Protein 4QHZ (pdb70)

Radius of gyration: 29.36 Å; Cα contacts (8 Å, |Δi|>4): 2460; chains: 4; bounding box: 60×89×80 Å

InterPro domains:
  IPR010496 3-keto-alpha-glucoside-1,2-lyase/3-keto-2-hydroxy-glucal hydratase domain [PF06439] (69-263)

Foldseek 3Di:
DADDPGHDPVVDDDDDDDDDKAWADQDLEGTFHIPQWDFCFQQANPQKQFVHGRDPFAGDPRWTWDDQAKMWGQAAWKKKKKKAQAPPWDDAACQTQWKFKQALPQTQTDGPPPVGDYPQCCDHRHSHNPGGWPDDDWHVRMKMKIKGKHGFDADPVQATPGFIWMWIAIPNRTGGDRDGDPAHRDPDDDHDTDDGGIIMMHNDNRPIGIMMMHRDIMHYD/DADDPRHDPVVDDDDDDDDDKAWADQDLEGTFHIPQWDFCFQQARPQKQFVHGRDPFAGDPRWTWDDQAKMWGQAAWKKKKKKAQAPPWDDAACQTQWKFKQALPQTQTDGPPPVGDYPQCCDHRHSHNPGGWPDDDWHVRMKMKIKGKHGFDADPVQATPGFIWMWIAIPNRTGGDRDGDPAHRDPDDDHDTDDGGIIMMHNDNRPIGIMMMHRDIMHYD/DVDADDPRHDPVVDDDPDDDDDKAWADQDLEGTFHIPQWDFCFQQARPQKQFVHGRDPFAGDPRWTWDDQAKMWGQAAWKKKKKKAQAPPWDDAACQTQWKFKQALPQTQTDGPPPVHDYPQCCDHRHSHNPGGWPDDDWHVRMKMKIKGKHGFDADPVQATPGFIWMWIAIPNRTGGDRDGDPAHRDPDDDHDGDDGGIIMMHNDNRPIGIMMMHRDIMHYD/DVDADDPGHDPVVDDDDDDDDDKAWADQDLEGTFHIPQWDFCFQQARPQKQFVHGRDPFAGDPRWTWDDQAKMWGQAAWKKKKKKAQAPPWDDAACQTQWKFKQALPQTQTDGPPPVHDYPQCCDHRHSHNPGGWPDDDWHVRMKMKIKGKHGFDADPVQATPGFIWMWIAIPNRTGGDRDGDPAHRDPDDDHDTDDGGIIMMHNDNRPIGIMMMHRDIMHYD

Nearest PDB structures (foldseek):
  4qhz-assembly1_B  TM=1.002E+00  e=1.278E-42  Parabacteroides distasonis ATCC 8503
  3ilr-assembly1_A  TM=4.744E-01  e=5.131E-02  Bacteroides thetaiotaomicron
  6r31-assembly1_A  TM=3.776E-01  e=1.886E+00  Acetivibrio thermocellus ATCC 27405
  4qhz-assembly1_B  TM=1.002E+00  e=5.001E-43  Parabacteroides distasonis ATCC 8503
  3ilr-assembly1_A  TM=4.741E-01  e=6.472E-02  Bacteroides thetaiotaomicron

B-factor: mean 27.04, std 7.97, range [11.39, 91.75]

Solvent-accessible surface area: 38361 Å² total

CATH classification: 2.60.120.560

Structure (mmCIF, N/CA/C/O backbone):
data_4QHZ
#
_entry.id   4QHZ
#
_cell.length_a   47.774
_cell.length_b   144.763
_cell.length_c   82.452
_cell.angle_alpha   90.000
_cell.angle_beta   101.270
_cell.angle_gamma   90.000
#
_symmetry.space_group_name_H-M   'P 1 21 1'
#
loop_
_entity.id
_entity.type
_entity.pdbx_description
1 polymer 'putative glycosyl hydrolase'
2 non-polymer 1,2-ETHANEDIOL
3 non-polymer 'MAGNESIUM ION'
4 water water
#
loop_
_atom_site.group_PDB
_atom_site.id
_atom_site.type_symbol
_atom_site.label_atom_id
_atom_site.label_alt_id
_atom_site.label_comp_id
_atom_site.label_asym_id
_atom_site.label_entity_id
_atom_site.label_seq_id
_atom_site.pdbx_PDB_ins_code
_atom_site.Cartn_x
_atom_site.Cartn_y
_atom_site.Cartn_z
_atom_site.occupancy
_atom_site.B_iso_or_equiv
_atom_site.auth_seq_id
_atom_site.auth_comp_id
_atom_site.auth_asym_id
_atom_site.auth_atom_id
_atom_site.pdbx_PDB_model_num
ATOM 9 N N . PRO A 1 12 ? 12.858 121.976 21.012 1.00 53.46 31 PRO A N 1
ATOM 10 C CA . PRO A 1 12 ? 13.393 121.151 19.918 1.00 53.18 31 PRO A CA 1
ATOM 11 C C . PRO A 1 12 ? 12.294 120.669 18.976 1.00 44.72 31 PRO A C 1
ATOM 12 O O . PRO A 1 12 ? 11.161 120.471 19.405 1.00 40.82 31 PRO A O 1
ATOM 16 N N . THR A 1 13 ? 12.638 120.508 17.702 1.00 40.55 32 THR A N 1
ATOM 17 C CA . THR A 1 13 ? 11.701 120.035 16.690 1.00 39.44 32 THR A CA 1
ATOM 18 C C . THR A 1 13 ? 12.340 118.927 15.856 1.00 37.02 32 THR A C 1
ATOM 19 O O . THR A 1 13 ? 13.561 118.782 15.825 1.00 38.41 32 THR A O 1
ATOM 23 N N . GLY A 1 14 ? 11.500 118.147 15.187 1.00 34.03 33 GLY A N 1
ATOM 24 C CA . GLY A 1 14 ? 11.953 116.987 14.421 1.00 32.39 33 GLY A CA 1
ATOM 25 C C . GLY A 1 14 ? 11.899 117.238 12.928 1.00 29.52 33 GLY A C 1
ATOM 26 O O . GLY A 1 14 ? 11.994 118.374 12.472 1.00 29.81 33 GLY A O 1
ATOM 27 N N . TYR A 1 15 ? 11.735 116.162 12.173 1.00 28.50 34 TYR A N 1
ATOM 28 C CA . TYR A 1 15 ? 11.719 116.221 10.716 1.00 28.95 34 TYR A CA 1
ATOM 29 C C . TYR A 1 15 ? 10.658 117.197 10.208 1.00 28.31 34 TYR A C 1
ATOM 30 O O . TYR A 1 15 ? 9.488 117.114 10.590 1.00 26.97 34 TYR A O 1
ATOM 39 N N . ALA A 1 16 ? 11.093 118.126 9.366 1.00 28.19 35 ALA A N 1
ATOM 40 C CA . ALA A 1 16 ? 10.239 119.170 8.789 1.00 28.62 35 ALA A CA 1
ATOM 41 C C . ALA A 1 16 ? 9.513 120.005 9.853 1.00 28.67 35 ALA A C 1
ATOM 42 O O . ALA A 1 16 ? 8.440 120.544 9.593 1.00 28.40 35 ALA A O 1
ATOM 44 N N . GLY A 1 17 ? 10.115 120.116 11.037 1.00 28.30 36 GLY A N 1
ATOM 45 C CA . GLY A 1 17 ? 9.624 121.009 12.085 1.00 28.76 36 GLY A CA 1
ATOM 46 C C . GLY A 1 17 ? 8.557 120.423 12.992 1.00 28.87 36 GLY A C 1
ATOM 47 O O . GLY A 1 17 ? 7.943 121.149 13.769 1.00 29.39 36 GLY A O 1
ATOM 48 N N . ILE A 1 18 ? 8.330 119.116 12.910 1.00 27.42 37 ILE A N 1
ATOM 49 C CA . ILE A 1 18 ? 7.301 118.485 13.737 1.00 26.80 37 ILE A CA 1
ATOM 50 C C . ILE A 1 18 ? 7.629 118.674 15.225 1.00 27.24 37 ILE A C 1
ATOM 51 O O . ILE A 1 18 ? 8.790 118.605 15.614 1.00 26.25 37 ILE A O 1
ATOM 56 N N . THR A 1 19 ? 6.598 118.959 16.021 1.00 26.35 38 THR A N 1
ATOM 57 C CA . THR A 1 19 ? 6.724 119.226 17.449 1.00 27.04 38 THR A CA 1
ATOM 58 C C . THR A 1 19 ? 6.156 118.054 18.242 1.00 26.02 38 THR A C 1
ATOM 59 O O . THR A 1 19 ? 5.337 117.289 17.722 1.00 25.83 38 THR A O 1
ATOM 63 N N . HIS A 1 20 ? 6.549 117.940 19.512 1.00 25.40 39 HIS A N 1
ATOM 64 C CA . HIS A 1 20 ? 6.106 116.809 20.331 1.00 26.24 39 HIS A CA 1
ATOM 65 C C . HIS A 1 20 ? 4.580 116.781 20.518 1.00 25.29 39 HIS A C 1
ATOM 66 O O . HIS A 1 20 ? 3.990 115.701 20.592 1.00 24.44 39 HIS A O 1
ATOM 73 N N . GLU A 1 21 ? 3.952 117.960 20.556 1.00 26.19 40 GLU A N 1
ATOM 74 C CA . GLU A 1 21 ? 2.493 118.066 20.711 1.00 26.15 40 GLU A CA 1
ATOM 75 C C . GLU A 1 21 ? 1.711 117.413 19.572 1.00 25.79 40 GLU A C 1
ATOM 76 O O . GLU A 1 21 ? 0.597 116.919 19.774 1.00 25.96 40 GLU A O 1
ATOM 90 N N . SER A 1 23 ? 2.120 114.671 18.158 1.00 21.94 42 SER A N 1
ATOM 91 C CA . SER A 1 23 ? 1.929 113.224 18.367 1.00 21.08 42 SER A CA 1
ATOM 92 C C . SER A 1 23 ? 1.379 112.913 19.759 1.00 20.00 42 SER A C 1
ATOM 93 O O . SER A 1 23 ? 1.629 111.844 20.304 1.00 18.85 42 SER A O 1
ATOM 96 N N . GLU A 1 24 ? 0.616 113.848 20.322 1.00 21.51 43 GLU A N 1
ATOM 97 C CA . GLU A 1 24 ? 0.002 113.673 21.640 1.00 22.13 43 GLU A CA 1
ATOM 98 C C . GLU A 1 24 ? -1.524 113.748 21.523 1.00 22.72 43 GLU A C 1
ATOM 99 O O . GLU A 1 24 ? -2.076 114.816 21.264 1.00 21.77 43 GLU A O 1
ATOM 105 N N . PHE A 1 25 ? -2.183 112.602 21.710 1.00 22.94 44 PHE A N 1
ATOM 106 C CA . PHE A 1 25 ? -3.637 112.469 21.523 1.00 25.05 44 PHE A CA 1
ATOM 107 C C . PHE A 1 25 ? -4.322 112.195 22.850 1.00 24.36 44 PHE A C 1
ATOM 108 O O . PHE A 1 25 ? -3.742 111.553 23.723 1.00 25.42 44 PHE A O 1
ATOM 116 N N . TYR A 1 26 ? -5.542 112.698 23.005 1.00 25.24 45 TYR A N 1
ATOM 117 C CA . TYR A 1 26 ? -6.247 112.641 24.293 1.00 27.52 45 TYR A CA 1
ATOM 118 C C . TYR A 1 26 ? -7.515 111.782 24.243 1.00 30.34 45 TYR A C 1
ATOM 119 O O . TYR A 1 26 ? -8.276 111.737 25.202 1.00 32.28 45 TYR A O 1
ATOM 128 N N . GLU A 1 27 ? -7.696 111.071 23.133 1.00 32.74 46 GLU A N 1
ATOM 129 C CA . GLU A 1 27 ? -8.772 110.102 22.959 1.00 37.13 46 GLU A CA 1
ATOM 130 C C . GLU A 1 27 ? -8.315 109.056 21.952 1.00 33.96 46 GLU A C 1
ATOM 131 O O . GLU A 1 27 ? -7.478 109.352 21.105 1.00 34.01 46 GLU A O 1
ATOM 137 N N . PRO A 1 28 ? -8.860 107.834 22.030 1.00 30.42 47 PRO A N 1
ATOM 138 C CA . PRO A 1 28 ? -9.834 107.354 23.010 1.00 32.73 47 PRO A CA 1
ATOM 139 C C . PRO A 1 28 ? -9.200 107.074 24.380 1.00 32.43 47 PRO A C 1
ATOM 140 O O . PRO A 1 28 ? -8.086 106.547 24.460 1.00 34.13 47 PRO A O 1
ATOM 144 N N . VAL A 1 29 ? -9.923 107.429 25.439 1.00 30.74 48 VAL A N 1
ATOM 145 C CA . VAL A 1 29 ? -9.457 107.261 26.807 1.00 28.36 48 VAL A CA 1
ATOM 146 C C . VAL A 1 29 ? -9.650 105.809 27.243 1.00 26.20 48 VAL A C 1
ATOM 147 O O . VAL A 1 29 ? -10.764 105.304 27.200 1.00 26.33 48 VAL A O 1
ATOM 151 N N . PRO A 1 30 ? -8.571 105.134 27.673 1.00 25.82 49 PRO A N 1
ATOM 152 C CA . PRO A 1 30 ? -8.741 103.767 28.164 1.00 25.25 49 PRO A CA 1
ATOM 153 C C . PRO A 1 30 ? -9.591 103.738 29.432 1.00 25.93 49 PRO A C 1
ATOM 154 O O . PRO A 1 30 ? -9.422 104.605 30.294 1.00 24.71 49 PRO A O 1
ATOM 158 N N . PRO A 1 31 ? -10.496 102.748 29.551 1.00 25.34 50 PRO A N 1
ATOM 159 C CA . PRO A 1 31 ? -11.341 102.678 30.743 1.00 24.74 50 PRO A CA 1
ATOM 160 C C . PRO A 1 31 ? -10.529 102.428 32.003 1.00 23.21 50 PRO A C 1
ATOM 161 O O . PRO A 1 31 ? -9.540 101.690 31.972 1.00 21.00 50 PRO A O 1
ATOM 165 N N . VAL A 1 32 ? -10.953 103.050 33.098 1.00 24.43 51 VAL A N 1
ATOM 166 C CA . VAL A 1 32 ? -10.345 102.835 34.401 1.00 25.51 51 VAL A CA 1
ATOM 167 C C . VAL A 1 32 ? -10.874 101.539 35.001 1.00 26.28 51 VAL A C 1
ATOM 168 O O . VAL A 1 32 ? -12.078 101.366 35.156 1.00 31.73 51 VAL A O 1
ATOM 172 N N . VAL A 1 33 ? -9.957 100.643 35.335 1.00 24.51 52 VAL A N 1
ATOM 173 C CA . VAL A 1 33 ? -10.265 99.379 35.964 1.00 25.47 52 VAL A CA 1
ATOM 174 C C . VAL A 1 33 ? -9.548 99.316 37.302 1.00 25.15 52 VAL A C 1
ATOM 175 O O . VAL A 1 33 ? -8.354 99.592 37.377 1.00 25.86 52 VAL A O 1
ATOM 179 N N . THR A 1 34 ? -10.268 98.948 38.356 1.00 24.16 53 THR A N 1
ATOM 180 C CA . THR A 1 34 ? -9.636 98.651 39.631 1.00 24.15 53 THR A CA 1
ATOM 181 C C . THR A 1 34 ? -9.205 97.183 39.606 1.00 22.65 53 THR A C 1
ATOM 182 O O . THR A 1 34 ? -10.059 96.293 39.579 1.00 23.70 53 THR A O 1
ATOM 186 N N . PRO A 1 35 ? -7.885 96.919 39.605 1.00 20.51 54 PRO A N 1
ATOM 187 C CA . PRO A 1 35 ? -7.437 95.530 39.541 1.00 18.82 54 PRO A CA 1
ATOM 188 C C . PRO A 1 35 ? -7.720 94.779 40.834 1.00 19.98 54 PRO A C 1
ATOM 189 O O . PRO A 1 35 ? -7.954 95.397 41.864 1.00 21.73 54 PRO A O 1
ATOM 193 N N . GLY A 1 36 ? -7.715 93.452 40.768 1.00 20.71 55 GLY A N 1
ATOM 194 C CA . GLY A 1 36 ? -7.876 92.624 41.961 1.00 22.38 55 GLY A CA 1
ATOM 195 C C . GLY A 1 36 ? -6.600 92.591 42.789 1.00 23.55 55 GLY A C 1
ATOM 196 O O . GLY A 1 36 ? -5.648 93.326 42.509 1.00 20.32 55 GLY A O 1
ATOM 197 N N . THR A 1 37 ? -6.589 91.724 43.798 1.00 23.06 56 THR A N 1
ATOM 198 C CA . THR A 1 37 ? -5.445 91.542 44.680 1.00 27.77 56 THR A CA 1
ATOM 199 C C . THR A 1 37 ? -4.820 90.160 44.444 1.00 28.90 56 THR A C 1
ATOM 200 O O . THR A 1 37 ? -5.324 89.379 43.643 1.00 28.66 56 THR A O 1
ATOM 204 N N . ASP A 1 38 ? -3.718 89.872 45.130 1.00 28.59 57 ASP A N 1
ATOM 205 C CA . ASP A 1 38 ? -3.051 88.579 45.010 1.00 27.72 57 ASP A CA 1
ATOM 206 C C . ASP A 1 38 ? -3.634 87.589 46.011 1.00 29.01 57 ASP A C 1
ATOM 207 O O . ASP A 1 38 ? -3.729 87.875 47.199 1.00 29.09 57 ASP A O 1
ATOM 212 N N . LEU A 1 39 ? -4.025 86.427 45.513 1.00 27.25 58 LEU A N 1
ATOM 213 C CA . LEU A 1 39 ? -4.541 85.354 46.335 1.00 25.29 58 LEU A CA 1
ATOM 214 C C . LEU A 1 39 ? -3.385 84.479 46.807 1.00 25.48 58 LEU A C 1
ATOM 215 O O . LEU A 1 39 ? -2.558 84.056 45.995 1.00 25.08 58 LEU A O 1
ATOM 231 N N . GLY A 1 41 ? -0.891 81.789 47.528 1.00 22.73 60 GLY A N 1
ATOM 232 C CA . GLY A 1 41 ? -0.661 80.543 46.790 1.00 22.45 60 GLY A CA 1
ATOM 233 C C . GLY A 1 41 ? -1.203 80.527 45.370 1.00 21.72 60 GLY A C 1
ATOM 234 O O . GLY A 1 41 ? -1.116 79.511 44.679 1.00 18.44 60 GLY A O 1
ATOM 235 N N . GLY A 1 42 ? -1.729 81.659 44.916 1.00 21.44 61 GLY A N 1
ATOM 236 C CA . GLY A 1 42 ? -2.344 81.747 43.599 1.00 20.93 61 GLY A CA 1
ATOM 237 C C . GLY A 1 42 ? -1.887 82.969 42.837 1.00 20.59 61 GLY A C 1
ATOM 238 O O . GLY A 1 42 ? -0.717 83.352 42.900 1.00 20.00 61 GLY A O 1
ATOM 239 N N . GLY A 1 43 ? -2.823 83.582 42.114 1.00 20.82 62 GLY A N 1
ATOM 240 C CA . GLY A 1 43 ? -2.547 84.777 41.321 1.00 18.84 62 GLY A CA 1
ATOM 241 C C . GLY A 1 43 ? -3.548 85.877 41.586 1.00 20.58 62 GLY A C 1
ATOM 242 O O . GLY A 1 43 ? -4.054 86.020 42.704 1.00 21.97 62 GLY A O 1
ATOM 243 N N . PHE A 1 44 ? -3.832 86.667 40.555 1.00 21.20 63 PHE A N 1
ATOM 244 C CA . PHE A 1 44 ? -4.692 87.832 40.705 1.00 21.13 63 PHE A CA 1
ATOM 245 C C . PHE A 1 44 ? -6.167 87.442 40.827 1.00 20.17 63 PHE A C 1
ATOM 246 O O . PHE A 1 44 ? -6.638 86.559 40.115 1.00 18.82 63 PHE A O 1
ATOM 254 N N . THR A 1 45 ? -6.877 88.100 41.739 1.00 19.66 64 THR A N 1
ATOM 255 C CA . THR A 1 45 ? -8.326 87.995 41.809 1.00 21.14 64 THR A CA 1
ATOM 256 C C . THR A 1 45 ? -8.930 88.912 40.736 1.00 21.71 64 THR A C 1
ATOM 257 O O . THR A 1 45 ? -8.204 89.612 40.024 1.00 18.80 64 THR A O 1
ATOM 261 N N . ALA A 1 46 ? -10.254 88.903 40.629 1.00 21.97 65 ALA A N 1
ATOM 262 C CA . ALA A 1 46 ? -10.936 89.567 39.525 1.00 19.80 65 ALA A CA 1
ATOM 263 C C . ALA A 1 46 ? -10.804 91.090 39.567 1.00 18.75 65 ALA A C 1
ATOM 264 O O . ALA A 1 46 ? -11.032 91.701 40.608 1.00 19.89 65 ALA A O 1
ATOM 266 N N . PRO A 1 47 ? -10.447 91.707 38.429 1.00 18.06 66 PRO A N 1
ATOM 267 C CA . PRO A 1 47 ? -10.527 93.164 38.326 1.00 19.08 66 PRO A CA 1
ATOM 268 C C . PRO A 1 47 ? -11.980 93.616 38.256 1.00 19.71 66 PRO A C 1
ATOM 269 O O . PRO A 1 47 ? -12.875 92.792 38.054 1.00 19.85 66 PRO A O 1
ATOM 273 N N . SER A 1 48 ? -12.204 94.912 38.444 1.00 20.52 67 SER A N 1
ATOM 274 C CA . SER A 1 48 ? -13.552 95.451 38.633 1.00 21.71 67 SER A CA 1
ATOM 275 C C . SER A 1 48 ? -14.492 95.238 37.430 1.00 24.93 67 SER A C 1
ATOM 276 O O . SER A 1 48 ? -15.705 95.163 37.604 1.00 27.50 67 SER A O 1
ATOM 279 N N . ASP A 1 49 ? -13.934 95.144 36.222 1.00 25.08 68 ASP A N 1
ATOM 280 C CA . ASP A 1 49 ? -14.740 94.950 35.011 1.00 25.37 68 ASP A CA 1
ATOM 281 C C . ASP A 1 49 ? -14.860 93.479 34.589 1.00 23.91 68 ASP A C 1
ATOM 282 O O . ASP A 1 49 ? -15.405 93.181 33.527 1.00 25.84 68 ASP A O 1
ATOM 287 N N . ALA A 1 50 ? -14.336 92.569 35.399 1.00 21.61 69 ALA A N 1
ATOM 288 C CA . ALA A 1 50 ? -14.357 91.159 35.056 1.00 21.85 69 ALA A CA 1
ATOM 289 C C . ALA A 1 50 ? -15.649 90.514 35.514 1.00 21.54 69 ALA A C 1
ATOM 290 O O . ALA A 1 50 ? -16.266 90.954 36.484 1.00 23.33 69 ALA A O 1
ATOM 292 N N . ILE A 1 51 ? -16.067 89.483 34.791 1.00 20.51 70 ILE A N 1
ATOM 293 C CA . ILE A 1 51 ? -17.170 88.643 35.220 1.00 20.85 70 ILE A CA 1
ATOM 294 C C . ILE A 1 51 ? -16.587 87.601 36.157 1.00 19.01 70 ILE A C 1
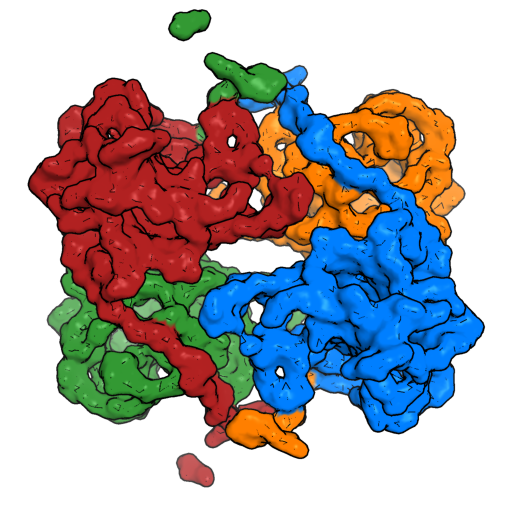ATOM 295 O O . ILE A 1 51 ? -15.675 86.873 35.775 1.00 19.80 70 ILE A O 1
ATOM 300 N N . VAL A 1 52 ? -17.085 87.548 37.385 1.00 19.37 71 VAL A N 1
ATOM 301 C CA . VAL A 1 52 ? -16.629 86.555 38.362 1.00 21.55 71 VAL A CA 1
ATOM 302 C C . VAL A 1 52 ? -17.362 85.238 38.138 1.00 22.09 71 VAL A C 1
ATOM 303 O O . VAL A 1 52 ? -18.553 85.137 38.417 1.00 23.61 71 VAL A O 1
ATOM 307 N N . LEU A 1 53 ? -16.660 84.239 37.609 1.00 22.57 72 LEU A N 1
ATOM 308 C CA . LEU A 1 53 ? -17.266 82.933 37.322 1.00 20.52 72 LEU A CA 1
ATOM 309 C C . LEU A 1 53 ? -17.256 82.032 38.553 1.00 20.82 72 LEU A C 1
ATOM 310 O O . LEU A 1 53 ? -18.133 81.175 38.715 1.00 23.58 72 LEU A O 1
ATOM 315 N N . PHE A 1 54 ? -16.264 82.220 39.420 1.00 20.57 73 PHE A N 1
ATOM 316 C CA . PHE A 1 54 ? -16.256 81.573 40.728 1.00 19.37 73 PHE A CA 1
ATOM 317 C C . PHE A 1 54 ? -15.310 82.291 41.676 1.00 19.55 73 PHE A C 1
ATOM 318 O O . PHE A 1 54 ? -14.153 82.538 41.326 1.00 19.35 73 PHE A O 1
ATOM 326 N N . ASP A 1 55 ? -15.798 82.631 42.867 1.00 19.79 74 ASP A N 1
ATOM 327 C CA . ASP A 1 55 ? -14.925 83.154 43.921 1.00 20.85 74 ASP A CA 1
ATOM 328 C C . ASP A 1 55 ? -15.249 82.550 45.284 1.00 22.48 74 ASP A C 1
ATOM 329 O O . ASP A 1 55 ? -14.999 83.168 46.314 1.00 24.24 74 ASP A O 1
ATOM 334 N N . GLY A 1 56 ? -15.811 81.339 45.286 1.00 23.83 75 GLY A N 1
ATOM 335 C CA . GLY A 1 56 ? -15.981 80.568 46.515 1.00 23.19 75 GLY A CA 1
ATOM 336 C C . GLY A 1 56 ? -17.405 80.276 46.951 1.00 25.26 75 GLY A C 1
ATOM 337 O O . GLY A 1 56 ? -17.607 79.442 47.826 1.00 28.73 75 GLY A O 1
ATOM 345 N N . ASP A 1 58 ? -20.668 79.841 44.921 1.00 25.24 77 ASP A N 1
ATOM 346 C CA . ASP A 1 58 ? -21.555 78.925 44.212 1.00 24.80 77 ASP A CA 1
ATOM 347 C C . ASP A 1 58 ? -21.209 78.838 42.736 1.00 23.28 77 ASP A C 1
ATOM 348 O O . ASP A 1 58 ? -20.301 79.527 42.267 1.00 22.68 77 ASP A O 1
ATOM 353 N N . LEU A 1 59 ? -21.939 77.987 42.013 1.00 22.15 78 LEU A N 1
ATOM 354 C CA . LEU A 1 59 ? -21.758 77.820 40.572 1.00 22.66 78 LEU A CA 1
ATOM 355 C C . LEU A 1 59 ? -22.937 78.404 39.775 1.00 23.28 78 LEU A C 1
ATOM 356 O O . LEU A 1 59 ? -23.306 77.886 38.710 1.00 21.70 78 LEU A O 1
ATOM 361 N N . SER A 1 60 ? -23.494 79.510 40.268 1.00 22.29 79 SER A N 1
ATOM 362 C CA . SER A 1 60 ? -24.653 80.144 39.617 1.00 23.97 79 SER A CA 1
ATOM 363 C C . SER A 1 60 ? -24.339 80.694 38.215 1.00 22.70 79 SER A C 1
ATOM 364 O O . SER A 1 60 ? -25.247 80.904 37.418 1.00 22.31 79 SER A O 1
ATOM 367 N N . ALA A 1 61 ? -23.063 80.916 37.918 1.00 20.44 80 ALA A N 1
ATOM 368 C CA . ALA A 1 61 ? -22.652 81.330 36.583 1.00 20.83 80 ALA A CA 1
ATOM 369 C C . ALA A 1 61 ? -22.503 80.149 35.614 1.00 20.41 80 ALA A C 1
ATOM 370 O O . ALA A 1 61 ? -22.197 80.352 34.439 1.00 20.87 80 ALA A O 1
ATOM 372 N N . TRP A 1 62 ? -22.722 78.931 36.101 1.00 21.21 81 TRP A N 1
ATOM 373 C CA . TRP A 1 62 ? -22.491 77.714 35.317 1.00 20.74 81 TRP A CA 1
ATOM 374 C C . TRP A 1 62 ? -23.749 76.882 35.169 1.00 21.14 81 TRP A C 1
ATOM 375 O O . TRP A 1 62 ? -24.734 77.075 35.886 1.00 22.15 81 TRP A O 1
ATOM 386 N N . GLU A 1 63 ? -23.698 75.953 34.226 1.00 21.31 82 GLU A N 1
ATOM 387 C CA . GLU A 1 63 ? -24.765 74.988 34.004 1.00 21.41 82 GLU A CA 1
ATOM 388 C C . GLU A 1 63 ? -24.145 73.670 33.568 1.00 20.82 82 GLU A C 1
ATOM 389 O O . GLU A 1 63 ? -23.031 73.651 33.055 1.00 18.88 82 GLU A O 1
ATOM 395 N N . SER A 1 64 ? -24.869 72.572 33.747 1.00 22.07 83 SER A N 1
ATOM 396 C CA 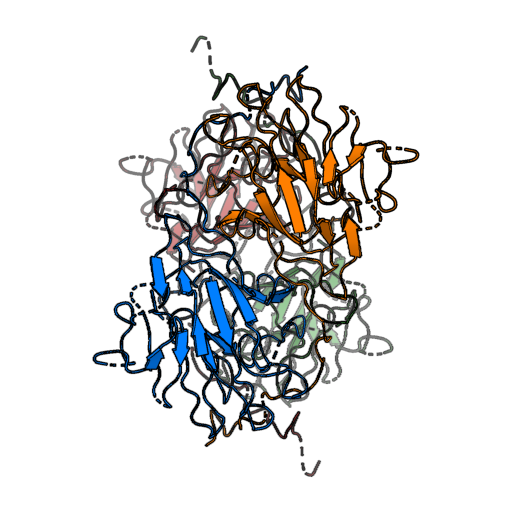. SER A 1 64 ? -24.467 71.302 33.152 1.00 22.35 83 SER A CA 1
ATOM 397 C C . SER A 1 64 ? -24.572 71.400 31.642 1.00 23.09 83 SER A C 1
ATOM 398 O O . SER A 1 64 ? -25.484 72.048 31.124 1.00 23.30 83 SER A O 1
ATOM 401 N N . VAL A 1 65 ? -23.659 70.752 30.932 1.00 22.60 84 VAL A N 1
ATOM 402 C CA . VAL A 1 65 ? -23.767 70.660 29.472 1.00 25.02 84 VAL A CA 1
ATOM 403 C C . VAL A 1 65 ? -25.014 69.870 29.065 1.00 26.98 84 VAL A C 1
ATOM 404 O O . VAL A 1 65 ? -25.510 70.028 27.956 1.00 27.98 84 VAL A O 1
ATOM 419 N N . GLY A 1 67 ? -27.823 70.377 30.379 1.00 32.75 86 GLY A N 1
ATOM 420 C CA . GLY A 1 67 ? -28.942 71.230 30.779 1.00 32.31 86 GLY A CA 1
ATOM 421 C C . GLY A 1 67 ? -29.157 71.169 32.283 1.00 30.52 86 GLY A C 1
ATOM 422 O O . GLY A 1 67 ? -28.912 70.142 32.911 1.00 30.44 86 GLY A O 1
ATOM 423 N N . GLY A 1 68 ? -29.594 72.285 32.863 1.00 30.70 87 GLY A N 1
ATOM 424 C CA . GLY A 1 68 ? -29.836 72.375 34.301 1.00 31.54 87 GLY A CA 1
ATOM 425 C C . GLY A 1 68 ? -28.615 72.833 35.079 1.00 30.95 87 GLY A C 1
ATOM 426 O O . GLY A 1 68 ? -27.591 73.181 34.498 1.00 31.54 87 GLY A O 1
ATOM 427 N N . ALA A 1 69 ? -28.729 72.806 36.405 1.00 29.76 88 ALA A N 1
ATOM 428 C CA . ALA A 1 69 ? -27.691 73.313 37.304 1.00 28.33 88 ALA A CA 1
ATOM 429 C C . ALA A 1 69 ? -26.357 72.585 37.153 1.00 26.77 88 ALA A C 1
ATOM 430 O O . ALA A 1 69 ? -26.312 71.402 36.821 1.00 27.45 88 ALA A O 1
ATOM 432 N N . ALA A 1 70 ? -25.271 73.306 37.392 1.00 26.01 89 ALA A N 1
ATOM 433 C CA . ALA A 1 70 ? -23.948 72.705 37.432 1.00 26.98 89 ALA A CA 1
ATOM 434 C C . ALA A 1 70 ? -23.795 72.027 38.777 1.00 28.41 89 ALA A C 1
ATOM 435 O O . ALA A 1 70 ? -23.823 72.696 39.807 1.00 31.92 89 ALA A O 1
ATOM 437 N N . GLU A 1 71 ? -23.671 70.703 38.773 1.00 26.74 90 GLU A N 1
ATOM 438 C CA . GLU A 1 71 ? -23.700 69.931 40.014 1.00 28.05 90 GLU A CA 1
ATOM 439 C C . GLU A 1 71 ? -22.324 69.386 40.374 1.00 28.18 90 GLU A C 1
ATOM 440 O O . GLU A 1 71 ? -22.185 68.227 40.755 1.00 28.63 90 GLU A O 1
ATOM 446 N N . TRP A 1 72 ? -21.309 70.237 40.259 1.00 27.03 91 TRP A N 1
ATOM 447 C CA . TRP A 1 72 ? -20.015 69.956 40.869 1.00 24.93 91 TRP A CA 1
ATOM 448 C C . TRP A 1 72 ? -20.064 70.484 42.297 1.00 25.36 91 TRP A C 1
ATOM 449 O O . TRP A 1 72 ? -20.929 71.280 42.639 1.00 28.29 91 TRP A O 1
ATOM 460 N N . ASP A 1 73 ? -19.157 70.016 43.141 1.00 26.10 92 ASP A N 1
ATOM 461 C CA . ASP A 1 73 ? -19.310 70.188 44.582 1.00 26.74 92 ASP A CA 1
ATOM 462 C C . ASP A 1 73 ? -18.545 71.404 45.095 1.00 24.44 92 ASP A C 1
ATOM 463 O O . ASP A 1 73 ? -17.325 71.447 45.017 1.00 22.42 92 ASP A O 1
ATOM 468 N N . VAL A 1 74 ? -19.289 72.362 45.647 1.00 24.60 93 VAL A N 1
ATOM 469 C CA . VAL A 1 74 ? -18.747 73.594 46.195 1.00 24.53 93 VAL A CA 1
ATOM 470 C C . VAL A 1 74 ? -18.526 73.434 47.692 1.00 24.36 93 VAL A C 1
ATOM 471 O O . VAL A 1 74 ? -19.453 73.086 48.419 1.00 25.29 93 VAL A O 1
ATOM 475 N N . HIS A 1 75 ? -17.305 73.707 48.147 1.00 22.09 94 HIS A N 1
ATOM 476 C CA . HIS A 1 75 ? -16.941 73.555 49.554 1.00 22.52 94 HIS A CA 1
ATOM 477 C C . HIS A 1 75 ? -15.632 74.269 49.820 1.00 22.24 94 HIS A C 1
ATOM 478 O O . HIS A 1 75 ? -14.768 74.319 48.946 1.00 23.26 94 HIS A O 1
ATOM 485 N N . ASP A 1 76 ? -15.487 74.828 51.019 1.00 23.10 95 ASP A N 1
ATOM 486 C CA . ASP A 1 76 ? -14.214 75.408 51.467 1.00 23.58 95 ASP A CA 1
ATOM 487 C C . ASP A 1 76 ? -13.617 76.419 50.486 1.00 23.18 95 ASP A C 1
ATOM 488 O O . ASP A 1 76 ? -12.399 76.509 50.351 1.00 23.32 95 ASP A O 1
ATOM 493 N N . GLY A 1 77 ? -14.473 77.165 49.792 1.00 21.53 96 GLY A N 1
ATOM 494 C CA . GLY A 1 77 ? -14.016 78.181 48.849 1.00 21.83 96 GLY A CA 1
ATOM 495 C C . GLY A 1 77 ? -13.492 77.647 47.522 1.00 20.72 96 GLY A C 1
ATOM 496 O O . GLY A 1 77 ? -12.943 78.403 46.730 1.00 21.43 96 GLY A O 1
ATOM 497 N N . VAL A 1 78 ? -13.673 76.354 47.270 1.00 20.15 97 VAL A N 1
ATOM 498 C CA . VAL A 1 78 ? -13.297 75.754 45.997 1.00 19.57 97 VAL A CA 1
ATOM 499 C C . VAL A 1 78 ? -14.486 74.973 45.452 1.00 20.53 97 VAL A C 1
ATOM 500 O O . VAL A 1 78 ? -15.488 74.796 46.149 1.00 21.36 97 VAL A O 1
ATOM 504 N N . PHE A 1 79 ? -14.391 74.513 44.209 1.00 20.01 98 PHE A N 1
ATOM 505 C CA . PHE A 1 79 ? -15.333 73.498 43.751 1.00 20.56 98 PHE A CA 1
ATOM 506 C C . PHE A 1 79 ? -14.582 72.324 43.131 1.00 20.55 98 PHE A C 1
ATOM 507 O O . PHE A 1 79 ? -13.509 72.487 42.551 1.00 20.72 98 PHE A O 1
ATOM 515 N N . THR A 1 80 ? -15.171 71.144 43.270 1.00 20.92 99 THR A N 1
ATOM 516 C CA . THR A 1 80 ? -14.508 69.904 42.936 1.00 21.57 99 THR A CA 1
ATOM 517 C C . THR A 1 80 ? -15.324 69.159 41.898 1.00 21.89 99 THR A C 1
ATOM 518 O O . THR A 1 80 ? -16.548 69.076 42.007 1.00 21.67 99 THR A O 1
ATOM 522 N N . VAL A 1 81 ? -14.634 68.625 40.894 1.00 21.11 100 VAL A N 1
ATOM 523 C CA . VAL A 1 81 ? -15.265 67.870 39.825 1.00 21.30 100 VAL A CA 1
ATOM 524 C C . VAL A 1 81 ? -16.024 66.673 40.392 1.00 21.07 100 VAL A C 1
ATOM 525 O O . VAL A 1 81 ? -15.514 65.960 41.246 1.00 22.91 100 VAL A O 1
ATOM 529 N N . ASN A 1 82 ? -17.253 66.476 39.929 1.00 22.41 101 ASN A N 1
ATOM 530 C CA . ASN A 1 82 ? -17.987 65.248 40.182 1.00 23.25 101 ASN A CA 1
ATOM 531 C C . ASN A 1 82 ? -18.127 64.531 38.852 1.00 24.62 101 ASN A C 1
ATOM 532 O O . ASN A 1 82 ? -18.946 64.913 38.007 1.00 26.06 101 ASN A O 1
ATOM 537 N N . LYS A 1 83 ? -17.326 63.488 38.661 1.00 25.74 102 LYS A N 1
ATOM 538 C CA . LYS A 1 83 ? -17.257 62.810 37.360 1.00 26.79 102 LYS A CA 1
ATOM 539 C C . LYS A 1 83 ? -18.568 62.119 36.969 1.00 26.21 102 LYS A C 1
ATOM 540 O O . LYS A 1 83 ? -18.808 61.885 35.790 1.00 27.43 102 LYS A O 1
ATOM 568 N N . GLY A 1 86 ? -20.659 64.883 34.828 1.00 25.12 105 GLY A N 1
ATOM 569 C CA . GLY A 1 86 ? -20.219 65.303 33.494 1.00 23.60 105 GLY A CA 1
ATOM 570 C C . GLY A 1 86 ? -19.740 66.744 33.447 1.00 22.74 105 GLY A C 1
ATOM 571 O O . GLY A 1 86 ? -19.598 67.391 34.484 1.00 21.48 105 GLY A O 1
ATOM 572 N N . ASP A 1 87 ? -19.501 67.244 32.234 1.00 22.57 106 ASP A N 1
ATOM 573 C CA . ASP A 1 87 ? -18.936 68.583 32.036 1.00 22.51 106 ASP A CA 1
ATOM 574 C C . ASP A 1 87 ? -19.892 69.678 32.493 1.00 22.81 106 ASP A C 1
ATOM 575 O O . ASP A 1 87 ? -21.110 69.532 32.395 1.00 23.55 106 ASP A O 1
ATOM 580 N N . ILE A 1 88 ? -19.331 70.791 32.950 1.00 22.57 107 ILE A N 1
ATOM 581 C CA . ILE A 1 88 ? -20.117 72.001 33.199 1.00 22.99 1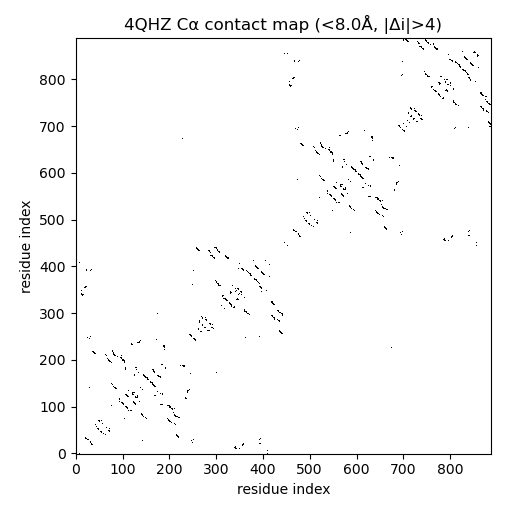07 ILE A CA 1
ATOM 582 C C . ILE A 1 88 ? -19.578 73.126 32.319 1.00 21.92 107 ILE A C 1
ATOM 583 O O . ILE A 1 88 ? -18.433 73.077 31.861 1.00 22.74 107 ILE A O 1
ATOM 588 N N . GLN A 1 89 ? -20.413 74.126 32.063 1.00 21.26 108 GLN A N 1
ATOM 589 C CA . GLN A 1 89 ? -20.027 75.238 31.205 1.00 18.53 108 GLN A CA 1
ATOM 590 C C . GLN A 1 89 ? -20.631 76.533 31.686 1.00 19.29 108 GLN A C 1
ATOM 591 O O . GLN A 1 89 ? -21.630 76.528 32.410 1.00 19.24 108 GLN A O 1
ATOM 597 N N . THR A 1 90 ? -20.026 77.649 31.277 1.00 19.84 109 THR A N 1
ATOM 598 C CA . THR A 1 90 ? -20.563 78.963 31.607 1.00 19.72 109 THR A CA 1
ATOM 599 C C . THR A 1 90 ? -21.905 79.167 30.915 1.00 20.98 109 THR A C 1
ATOM 600 O O . THR A 1 90 ? -22.084 78.762 29.766 1.00 20.89 109 THR A O 1
ATOM 615 N N . GLN A 1 92 ? -22.909 82.038 30.119 1.00 25.62 111 GLN A N 1
ATOM 616 C CA . GLN A 1 92 ? -22.598 83.089 29.169 1.00 27.33 111 GLN A CA 1
ATOM 617 C C . GLN A 1 92 ? -21.635 82.588 28.094 1.00 23.58 111 GLN A C 1
ATOM 618 O O . GLN A 1 92 ? -20.829 81.687 28.339 1.00 21.92 111 GLN A O 1
ATOM 635 N N . PHE A 1 94 ? -18.813 83.626 24.903 1.00 23.25 113 PHE A N 1
ATOM 636 C CA . PHE A 1 94 ? -17.720 84.591 24.756 1.00 23.15 113 PHE A CA 1
ATOM 637 C C . PHE A 1 94 ? -17.070 84.514 23.385 1.00 22.16 113 PHE A C 1
ATOM 638 O O . PHE A 1 94 ? -17.146 83.487 22.700 1.00 23.30 113 PHE A O 1
ATOM 646 N N . ASN A 1 95 ? -16.418 85.610 23.006 1.00 23.34 114 ASN A N 1
ATOM 647 C CA . ASN A 1 95 ? -15.600 85.665 21.793 1.00 23.38 114 ASN A CA 1
ATOM 648 C C . ASN A 1 95 ? -14.137 85.882 22.148 1.00 21.54 114 ASN A C 1
ATOM 649 O O . ASN A 1 95 ? -13.439 84.912 22.418 1.00 22.10 114 ASN A O 1
ATOM 654 N N . ASP A 1 96 ? -13.671 87.131 22.155 1.00 21.31 115 ASP A N 1
ATOM 655 C CA . ASP A 1 96 ? -12.316 87.445 22.603 1.00 21.36 115 ASP A CA 1
ATOM 656 C C . ASP A 1 96 ? -12.350 87.681 24.099 1.00 20.02 115 ASP A C 1
ATOM 657 O O . ASP A 1 96 ? -13.251 88.352 24.596 1.00 20.42 115 ASP A O 1
ATOM 662 N N . PHE A 1 97 ? -11.374 87.146 24.822 1.00 18.18 116 PHE A N 1
ATOM 663 C CA . PHE A 1 97 ? -11.359 87.324 26.267 1.00 17.93 116 PHE A CA 1
ATOM 664 C C . PHE A 1 97 ? -10.006 87.048 26.899 1.00 17.59 116 PHE A C 1
ATOM 665 O O . PHE A 1 97 ? -9.131 86.423 26.311 1.00 16.57 116 PHE A O 1
ATOM 673 N N . GLN A 1 98 ? -9.871 87.564 28.111 1.00 19.71 117 GLN A N 1
ATOM 674 C CA . GLN A 1 98 ? -8.805 87.223 29.020 1.00 21.56 117 GLN A CA 1
ATOM 675 C C . GLN A 1 98 ? -9.447 86.473 30.177 1.00 23.15 117 GLN A C 1
ATOM 676 O O . GLN A 1 98 ? -10.521 86.856 30.641 1.00 26.50 117 GLN A O 1
ATOM 690 N N . HIS A 1 100 ? -8.839 83.925 33.912 1.00 19.47 119 HIS A N 1
ATOM 691 C CA . HIS A 1 100 ? -8.013 83.440 35.018 1.00 19.22 119 HIS A CA 1
ATOM 692 C C . HIS A 1 100 ? -8.681 82.222 35.645 1.00 18.98 119 HIS A C 1
ATOM 693 O O . HIS A 1 100 ? -9.893 82.204 35.810 1.00 19.62 119 HIS A O 1
ATOM 700 N N . ILE A 1 101 ? -7.893 81.205 35.972 1.00 18.52 120 ILE A N 1
ATOM 701 C CA . ILE A 1 101 ? -8.419 79.981 36.584 1.00 17.34 120 ILE A CA 1
ATOM 702 C C . ILE A 1 101 ? -7.305 79.240 37.317 1.00 17.14 120 ILE A C 1
ATOM 703 O O . ILE A 1 101 ? -6.196 79.093 36.803 1.00 20.07 120 ILE A O 1
ATOM 708 N N . GLU A 1 102 ? -7.610 78.803 38.535 1.00 16.60 121 GLU A N 1
ATOM 709 C CA . GLU A 1 102 ? -6.658 78.105 39.368 1.00 17.70 121 GLU A CA 1
ATOM 710 C C . GLU A 1 102 ? -7.190 76.720 39.651 1.00 17.61 121 GLU A C 1
ATOM 711 O O . GLU A 1 102 ? -8.395 76.538 39.851 1.00 17.09 121 GLU A O 1
ATOM 717 N N . TRP A 1 103 ? -6.294 75.740 39.660 1.00 18.21 122 TRP A N 1
ATOM 718 C CA . TRP A 1 103 ? -6.688 74.349 39.869 1.00 18.90 122 TRP A CA 1
ATOM 719 C C . TRP A 1 103 ? -5.680 73.559 40.703 1.00 19.27 122 TRP A C 1
ATOM 720 O O . TRP A 1 103 ? -4.467 73.784 40.634 1.00 15.62 122 TRP A O 1
ATOM 731 N N . GLN A 1 104 ? -6.218 72.622 41.479 1.00 19.99 123 GLN A N 1
ATOM 732 C CA . GLN A 1 104 ? -5.454 71.869 42.447 1.00 20.48 123 GLN A CA 1
ATOM 733 C C . GLN A 1 104 ? -5.609 70.373 42.215 1.00 21.72 123 GLN A C 1
ATOM 734 O O . GLN A 1 104 ? -6.726 69.850 42.218 1.00 23.46 123 GLN A O 1
ATOM 740 N N . VAL A 1 105 ? -4.485 69.692 42.019 1.00 21.62 124 VAL A N 1
ATOM 741 C CA . VAL A 1 105 ? -4.470 68.235 42.025 1.00 21.25 124 VAL A CA 1
ATOM 742 C C . VAL A 1 105 ? -4.470 67.810 43.491 1.00 21.17 124 VAL A C 1
ATOM 743 O O . VAL A 1 105 ? -3.639 68.284 44.265 1.00 20.79 124 VAL A O 1
ATOM 747 N N . PRO A 1 106 ? -5.399 66.922 43.888 1.00 21.05 125 PRO A N 1
ATOM 748 C CA . PRO A 1 106 ? -5.455 66.547 45.303 1.00 21.54 125 PRO A CA 1
ATOM 749 C C . PRO A 1 106 ? -4.229 65.747 45.741 1.00 22.16 125 PRO A C 1
ATOM 750 O O . PRO A 1 106 ? -3.620 65.053 44.928 1.00 22.22 125 PRO A O 1
ATOM 754 N N . THR A 1 107 ? -3.870 65.853 47.018 1.00 23.66 126 THR A N 1
ATOM 755 C CA . THR A 1 107 ? -2.647 65.224 47.523 1.00 24.75 126 THR A CA 1
ATOM 756 C C . THR A 1 107 ? -2.694 63.699 47.436 1.00 25.01 126 THR A C 1
ATOM 757 O O . THR A 1 107 ? -1.648 63.061 47.378 1.00 26.05 126 THR A O 1
ATOM 761 N N . ASN A 1 108 ? -3.896 63.126 47.416 1.00 24.01 127 ASN A N 1
ATOM 762 C CA . ASN A 1 108 ? -4.068 61.671 47.293 1.00 24.20 127 ASN A CA 1
ATOM 763 C C . ASN A 1 108 ? -4.305 61.194 45.847 1.00 23.41 127 ASN A C 1
ATOM 764 O O . ASN A 1 108 ? -4.810 60.093 45.621 1.00 23.20 127 ASN A O 1
ATOM 769 N N . ILE A 1 109 ? -3.913 62.016 44.879 1.00 22.04 128 ILE A N 1
ATOM 770 C CA . ILE A 1 109 ? -4.031 61.674 43.458 1.00 21.73 128 ILE A CA 1
ATOM 771 C C . ILE A 1 109 ? -3.380 60.331 43.118 1.00 22.50 128 ILE A C 1
ATOM 772 O O . ILE A 1 109 ? -2.345 59.972 43.672 1.00 24.89 128 ILE A O 1
ATOM 777 N N . THR A 1 110 ? -4.013 59.593 42.217 1.00 21.96 129 THR A N 1
ATOM 778 C CA . THR A 1 110 ? -3.436 58.389 41.642 1.00 24.02 129 THR A CA 1
ATOM 779 C C . THR A 1 110 ? -3.637 58.416 40.142 1.00 22.60 129 THR A C 1
ATOM 780 O O . THR A 1 110 ? -4.386 59.248 39.621 1.00 21.00 129 THR A O 1
ATOM 784 N N . GLY A 1 111 ? -2.954 57.514 39.449 1.00 23.16 130 GLY A N 1
ATOM 785 C CA . GLY A 1 111 ? -3.089 57.384 37.999 1.00 22.20 130 GLY A CA 1
ATOM 786 C C . GLY A 1 111 ? -1.839 57.770 37.239 1.00 21.95 130 GLY A C 1
ATOM 787 O O . GLY A 1 111 ? -0.904 58.351 37.793 1.00 20.82 130 GLY A O 1
ATOM 788 N N . GLU A 1 112 ? -1.831 57.446 35.951 1.00 23.70 131 GLU A N 1
ATOM 789 C CA . GLU A 1 112 ? -0.682 57.703 35.089 1.00 25.32 131 GLU A CA 1
ATOM 790 C C . GLU A 1 112 ? -1.102 58.338 33.781 1.00 24.17 131 GLU A C 1
ATOM 791 O O . GLU A 1 112 ? -2.247 58.179 33.342 1.00 23.02 131 GLU A O 1
ATOM 797 N N . SER A 1 113 ? -0.148 59.023 33.153 1.00 21.15 132 SER A N 1
ATOM 798 C CA . SER A 1 113 ? -0.335 59.619 31.838 1.00 22.22 132 SER A CA 1
ATOM 799 C C . SER A 1 113 ? -1.616 60.464 31.797 1.00 22.20 132 SER A C 1
ATOM 800 O O . SER A 1 113 ? -1.820 61.304 32.676 1.00 24.00 132 SER A O 1
ATOM 803 N N . GLN A 1 114 ? -2.487 60.221 30.820 1.00 21.91 133 GLN A N 1
ATOM 804 C CA . GLN A 1 114 ? -3.724 60.998 30.668 1.00 21.70 133 GLN A CA 1
ATOM 805 C C . GLN A 1 114 ? -4.789 60.702 31.720 1.00 22.00 133 GLN A C 1
ATOM 806 O O . GLN A 1 114 ? -5.813 61.391 31.759 1.00 21.96 133 GLN A O 1
ATOM 812 N N . SER A 1 115 ? -4.568 59.695 32.563 1.00 21.91 134 SER A N 1
ATOM 813 C CA . SER A 1 115 ? -5.558 59.303 33.561 1.00 22.75 134 SER A CA 1
ATOM 814 C C . SER A 1 115 ? -5.188 59.761 34.972 1.00 23.13 134 SER A C 1
ATOM 815 O O . SER A 1 115 ? -5.490 59.080 35.946 1.00 22.97 134 SER A O 1
ATOM 818 N N . ARG A 1 116 ? -4.543 60.921 35.079 1.00 21.78 135 ARG A N 1
ATOM 819 C CA . ARG A 1 116 ? -4.086 61.438 36.371 1.00 21.37 135 ARG A CA 1
ATOM 820 C C . ARG A 1 116 ? -4.388 62.929 36.501 1.00 20.08 135 ARG A C 1
ATOM 821 O O . ARG A 1 116 ? -3.587 63.771 36.097 1.00 19.24 135 ARG A O 1
ATOM 829 N N . GLY A 1 117 ? -5.555 63.246 37.055 1.00 20.36 136 GLY A N 1
ATOM 830 C CA . GLY A 1 117 ? -5.969 64.633 37.224 1.00 20.62 136 GLY A CA 1
ATOM 831 C C . GLY A 1 117 ? -6.282 65.336 35.915 1.00 21.23 136 GLY A C 1
ATOM 832 O O . GLY A 1 117 ? -5.984 66.528 35.759 1.00 23.13 136 GLY A O 1
ATOM 833 N N . ASN A 1 118 ? -6.892 64.607 34.981 1.00 19.71 137 ASN A N 1
ATOM 834 C CA . ASN A 1 118 ? -7.251 65.151 33.677 1.00 20.31 137 ASN A CA 1
ATOM 835 C C . ASN A 1 118 ? -8.535 65.966 33.744 1.00 21.79 137 ASN A C 1
ATOM 836 O O . ASN A 1 118 ? -9.585 65.465 34.146 1.00 23.18 137 ASN A O 1
ATOM 841 N N . SER A 1 119 ? -8.425 67.240 33.387 1.00 22.33 138 SER A N 1
ATOM 842 C CA . SER A 1 119 ? -9.578 68.075 33.095 1.00 21.69 138 SER A CA 1
ATOM 843 C C . SER A 1 119 ? -9.191 68.917 31.892 1.00 19.85 138 SER A C 1
ATOM 844 O O . SER A 1 119 ? -8.357 68.498 31.092 1.00 20.70 138 SER A O 1
ATOM 847 N N . GLY A 1 120 ? -9.780 70.092 31.757 1.00 18.85 139 GLY A N 1
ATOM 848 C CA . GLY A 1 120 ? -9.442 70.962 30.649 1.00 21.55 139 GLY A CA 1
ATOM 849 C C . GLY A 1 120 ? -10.381 72.134 30.532 1.00 21.12 139 GLY A C 1
ATOM 850 O O . GLY A 1 120 ? -11.504 72.096 31.035 1.00 22.38 139 GLY A O 1
ATOM 851 N N . ILE A 1 121 ? -9.903 73.175 29.867 1.00 20.84 140 ILE A N 1
ATOM 852 C CA . ILE A 1 121 ? -10.682 74.369 29.606 1.00 20.76 140 ILE A CA 1
ATOM 853 C C . ILE A 1 121 ? -10.929 74.459 28.103 1.00 19.74 140 ILE A C 1
ATOM 854 O O . ILE A 1 121 ? -9.997 74.695 27.328 1.00 17.02 140 ILE A O 1
ATOM 859 N N . PHE A 1 122 ? -12.172 74.215 27.692 1.00 20.62 141 PHE A N 1
ATOM 860 C CA . PHE A 1 122 ? -12.537 74.297 26.280 1.00 21.28 141 PHE A CA 1
ATOM 861 C C . PHE A 1 122 ? -12.938 75.727 25.941 1.00 22.14 141 PHE A C 1
ATOM 862 O O . PHE A 1 122 ? -14.008 76.199 26.342 1.00 21.79 141 PHE A O 1
ATOM 870 N N . LEU A 1 123 ? -12.076 76.395 25.186 1.00 20.08 142 LEU A N 1
ATOM 871 C CA . LEU A 1 123 ? -12.274 77.786 24.811 1.00 21.09 142 LEU A CA 1
ATOM 872 C C . LEU A 1 123 ? -13.357 77.874 23.745 1.00 21.37 142 LEU A C 1
ATOM 873 O O . LEU A 1 123 ? -13.262 77.209 22.712 1.00 22.92 142 LEU A O 1
ATOM 878 N N . GLN A 1 124 ? -14.384 78.682 24.017 1.00 19.98 143 GLN A N 1
ATOM 879 C CA . GLN A 1 124 ? -15.622 78.714 23.223 1.00 20.34 143 GLN A CA 1
ATOM 880 C C . GLN A 1 124 ? -16.237 77.325 23.026 1.00 21.65 143 GLN A C 1
ATOM 881 O O . GLN A 1 124 ? -16.992 77.103 22.080 1.00 22.86 143 GLN A O 1
ATOM 887 N N . GLY A 1 125 ? -15.931 76.402 23.937 1.00 23.14 144 GLY A N 1
ATOM 888 C CA . GLY A 1 125 ? -16.450 75.042 23.869 1.00 23.63 144 GLY A CA 1
ATOM 889 C C . GLY A 1 125 ? -15.806 74.151 22.822 1.00 23.60 144 GLY A C 1
ATOM 890 O O . GLY A 1 125 ? -16.235 73.024 22.650 1.00 24.22 144 GLY A O 1
ATOM 899 N N . TYR A 1 127 ? -11.973 74.298 21.905 1.00 19.82 146 TYR A N 1
ATOM 900 C CA . TYR A 1 127 ? -10.515 74.187 21.878 1.00 18.71 146 TYR A CA 1
ATOM 901 C C . TYR A 1 127 ? -9.933 73.978 23.271 1.00 18.87 146 TYR A C 1
ATOM 902 O O . TYR A 1 127 ? -9.884 74.908 24.072 1.00 18.01 146 TYR A O 1
ATOM 911 N N . GLU A 1 128 ? -9.495 72.755 23.557 1.00 20.45 147 GLU A N 1
ATOM 912 C CA . GLU A 1 128 ? -9.083 72.407 24.915 1.00 21.31 147 GLU A CA 1
ATOM 913 C C . GLU A 1 128 ? -7.680 72.879 25.251 1.00 20.89 147 GLU A C 1
ATOM 914 O O . GLU A 1 128 ? -6.722 72.528 24.569 1.00 21.86 147 GLU A O 1
ATOM 920 N N . VAL A 1 129 ? -7.584 73.666 26.320 1.00 20.97 148 VAL A N 1
ATOM 921 C CA . VAL A 1 129 ? -6.331 73.872 27.027 1.00 19.66 148 VAL A CA 1
ATOM 922 C C . VAL A 1 129 ? -6.261 72.783 28.083 1.00 19.80 148 VAL A C 1
ATOM 923 O O . VAL A 1 129 ? -7.073 72.762 29.014 1.00 21.34 148 VAL A O 1
ATOM 927 N N . GLN A 1 130 ? -5.317 71.864 27.921 1.00 19.15 149 GLN A N 1
ATOM 928 C CA . GLN A 1 130 ? -5.253 70.675 28.755 1.00 19.37 149 GLN A CA 1
ATOM 929 C C . GLN A 1 130 ? -4.951 71.014 30.210 1.00 20.33 149 GLN A C 1
ATOM 930 O O . GLN A 1 130 ? -4.121 71.874 30.505 1.00 19.64 149 GLN A O 1
ATOM 936 N N . VAL A 1 131 ? -5.656 70.327 31.104 1.00 20.70 150 VAL A N 1
ATOM 937 C CA . VAL A 1 131 ? -5.345 70.306 32.518 1.00 19.21 150 VAL A CA 1
ATOM 938 C C . VAL A 1 131 ? -5.015 68.859 32.875 1.00 19.97 150 VAL A C 1
ATOM 939 O O . VAL A 1 131 ? -5.765 67.941 32.544 1.00 21.62 150 VAL A O 1
ATOM 943 N N . LEU A 1 132 ? -3.891 68.664 33.555 1.00 20.02 151 LEU A N 1
ATOM 944 C CA . LEU A 1 132 ? -3.412 67.336 33.896 1.00 18.83 151 LEU A CA 1
ATOM 945 C C . LEU A 1 132 ? -2.341 67.436 34.975 1.00 18.86 151 LEU A C 1
ATOM 946 O O . LEU A 1 132 ? -1.611 68.438 35.040 1.00 19.58 151 LEU A O 1
ATOM 951 N N . ASP A 1 133 ? -2.236 66.417 35.819 1.00 16.89 152 ASP A N 1
ATOM 952 C CA . ASP A 1 133 ? -1.128 66.366 36.761 1.00 19.19 152 ASP A CA 1
ATOM 953 C C . ASP A 1 133 ? 0.116 65.835 36.072 1.00 19.01 152 ASP A C 1
ATOM 954 O O . ASP A 1 133 ? 0.283 64.625 35.926 1.00 19.28 152 ASP A O 1
ATOM 959 N N . CYS A 1 134 ? 0.992 66.742 35.662 1.00 20.03 153 CYS A N 1
ATOM 960 C CA . CYS A 1 134 ? 2.252 66.351 35.030 1.00 20.52 153 CYS A CA 1
ATOM 961 C C . CYS A 1 134 ? 3.440 66.583 35.964 1.00 22.02 153 CYS A C 1
ATOM 962 O O . CYS A 1 134 ? 4.593 66.730 35.512 1.00 20.51 153 CYS A O 1
ATOM 965 N N . TYR A 1 135 ? 3.158 66.618 37.271 1.00 20.82 154 TYR A N 1
ATOM 966 C CA . TYR A 1 135 ? 4.225 66.636 38.269 1.00 21.96 154 TYR A CA 1
ATOM 967 C C . TYR A 1 135 ? 4.721 65.203 38.446 1.00 22.01 154 TYR A C 1
ATOM 968 O O . TYR A 1 135 ? 4.036 64.372 39.050 1.00 22.09 154 TYR A O 1
ATOM 977 N N . ASN A 1 136 ? 5.904 64.917 37.905 1.00 24.07 155 ASN A N 1
ATOM 978 C CA . ASN A 1 136 ? 6.465 63.558 37.889 1.00 25.68 155 ASN A CA 1
ATOM 979 C C . ASN A 1 136 ? 5.489 62.533 37.297 1.00 26.11 155 ASN A C 1
ATOM 980 O O . ASN A 1 136 ? 5.285 61.455 37.849 1.00 25.44 155 ASN A O 1
ATOM 985 N N . ASN A 1 137 ? 4.876 62.897 36.173 1.00 24.59 156 ASN A N 1
ATOM 986 C CA . ASN A 1 137 ? 3.983 62.003 35.456 1.00 25.20 156 ASN A CA 1
ATOM 987 C C . ASN A 1 137 ? 4.148 62.224 33.957 1.00 25.83 156 ASN A C 1
ATOM 988 O O . ASN A 1 137 ? 3.545 63.137 33.393 1.00 25.64 156 ASN A O 1
ATOM 993 N N . PRO A 1 138 ? 4.980 61.398 33.307 1.00 26.93 157 PRO A N 1
ATOM 994 C CA . PRO A 1 138 ? 5.151 61.574 31.862 1.00 27.38 157 PRO A CA 1
ATOM 995 C C . PRO A 1 138 ? 3.893 61.188 31.077 1.00 24.81 157 PRO A C 1
ATOM 996 O O . PRO A 1 138 ? 3.102 60.356 31.530 1.00 21.91 157 PRO A O 1
ATOM 1000 N N . THR A 1 139 ? 3.720 61.815 29.921 1.00 23.03 158 THR A N 1
ATOM 1001 C CA . THR A 1 139 ? 2.644 61.484 29.003 1.00 24.47 158 THR A CA 1
ATOM 1002 C C . THR A 1 139 ? 3.070 61.945 27.614 1.00 23.92 158 THR A C 1
ATOM 1003 O O . THR A 1 139 ? 4.193 62.429 27.436 1.00 24.48 158 THR A O 1
ATOM 1007 N N . TYR A 1 140 ? 2.192 61.809 26.626 1.00 22.82 159 TYR A N 1
ATOM 1008 C CA . TYR A 1 140 ? 2.527 62.328 25.296 1.00 22.23 159 TYR A CA 1
ATOM 1009 C C . TYR A 1 140 ? 2.552 63.853 25.359 1.00 21.79 159 TYR A C 1
ATOM 1010 O O . TYR A 1 140 ? 1.643 64.485 25.918 1.00 22.43 159 TYR A O 1
ATOM 1019 N N . VAL A 1 141 ? 3.612 64.431 24.803 1.00 21.37 160 VAL A N 1
ATOM 1020 C CA . VAL A 1 141 ? 3.944 65.835 25.065 1.00 21.95 160 VAL A CA 1
ATOM 1021 C C . VAL A 1 141 ? 2.962 66.809 24.418 1.00 21.49 160 VAL A C 1
ATOM 1022 O O . VAL A 1 141 ? 2.725 67.889 24.953 1.00 21.72 160 VAL A O 1
ATOM 1026 N N . ASN A 1 142 ? 2.387 66.425 23.283 1.00 22.30 161 ASN A N 1
ATOM 1027 C CA . ASN A 1 142 ? 1.372 67.255 22.629 1.00 21.57 161 ASN A CA 1
ATOM 1028 C C . ASN A 1 142 ? 0.010 67.183 23.324 1.00 21.39 161 ASN A C 1
ATOM 1029 O O . ASN A 1 142 ? -0.918 67.869 22.925 1.00 20.15 161 ASN A O 1
ATOM 1034 N N . GLY A 1 143 ? -0.100 66.374 24.376 1.00 22.23 162 GLY A N 1
ATOM 1035 C CA . GLY A 1 143 ? -1.312 66.328 25.195 1.00 21.31 162 GLY A CA 1
ATOM 1036 C C . GLY A 1 143 ? -1.074 66.527 26.686 1.00 20.58 162 GLY A C 1
ATOM 1037 O O . GLY A 1 143 ? -1.936 66.199 27.499 1.00 19.36 162 GLY A O 1
ATOM 1038 N N . GLN A 1 144 ? 0.090 67.056 27.058 1.00 18.91 163 GLN A N 1
ATOM 1039 C CA . GLN A 1 144 ? 0.386 67.270 28.470 1.00 19.49 163 GLN A CA 1
ATOM 1040 C C . GLN A 1 144 ? -0.174 68.623 28.929 1.00 18.58 163 GLN A C 1
ATOM 1041 O O . GLN A 1 144 ? -0.799 69.352 28.147 1.00 19.73 163 GLN A O 1
ATOM 1047 N N . THR A 1 145 ? 0.040 68.943 30.196 1.00 17.93 164 THR A N 1
ATOM 1048 C CA . THR A 1 145 ? -0.517 70.148 30.810 1.00 20.58 164 THR A CA 1
ATOM 1049 C C . THR A 1 145 ? -0.193 71.416 30.025 1.00 19.80 164 THR A C 1
ATOM 1050 O O . THR A 1 145 ? 0.952 71.656 29.670 1.00 21.24 164 THR A O 1
ATOM 1054 N N . GLY A 1 146 ? -1.212 72.223 29.755 1.00 21.01 165 GLY A N 1
ATOM 1055 C CA . GLY A 1 146 ? -1.030 73.485 29.038 1.00 19.72 165 GLY A CA 1
ATOM 1056 C C . GLY A 1 146 ? -0.902 73.364 27.529 1.00 18.61 165 GLY A C 1
ATOM 1057 O O . GLY A 1 146 ? -0.736 74.369 26.840 1.00 17.57 165 GLY A O 1
ATOM 1058 N N . SER A 1 147 ? -0.973 72.141 27.006 1.00 17.93 166 SER A N 1
ATOM 1059 C CA . SER A 1 147 ? -1.023 71.944 25.574 1.00 17.56 166 SER A CA 1
ATOM 1060 C C . SER A 1 147 ? -2.346 72.472 25.053 1.00 19.41 166 SER A C 1
ATOM 1061 O O . SER A 1 147 ? -3.329 72.544 25.800 1.00 18.75 166 SER A O 1
ATOM 1064 N N . ILE A 1 148 ? -2.360 72.897 23.795 1.00 20.28 167 ILE A N 1
ATOM 1065 C CA . ILE A 1 148 ? -3.605 72.955 23.041 1.00 19.65 167 ILE A CA 1
ATOM 1066 C C . ILE A 1 148 ? -3.748 71.529 22.550 1.00 19.83 167 ILE A C 1
ATOM 1067 O O . ILE A 1 148 ? -2.984 71.076 21.693 1.00 20.44 167 ILE A O 1
ATOM 1072 N N . TYR A 1 149 ? -4.697 70.812 23.137 1.00 20.05 168 TYR A N 1
ATOM 1073 C CA . TYR A 1 149 ? -4.666 69.347 23.171 1.00 20.83 168 TYR A CA 1
ATOM 1074 C C . TYR A 1 149 ? -4.411 68.693 21.802 1.00 22.45 168 TYR A C 1
ATOM 1075 O O . TYR A 1 149 ? -5.210 68.832 20.877 1.00 22.65 168 TYR A O 1
ATOM 1084 N N . LYS A 1 150 ? -3.276 68.000 21.717 1.00 22.74 169 LYS A N 1
ATOM 1085 C CA . LYS A 1 150 ? -2.814 67.248 20.531 1.00 24.94 169 LYS A CA 1
ATOM 1086 C C . LYS A 1 150 ? -2.514 68.115 19.301 1.00 25.64 169 LYS A C 1
ATOM 1087 O O . LYS A 1 150 ? -2.455 67.607 18.187 1.00 28.77 169 LYS A O 1
ATOM 1093 N N . GLN A 1 151 ? -2.313 69.411 19.507 1.00 25.31 170 GLN A N 1
ATOM 1094 C CA . GLN A 1 151 ? -1.936 70.315 18.426 1.00 25.38 170 GLN A CA 1
ATOM 1095 C C . GLN A 1 151 ? -0.610 71.001 18.697 1.00 25.52 170 GLN A C 1
ATOM 1096 O O . GLN A 1 151 ? 0.277 70.970 17.854 1.00 26.31 170 GLN A O 1
ATOM 1102 N N . SER A 1 152 ? -0.501 71.623 19.872 1.00 23.77 171 SER A N 1
ATOM 1103 C CA A SER A 1 152 ? 0.629 72.470 20.214 0.60 23.04 171 SER A CA 1
ATOM 1104 C CA B SER A 1 152 ? 0.643 72.465 20.209 0.40 23.65 171 SER A CA 1
ATOM 1105 C C . SER A 1 152 ? 1.233 72.079 21.556 1.00 22.78 171 SER A C 1
ATOM 1106 O O . SER A 1 152 ? 0.577 72.191 22.595 1.00 21.11 171 SER A O 1
ATOM 1111 N N . ILE A 1 153 ? 2.487 71.637 21.516 1.00 22.17 172 ILE A N 1
ATOM 1112 C CA . ILE A 1 153 ? 3.237 71.247 22.693 1.00 20.22 172 ILE A CA 1
ATOM 1113 C C . ILE A 1 153 ? 3.544 72.490 23.519 1.00 19.07 172 ILE A C 1
ATOM 1114 O O . ILE A 1 153 ? 3.956 73.518 22.971 1.00 18.65 172 ILE A O 1
ATOM 1119 N N . PRO A 1 154 ? 3.339 72.418 24.843 1.00 19.52 173 PRO A N 1
ATOM 1120 C CA . PRO A 1 154 ? 3.625 73.597 25.670 1.00 19.69 173 PRO A CA 1
ATOM 1121 C C . PRO A 1 154 ? 5.125 73.871 25.761 1.00 22.07 173 PRO A C 1
ATOM 1122 O O . PRO A 1 154 ? 5.937 72.943 25.651 1.00 18.59 173 PRO A O 1
ATOM 1126 N N . LEU A 1 155 ? 5.478 75.137 25.969 1.00 22.40 174 LEU A N 1
ATOM 1127 C CA . LEU A 1 155 ? 6.880 75.559 26.001 1.00 23.21 174 LEU A CA 1
ATOM 1128 C C . LEU A 1 155 ? 7.626 75.072 27.242 1.00 23.78 174 LEU A C 1
ATOM 1129 O O . LEU A 1 155 ? 8.853 75.042 27.257 1.00 25.18 174 LEU A O 1
ATOM 1134 N N . ALA A 1 156 ? 6.895 74.671 28.277 1.00 22.02 175 ALA A N 1
ATOM 1135 C CA . ALA A 1 156 ? 7.527 74.153 29.479 1.00 22.11 175 ALA A CA 1
ATOM 1136 C C . ALA A 1 156 ? 6.572 73.286 30.277 1.00 21.70 175 ALA A C 1
ATOM 1137 O O . ALA A 1 156 ? 5.372 73.250 30.005 1.00 25.06 175 ALA A O 1
ATOM 1139 N N . ASN A 1 157 ? 7.130 72.580 31.248 1.00 20.69 176 ASN A N 1
ATOM 1140 C CA . ASN A 1 157 ? 6.372 71.950 32.305 1.00 20.02 176 ASN A CA 1
ATOM 1141 C C . ASN A 1 157 ? 6.583 72.797 33.557 1.00 19.80 176 ASN A C 1
ATOM 1142 O O . ASN A 1 157 ? 7.654 72.763 34.156 1.00 18.59 176 ASN A O 1
ATOM 1147 N N . ALA A 1 158 ? 5.560 73.553 33.943 1.00 19.66 177 ALA A N 1
ATOM 1148 C CA . ALA A 1 158 ? 5.659 74.477 35.068 1.00 19.25 177 ALA A CA 1
ATOM 1149 C C . ALA A 1 158 ? 4.753 74.060 36.222 1.00 18.88 177 ALA A C 1
ATOM 1150 O O . ALA A 1 158 ? 4.189 74.909 36.928 1.00 17.04 177 ALA A O 1
ATOM 1160 N N . ARG A 1 160 ? 3.156 72.827 39.679 1.00 19.03 179 ARG A N 1
ATOM 1161 C CA . ARG A 1 160 ? 3.312 72.748 41.124 1.00 20.53 179 ARG A CA 1
ATOM 1162 C C . ARG A 1 160 ? 2.778 71.385 41.587 1.00 20.89 179 ARG A C 1
ATOM 1163 O O . ARG A 1 160 ? 1.919 70.790 40.931 1.00 18.90 179 ARG A O 1
ATOM 1182 N N . PRO A 1 162 ? 0.992 68.227 43.842 1.00 22.20 181 PRO A N 1
ATOM 1183 C CA . PRO A 1 162 ? -0.365 68.057 44.366 1.00 23.04 181 PRO A CA 1
ATOM 1184 C C . PRO A 1 162 ? -0.577 68.724 45.730 1.00 21.10 181 PRO A C 1
ATOM 1185 O O . PRO A 1 162 ? 0.300 68.675 46.593 1.00 20.82 181 PRO A O 1
ATOM 1189 N N . GLY A 1 163 ? -1.729 69.355 45.899 1.00 19.12 182 GLY A N 1
ATOM 1190 C CA . GLY A 1 163 ? -2.014 70.128 47.098 1.00 20.14 182 GLY A CA 1
ATOM 1191 C C . GLY A 1 163 ? -1.851 71.615 46.855 1.00 20.08 182 GLY A C 1
ATOM 1192 O O . GLY A 1 163 ? -2.543 72.411 47.470 1.00 22.05 182 GLY A O 1
ATOM 1193 N N . GLU A 1 164 ? -0.933 71.988 45.961 1.00 21.01 183 GLU A N 1
ATOM 1194 C CA . GLU A 1 164 ? -0.684 73.393 45.630 1.00 20.59 183 GLU A CA 1
ATOM 1195 C C . GLU A 1 164 ? -1.537 73.801 44.439 1.00 20.70 183 GLU A C 1
ATOM 1196 O O . GLU A 1 164 ? -2.107 72.951 43.763 1.00 20.60 183 GLU A O 1
ATOM 1202 N N . TRP A 1 165 ? -1.637 75.105 44.205 1.00 19.96 184 TRP A N 1
ATOM 1203 C CA . TRP A 1 165 ? -2.545 75.638 43.195 1.00 20.61 184 TRP A CA 1
ATOM 1204 C C . TRP A 1 165 ? -1.789 76.036 41.946 1.00 21.86 184 TRP A C 1
ATOM 1205 O O . TRP A 1 165 ? -0.844 76.831 42.007 1.00 21.68 184 TRP A O 1
ATOM 1216 N N . ASN A 1 166 ? -2.209 75.472 40.816 1.00 19.79 185 ASN A N 1
ATOM 1217 C CA . ASN A 1 166 ? -1.660 75.836 39.515 1.00 18.75 185 ASN A CA 1
ATOM 1218 C C . ASN A 1 166 ? -2.484 76.948 38.901 1.00 17.80 185 ASN A C 1
ATOM 1219 O O . ASN A 1 166 ? -3.694 76.814 38.747 1.00 17.95 185 ASN A O 1
ATOM 1224 N N . VAL A 1 167 ? -1.818 78.044 38.559 1.00 17.03 186 VAL A N 1
ATOM 1225 C CA . VAL A 1 167 ? -2.476 79.258 38.122 1.00 16.88 186 VAL A CA 1
ATOM 1226 C C . VAL A 1 167 ? -2.405 79.406 36.605 1.00 17.08 186 VAL A C 1
ATOM 1227 O O . VAL A 1 167 ? -1.316 79.440 36.039 1.00 17.69 186 VAL A O 1
ATOM 1231 N N . TYR A 1 168 ? -3.566 79.479 35.951 1.00 17.32 187 TYR A N 1
ATOM 1232 C CA . TYR A 1 168 ? -3.629 79.782 34.522 1.00 18.54 187 TYR A CA 1
ATOM 1233 C C . TYR A 1 168 ? -4.082 81.217 34.301 1.00 19.58 187 TYR A C 1
ATOM 1234 O O . TYR A 1 168 ? -5.063 81.670 34.898 1.00 20.55 187 TYR A O 1
ATOM 1243 N N . ASP A 1 169 ? -3.358 81.923 33.436 1.00 20.91 188 ASP A N 1
ATOM 1244 C CA . ASP A 1 169 ? -3.831 83.163 32.828 1.00 19.72 188 ASP A CA 1
ATOM 1245 C C . ASP A 1 169 ? -3.844 82.957 31.319 1.00 19.87 188 ASP A C 1
ATOM 1246 O O . ASP A 1 169 ? -2.858 82.503 30.730 1.00 17.50 188 ASP A O 1
ATOM 1251 N N . ILE A 1 170 ? -4.989 83.235 30.707 1.00 18.90 189 ILE A N 1
ATOM 1252 C CA . ILE A 1 170 ? -5.247 82.866 29.319 1.00 19.80 189 ILE A CA 1
ATOM 1253 C C . ILE A 1 170 ? -5.742 84.084 28.552 1.00 20.26 189 ILE A C 1
ATOM 1254 O O . ILE A 1 170 ? -6.659 84.759 29.004 1.00 20.13 189 ILE A O 1
ATOM 1259 N N . ILE A 1 171 ? -5.127 84.359 27.406 1.00 19.02 190 ILE A N 1
ATOM 1260 C CA . ILE A 1 171 ? -5.571 85.427 26.527 1.00 21.01 190 ILE A CA 1
ATOM 1261 C C . ILE A 1 171 ? -5.957 84.805 25.197 1.00 20.15 190 ILE A C 1
ATOM 1262 O O . ILE A 1 171 ? -5.142 84.123 24.574 1.00 22.01 190 ILE A O 1
ATOM 1267 N N . TYR A 1 172 ? -7.196 85.040 24.769 1.00 19.44 191 TYR A N 1
ATOM 1268 C CA . TYR A 1 172 ? -7.778 84.335 23.631 1.00 20.31 191 TYR A CA 1
ATOM 1269 C C . TYR A 1 172 ? -8.387 85.289 22.612 1.00 21.03 191 TYR A C 1
ATOM 1270 O O . TYR A 1 172 ? -9.134 86.207 22.970 1.00 18.12 191 TYR A O 1
ATOM 1279 N N . THR A 1 173 ? -8.063 85.045 21.346 1.00 22.36 192 THR A N 1
ATOM 1280 C CA . THR A 1 173 ? -8.665 85.732 20.222 1.00 23.00 192 THR A CA 1
ATOM 1281 C C . THR A 1 173 ? -9.476 84.707 19.441 1.00 23.01 192 THR A C 1
ATOM 1282 O O . THR A 1 173 ? -8.945 83.691 18.993 1.00 25.61 192 THR A O 1
ATOM 1286 N N . ALA A 1 174 ? -10.764 84.982 19.275 1.00 22.80 193 ALA A N 1
ATOM 1287 C CA . ALA A 1 174 ? -11.670 84.080 18.577 1.00 22.57 193 ALA A CA 1
ATOM 1288 C C . ALA A 1 174 ? -11.402 84.080 17.077 1.00 22.79 193 ALA A C 1
ATOM 1289 O O . ALA A 1 174 ? -10.900 85.063 16.534 1.00 20.46 193 ALA A O 1
ATOM 1291 N N . PRO A 1 175 ? -11.763 82.978 16.397 1.00 23.41 194 PRO A N 1
ATOM 1292 C CA . PRO A 1 175 ? -11.635 82.943 14.949 1.00 23.30 194 PRO A CA 1
ATOM 1293 C C . PRO A 1 175 ? -12.765 83.690 14.263 1.00 22.80 194 PRO A C 1
ATOM 1294 O O . PRO A 1 175 ? -13.762 84.010 14.898 1.00 24.01 194 PRO A O 1
ATOM 1298 N N . THR A 1 176 ? -12.588 83.976 12.978 1.00 22.59 195 THR A N 1
ATOM 1299 C CA . THR A 1 176 ? -13.692 84.349 12.105 1.00 24.49 195 THR A CA 1
ATOM 1300 C C . THR A 1 176 ? -13.829 83.280 11.035 1.00 25.58 195 THR A C 1
ATOM 1301 O O . THR A 1 176 ? -12.849 82.611 10.687 1.00 23.86 195 THR A O 1
ATOM 1305 N N . PHE A 1 177 ? -15.045 83.103 10.526 1.00 24.94 196 PHE A N 1
ATOM 1306 C CA . PHE A 1 177 ? -15.322 82.061 9.545 1.00 26.83 196 PHE A CA 1
ATOM 1307 C C . PHE A 1 177 ? -15.831 82.652 8.239 1.00 27.80 196 PHE A C 1
ATOM 1308 O O . PHE A 1 177 ? -16.538 83.658 8.238 1.00 25.51 196 PHE A O 1
ATOM 1316 N N . LYS A 1 178 ? -15.462 82.022 7.129 1.00 27.67 197 LYS A N 1
ATOM 1317 C CA . LYS A 1 178 ? -15.993 82.403 5.825 1.00 28.89 197 LYS A CA 1
ATOM 1318 C C . LYS A 1 178 ? -17.390 81.830 5.661 1.00 31.29 197 LYS A C 1
ATOM 1319 O O . LYS A 1 178 ? -17.800 80.937 6.413 1.00 29.66 197 LYS A O 1
ATOM 1325 N N . GLU A 1 179 ? -18.108 82.338 4.662 1.00 34.58 198 GLU A N 1
ATOM 1326 C CA A GLU A 1 179 ? -19.473 81.900 4.392 0.50 35.96 198 GLU A CA 1
ATOM 1327 C CA B GLU A 1 179 ? -19.475 81.901 4.385 0.50 35.14 198 GLU A CA 1
ATOM 1328 C C . GLU A 1 179 ? -19.542 80.399 4.145 1.00 35.23 198 GLU A C 1
ATOM 1329 O O . GLU A 1 179 ? -20.498 79.763 4.530 1.00 34.70 198 GLU A O 1
ATOM 1340 N N . ASP A 1 180 ? -18.520 79.838 3.502 1.00 33.89 199 ASP A N 1
ATOM 1341 C CA . ASP A 1 180 ? -18.512 78.396 3.221 1.00 32.49 199 ASP A CA 1
ATOM 1342 C C . ASP A 1 180 ? -18.136 77.542 4.438 1.00 28.86 199 ASP A C 1
ATOM 1343 O O . ASP A 1 180 ? -18.003 76.337 4.312 1.00 28.32 199 ASP A O 1
ATOM 1348 N N . GLY A 1 181 ? -17.939 78.160 5.599 1.00 28.16 200 GLY A N 1
ATOM 1349 C CA . GLY A 1 181 ? -17.668 77.418 6.830 1.00 27.24 200 GLY A CA 1
ATOM 1350 C C . GLY A 1 181 ? -16.202 77.195 7.182 1.00 26.70 200 GLY A C 1
ATOM 1351 O O . GLY A 1 181 ? -15.894 76.721 8.279 1.00 26.87 200 GLY A O 1
ATOM 1352 N N . SER A 1 182 ? -15.291 77.519 6.266 1.00 24.89 201 SER A N 1
ATOM 1353 C CA . SER A 1 182 ? -13.856 77.412 6.546 1.00 23.77 201 SER A CA 1
ATOM 1354 C C . SER A 1 182 ? -13.378 78.586 7.393 1.00 23.49 201 SER A C 1
ATOM 1355 O O . SER A 1 182 ? -14.067 79.611 7.492 1.00 23.93 201 SER A O 1
ATOM 1358 N N . TYR A 1 183 ? -12.191 78.447 7.989 1.00 22.42 202 TYR A N 1
ATOM 1359 C CA . TYR A 1 183 ? -11.599 79.530 8.767 1.00 21.81 202 TYR A CA 1
ATOM 1360 C C . TYR A 1 183 ? -11.226 80.703 7.870 1.00 22.12 202 TYR A C 1
ATOM 1361 O O . TYR A 1 183 ? -10.595 80.521 6.838 1.00 21.41 202 TYR A O 1
ATOM 1370 N N . ARG A 1 184 ? -11.624 81.900 8.281 1.00 22.60 203 ARG A N 1
ATOM 1371 C CA . ARG A 1 184 ? -11.120 83.129 7.694 1.00 23.91 203 ARG A CA 1
ATOM 1372 C C . ARG A 1 184 ? -9.876 83.557 8.469 1.00 23.58 203 ARG A C 1
ATOM 1373 O O . ARG A 1 184 ? -8.841 83.858 7.885 1.00 24.43 203 ARG A O 1
ATOM 1381 N N . THR A 1 185 ? -10.004 83.615 9.792 1.00 23.41 204 THR A N 1
ATOM 1382 C CA . THR A 1 185 ? -8.860 83.778 10.687 1.00 22.48 204 THR A CA 1
ATOM 1383 C C . THR A 1 185 ? -8.944 82.705 11.761 1.00 22.54 204 THR A C 1
ATOM 1384 O O . THR A 1 185 ? -10.026 82.409 12.257 1.00 22.15 204 THR A O 1
ATOM 1388 N N . HIS A 1 186 ? -7.809 82.107 12.095 1.00 23.08 205 HIS A N 1
ATOM 1389 C CA . HIS A 1 186 ? -7.760 81.070 13.110 1.00 23.68 205 HIS A CA 1
ATOM 1390 C C . HIS A 1 186 ? -7.772 81.696 14.489 1.00 22.69 205 HIS A C 1
ATOM 1391 O O . HIS A 1 186 ? -7.427 82.865 14.639 1.00 20.91 205 HIS A O 1
ATOM 1398 N N . PRO A 1 187 ? -8.170 80.919 15.507 1.00 21.98 206 PRO A N 1
ATOM 1399 C CA . PRO A 1 187 ? -8.084 81.448 16.853 1.00 20.64 206 PRO A CA 1
ATOM 1400 C C . PRO A 1 187 ? -6.633 81.477 17.294 1.00 20.28 206 PRO A C 1
ATOM 1401 O O . PRO A 1 187 ? -5.830 80.686 16.796 1.00 20.20 206 PRO A O 1
ATOM 1405 N N . THR A 1 188 ? -6.300 82.394 18.189 1.00 19.66 207 THR A N 1
ATOM 1406 C CA . THR A 1 188 ? -4.979 82.417 18.797 1.00 20.05 207 THR A CA 1
ATOM 1407 C C . THR A 1 188 ? -5.121 82.465 20.315 1.00 19.45 207 THR A C 1
ATOM 1408 O O . THR A 1 188 ? -6.123 82.950 20.843 1.00 21.00 207 THR A O 1
ATOM 1412 N N . VAL A 1 189 ? -4.124 81.934 21.012 1.00 19.16 208 VAL A N 1
ATOM 1413 C CA . VAL A 1 189 ? -4.182 81.840 22.468 1.00 17.52 208 VAL A CA 1
ATOM 1414 C C . VAL A 1 189 ? -2.794 81.946 23.094 1.00 16.87 208 VAL A C 1
ATOM 1415 O O . VAL A 1 189 ? -1.817 81.393 22.580 1.00 17.72 208 VAL A O 1
ATOM 1419 N N . THR A 1 190 ? -2.719 82.696 24.185 1.00 17.72 209 THR A N 1
ATOM 1420 C CA . THR A 1 190 ? -1.543 82.721 25.039 1.00 17.66 209 THR A CA 1
ATOM 1421 C C . THR A 1 190 ? -1.945 82.100 26.366 1.00 17.84 209 THR A C 1
ATOM 1422 O O . THR A 1 190 ? -2.999 82.413 26.902 1.00 18.46 209 THR A O 1
ATOM 1426 N N . VAL A 1 191 ? -1.106 81.203 26.878 1.00 19.17 210 VAL A N 1
ATOM 1427 C CA . VAL A 1 191 ? -1.358 80.512 28.138 1.00 17.50 210 VAL A CA 1
ATOM 1428 C C . VAL A 1 191 ? -0.144 80.669 29.046 1.00 17.98 210 VAL A C 1
ATOM 1429 O O . VAL A 1 191 ? 0.980 80.371 28.639 1.00 16.69 210 VAL A O 1
ATOM 1433 N N . ILE A 1 192 ? -0.386 81.128 30.272 1.00 17.14 211 ILE A N 1
ATOM 1434 C CA . ILE A 1 192 ? 0.658 81.318 31.257 1.00 18.64 211 ILE A CA 1
ATOM 1435 C C . ILE A 1 192 ? 0.305 80.475 32.473 1.00 19.96 211 ILE A C 1
ATOM 1436 O O . ILE A 1 192 ? -0.780 80.629 33.026 1.00 22.71 211 ILE A O 1
ATOM 1441 N N . GLN A 1 193 ? 1.212 79.589 32.889 1.00 20.64 212 GLN A N 1
ATOM 1442 C CA . GLN A 1 193 ? 0.993 78.745 34.062 1.00 20.30 212 GLN A CA 1
ATOM 1443 C C . GLN A 1 193 ? 1.992 79.054 35.166 1.00 19.89 212 GLN A C 1
ATOM 1444 O O . GLN A 1 193 ? 3.211 78.940 34.967 1.00 19.90 212 GLN A O 1
ATOM 1450 N N . ASN A 1 194 ? 1.471 79.434 36.333 1.00 18.97 213 ASN A N 1
ATOM 1451 C CA . ASN A 1 194 ? 2.312 79.820 37.467 1.00 18.69 213 ASN A CA 1
ATOM 1452 C C . ASN A 1 194 ? 3.376 80.828 37.041 1.00 17.81 213 ASN A C 1
ATOM 1453 O O . ASN A 1 194 ? 4.545 80.731 37.433 1.00 16.46 213 ASN A O 1
ATOM 1458 N N . GLY A 1 195 ? 2.948 81.800 36.234 1.00 16.86 214 GLY A N 1
ATOM 1459 C CA . GLY A 1 195 ? 3.828 82.865 35.751 1.00 18.44 214 GLY A CA 1
ATOM 1460 C C . GLY A 1 195 ? 4.719 82.506 34.568 1.00 19.77 214 GLY A C 1
ATOM 1461 O O . GLY A 1 195 ? 5.418 83.377 34.046 1.00 19.65 214 GLY A O 1
ATOM 1462 N N . VAL A 1 196 ? 4.698 81.243 34.139 1.00 18.94 215 VAL A N 1
ATOM 1463 C CA . VAL A 1 196 ? 5.530 80.773 33.033 1.00 18.63 215 VAL A CA 1
ATOM 1464 C C . VAL A 1 196 ? 4.708 80.644 31.745 1.00 18.95 215 VAL A C 1
ATOM 1465 O O . VAL A 1 196 ? 3.673 79.981 31.736 1.00 19.07 215 VAL A O 1
ATOM 1469 N N . VAL A 1 197 ? 5.185 81.255 30.657 1.00 18.26 216 VAL A N 1
ATOM 1470 C CA . VAL A 1 197 ? 4.490 81.180 29.362 1.00 17.91 216 VAL A CA 1
ATOM 1471 C C . VAL A 1 197 ? 4.602 79.778 28.775 1.00 18.73 216 VAL A C 1
ATOM 1472 O O . VAL A 1 197 ? 5.707 79.275 28.565 1.00 15.00 216 VAL A O 1
ATOM 1476 N N . LEU A 1 198 ? 3.446 79.162 28.518 1.00 17.76 217 LEU A N 1
ATOM 1477 C CA . LEU A 1 198 ? 3.373 77.803 27.972 1.00 19.83 217 LEU A CA 1
ATOM 1478 C C . LEU A 1 198 ? 2.921 77.802 26.508 1.00 19.29 217 LEU A C 1
ATOM 1479 O O . LEU A 1 198 ? 3.333 76.947 25.733 1.00 22.87 217 LEU A O 1
ATOM 1484 N N . GLN A 1 199 ? 2.051 78.742 26.154 1.00 18.44 218 GLN A N 1
ATOM 1485 C CA . GLN A 1 199 ? 1.655 78.973 24.778 1.00 17.47 218 GLN A CA 1
ATOM 1486 C C . GLN A 1 199 ? 1.846 80.453 24.497 1.00 18.46 218 GLN A C 1
ATOM 1487 O O . GLN A 1 199 ? 1.242 81.298 25.159 1.00 16.95 218 GLN A O 1
ATOM 1493 N N . ASN A 1 200 ? 2.709 80.759 23.534 1.00 18.95 219 ASN A N 1
ATOM 1494 C CA . ASN A 1 200 ? 3.013 82.127 23.177 1.00 20.73 219 ASN A CA 1
ATOM 1495 C C . ASN A 1 200 ? 2.335 82.527 21.861 1.00 22.55 219 ASN A C 1
ATOM 1496 O O . ASN A 1 200 ? 2.897 82.343 20.786 1.00 21.93 219 ASN A O 1
ATOM 1501 N N . HIS A 1 201 ? 1.135 83.093 21.964 1.00 21.05 220 HIS A N 1
ATOM 1502 C CA . HIS A 1 201 ? 0.342 83.478 20.795 1.00 21.90 220 HIS A CA 1
ATOM 1503 C C . HIS A 1 201 ? 0.259 82.334 19.786 1.00 22.09 220 HIS A C 1
ATOM 1504 O O . HIS A 1 201 ? 0.623 82.476 18.618 1.00 21.43 220 HIS A O 1
ATOM 1511 N N . THR A 1 202 ? -0.207 81.194 20.273 1.00 20.62 221 THR A N 1
ATOM 1512 C CA . THR A 1 202 ? -0.280 79.971 19.489 1.00 21.15 221 THR A CA 1
ATOM 1513 C C . THR A 1 202 ? -1.522 79.963 18.613 1.00 20.25 221 THR A C 1
ATOM 1514 O O . THR A 1 202 ? -2.611 80.295 19.068 1.00 18.35 221 THR A O 1
ATOM 1518 N N . THR A 1 203 ? -1.352 79.596 17.348 1.00 20.56 222 THR A N 1
ATOM 1519 C CA . THR A 1 203 ? -2.481 79.470 16.433 1.00 20.17 222 THR A CA 1
ATOM 1520 C C . THR A 1 203 ? -3.165 78.129 16.656 1.00 20.56 222 THR A C 1
ATOM 1521 O O . THR A 1 203 ? -2.512 77.088 16.685 1.00 19.06 222 THR A O 1
ATOM 1525 N N . ILE A 1 204 ? -4.484 78.171 16.805 1.00 20.08 223 ILE A N 1
ATOM 1526 C CA . ILE A 1 204 ? -5.285 76.971 16.956 1.00 20.26 223 ILE A CA 1
ATOM 1527 C C . ILE A 1 204 ? -5.739 76.512 15.568 1.00 20.45 223 ILE A C 1
ATOM 1528 O O . ILE A 1 204 ? -6.230 77.312 14.776 1.00 20.96 223 ILE A O 1
ATOM 1533 N N . LEU A 1 205 ? -5.544 75.227 15.276 1.00 21.18 224 LEU A N 1
ATOM 1534 C CA . LEU A 1 205 ? -5.739 74.693 13.929 1.00 22.92 224 LEU A CA 1
ATOM 1535 C C . LEU A 1 205 ? -7.178 74.254 13.662 1.00 22.24 224 LEU A C 1
ATOM 1536 O O . LEU A 1 205 ? -7.575 74.101 12.512 1.00 20.44 224 LEU A O 1
ATOM 1541 N N . GLY A 1 206 ? -7.944 74.053 14.729 1.00 19.79 225 GLY A N 1
ATOM 1542 C CA . GLY A 1 206 ? -9.301 73.533 14.628 1.00 20.06 225 GLY A CA 1
ATOM 1543 C C . GLY A 1 206 ? -9.661 72.899 15.954 1.00 20.49 225 GLY A C 1
ATOM 1544 O O . GLY A 1 206 ? -8.934 73.073 16.933 1.00 18.12 225 GLY A O 1
ATOM 1545 N N . THR A 1 207 ? -10.776 72.174 15.999 1.00 20.48 226 THR A N 1
ATOM 1546 C CA . THR A 1 207 ? -11.187 71.499 17.226 1.00 21.35 226 THR A CA 1
ATOM 1547 C C . THR A 1 207 ? -10.065 70.606 17.756 1.00 22.28 226 THR A C 1
ATOM 1548 O O . THR A 1 207 ? -9.321 70.002 16.979 1.00 22.93 226 THR A O 1
ATOM 1552 N N . THR A 1 208 ? -9.935 70.534 19.076 1.00 20.43 227 THR A N 1
ATOM 1553 C CA . THR A 1 208 ? -9.011 69.598 19.678 1.00 21.84 227 THR A CA 1
ATOM 1554 C C . THR A 1 208 ? -9.658 68.211 19.690 1.00 24.58 227 THR A C 1
ATOM 1555 O O . THR A 1 208 ? -10.805 68.064 20.105 1.00 24.30 227 THR A O 1
ATOM 1559 N N . GLU A 1 209 ? -8.923 67.208 19.212 1.00 24.05 228 GLU A N 1
ATOM 1560 C CA . GLU A 1 209 ? -9.478 65.873 18.979 1.00 24.24 228 GLU A CA 1
ATOM 1561 C C . GLU A 1 209 ? -8.566 64.784 19.527 1.00 24.39 228 GLU A C 1
ATOM 1562 O O . GLU A 1 209 ? -7.354 64.816 19.309 1.00 22.00 228 GLU A O 1
ATOM 1568 N N . TRP A 1 210 ? -9.162 63.824 20.229 1.00 25.35 229 TRP A N 1
ATOM 1569 C CA . TRP A 1 210 ? -8.453 62.641 20.704 1.00 24.16 229 TRP A CA 1
ATOM 1570 C C . TRP A 1 210 ? -8.079 61.746 19.535 1.00 24.85 229 TRP A C 1
ATOM 1571 O O . TRP A 1 210 ? -7.017 61.121 19.540 1.00 25.52 229 TRP A O 1
ATOM 1582 N N . ILE A 1 211 ? -8.954 61.688 18.532 1.00 25.28 230 ILE A N 1
ATOM 1583 C CA . ILE A 1 211 ? -8.742 60.854 17.354 1.00 25.95 230 ILE A CA 1
ATOM 1584 C C . ILE A 1 211 ? -8.806 61.696 16.091 1.00 23.72 230 ILE A C 1
ATOM 1585 O O . ILE A 1 211 ? -9.769 62.432 15.878 1.00 25.44 230 ILE A O 1
ATOM 1590 N N . GLY A 1 212 ? -7.769 61.601 15.270 1.00 22.29 231 GLY A N 1
ATOM 1591 C CA . GLY A 1 212 ? -7.745 62.250 13.972 1.00 22.45 231 GLY A CA 1
ATOM 1592 C C . GLY A 1 212 ? -7.239 63.686 13.976 1.00 23.69 231 GLY A C 1
ATOM 1593 O O . GLY A 1 212 ? -6.787 64.214 14.997 1.00 25.69 231 GLY A O 1
ATOM 1594 N N . PHE A 1 213 ? -7.325 64.317 12.812 1.00 23.88 232 PHE A N 1
ATOM 1595 C CA . PHE A 1 213 ? -6.872 65.683 12.627 1.00 23.95 232 PHE A CA 1
ATOM 1596 C C . PHE A 1 213 ? -7.865 66.675 13.227 1.00 23.81 232 PHE A C 1
ATOM 1597 O O . PHE A 1 213 ? -9.059 66.379 13.327 1.00 22.66 232 PHE A O 1
ATOM 1605 N N . PRO A 1 214 ? -7.384 67.873 13.608 1.00 23.62 233 PRO A N 1
ATOM 1606 C CA . PRO A 1 214 ? -8.306 68.907 14.065 1.00 23.06 233 PRO A CA 1
ATOM 1607 C C . PRO A 1 214 ? -9.405 69.159 13.038 1.00 22.15 233 PRO A C 1
ATOM 1608 O O . PRO A 1 214 ? -9.145 69.105 11.838 1.00 22.41 233 PRO A O 1
ATOM 1612 N N . GLN A 1 215 ? -10.621 69.417 13.502 1.00 22.86 234 GLN A N 1
ATOM 1613 C CA . GLN A 1 215 ? -11.746 69.640 12.592 1.00 25.39 234 GLN A CA 1
ATOM 1614 C C . GLN A 1 215 ? -12.109 71.121 12.496 1.00 24.28 234 GLN A C 1
ATOM 1615 O O . GLN A 1 215 ? -12.000 71.867 13.470 1.00 21.03 234 GLN A O 1
ATOM 1621 N N . VAL A 1 216 ? -12.532 71.521 11.298 1.00 24.68 235 VAL A N 1
ATOM 1622 C CA . VAL A 1 216 ? -12.982 72.876 11.014 1.00 25.18 235 VAL A CA 1
ATOM 1623 C C . VAL A 1 216 ? -14.501 72.906 11.084 1.00 27.07 235 VAL A C 1
ATOM 1624 O O . VAL A 1 216 ? -15.175 72.400 10.190 1.00 25.03 235 VAL A O 1
ATOM 1650 N N . HIS A 1 219 ? -18.523 78.147 14.131 1.00 27.09 238 HIS A N 1
ATOM 1651 C CA . HIS A 1 219 ? -19.213 78.471 15.367 1.00 25.16 238 HIS A CA 1
ATOM 1652 C C . HIS A 1 219 ? -19.116 79.966 15.609 1.00 22.67 238 HIS A C 1
ATOM 1653 O O . HIS A 1 219 ? -18.265 80.641 15.037 1.00 22.93 238 HIS A O 1
ATOM 1660 N N . GLY A 1 220 ? -20.001 80.474 16.454 1.00 23.50 239 GLY A N 1
ATOM 1661 C CA . GLY A 1 220 ? -19.933 81.850 16.910 1.00 22.24 239 GLY A CA 1
ATOM 1662 C C . GLY A 1 220 ? -19.394 81.860 18.324 1.00 22.27 239 GLY A C 1
ATOM 1663 O O . GLY A 1 220 ? -18.499 81.081 18.666 1.00 20.88 239 GLY A O 1
ATOM 1664 N N . ALA A 1 221 ? -19.946 82.742 19.146 1.00 21.98 240 ALA A N 1
ATOM 1665 C CA . ALA A 1 221 ? -19.597 82.807 20.555 1.00 22.44 240 ALA A CA 1
ATOM 1666 C C . ALA A 1 221 ? -19.868 81.468 21.233 1.00 23.43 240 ALA A C 1
ATOM 1667 O O . ALA A 1 221 ? -20.838 80.790 20.910 1.00 26.09 240 ALA A O 1
ATOM 1669 N N . GLY A 1 222 ? -19.020 81.106 22.187 1.00 23.10 241 GLY A N 1
ATOM 1670 C CA . GLY A 1 222 ? -19.182 79.854 22.908 1.00 24.02 241 GLY A CA 1
ATOM 1671 C C . GLY A 1 222 ? -18.830 79.971 24.380 1.00 24.25 241 GLY A C 1
ATOM 1672 O O . GLY A 1 222 ? -18.113 80.888 24.788 1.00 24.78 241 GLY A O 1
ATOM 1673 N N . PRO A 1 223 ? -19.349 79.047 25.193 1.00 22.67 242 PRO A N 1
ATOM 1674 C CA . PRO A 1 223 ? -19.080 79.088 26.613 1.00 21.29 242 PRO A CA 1
ATOM 1675 C C . PRO A 1 223 ? -17.688 78.570 26.917 1.00 21.09 242 PRO A C 1
ATOM 1676 O O . PRO A 1 223 ? -17.002 78.063 26.030 1.00 22.08 242 PRO A O 1
ATOM 1680 N N . ILE A 1 224 ? -17.274 78.717 28.165 1.00 20.25 243 ILE A N 1
ATOM 1681 C CA . ILE A 1 224 ? -16.113 78.013 28.669 1.00 20.85 243 ILE A CA 1
ATOM 1682 C C . ILE A 1 224 ? -16.627 76.701 29.228 1.00 19.80 243 ILE A C 1
ATOM 1683 O O . ILE A 1 224 ? -17.525 76.699 30.069 1.00 19.65 243 ILE A O 1
ATOM 1688 N N . ILE A 1 225 ? -16.097 75.587 28.740 1.00 20.63 244 ILE A N 1
ATOM 1689 C CA . ILE A 1 225 ? -16.472 74.271 29.250 1.00 20.86 244 ILE A CA 1
ATOM 1690 C C . ILE A 1 225 ? -15.321 73.699 30.060 1.00 21.48 244 ILE A C 1
ATOM 1691 O O . ILE A 1 225 ? -14.181 73.674 29.589 1.00 19.77 244 ILE A O 1
ATOM 1696 N N . LEU A 1 226 ? -15.630 73.241 31.275 1.00 20.56 245 LEU A N 1
ATOM 1697 C CA . LEU A 1 226 ? -14.669 72.524 32.106 1.00 20.84 245 LEU A CA 1
ATOM 1698 C C . LEU A 1 226 ? -14.926 71.023 31.995 1.00 20.11 245 LEU A C 1
ATOM 1699 O O . LEU A 1 226 ? -16.055 70.556 32.157 1.00 20.58 245 LEU A O 1
ATOM 1704 N N . GLN A 1 227 ? -13.862 70.279 31.737 1.00 19.79 246 GLN A N 1
ATOM 1705 C CA . GLN A 1 227 ? -13.961 68.869 31.380 1.00 21.97 246 GLN A CA 1
ATOM 1706 C C . GLN A 1 227 ? -14.030 67.947 32.588 1.00 21.47 246 GLN A C 1
ATOM 1707 O O . GLN A 1 227 ? -13.229 68.057 33.515 1.00 22.49 246 GLN A O 1
ATOM 1713 N N . SER A 1 228 ? -15.007 67.045 32.555 1.00 22.47 247 SER A N 1
ATOM 1714 C CA . SER A 1 228 ? -15.062 65.904 33.440 1.00 22.96 247 SER A CA 1
ATOM 1715 C C . SER A 1 228 ? -14.526 64.703 32.668 1.00 22.69 247 SER A C 1
ATOM 1716 O O . SER A 1 228 ? -15.244 64.099 31.886 1.00 23.01 247 SER A O 1
ATOM 1719 N N . HIS A 1 229 ? -13.257 64.376 32.877 1.00 21.65 248 HIS A N 1
ATOM 1720 C CA . HIS A 1 229 ? -12.610 63.278 32.159 1.00 25.62 248 HIS A CA 1
ATOM 1721 C C . HIS A 1 229 ? -12.835 61.979 32.928 1.00 28.65 248 HIS A C 1
ATOM 1722 O O . HIS A 1 229 ? -12.386 61.843 34.066 1.00 29.07 248 HIS A O 1
ATOM 1729 N N . GLY A 1 230 ? -13.532 61.030 32.314 1.00 34.98 249 GLY A N 1
ATOM 1730 C CA . GLY A 1 230 ? -14.104 59.895 33.050 1.00 43.70 249 GLY A CA 1
ATOM 1731 C C . GLY A 1 230 ? -13.170 58.775 33.495 1.00 47.40 249 GLY A C 1
ATOM 1732 O O . GLY A 1 230 ? -13.640 57.679 33.800 1.00 62.27 249 GLY A O 1
ATOM 1733 N N . ASP A 1 231 ? -11.868 59.042 33.576 1.00 35.87 250 ASP A N 1
ATOM 1734 C CA . ASP A 1 231 ? -10.930 58.102 34.181 1.00 32.27 250 ASP A CA 1
ATOM 1735 C C . ASP A 1 231 ? -11.149 58.049 35.700 1.00 30.57 250 ASP A C 1
ATOM 1736 O O . ASP A 1 231 ? -11.796 58.927 36.270 1.00 29.65 250 ASP A O 1
ATOM 1741 N N . PRO A 1 232 ? -10.619 57.013 36.368 1.00 29.64 251 PRO A N 1
ATOM 1742 C CA . PRO A 1 232 ? -10.928 56.860 37.803 1.00 30.09 251 PRO A CA 1
ATOM 1743 C C . PRO A 1 232 ? -10.132 57.752 38.778 1.00 28.64 251 PRO A C 1
ATOM 1744 O O . PRO A 1 232 ? -10.365 57.671 39.986 1.00 26.30 251 PRO A O 1
ATOM 1748 N N . SER A 1 233 ? -9.224 58.595 38.285 1.00 25.22 252 SER A N 1
ATOM 1749 C CA . SER A 1 233 ? -8.394 59.397 39.186 1.00 25.11 252 SER A CA 1
ATOM 1750 C C . SER A 1 233 ? -9.235 60.361 40.038 1.00 24.43 252 SER A C 1
ATOM 1751 O O . SER A 1 233 ? -10.296 60.830 39.621 1.00 23.46 252 SER A O 1
ATOM 1754 N N . GLU A 1 234 ? -8.744 60.614 41.245 1.00 23.83 253 GLU A N 1
ATOM 1755 C CA . GLU A 1 234 ? -9.388 61.500 42.205 1.00 24.43 253 GLU A CA 1
ATOM 1756 C C . GLU A 1 234 ? -9.603 62.882 41.583 1.00 24.13 253 GLU A C 1
ATOM 1757 O O . GLU A 1 234 ? -8.735 63.366 40.866 1.00 20.88 253 GLU A O 1
ATOM 1763 N N . PRO A 1 235 ? -10.766 63.507 41.836 1.00 24.13 254 PRO A N 1
ATOM 1764 C CA . PRO A 1 235 ? -11.136 64.695 41.067 1.00 23.85 254 PRO A CA 1
ATOM 1765 C C . PRO A 1 235 ? -10.321 65.919 41.441 1.00 23.27 254 PRO A C 1
ATOM 1766 O O . PRO A 1 235 ? -9.951 66.074 42.596 1.00 24.92 254 PRO A O 1
ATOM 1770 N N . ILE A 1 236 ? -10.050 66.787 40.471 1.00 23.60 255 ILE A N 1
ATOM 1771 C CA . ILE A 1 236 ? -9.333 68.020 40.775 1.00 25.97 255 ILE A CA 1
ATOM 1772 C C . ILE A 1 236 ? -10.304 69.097 41.268 1.00 24.57 255 ILE A C 1
ATOM 1773 O O . ILE A 1 236 ? -11.521 68.987 41.096 1.00 23.47 255 ILE A O 1
ATOM 1778 N N . SER A 1 237 ? -9.757 70.125 41.904 1.00 23.19 256 SER A N 1
ATOM 1779 C CA . SER A 1 237 ? -10.563 71.230 42.410 1.00 22.37 256 SER A CA 1
ATOM 1780 C C . SER A 1 237 ? -10.177 72.540 41.737 1.00 21.04 256 SER A C 1
ATOM 1781 O O . SER A 1 237 ? -9.046 72.706 41.284 1.00 20.71 256 SER A O 1
ATOM 1784 N N . PHE A 1 238 ? -11.124 73.472 41.702 1.00 20.41 257 PHE A N 1
ATOM 1785 C CA . PHE A 1 238 ? -10.944 74.765 41.062 1.00 19.55 257 PHE A CA 1
ATOM 1786 C C . PHE A 1 238 ? -11.242 75.910 42.023 1.00 20.70 257 PHE A C 1
ATOM 1787 O O . PHE A 1 238 ? -12.030 75.753 42.952 1.00 19.42 257 PHE A O 1
ATOM 1795 N N . ARG A 1 239 ? -10.624 77.066 41.781 1.00 20.82 258 ARG A N 1
ATOM 1796 C CA . ARG A 1 239 ? -10.961 78.294 42.493 1.00 19.07 258 ARG A CA 1
ATOM 1797 C C . ARG A 1 239 ? -10.585 79.512 41.662 1.00 17.95 258 ARG A C 1
ATOM 1798 O O . ARG A 1 239 ? -9.884 79.399 40.664 1.00 19.23 258 ARG A O 1
ATOM 1806 N N . ASN A 1 240 ? -11.054 80.672 42.101 1.00 20.27 259 ASN A N 1
ATOM 1807 C CA . ASN A 1 240 ? -10.687 81.970 41.523 1.00 19.92 259 ASN A CA 1
ATOM 1808 C C . ASN A 1 240 ? -10.751 81.985 40.008 1.00 18.50 259 ASN A C 1
ATOM 1809 O O . ASN A 1 240 ? -9.732 82.100 39.321 1.00 17.37 259 ASN A O 1
ATOM 1814 N N . ILE A 1 241 ? -11.965 81.871 39.490 1.00 20.19 260 ILE A N 1
ATOM 1815 C CA . ILE A 1 241 ? -12.185 81.911 38.061 1.00 20.47 260 ILE A CA 1
ATOM 1816 C C . ILE A 1 241 ? -12.844 83.231 37.696 1.00 20.24 260 ILE A C 1
ATOM 1817 O O . ILE A 1 241 ? -13.925 83.545 38.187 1.00 21.20 260 ILE A O 1
ATOM 1822 N N . TRP A 1 242 ? -12.194 83.995 36.825 1.00 19.26 261 TRP A N 1
ATOM 1823 C CA . TRP A 1 242 ? -12.811 85.191 36.265 1.00 19.81 261 TRP A CA 1
ATOM 1824 C C . TRP A 1 242 ? -12.455 85.364 34.793 1.00 19.18 261 TRP A C 1
ATOM 1825 O O . TRP A 1 242 ? -11.503 84.775 34.290 1.00 16.68 261 TRP A O 1
ATOM 1836 N N . ILE A 1 243 ? -13.268 86.154 34.109 1.00 18.62 262 ILE A N 1
ATOM 1837 C CA . ILE A 1 243 ? -13.145 86.347 32.680 1.00 18.56 262 ILE A CA 1
ATOM 1838 C C . ILE A 1 243 ? -13.516 87.784 32.364 1.00 20.56 262 ILE A C 1
ATOM 1839 O O . ILE A 1 243 ? -14.440 88.341 32.962 1.00 20.45 262 ILE A O 1
ATOM 1844 N N . ARG A 1 244 ? -12.760 88.409 31.475 1.00 22.14 263 ARG A N 1
ATOM 1845 C CA . ARG A 1 244 ? -13.133 89.729 31.010 1.00 24.52 263 ARG A CA 1
ATOM 1846 C C . ARG A 1 244 ? -13.042 89.758 29.502 1.00 26.19 263 ARG A C 1
ATOM 1847 O O . ARG A 1 244 ? -12.099 89.231 28.902 1.00 24.97 263 ARG A O 1
ATOM 1855 N N . GLU A 1 245 ? -14.052 90.364 28.896 1.00 25.48 264 GLU A N 1
ATOM 1856 C CA . GLU A 1 245 ? -14.173 90.367 27.456 1.00 27.67 264 GLU A CA 1
ATOM 1857 C C . GLU A 1 245 ? -13.205 91.386 26.891 1.00 29.34 264 GLU A C 1
ATOM 1858 O O . GLU A 1 245 ? -12.990 92.438 27.480 1.00 28.07 264 GLU A O 1
ATOM 1864 N N . LEU A 1 246 ? -12.617 91.052 25.750 1.00 29.66 265 LEU A N 1
ATOM 1865 C CA . LEU A 1 246 ? -11.712 91.949 25.056 1.00 31.39 265 LEU A CA 1
ATOM 1866 C C . LEU A 1 246 ? -12.336 92.335 23.722 1.00 30.84 265 LEU A C 1
ATOM 1867 O O . LEU A 1 246 ? -13.350 91.755 23.315 1.00 29.70 265 LEU A O 1
ATOM 1878 N N . PRO B 1 12 ? -12.334 52.668 19.490 1.00 51.82 31 PRO B N 1
ATOM 1879 C CA . PRO B 1 12 ? -12.910 53.442 18.390 1.00 50.03 31 PRO B CA 1
ATOM 1880 C C . PRO B 1 12 ? -11.827 53.975 17.444 1.00 46.01 31 PRO B C 1
ATOM 1881 O O . PRO B 1 12 ? -10.697 54.216 17.862 1.00 38.80 31 PRO B O 1
ATOM 1885 N N . THR B 1 13 ? -12.180 54.135 16.174 1.00 46.87 32 THR B N 1
ATOM 1886 C CA . THR B 1 13 ? -11.260 54.674 15.172 1.00 41.48 32 THR B CA 1
ATOM 1887 C C . THR B 1 13 ? -11.938 55.797 14.408 1.00 39.04 32 THR B C 1
ATOM 1888 O O . THR B 1 13 ? -13.165 55.908 14.400 1.00 38.70 32 THR B O 1
ATOM 1892 N N . GLY B 1 14 ? -11.128 56.639 13.780 1.00 36.26 33 GLY B N 1
ATOM 1893 C CA . GLY B 1 14 ? -11.622 57.826 13.095 1.00 31.90 33 GLY B CA 1
ATOM 1894 C C . GLY B 1 14 ? -11.585 57.667 11.595 1.00 29.21 33 GLY B C 1
ATOM 1895 O O . GLY B 1 14 ? -11.657 56.553 11.070 1.00 28.10 33 GLY B O 1
ATOM 1896 N N . TYR B 1 15 ? -11.461 58.795 10.904 1.00 29.23 34 TYR B N 1
ATOM 1897 C CA . TYR B 1 15 ? -11.475 58.817 9.444 1.00 28.20 34 TYR B CA 1
ATOM 1898 C C . TYR B 1 15 ? -10.401 57.894 8.859 1.00 27.59 34 TYR B C 1
ATOM 1899 O O . TYR B 1 15 ? -9.226 57.978 9.225 1.00 25.97 34 TYR B O 1
ATOM 1908 N N . ALA B 1 16 ? -10.832 57.004 7.971 1.00 29.41 35 ALA B N 1
ATOM 1909 C CA . ALA B 1 16 ? -9.964 56.011 7.320 1.00 30.90 35 ALA B CA 1
ATOM 1910 C C . ALA B 1 16 ? -9.195 55.134 8.321 1.00 30.42 35 ALA B C 1
ATOM 1911 O O . ALA B 1 16 ? -8.113 54.639 8.012 1.00 31.33 35 ALA B O 1
ATOM 1913 N N . GLY B 1 17 ? -9.771 54.936 9.505 1.00 29.42 36 GLY B N 1
ATOM 1914 C CA . GLY B 1 17 ? -9.237 54.005 10.495 1.00 30.40 36 GLY B CA 1
ATOM 1915 C C . GLY B 1 17 ? -8.170 54.568 11.419 1.00 31.62 36 GLY B C 1
ATOM 1916 O O . GLY B 1 17 ? -7.526 53.810 12.143 1.00 33.39 36 GLY B O 1
ATOM 1917 N N . ILE B 1 18 ? -7.971 55.884 11.403 1.00 29.82 37 ILE B N 1
ATOM 1918 C CA . ILE B 1 18 ? -6.939 56.493 12.238 1.00 29.79 37 ILE B CA 1
ATOM 1919 C C . ILE B 1 18 ? -7.237 56.214 13.712 1.00 30.36 37 ILE B C 1
ATOM 1920 O O . ILE B 1 18 ? -8.395 56.226 14.128 1.00 31.56 37 ILE B O 1
ATOM 1925 N N . THR B 1 19 ? -6.185 55.921 14.473 1.00 29.80 38 THR B N 1
ATOM 1926 C CA . THR B 1 19 ? -6.285 55.576 15.889 1.00 28.94 38 THR B CA 1
ATOM 1927 C C . THR B 1 19 ? -5.733 56.719 16.739 1.00 27.23 38 THR B C 1
ATOM 1928 O O . THR B 1 19 ? -4.925 57.517 16.261 1.00 25.22 38 THR B O 1
ATOM 1932 N N . HIS B 1 20 ? -6.120 56.757 18.014 1.00 26.15 39 HIS B N 1
ATOM 1933 C CA . HIS B 1 20 ? -5.685 57.836 18.902 1.00 25.38 39 HIS B CA 1
ATOM 1934 C C . HIS B 1 20 ? -4.154 57.858 19.088 1.00 24.80 39 HIS B C 1
ATOM 1935 O O . HIS B 1 20 ? -3.573 58.932 19.223 1.00 23.39 39 HIS B O 1
ATOM 1942 N N . GLU B 1 21 ? -3.517 56.682 19.054 1.00 25.75 40 GLU B N 1
ATOM 1943 C CA . GLU B 1 21 ? -2.057 56.568 19.190 1.00 26.75 40 GLU B CA 1
ATOM 1944 C C . GLU B 1 21 ? -1.285 57.294 18.084 1.00 26.21 40 GLU B C 1
ATOM 1945 O O . GLU B 1 21 ? -0.177 57.775 18.312 1.00 24.90 40 GLU B O 1
ATOM 1959 N N . SER B 1 23 ? -1.712 60.106 16.852 1.00 23.58 42 SER B N 1
ATOM 1960 C CA . SER B 1 23 ? -1.515 61.529 17.145 1.00 23.50 42 SER B CA 1
ATOM 1961 C C . SER B 1 23 ? -0.945 61.758 18.551 1.00 23.81 42 SER B C 1
ATOM 1962 O O . SER B 1 23 ? -1.198 62.792 19.162 1.00 23.03 42 SER B O 1
ATOM 1965 N N . GLU B 1 24 ? -0.183 60.790 19.055 1.00 24.17 43 GLU B N 1
ATOM 1966 C CA . GLU B 1 24 ? 0.425 60.877 20.381 1.00 24.28 43 GLU B CA 1
ATOM 1967 C C . GLU B 1 24 ? 1.943 60.791 20.263 1.00 23.89 43 GLU B C 1
ATOM 1968 O O . GLU B 1 24 ? 2.490 59.733 19.969 1.00 25.76 43 GLU B O 1
ATOM 1974 N N . PHE B 1 25 ? 2.609 61.919 20.495 1.00 24.35 44 PHE B N 1
ATOM 1975 C CA . PHE B 1 25 ? 4.055 62.043 20.324 1.00 27.08 44 PHE B CA 1
ATOM 1976 C C . PHE B 1 25 ? 4.742 62.252 21.670 1.00 26.86 44 PHE B C 1
ATOM 1977 O O . PHE B 1 25 ? 4.167 62.845 22.576 1.00 24.95 44 PHE B O 1
ATOM 1985 N N . TYR B 1 26 ? 5.960 61.731 21.803 1.00 29.43 45 TYR B N 1
ATOM 1986 C CA . TYR B 1 26 ? 6.672 61.731 23.090 1.00 29.95 45 TYR B CA 1
ATOM 1987 C C . TYR B 1 26 ? 7.945 62.588 23.069 1.00 30.98 45 TYR B C 1
ATOM 1988 O O . TYR B 1 26 ? 8.709 62.592 24.025 1.00 35.60 45 TYR B O 1
ATOM 1997 N N . GLU B 1 27 ? 8.126 63.343 21.989 1.00 33.63 46 GLU B N 1
ATOM 1998 C CA . GLU B 1 27 ? 9.212 64.304 21.848 1.00 37.07 46 GLU B CA 1
ATOM 1999 C C . GLU B 1 27 ? 8.766 65.385 20.882 1.00 32.76 46 GLU B C 1
ATOM 2000 O O . GLU B 1 27 ? 7.913 65.136 20.042 1.00 34.11 46 GLU B O 1
ATOM 2006 N N . PRO B 1 28 ? 9.333 66.592 20.991 1.00 30.57 47 PRO B N 1
ATOM 2007 C CA . PRO B 1 28 ? 10.298 67.036 21.998 1.00 32.14 47 PRO B CA 1
ATOM 2008 C C . PRO B 1 28 ? 9.664 67.256 23.379 1.00 30.39 47 PRO B C 1
ATOM 2009 O O . PRO B 1 28 ? 8.554 67.792 23.480 1.00 30.29 47 PRO B O 1
ATOM 2013 N N . VAL B 1 29 ? 10.386 66.857 24.422 1.00 28.26 48 VAL B N 1
ATOM 2014 C CA . VAL B 1 29 ? 9.922 66.981 25.797 1.00 26.91 48 VAL B CA 1
ATOM 2015 C C . VAL B 1 29 ? 10.111 68.421 26.286 1.00 25.57 48 VAL B C 1
ATOM 2016 O O . VAL B 1 29 ? 11.223 68.924 26.274 1.00 24.46 48 VAL B O 1
ATOM 2020 N N . PRO B 1 30 ? 9.027 69.086 26.724 1.00 25.08 49 PRO B N 1
ATOM 2021 C CA . PRO B 1 30 ? 9.189 70.425 27.288 1.00 25.96 49 PRO B CA 1
ATOM 2022 C C . PRO B 1 30 ? 10.023 70.404 28.565 1.00 25.32 49 PRO B C 1
ATOM 2023 O O . PRO B 1 30 ? 9.852 69.495 29.380 1.00 24.54 49 PRO B O 1
ATOM 2027 N N . PRO B 1 31 ? 10.921 71.394 28.739 1.00 24.17 50 PRO B N 1
ATOM 2028 C CA . PRO B 1 31 ? 11.764 71.403 29.936 1.00 23.40 50 PRO B CA 1
ATOM 2029 C C . PRO B 1 31 ? 10.948 71.596 31.205 1.00 23.40 50 PRO B C 1
ATOM 2030 O O . PRO B 1 31 ? 9.954 72.325 31.202 1.00 22.31 50 PRO B O 1
ATOM 2034 N N . VAL B 1 32 ? 11.364 70.919 32.269 1.00 24.57 51 VAL B N 1
ATOM 2035 C CA . VAL B 1 32 ? 10.748 71.060 33.578 1.00 26.24 51 VAL B CA 1
ATOM 2036 C C . VAL B 1 32 ? 11.276 72.322 34.250 1.00 25.43 51 VAL B C 1
ATOM 2037 O O . VAL B 1 32 ? 12.476 72.486 34.409 1.00 24.20 51 VAL B O 1
ATOM 2041 N N . VAL B 1 33 ? 10.358 73.204 34.625 1.00 25.81 52 VAL B N 1
ATOM 2042 C CA . VAL B 1 33 ? 10.673 74.439 35.312 1.00 24.97 52 VAL B CA 1
ATOM 2043 C C . VAL B 1 33 ? 9.968 74.431 36.657 1.00 25.28 52 VAL B C 1
ATOM 2044 O O . VAL B 1 33 ? 8.773 74.146 36.728 1.00 23.55 52 VAL B O 1
ATOM 2048 N N . THR B 1 34 ? 10.697 74.745 37.722 1.00 25.02 53 THR B N 1
ATOM 2049 C CA . THR B 1 34 ? 10.080 74.982 39.018 1.00 22.95 53 THR B CA 1
ATOM 2050 C C . THR B 1 34 ? 9.645 76.453 39.069 1.00 23.63 53 THR B C 1
ATOM 2051 O O . THR B 1 34 ? 10.492 77.345 39.066 1.00 24.74 53 THR B O 1
ATOM 2055 N N . PRO B 1 35 ? 8.323 76.713 39.088 1.00 21.33 54 PRO B N 1
ATOM 2056 C CA . PRO B 1 35 ? 7.872 78.103 39.089 1.00 20.67 54 PRO B CA 1
ATOM 2057 C C . PRO B 1 35 ? 8.166 78.796 40.407 1.00 19.73 54 PRO B C 1
ATOM 2058 O O . PRO B 1 35 ? 8.399 78.130 41.410 1.00 20.78 54 PRO B O 1
ATOM 2062 N N . GLY B 1 36 ? 8.153 80.124 40.400 1.00 19.79 55 GLY B N 1
ATOM 2063 C CA . GLY B 1 36 ? 8.290 80.897 41.629 1.00 22.40 55 GLY B CA 1
ATOM 2064 C C . GLY B 1 36 ? 7.012 80.885 42.454 1.00 21.63 55 GLY B C 1
ATOM 2065 O O . GLY B 1 36 ? 6.071 80.161 42.133 1.00 21.38 55 GLY B O 1
ATOM 2066 N N . THR B 1 37 ? 6.983 81.701 43.507 1.00 23.77 56 THR B N 1
ATOM 2067 C CA . THR B 1 37 ? 5.819 81.835 44.388 1.00 24.08 56 THR B CA 1
ATOM 2068 C C . THR B 1 37 ? 5.204 83.212 44.211 1.00 24.26 56 THR B C 1
ATOM 2069 O O . THR B 1 37 ? 5.720 84.042 43.461 1.00 22.06 56 THR B O 1
ATOM 2073 N N . ASP B 1 38 ? 4.102 83.453 44.908 1.00 26.02 57 ASP B N 1
ATOM 2074 C CA . ASP B 1 38 ? 3.425 84.745 44.858 1.00 26.78 57 ASP B CA 1
ATOM 2075 C C . ASP B 1 38 ? 3.993 85.680 45.909 1.00 26.72 57 ASP B C 1
ATOM 2076 O O . ASP B 1 38 ? 4.084 85.329 47.082 1.00 29.39 57 ASP B O 1
ATOM 2081 N N . LEU B 1 39 ? 4.389 86.867 45.465 1.00 25.45 58 LEU B N 1
ATOM 2082 C CA . LEU B 1 39 ? 4.905 87.902 46.335 1.00 26.08 58 LEU B CA 1
ATOM 2083 C C . LEU B 1 39 ? 3.738 88.740 46.833 1.00 26.91 58 LEU B C 1
ATOM 2084 O O . LEU B 1 39 ? 2.923 89.211 46.039 1.00 24.54 58 LEU B O 1
ATOM 2100 N N . GLY B 1 41 ? 1.226 91.392 47.676 1.00 27.25 60 GLY B N 1
ATOM 2101 C CA . GLY B 1 41 ? 1.007 92.681 47.021 1.00 27.59 60 GLY B CA 1
ATOM 2102 C C . GLY B 1 41 ? 1.559 92.779 45.605 1.00 24.52 60 GLY B C 1
ATOM 2103 O O . GLY B 1 41 ? 1.503 93.843 44.986 1.00 22.55 60 GLY B O 1
ATOM 2104 N N . GLY B 1 42 ? 2.091 91.674 45.091 1.00 23.56 61 GLY B N 1
ATOM 2105 C CA . GLY B 1 42 ? 2.734 91.663 43.777 1.00 21.02 61 GLY B CA 1
ATOM 2106 C C . GLY B 1 42 ? 2.273 90.488 42.945 1.00 20.27 61 GLY B C 1
ATOM 2107 O O . GLY B 1 42 ? 1.097 90.102 42.992 1.00 19.52 61 GLY B O 1
ATOM 2108 N N . GLY B 1 43 ? 3.210 89.917 42.188 1.00 19.09 62 GLY B N 1
ATOM 2109 C CA . GLY B 1 43 ? 2.944 88.757 41.353 1.00 17.93 62 GLY B CA 1
ATOM 2110 C C . GLY B 1 43 ? 3.940 87.637 41.571 1.00 17.73 62 GLY B C 1
ATOM 2111 O O . GLY B 1 43 ? 4.441 87.436 42.675 1.00 19.58 62 GLY B O 1
ATOM 2112 N N . PHE B 1 44 ? 4.236 86.904 40.505 1.00 18.52 63 PHE B N 1
ATOM 2113 C CA . PHE B 1 44 ? 5.105 85.732 40.600 1.00 18.22 63 PHE B CA 1
ATOM 2114 C C . PHE B 1 44 ? 6.567 86.127 40.750 1.00 18.43 63 PHE B C 1
ATOM 2115 O O . PHE B 1 44 ? 7.040 87.033 40.073 1.00 18.23 63 PHE B O 1
ATOM 2123 N N . THR B 1 45 ? 7.280 85.431 41.632 1.00 19.39 64 THR B N 1
ATOM 2124 C CA . THR B 1 45 ? 8.728 85.529 41.708 1.00 19.54 64 THR B CA 1
ATOM 2125 C C . THR B 1 45 ? 9.336 84.665 40.595 1.00 21.09 64 THR B C 1
ATOM 2126 O O . THR B 1 45 ? 8.614 83.998 39.846 1.00 24.68 64 THR B O 1
ATOM 2130 N N . ALA B 1 46 ? 10.660 84.685 40.484 1.00 20.93 65 ALA B N 1
ATOM 2131 C CA . ALA B 1 46 ? 11.346 84.078 39.342 1.00 22.46 65 ALA B CA 1
ATOM 2132 C C . ALA B 1 46 ? 11.210 82.557 39.313 1.00 22.03 65 ALA B C 1
ATOM 2133 O O . ALA B 1 46 ? 11.445 81.890 40.324 1.00 20.26 65 ALA B O 1
ATOM 2135 N N . PRO B 1 47 ? 10.846 82.001 38.149 1.00 22.37 66 PRO B N 1
ATOM 2136 C CA . PRO B 1 47 ? 10.939 80.544 37.977 1.00 22.90 66 PRO B CA 1
ATOM 2137 C C . PRO B 1 47 ? 12.393 80.093 37.886 1.00 22.58 66 PRO B C 1
ATOM 2138 O O . PRO B 1 47 ? 13.284 80.925 37.700 1.00 21.59 66 PRO B O 1
ATOM 2142 N N . SER B 1 48 ? 12.621 78.787 37.998 1.00 21.39 67 SER B N 1
ATOM 2143 C CA . SER B 1 48 ? 13.973 78.247 38.138 1.00 22.11 67 SER B CA 1
ATOM 2144 C C . SER B 1 48 ? 14.899 78.531 36.940 1.00 22.56 67 SER B C 1
ATOM 2145 O O . SER B 1 48 ? 16.117 78.588 37.106 1.00 22.52 67 SER B O 1
ATOM 2148 N N . ASP B 1 49 ? 14.331 78.677 35.746 1.00 23.14 68 ASP B N 1
ATOM 2149 C CA . ASP B 1 49 ? 15.127 78.920 34.531 1.00 24.79 68 ASP B CA 1
ATOM 2150 C C . ASP B 1 49 ? 15.233 80.405 34.172 1.00 24.99 68 ASP B C 1
ATOM 2151 O O . ASP B 1 49 ? 15.775 80.751 33.127 1.00 25.84 68 ASP B O 1
ATOM 2156 N N . ALA B 1 50 ? 14.719 81.274 35.035 1.00 22.82 69 ALA B N 1
ATOM 2157 C CA . ALA B 1 50 ? 14.750 82.693 34.769 1.00 23.80 69 ALA B CA 1
ATOM 2158 C C . ALA B 1 50 ? 16.061 83.299 35.247 1.00 24.80 69 ALA B C 1
ATOM 2159 O O . ALA B 1 50 ? 16.672 82.815 36.193 1.00 25.42 69 ALA B O 1
ATOM 2161 N N . ILE B 1 51 ? 16.489 84.355 34.566 1.00 23.46 70 ILE B N 1
ATOM 2162 C CA . ILE B 1 51 ? 17.582 85.178 35.042 1.00 24.91 70 ILE B CA 1
ATOM 2163 C C . ILE B 1 51 ? 17.001 86.177 36.037 1.00 23.83 70 ILE B C 1
ATOM 2164 O O . ILE B 1 51 ? 16.081 86.927 35.696 1.00 23.70 70 ILE B O 1
ATOM 2169 N N . VAL B 1 52 ? 17.510 86.166 37.268 1.00 21.36 71 VAL B N 1
ATOM 2170 C CA . VAL B 1 52 ? 17.048 87.105 38.28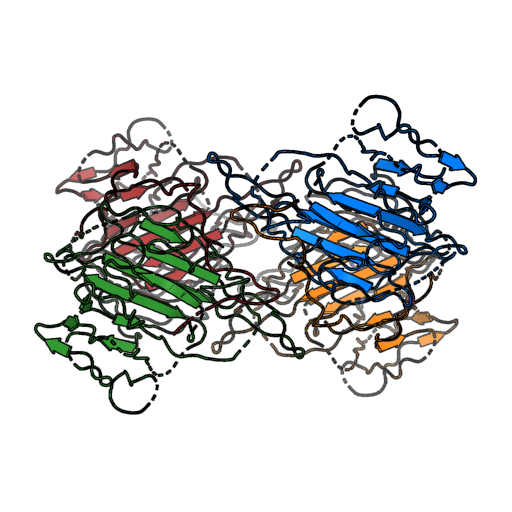8 1.00 22.93 71 VAL B CA 1
ATOM 2171 C C . VAL B 1 52 ? 17.771 88.433 38.113 1.00 22.40 71 VAL B C 1
ATOM 2172 O O . VAL B 1 52 ? 18.960 88.524 38.411 1.00 21.93 71 VAL B O 1
ATOM 2176 N N . LEU B 1 53 ? 17.055 89.458 37.646 1.00 20.71 72 LEU B N 1
ATOM 2177 C CA . LEU B 1 53 ? 17.655 90.782 37.432 1.00 21.40 72 LEU B CA 1
ATOM 2178 C C . LEU B 1 53 ? 17.648 91.620 38.719 1.00 24.39 72 LEU B C 1
ATOM 2179 O O . LEU B 1 53 ? 18.528 92.464 38.924 1.00 23.52 72 LEU B O 1
ATOM 2184 N N . PHE B 1 54 ? 16.661 91.382 39.577 1.00 23.11 73 PHE B N 1
ATOM 2185 C CA . PHE B 1 54 ? 16.654 91.964 40.914 1.00 21.32 73 PHE B CA 1
ATOM 2186 C C . PHE B 1 54 ? 15.715 91.192 41.821 1.00 21.72 73 PHE B C 1
ATOM 2187 O O . PHE B 1 54 ? 14.553 90.968 41.460 1.00 20.60 73 PHE B O 1
ATOM 2195 N N . ASP B 1 55 ? 16.211 90.794 42.991 1.00 21.76 74 ASP B N 1
ATOM 2196 C CA . ASP B 1 55 ? 15.344 90.219 44.020 1.00 23.35 74 ASP B CA 1
ATOM 2197 C C . ASP B 1 55 ? 15.669 90.749 45.421 1.00 23.09 74 ASP B C 1
ATOM 2198 O O . ASP B 1 55 ? 15.421 90.077 46.416 1.00 21.19 74 ASP B O 1
ATOM 2203 N N . GLY B 1 56 ? 16.208 91.964 45.486 1.00 26.03 75 GLY B N 1
ATOM 2204 C CA . GLY B 1 56 ? 16.369 92.673 46.754 1.00 26.91 75 GLY B CA 1
ATOM 2205 C C . GLY B 1 56 ? 17.787 92.943 47.206 1.00 27.23 75 GLY B C 1
ATOM 2206 O O . GLY B 1 56 ? 17.999 93.746 48.109 1.00 27.79 75 GLY B O 1
ATOM 2218 N N . ASP B 1 58 ? 21.044 93.499 45.192 1.00 27.88 77 ASP B N 1
ATOM 2219 C CA . ASP B 1 58 ? 21.948 94.440 44.524 1.00 26.47 77 ASP B CA 1
ATOM 2220 C C . ASP B 1 58 ? 21.597 94.601 43.051 1.00 24.76 77 ASP B C 1
ATOM 2221 O O . ASP B 1 58 ? 20.693 93.930 42.550 1.00 22.91 77 ASP B O 1
ATOM 2226 N N . LEU B 1 59 ? 22.329 95.481 42.370 1.00 24.02 78 LEU B N 1
ATOM 2227 C CA . LEU B 1 59 ? 22.154 95.715 40.941 1.00 25.16 78 LEU B CA 1
ATOM 2228 C C . LEU B 1 59 ? 23.329 95.165 40.111 1.00 24.63 78 LEU B C 1
ATOM 2229 O O . LEU B 1 59 ? 23.696 95.736 39.074 1.00 24.71 78 LEU B O 1
ATOM 2234 N N . SER B 1 60 ? 23.883 94.036 40.546 1.00 23.95 79 SER B N 1
ATOM 2235 C CA . SER B 1 60 ? 25.040 93.439 39.868 1.00 25.08 79 SER B CA 1
ATOM 2236 C C . SER B 1 60 ? 24.723 92.957 38.440 1.00 24.61 79 SER B C 1
ATOM 2237 O O . SER B 1 60 ? 25.627 92.781 37.631 1.00 26.42 79 SER B O 1
ATOM 2240 N N . ALA B 1 61 ? 23.445 92.757 38.132 1.00 22.75 80 ALA B N 1
ATOM 2241 C CA . ALA B 1 61 ? 23.029 92.408 36.772 1.00 22.23 80 ALA B CA 1
ATOM 2242 C C . ALA B 1 61 ? 22.870 93.633 35.866 1.00 21.06 80 ALA B C 1
ATOM 2243 O O . ALA B 1 61 ? 22.581 93.491 34.681 1.00 19.45 80 ALA B O 1
ATOM 2245 N N . TRP B 1 62 ? 23.088 94.824 36.418 1.00 23.23 81 TRP B N 1
ATOM 2246 C CA . TRP B 1 62 ? 22.867 96.074 35.696 1.00 23.09 81 TRP B CA 1
ATOM 2247 C C . TRP B 1 62 ? 24.130 96.908 35.582 1.00 23.09 81 TRP B C 1
ATOM 2248 O O . TRP B 1 62 ? 25.120 96.678 36.282 1.00 24.97 81 TRP B O 1
ATOM 2259 N N . GLU B 1 63 ? 24.077 97.888 34.689 1.00 23.90 82 GLU B N 1
ATOM 2260 C CA . GLU B 1 63 ? 25.151 98.854 34.508 1.00 24.53 82 GLU B CA 1
ATOM 2261 C C . GLU B 1 63 ? 24.544 100.190 34.128 1.00 23.12 82 GLU B C 1
ATOM 2262 O O . GLU B 1 63 ? 23.421 100.241 33.626 1.00 23.26 82 GLU B O 1
ATOM 2268 N N . SER B 1 64 ? 25.272 101.273 34.366 1.00 23.36 83 SER B N 1
ATOM 2269 C CA . SER B 1 64 ? 24.870 102.571 33.839 1.00 24.18 83 SER B CA 1
ATOM 2270 C C . SER B 1 64 ? 24.963 102.540 32.324 1.00 25.14 83 SER B C 1
ATOM 2271 O O . SER B 1 64 ? 25.873 101.922 31.773 1.00 25.82 83 SER B O 1
ATOM 2274 N N . VAL B 1 65 ? 24.043 103.220 31.650 1.00 25.78 84 VAL B N 1
ATOM 2275 C CA . VAL B 1 65 ? 24.152 103.394 30.196 1.00 28.74 84 VAL B CA 1
ATOM 2276 C C . VAL B 1 65 ? 25.402 104.197 29.828 1.00 29.88 84 VAL B C 1
ATOM 2277 O O . VAL B 1 65 ? 25.895 104.094 28.711 1.00 33.12 84 VAL B O 1
ATOM 2292 N N . GLY B 1 67 ? 28.219 103.618 31.120 1.00 36.85 86 GLY B N 1
ATOM 2293 C CA . GLY B 1 67 ? 29.334 102.743 31.472 1.00 35.63 86 GLY B CA 1
ATOM 2294 C C . GLY B 1 67 ? 29.561 102.731 32.974 1.00 35.76 86 GLY B C 1
ATOM 2295 O O . GLY B 1 67 ? 29.318 103.730 33.654 1.00 39.01 86 GLY B O 1
ATOM 2296 N N . GLY B 1 68 ? 30.012 101.594 33.497 1.00 31.98 87 GLY B N 1
ATOM 2297 C CA . GLY B 1 68 ? 30.247 101.435 34.932 1.00 30.75 87 GLY B CA 1
ATOM 2298 C C . GLY B 1 68 ? 29.022 100.942 35.686 1.00 29.01 87 GLY B C 1
ATOM 2299 O O . GLY B 1 68 ? 27.991 100.625 35.091 1.00 27.44 87 GLY B O 1
ATOM 2300 N N . ALA B 1 69 ? 29.138 100.900 37.008 1.00 28.14 88 ALA B N 1
ATOM 2301 C CA . ALA B 1 69 ? 28.095 100.356 37.878 1.00 27.88 88 ALA B CA 1
ATOM 2302 C C . ALA B 1 69 ? 26.765 101.095 37.756 1.00 26.51 88 ALA B C 1
ATOM 2303 O O . ALA B 1 69 ? 26.724 102.295 37.486 1.00 26.20 88 ALA B O 1
ATOM 2305 N N . ALA B 1 70 ? 25.676 100.367 37.968 1.00 25.49 89 ALA B N 1
ATOM 2306 C CA . ALA B 1 70 ? 24.360 100.969 38.041 1.00 25.56 89 ALA B CA 1
ATOM 2307 C C . ALA B 1 70 ? 24.213 101.585 39.420 1.00 26.59 89 ALA B C 1
ATOM 2308 O O . ALA B 1 70 ? 24.227 100.870 40.415 1.00 28.21 89 ALA B O 1
ATOM 2310 N N . GLU B 1 71 ? 24.089 102.910 39.481 1.00 28.84 90 GLU B N 1
ATOM 2311 C CA . GLU B 1 71 ? 24.121 103.624 40.759 1.00 29.10 90 GLU B CA 1
ATOM 2312 C C . GLU B 1 71 ? 22.743 104.146 41.153 1.00 29.85 90 GLU B C 1
ATOM 2313 O O . GLU B 1 71 ? 22.606 105.289 41.587 1.00 30.13 90 GLU B O 1
ATOM 2319 N N . TRP B 1 72 ? 21.725 103.301 41.002 1.00 25.55 91 TRP B N 1
ATOM 2320 C CA . TRP B 1 72 ? 20.441 103.561 41.626 1.00 25.69 91 TRP B CA 1
ATOM 2321 C C . TRP B 1 72 ? 20.496 102.968 43.031 1.00 25.62 91 TRP B C 1
ATOM 2322 O O . TRP B 1 72 ? 21.350 102.149 43.326 1.00 25.99 91 TRP B O 1
ATOM 2333 N N . ASP B 1 73 ? 19.591 103.395 43.899 1.00 26.11 92 ASP B N 1
ATOM 2334 C CA . ASP B 1 73 ? 19.736 103.151 45.334 1.00 26.80 92 ASP B CA 1
ATOM 2335 C C . ASP B 1 73 ? 18.966 101.920 45.801 1.00 25.32 92 ASP B C 1
ATOM 2336 O O . ASP B 1 73 ? 17.742 101.875 45.704 1.00 22.13 92 ASP B O 1
ATOM 2341 N N . VAL B 1 74 ? 19.709 100.933 46.302 1.00 24.63 93 VAL B N 1
ATOM 2342 C CA . VAL B 1 74 ? 19.156 99.674 46.781 1.00 25.14 93 VAL B CA 1
ATOM 2343 C C . VAL B 1 74 ? 18.935 99.772 48.281 1.00 25.52 93 VAL B C 1
ATOM 2344 O O . VAL B 1 74 ? 19.858 100.073 49.022 1.00 25.18 93 VAL B O 1
ATOM 2348 N N . HIS B 1 75 ? 17.712 99.490 48.720 1.00 27.91 94 HIS B N 1
ATOM 2349 C CA . HIS B 1 75 ? 17.347 99.568 50.132 1.00 30.27 94 HIS B CA 1
ATOM 2350 C C . HIS B 1 75 ? 16.040 98.826 50.360 1.00 29.81 94 HIS B C 1
ATOM 2351 O O . HIS B 1 75 ? 15.178 98.819 49.490 1.00 28.81 94 HIS B O 1
ATOM 2358 N N . ASP B 1 76 ? 15.892 98.213 51.530 1.00 33.14 95 ASP B N 1
ATOM 2359 C CA . ASP B 1 76 ? 14.618 97.611 51.947 1.00 34.07 95 ASP B CA 1
ATOM 2360 C C . ASP B 1 76 ? 14.028 96.635 50.929 1.00 30.46 95 ASP B C 1
ATOM 2361 O O . ASP B 1 76 ? 12.810 96.554 50.787 1.00 32.62 95 ASP B O 1
ATOM 2366 N N . GLY B 1 77 ? 14.887 95.919 50.205 1.00 27.76 96 GLY B N 1
ATOM 2367 C CA . GLY B 1 77 ? 14.434 94.957 49.200 1.00 26.60 96 GLY B CA 1
ATOM 2368 C C . GLY B 1 77 ? 13.915 95.552 47.896 1.00 23.84 96 GLY B C 1
ATOM 2369 O O . GLY B 1 77 ? 13.353 94.842 47.079 1.00 21.13 96 GLY B O 1
ATOM 2370 N N . VAL B 1 78 ? 14.097 96.856 47.706 1.00 23.34 97 VAL B N 1
ATOM 2371 C CA . VAL B 1 78 ? 13.717 97.520 46.469 1.00 23.06 97 VAL B CA 1
ATOM 2372 C C . VAL B 1 78 ? 14.895 98.328 45.964 1.00 23.59 97 VAL B C 1
ATOM 2373 O O . VAL B 1 78 ? 15.900 98.468 46.670 1.00 26.90 97 VAL B O 1
ATOM 2377 N N . PHE B 1 79 ? 14.801 98.850 44.746 1.00 21.80 98 PHE B N 1
ATOM 2378 C CA . PHE B 1 79 ? 15.752 99.884 44.327 1.00 22.22 98 PHE B CA 1
ATOM 2379 C C . PHE B 1 79 ? 15.011 101.083 43.751 1.00 21.57 98 PHE B C 1
ATOM 2380 O O . PHE B 1 79 ? 13.924 100.953 43.191 1.00 24.34 98 PHE B O 1
ATOM 2388 N N . THR B 1 80 ? 15.592 102.255 43.954 1.00 22.01 99 THR B N 1
ATOM 2389 C CA . THR B 1 80 ? 14.924 103.509 43.689 1.00 21.01 99 THR B CA 1
ATOM 2390 C C . THR B 1 80 ? 15.743 104.300 42.689 1.00 22.21 99 THR B C 1
ATOM 2391 O O . THR B 1 80 ? 16.966 104.388 42.807 1.00 22.53 99 THR B O 1
ATOM 2395 N N . VAL B 1 81 ? 15.054 104.887 41.715 1.00 22.37 100 VAL B N 1
ATOM 2396 C CA . VAL B 1 81 ? 15.683 105.696 40.683 1.00 23.49 100 VAL B CA 1
ATOM 2397 C C . VAL B 1 81 ? 16.443 106.870 41.304 1.00 23.48 100 VAL B C 1
ATOM 2398 O O . VAL B 1 81 ? 15.936 107.538 42.197 1.00 20.67 100 VAL B O 1
ATOM 2402 N N . ASN B 1 82 ? 17.674 107.084 40.851 1.00 25.76 101 ASN B N 1
ATOM 2403 C CA . ASN B 1 82 ? 18.412 108.294 41.161 1.00 26.72 101 ASN B CA 1
ATOM 2404 C C . ASN B 1 82 ? 18.554 109.080 39.866 1.00 26.62 101 ASN B C 1
ATOM 2405 O O . ASN B 1 82 ? 19.364 108.734 39.004 1.00 24.69 101 ASN B O 1
ATOM 2410 N N . LYS B 1 83 ? 17.752 110.130 39.726 1.00 27.05 102 LYS B N 1
ATOM 2411 C CA . LYS B 1 83 ? 17.676 110.873 38.459 1.00 29.39 102 LYS B CA 1
ATOM 2412 C C . LYS B 1 83 ? 18.985 111.582 38.103 1.00 29.66 102 LYS B C 1
ATOM 2413 O O . LYS B 1 83 ? 19.226 111.872 36.941 1.00 31.81 102 LYS B O 1
ATOM 2449 N N . GLY B 1 86 ? 21.075 108.940 35.831 1.00 27.66 105 GLY B N 1
ATOM 2450 C CA . GLY B 1 86 ? 20.631 108.575 34.476 1.00 25.63 105 GLY B CA 1
ATOM 2451 C C . GLY B 1 86 ? 20.152 107.136 34.356 1.00 24.68 105 GLY B C 1
ATOM 2452 O O . GLY B 1 86 ? 20.006 106.438 35.364 1.00 22.01 105 GLY B O 1
ATOM 2453 N N . ASP B 1 87 ? 19.906 106.697 33.118 1.00 23.55 106 ASP B N 1
ATOM 2454 C CA . ASP B 1 87 ? 19.343 105.370 32.855 1.00 24.89 106 ASP B CA 1
ATOM 2455 C C . ASP B 1 87 ? 20.296 104.246 33.247 1.00 23.66 106 ASP B C 1
ATOM 2456 O O . ASP B 1 87 ? 21.509 104.395 33.171 1.00 22.99 106 ASP B O 1
ATOM 2461 N N . ILE B 1 88 ? 19.730 103.112 33.652 1.00 24.20 107 ILE B N 1
ATOM 2462 C CA . ILE B 1 88 ? 20.510 101.893 33.848 1.00 23.00 107 ILE B CA 1
ATOM 2463 C C . ILE B 1 88 ? 19.971 100.819 32.912 1.00 22.34 107 ILE B C 1
ATOM 2464 O O . ILE B 1 88 ? 18.824 100.886 32.466 1.00 18.92 107 ILE B O 1
ATOM 2469 N N . GLN B 1 89 ? 20.806 99.831 32.610 1.00 23.29 108 GLN B N 1
ATOM 2470 C CA . GLN B 1 89 ? 20.416 98.760 31.701 1.00 22.38 108 GLN B CA 1
ATOM 2471 C C . GLN B 1 89 ? 21.015 97.435 32.126 1.00 20.81 108 GLN B C 1
ATOM 2472 O O . GLN B 1 89 ? 22.017 97.404 32.844 1.00 18.90 108 GLN B O 1
ATOM 2478 N N . THR B 1 90 ? 20.407 96.347 31.668 1.00 18.93 109 THR B N 1
ATOM 2479 C CA . THR B 1 90 ? 20.946 95.021 31.923 1.00 19.83 109 THR B CA 1
ATOM 2480 C C . THR B 1 90 ? 22.288 94.850 31.219 1.00 20.91 109 THR B C 1
ATOM 2481 O O . THR B 1 90 ? 22.463 95.307 30.091 1.00 21.14 109 THR B O 1
ATOM 2496 N N . GLN B 1 92 ? 23.285 92.013 30.280 1.00 23.16 111 GLN B N 1
ATOM 2497 C CA . GLN B 1 92 ? 22.977 91.020 29.269 1.00 24.15 111 GLN B CA 1
ATOM 2498 C C . GLN B 1 92 ? 22.007 91.578 28.217 1.00 23.33 111 GLN B C 1
ATOM 2499 O O . GLN B 1 92 ? 21.202 92.460 28.511 1.00 20.56 111 GLN B O 1
ATOM 2516 N N . PHE B 1 94 ? 19.161 90.699 24.986 1.00 23.88 113 PHE B N 1
ATOM 2517 C CA . PHE B 1 94 ? 18.074 89.748 24.786 1.00 23.47 113 PHE B CA 1
ATOM 2518 C C . PHE B 1 94 ? 17.415 89.897 23.421 1.00 24.26 113 PHE B C 1
ATOM 2519 O O . PHE B 1 94 ? 17.490 90.956 22.785 1.00 22.12 113 PHE B O 1
ATOM 2527 N N . ASN B 1 95 ? 16.765 88.819 22.987 1.00 25.17 114 ASN B N 1
ATOM 2528 C CA . ASN B 1 95 ? 15.945 88.824 21.780 1.00 23.93 114 ASN B CA 1
ATOM 2529 C C . ASN B 1 95 ? 14.481 88.588 22.129 1.00 21.83 114 ASN B C 1
ATOM 2530 O O . ASN B 1 95 ? 13.781 89.545 22.446 1.00 20.54 114 ASN B O 1
ATOM 2535 N N . ASP B 1 96 ? 14.015 87.337 22.071 1.00 21.71 115 ASP B N 1
ATOM 2536 C CA . ASP B 1 96 ? 12.658 87.009 22.510 1.00 21.10 115 ASP B CA 1
ATOM 2537 C C . ASP B 1 96 ? 12.701 86.701 23.988 1.00 19.86 115 ASP B C 1
ATOM 2538 O O . ASP B 1 96 ? 13.607 86.007 24.455 1.00 20.58 115 ASP B O 1
ATOM 2543 N N . PHE B 1 97 ? 11.729 87.199 24.739 1.00 19.94 116 PHE B N 1
ATOM 2544 C CA . PHE B 1 97 ? 11.722 86.954 26.183 1.00 20.71 116 PHE B CA 1
ATOM 2545 C C . PHE B 1 97 ? 10.374 87.203 26.843 1.00 19.24 116 PHE B C 1
ATOM 2546 O O . PHE B 1 97 ? 9.493 87.860 26.291 1.00 19.51 116 PHE B O 1
ATOM 2554 N N . GLN B 1 98 ? 10.249 86.633 28.036 1.00 19.32 117 GLN B N 1
ATOM 2555 C CA . GLN B 1 98 ? 9.184 86.929 28.961 1.00 19.93 117 GLN B CA 1
ATOM 2556 C C . GLN B 1 98 ? 9.830 87.620 30.142 1.00 19.88 117 GLN B C 1
ATOM 2557 O O . GLN B 1 98 ? 10.900 87.209 30.586 1.00 20.92 117 GLN B O 1
ATOM 2571 N N . HIS B 1 100 ? 9.220 89.973 33.999 1.00 19.24 119 HIS B N 1
ATOM 2572 C CA . HIS B 1 100 ? 8.399 90.402 35.134 1.00 19.87 119 HIS B CA 1
ATOM 2573 C C . HIS B 1 100 ? 9.069 91.587 35.816 1.00 20.92 119 HIS B C 1
ATOM 2574 O O . HIS B 1 100 ? 10.287 91.591 35.987 1.00 20.18 119 HIS B O 1
ATOM 2581 N N . ILE B 1 101 ? 8.282 92.592 36.189 1.00 20.13 120 ILE B N 1
ATOM 2582 C CA . ILE B 1 101 ? 8.815 93.778 36.867 1.00 19.23 120 ILE B CA 1
ATOM 2583 C C . ILE B 1 101 ? 7.701 94.478 37.647 1.00 18.88 120 ILE B C 1
ATOM 2584 O O . ILE B 1 101 ? 6.592 94.660 37.142 1.00 18.15 120 ILE B O 1
ATOM 2589 N N . GLU B 1 102 ? 8.012 94.846 38.886 1.00 18.37 121 GLU B N 1
ATOM 2590 C CA . GLU B 1 102 ? 7.060 95.507 39.759 1.00 18.46 121 GLU B CA 1
ATOM 2591 C C . GLU B 1 102 ? 7.589 96.882 40.115 1.00 18.47 121 GLU B C 1
ATOM 2592 O O . GLU B 1 102 ? 8.796 97.051 40.314 1.00 19.36 121 GLU B O 1
ATOM 2598 N N . TRP B 1 103 ? 6.692 97.864 40.176 1.00 18.44 122 TRP B N 1
ATOM 2599 C CA . TRP B 1 103 ? 7.094 99.242 40.439 1.00 19.55 122 TRP B CA 1
ATOM 2600 C C . TRP B 1 103 ? 6.094 99.992 41.310 1.00 20.20 122 TRP B C 1
ATOM 2601 O O . TRP B 1 103 ? 4.881 99.775 41.236 1.00 21.46 122 TRP B O 1
ATOM 2612 N N . GLN B 1 104 ? 6.634 100.882 42.133 1.00 20.13 123 GLN B N 1
ATOM 2613 C CA . GLN B 1 104 ? 5.871 101.597 43.141 1.00 21.20 123 GLN B CA 1
ATOM 2614 C C . GLN B 1 104 ? 6.032 103.101 42.983 1.00 20.00 123 GLN B C 1
ATOM 2615 O O . GLN B 1 104 ? 7.149 103.618 43.010 1.00 21.03 123 GLN B O 1
ATOM 2621 N N . VAL B 1 105 ? 4.917 103.798 42.819 1.00 19.80 124 VAL B N 1
ATOM 2622 C CA . VAL B 1 105 ? 4.901 105.250 42.897 1.00 20.75 124 VAL B CA 1
ATOM 2623 C C . VAL B 1 105 ? 4.898 105.599 44.382 1.00 21.58 124 VAL B C 1
ATOM 2624 O O . VAL B 1 105 ? 4.062 105.087 45.134 1.00 20.60 124 VAL B O 1
ATOM 2628 N N . PRO B 1 106 ? 5.824 106.465 44.823 1.00 22.33 125 PRO B N 1
ATOM 2629 C CA . PRO B 1 106 ? 5.882 106.764 46.256 1.00 24.58 125 PRO B CA 1
ATOM 2630 C C . PRO B 1 106 ? 4.653 107.544 46.734 1.00 25.95 125 PRO B C 1
ATOM 2631 O O . PRO B 1 106 ? 4.051 108.287 45.957 1.00 25.69 125 PRO B O 1
ATOM 2635 N N . THR B 1 107 ? 4.292 107.380 48.003 1.00 26.90 126 THR B N 1
ATOM 2636 C CA . THR B 1 107 ? 3.075 107.997 48.539 1.00 28.22 126 THR B CA 1
ATOM 2637 C C . THR B 1 107 ? 3.125 109.526 48.526 1.00 27.58 126 THR B C 1
ATOM 2638 O O . THR B 1 107 ? 2.082 110.168 48.497 1.00 27.16 126 THR B O 1
ATOM 2642 N N . ASN B 1 108 ? 4.328 110.098 48.541 1.00 27.04 127 ASN B N 1
ATOM 2643 C CA . ASN B 1 108 ? 4.503 111.554 48.485 1.00 27.55 127 ASN B CA 1
ATOM 2644 C C . ASN B 1 108 ? 4.738 112.099 47.062 1.00 27.19 127 ASN B C 1
ATOM 2645 O O . ASN B 1 108 ? 5.248 113.206 46.886 1.00 27.62 127 ASN B O 1
ATOM 2650 N N . ILE B 1 109 ? 4.355 111.317 46.055 1.00 27.21 128 ILE B N 1
ATOM 2651 C CA . ILE B 1 109 ? 4.472 111.726 44.651 1.00 26.46 128 ILE B CA 1
ATOM 2652 C C . ILE B 1 109 ? 3.821 113.087 44.382 1.00 26.64 128 ILE B C 1
ATOM 2653 O O . ILE B 1 109 ? 2.783 113.419 44.954 1.00 27.02 128 ILE B O 1
ATOM 2658 N N . THR B 1 110 ? 4.458 113.870 43.516 1.00 26.48 129 THR B N 1
ATOM 2659 C CA . THR B 1 110 ? 3.879 115.106 43.002 1.00 26.99 129 THR B CA 1
ATOM 2660 C C . THR B 1 110 ? 4.079 115.155 41.498 1.00 27.24 129 THR B C 1
ATOM 2661 O O . THR B 1 110 ? 4.823 114.344 40.936 1.00 25.41 129 THR B O 1
ATOM 2665 N N . GLY B 1 111 ? 3.389 116.087 40.850 1.00 26.49 130 GLY B N 1
ATOM 2666 C CA . GLY B 1 111 ? 3.516 116.287 39.416 1.00 26.54 130 GLY B CA 1
ATOM 2667 C C . GLY B 1 111 ? 2.257 115.951 38.644 1.00 27.15 130 GLY B C 1
ATOM 2668 O O . GLY B 1 111 ? 1.331 115.334 39.168 1.00 27.14 130 GLY B O 1
ATOM 2669 N N . GLU B 1 112 ? 2.247 116.341 37.377 1.00 29.19 131 GLU B N 1
ATOM 2670 C CA . GLU B 1 112 ? 1.100 116.128 36.507 1.00 31.26 131 GLU B CA 1
ATOM 2671 C C . GLU B 1 112 ? 1.517 115.564 35.165 1.00 27.48 131 GLU B C 1
ATOM 2672 O O . GLU B 1 112 ? 2.661 115.733 34.735 1.00 25.34 131 GLU B O 1
ATOM 2678 N N . SER B 1 113 ? 0.563 114.905 34.510 1.00 24.74 132 SER B N 1
ATOM 2679 C CA . SER B 1 113 ? 0.747 114.373 33.167 1.00 23.68 132 SER B CA 1
ATOM 2680 C C . SER B 1 113 ? 2.032 113.534 33.088 1.00 23.17 132 SER B C 1
ATOM 2681 O O . SER B 1 113 ? 2.228 112.640 33.914 1.00 20.60 132 SER B O 1
ATOM 2684 N N . GLN B 1 114 ? 2.902 113.824 32.121 1.00 23.27 133 GLN B N 1
ATOM 2685 C CA . GLN B 1 114 ? 4.130 113.044 31.918 1.00 23.58 133 GLN B CA 1
ATOM 2686 C C . GLN B 1 114 ? 5.197 113.276 32.976 1.00 23.53 133 GLN B C 1
ATOM 2687 O O . GLN B 1 114 ? 6.222 112.588 32.973 1.00 23.42 133 GLN B O 1
ATOM 2693 N N . SER B 1 115 ? 4.977 114.236 33.871 1.00 23.77 134 SER B N 1
ATOM 2694 C CA . SER B 1 115 ? 5.977 114.579 34.885 1.00 24.03 134 SER B CA 1
ATOM 2695 C C . SER B 1 115 ? 5.603 114.058 36.274 1.00 23.84 134 SER B C 1
ATOM 2696 O O . SER B 1 115 ? 5.907 114.690 37.276 1.00 25.69 134 SER B O 1
ATOM 2699 N N . ARG B 1 116 ? 4.950 112.904 36.325 1.00 24.10 135 ARG B N 1
ATOM 2700 C CA . ARG B 1 116 ? 4.502 112.324 37.584 1.00 22.20 135 ARG B CA 1
ATOM 2701 C C . ARG B 1 116 ? 4.813 110.829 37.625 1.00 21.64 135 ARG B C 1
ATOM 2702 O O . ARG B 1 116 ? 4.005 110.005 37.197 1.00 19.57 135 ARG B O 1
ATOM 2710 N N . GLY B 1 117 ? 5.984 110.485 38.162 1.00 22.40 136 GLY B N 1
ATOM 2711 C CA . GLY B 1 117 ? 6.390 109.083 38.271 1.00 22.05 136 GLY B CA 1
ATOM 2712 C C . GLY B 1 117 ? 6.692 108.444 36.929 1.00 21.41 136 GLY B C 1
ATOM 2713 O O . GLY B 1 117 ? 6.396 107.263 36.719 1.00 20.25 136 GLY B O 1
ATOM 2714 N N . ASN B 1 118 ? 7.303 109.216 36.035 1.00 21.64 137 ASN B N 1
ATOM 2715 C CA . ASN B 1 118 ? 7.661 108.737 34.705 1.00 22.35 137 ASN B CA 1
ATOM 2716 C C . ASN B 1 118 ? 8.944 107.909 34.737 1.00 22.41 137 ASN B C 1
ATOM 2717 O O . ASN B 1 118 ? 9.996 108.390 35.143 1.00 23.16 137 ASN B O 1
ATOM 2722 N N . SER B 1 119 ? 8.827 106.653 34.325 1.00 23.74 138 SER B N 1
ATOM 2723 C CA . SER B 1 119 ? 9.973 105.832 33.979 1.00 22.53 138 SER B CA 1
ATOM 2724 C C . SER B 1 119 ? 9.582 105.055 32.736 1.00 21.88 138 SER B C 1
ATOM 2725 O O . SER B 1 119 ? 8.752 105.519 31.954 1.00 20.83 138 SER B O 1
ATOM 2728 N N . GLY B 1 120 ? 10.175 103.885 32.533 1.00 21.90 139 GLY B N 1
ATOM 2729 C CA . GLY B 1 120 ? 9.829 103.076 31.390 1.00 21.07 139 GLY B CA 1
ATOM 2730 C C . GLY B 1 120 ? 10.763 101.904 31.211 1.00 21.61 139 GLY B C 1
ATOM 2731 O O . GLY B 1 120 ? 11.893 101.914 31.705 1.00 20.48 139 GLY B O 1
ATOM 2732 N N . ILE B 1 121 ? 10.278 100.901 30.485 1.00 21.11 140 ILE B N 1
ATOM 2733 C CA . ILE B 1 121 ? 11.063 99.725 30.164 1.00 20.09 140 ILE B CA 1
ATOM 2734 C C . ILE B 1 121 ? 11.308 99.726 28.656 1.00 20.19 140 ILE B C 1
ATOM 2735 O O . ILE B 1 121 ? 10.375 99.518 27.877 1.00 18.28 140 ILE B O 1
ATOM 2740 N N . PHE B 1 122 ? 12.551 99.978 28.251 1.00 18.87 141 PHE B N 1
ATOM 2741 C CA . PHE B 1 122 ? 12.914 99.953 26.838 1.00 20.19 141 PHE B CA 1
ATOM 2742 C C . PHE B 1 122 ? 13.310 98.541 26.430 1.00 20.78 141 PHE B C 1
ATOM 2743 O O . PHE B 1 122 ? 14.379 98.049 26.799 1.00 20.39 141 PHE B O 1
ATOM 2751 N N . LEU B 1 123 ? 12.444 97.915 25.644 1.00 21.56 142 LEU B N 1
ATOM 2752 C CA . LEU B 1 123 ? 12.637 96.541 25.195 1.00 21.98 142 LEU B CA 1
ATOM 2753 C C . LEU B 1 123 ? 13.712 96.511 24.124 1.00 20.47 142 LEU B C 1
ATOM 2754 O O . LEU B 1 123 ? 13.617 97.224 23.126 1.00 19.65 142 LEU B O 1
ATOM 2759 N N . GLN B 1 124 ? 14.743 95.699 24.357 1.00 20.92 143 GLN B N 1
ATOM 2760 C CA . GLN B 1 124 ? 15.978 95.690 23.553 1.00 20.52 143 GLN B CA 1
ATOM 2761 C C . GLN B 1 124 ? 16.604 97.080 23.424 1.00 21.54 143 GLN B C 1
ATOM 2762 O O . GLN B 1 124 ? 17.347 97.347 22.483 1.00 19.75 143 GLN B O 1
ATOM 2768 N N . GLY B 1 125 ? 16.304 97.956 24.378 1.00 23.55 144 GLY B N 1
ATOM 2769 C CA . GLY B 1 125 ? 16.826 99.318 24.369 1.00 23.72 144 GLY B CA 1
ATOM 2770 C C . GLY B 1 125 ? 16.179 100.258 23.364 1.00 24.22 144 GLY B C 1
ATOM 2771 O O . GLY B 1 125 ? 16.608 101.394 23.245 1.00 25.02 144 GLY B O 1
ATOM 2780 N N . TYR B 1 127 ? 12.335 100.156 22.452 1.00 19.61 146 TYR B N 1
ATOM 2781 C CA . TYR B 1 127 ? 10.879 100.279 22.440 1.00 19.27 146 TYR B CA 1
ATOM 2782 C C . TYR B 1 127 ? 10.319 100.430 23.852 1.00 19.65 146 TYR B C 1
ATOM 2783 O O . TYR B 1 127 ? 10.257 99.461 24.608 1.00 19.32 146 TYR B O 1
ATOM 2792 N N . GLU B 1 128 ? 9.886 101.641 24.203 1.00 19.22 147 GLU B N 1
ATOM 2793 C CA . GLU B 1 128 ? 9.463 101.920 25.585 1.00 18.93 147 GLU B CA 1
ATOM 2794 C C . GLU B 1 128 ? 8.056 101.434 25.903 1.00 17.48 147 GLU B C 1
ATOM 2795 O O . GLU B 1 128 ? 7.095 101.815 25.236 1.00 16.70 147 GLU B O 1
ATOM 2801 N N . VAL B 1 129 ? 7.960 100.590 26.928 1.00 16.87 148 VAL B N 1
ATOM 2802 C CA . VAL B 1 129 ? 6.708 100.356 27.629 1.00 17.75 148 VAL B CA 1
ATOM 2803 C C . VAL B 1 129 ? 6.646 101.396 28.740 1.00 17.42 148 VAL B C 1
ATOM 2804 O O . VAL B 1 129 ? 7.455 101.369 29.665 1.00 16.30 148 VAL B O 1
ATOM 2808 N N . GLN B 1 130 ? 5.701 102.325 28.627 1.00 18.38 149 GLN B N 1
ATOM 2809 C CA . GLN B 1 130 ? 5.641 103.476 29.517 1.00 17.29 149 GLN B CA 1
ATOM 2810 C C . GLN B 1 130 ? 5.342 103.066 30.946 1.00 17.76 149 GLN B C 1
ATOM 2811 O O . GLN B 1 130 ? 4.509 102.189 31.203 1.00 18.54 149 GLN B O 1
ATOM 2817 N N . VAL B 1 131 ? 6.047 103.707 31.871 1.00 17.27 150 VAL B N 1
ATOM 2818 C CA . VAL B 1 131 ? 5.743 103.649 33.291 1.00 16.91 150 VAL B CA 1
ATOM 2819 C C . VAL B 1 131 ? 5.418 105.075 33.732 1.00 18.76 150 VAL B C 1
ATOM 2820 O O . VAL B 1 131 ? 6.168 106.009 33.443 1.00 20.08 150 VAL B O 1
ATOM 2824 N N . LEU B 1 132 ? 4.295 105.235 34.424 1.00 19.12 151 LEU B N 1
ATOM 2825 C CA . LEU B 1 132 ? 3.819 106.554 34.828 1.00 20.72 151 LEU B CA 1
ATOM 2826 C C . LEU B 1 132 ? 2.753 106.400 35.898 1.00 21.74 151 LEU B C 1
ATOM 2827 O O . LEU B 1 132 ? 2.023 105.398 35.917 1.00 21.16 151 LEU B O 1
ATOM 2832 N N . ASP B 1 133 ? 2.659 107.373 36.798 1.00 21.19 152 ASP B N 1
ATOM 2833 C CA . ASP B 1 133 ? 1.550 107.376 37.744 1.00 22.07 152 ASP B CA 1
ATOM 2834 C C . ASP B 1 133 ? 0.302 107.942 37.076 1.00 22.32 152 ASP B C 1
ATOM 2835 O O . ASP B 1 133 ? 0.132 109.162 36.999 1.00 24.81 152 ASP B O 1
ATOM 2840 N N . CYS B 1 134 ? -0.577 107.056 36.614 1.00 21.74 153 CYS B N 1
ATOM 2841 C CA . CYS B 1 134 ? -1.838 107.474 36.018 1.00 20.01 153 CYS B CA 1
ATOM 2842 C C . CYS B 1 134 ? -3.025 107.186 36.949 1.00 21.03 153 CYS B C 1
ATOM 2843 O O . CYS B 1 134 ? -4.180 107.074 36.501 1.00 20.24 153 CYS B O 1
ATOM 2846 N N . TYR B 1 135 ? -2.745 107.096 38.249 1.00 21.82 154 TYR B N 1
ATOM 2847 C CA . TYR B 1 135 ? -3.804 107.039 39.251 1.00 23.31 154 TYR B CA 1
ATOM 2848 C C . TYR B 1 135 ? -4.304 108.460 39.505 1.00 24.25 154 TYR B C 1
ATOM 2849 O O . TYR B 1 135 ? -3.619 109.265 40.145 1.00 23.53 154 TYR B O 1
ATOM 2858 N N . ASN B 1 136 ? -5.490 108.768 38.983 1.00 25.54 155 ASN B N 1
ATOM 2859 C CA . ASN B 1 136 ? -6.049 110.128 39.020 1.00 27.40 155 ASN B CA 1
ATOM 2860 C C . ASN B 1 136 ? -5.083 111.184 38.471 1.00 26.33 155 ASN B C 1
ATOM 2861 O O . ASN B 1 136 ? -4.876 112.233 39.076 1.00 25.72 155 ASN B O 1
ATOM 2866 N N . ASN B 1 137 ? -4.474 110.875 37.331 1.00 27.59 156 ASN B N 1
ATOM 2867 C CA . ASN B 1 137 ? -3.574 111.802 36.652 1.00 26.28 156 ASN B CA 1
ATOM 2868 C C . ASN B 1 137 ? -3.737 111.650 35.149 1.00 27.94 156 ASN B C 1
ATOM 2869 O O . ASN B 1 137 ? -3.130 110.768 34.544 1.00 30.48 156 ASN B O 1
ATOM 2874 N N . PRO B 1 138 ? -4.581 112.491 34.537 1.00 28.44 157 PRO B N 1
ATOM 2875 C CA . PRO B 1 138 ? -4.741 112.395 33.089 1.00 27.45 157 PRO B CA 1
ATOM 2876 C C . PRO B 1 138 ? -3.482 112.829 32.327 1.00 27.47 157 PRO B C 1
ATOM 2877 O O . PRO B 1 138 ? -2.695 113.642 32.819 1.00 28.44 157 PRO B O 1
ATOM 2881 N N . THR B 1 139 ? -3.308 112.269 31.138 1.00 25.10 158 THR B N 1
ATOM 2882 C CA . THR B 1 139 ? -2.229 112.645 30.239 1.00 23.47 158 THR B CA 1
ATOM 2883 C C . THR B 1 139 ? -2.654 112.239 28.836 1.00 24.06 158 THR B C 1
ATOM 2884 O O . THR B 1 139 ? -3.788 111.785 28.635 1.00 24.25 158 THR B O 1
ATOM 2888 N N . TYR B 1 140 ? -1.777 112.421 27.857 1.00 23.53 159 TYR B N 1
ATOM 2889 C CA . TYR B 1 140 ? -2.123 111.994 26.502 1.00 22.85 159 TYR B CA 1
ATOM 2890 C C . TYR B 1 140 ? -2.150 110.476 26.481 1.00 21.65 159 TYR B C 1
ATOM 2891 O O . TYR B 1 140 ? -1.244 109.812 27.005 1.00 20.37 159 TYR B O 1
ATOM 2900 N N . VAL B 1 141 ? -3.214 109.929 25.893 1.00 21.60 160 VAL B N 1
ATOM 2901 C CA . VAL B 1 141 ? -3.554 108.511 26.092 1.00 20.59 160 VAL B CA 1
ATOM 2902 C C . VAL B 1 141 ? -2.578 107.570 25.400 1.00 22.09 160 VAL B C 1
ATOM 2903 O O . VAL B 1 141 ? -2.347 106.458 25.877 1.00 24.71 160 VAL B O 1
ATOM 2907 N N . ASN B 1 142 ? -2.001 108.010 24.286 1.00 22.55 161 ASN B N 1
ATOM 2908 C CA . ASN B 1 142 ? -0.996 107.207 23.590 1.00 21.57 161 ASN B CA 1
ATOM 2909 C C . ASN B 1 142 ? 0.363 107.237 24.289 1.00 20.24 161 ASN B C 1
ATOM 2910 O O . ASN B 1 142 ? 1.297 106.575 23.841 1.00 19.38 161 ASN B O 1
ATOM 2915 N N . GLY B 1 143 ? 0.473 107.993 25.380 1.00 20.74 162 GLY B N 1
ATOM 2916 C CA . GLY B 1 143 ? 1.689 108.001 26.191 1.00 20.55 162 GLY B CA 1
ATOM 2917 C C . GLY B 1 143 ? 1.460 107.730 27.666 1.00 20.61 162 GLY B C 1
ATOM 2918 O O . GLY B 1 143 ? 2.332 108.013 28.489 1.00 20.46 162 GLY B O 1
ATOM 2919 N N . GLN B 1 144 ? 0.298 107.184 28.017 1.00 20.97 163 GLN B N 1
ATOM 2920 C CA . GLN B 1 144 ? 0.016 106.893 29.418 1.00 21.20 163 GLN B CA 1
ATOM 2921 C C . GLN B 1 144 ? 0.568 105.518 29.802 1.00 20.24 163 GLN B C 1
ATOM 2922 O O . GLN B 1 144 ? 1.190 104.831 28.986 1.00 20.36 163 GLN B O 1
ATOM 2928 N N . THR B 1 145 ? 0.349 105.128 31.053 1.00 19.90 164 THR B N 1
ATOM 2929 C CA . THR B 1 145 ? 0.912 103.900 31.608 1.00 18.84 164 THR B CA 1
ATOM 2930 C C . THR B 1 145 ? 0.588 102.675 30.760 1.00 18.52 164 THR B C 1
ATOM 2931 O O . THR B 1 145 ? -0.562 102.454 30.392 1.00 18.80 164 THR B O 1
ATOM 2935 N N . GLY B 1 146 ? 1.605 101.884 30.443 1.00 18.41 165 GLY B N 1
ATOM 2936 C CA . GLY B 1 146 ? 1.418 100.661 29.673 1.00 18.81 165 GLY B CA 1
ATOM 2937 C C . GLY B 1 146 ? 1.291 100.857 28.172 1.00 20.21 165 GLY B C 1
ATOM 2938 O O . GLY B 1 146 ? 1.115 99.884 27.432 1.00 18.79 165 GLY B O 1
ATOM 2939 N N . SER B 1 147 ? 1.368 102.102 27.713 1.00 20.11 166 SER B N 1
ATOM 2940 C CA . SER B 1 147 ? 1.407 102.366 26.287 1.00 20.15 166 SER B CA 1
ATOM 2941 C C . SER B 1 147 ? 2.724 101.862 25.738 1.00 19.90 166 SER B C 1
ATOM 2942 O O . SER B 1 147 ? 3.704 101.757 26.478 1.00 19.64 166 SER B O 1
ATOM 2945 N N . ILE B 1 148 ? 2.733 101.499 24.456 1.00 19.33 167 ILE B N 1
ATOM 2946 C CA . ILE B 1 148 ? 3.962 101.474 23.696 1.00 18.07 167 ILE B CA 1
ATOM 2947 C C . ILE B 1 148 ? 4.104 102.924 23.278 1.00 19.35 167 ILE B C 1
ATOM 2948 O O . ILE B 1 148 ? 3.344 103.421 22.446 1.00 19.01 167 ILE B O 1
ATOM 2953 N N . TYR B 1 149 ? 5.065 103.606 23.891 1.00 19.91 168 TYR B N 1
ATOM 2954 C CA . TYR B 1 149 ? 5.035 105.068 23.998 1.00 20.81 168 TYR B CA 1
ATOM 2955 C C . TYR B 1 149 ? 4.776 105.784 22.665 1.00 21.59 168 TYR B C 1
ATOM 2956 O O . TYR B 1 149 ? 5.571 105.688 21.731 1.00 22.10 168 TYR B O 1
ATOM 2965 N N . LYS B 1 150 ? 3.647 106.489 22.620 1.00 21.58 169 LYS B N 1
ATOM 2966 C CA . LYS B 1 150 ? 3.189 107.301 21.478 1.00 23.51 169 LYS B CA 1
ATOM 2967 C C . LYS B 1 150 ? 2.889 106.497 20.205 1.00 24.70 169 LYS B C 1
ATOM 2968 O O . LYS B 1 150 ? 2.821 107.066 19.114 1.00 26.14 169 LYS B O 1
ATOM 2974 N N . GLN B 1 151 ? 2.684 105.189 20.349 1.00 24.25 170 GLN B N 1
ATOM 2975 C CA . GLN B 1 151 ? 2.298 104.347 19.225 1.00 24.75 170 GLN B CA 1
ATOM 2976 C C . GLN B 1 151 ? 0.965 103.658 19.471 1.00 24.31 170 GLN B C 1
ATOM 2977 O O . GLN B 1 151 ? 0.068 103.734 18.631 1.00 26.60 170 GLN B O 1
ATOM 2983 N N . SER B 1 152 ? 0.856 102.979 20.611 1.00 22.97 171 SER B N 1
ATOM 2984 C CA . SER B 1 152 ? -0.277 102.111 20.913 1.00 22.35 171 SER B CA 1
ATOM 2985 C C . SER B 1 152 ? -0.867 102.437 22.271 1.00 21.06 171 SER B C 1
ATOM 2986 O O . SER B 1 152 ? -0.212 102.274 23.302 1.00 19.52 171 SER B O 1
ATOM 2989 N N . ILE B 1 153 ? -2.123 102.876 22.256 1.00 21.54 172 ILE B N 1
ATOM 2990 C CA . ILE B 1 153 ? -2.867 103.213 23.450 1.00 20.66 172 ILE B CA 1
ATOM 2991 C C . ILE B 1 153 ? -3.174 101.921 24.220 1.00 19.98 172 ILE B C 1
ATOM 2992 O O . ILE B 1 153 ? -3.594 100.936 23.625 1.00 20.10 172 ILE B O 1
ATOM 2997 N N . PRO B 1 154 ? -2.948 101.918 25.547 1.00 20.20 173 PRO B N 1
ATOM 2998 C CA . PRO B 1 154 ? -3.250 100.715 26.312 1.00 20.48 173 PRO B CA 1
ATOM 2999 C C . PRO B 1 154 ? -4.750 100.443 26.377 1.00 21.20 173 PRO B C 1
ATOM 3000 O O . PRO B 1 154 ? -5.559 101.375 26.322 1.00 20.24 173 PRO B O 1
ATOM 3004 N N . LEU B 1 155 ? -5.103 99.175 26.536 1.00 21.24 174 LEU B N 1
ATOM 3005 C CA . LEU B 1 155 ? -6.507 98.758 26.555 1.00 21.49 174 LEU B CA 1
ATOM 3006 C C . LEU B 1 155 ? -7.257 99.195 27.824 1.00 21.71 174 LEU B C 1
ATOM 3007 O O . LEU B 1 155 ? -8.476 99.221 27.842 1.00 20.64 174 LEU B O 1
ATOM 3012 N N . ALA B 1 156 ? -6.527 99.527 28.880 1.00 21.19 175 ALA B N 1
ATOM 3013 C CA . ALA B 1 156 ? -7.147 99.975 30.110 1.00 20.67 175 ALA B CA 1
ATOM 3014 C C . ALA B 1 156 ? -6.184 100.797 30.949 1.00 20.35 175 ALA B C 1
ATOM 3015 O O . ALA B 1 156 ? -4.985 100.852 30.667 1.00 21.27 175 ALA B O 1
ATOM 3017 N N . ASN B 1 157 ? -6.741 101.469 31.953 1.00 19.24 176 ASN B N 1
ATOM 3018 C CA . ASN B 1 157 ? -5.979 102.044 33.035 1.00 22.66 176 ASN B CA 1
ATOM 3019 C C . ASN B 1 157 ? -6.175 101.136 34.249 1.00 21.65 176 ASN B C 1
ATOM 3020 O O . ASN B 1 157 ? -7.250 101.131 34.847 1.00 21.27 176 ASN B O 1
ATOM 3025 N N . ALA B 1 158 ? -5.143 100.373 34.600 1.00 21.51 177 ALA B N 1
ATOM 3026 C CA . ALA B 1 158 ? -5.241 99.383 35.673 1.00 22.51 177 ALA B CA 1
ATOM 3027 C C . ALA B 1 158 ? -4.323 99.736 36.837 1.00 23.79 177 ALA B C 1
ATOM 3028 O O . ALA B 1 158 ? -3.779 98.852 37.503 1.00 25.01 177 ALA B O 1
ATOM 3038 N N . ARG B 1 160 ? -2.725 100.794 40.356 1.00 21.94 179 ARG B N 1
ATOM 3039 C CA . ARG B 1 160 ? -2.887 100.799 41.803 1.00 22.32 179 ARG B CA 1
ATOM 3040 C C . ARG B 1 160 ? -2.362 102.137 42.326 1.00 24.27 179 ARG B C 1
ATOM 3041 O O . ARG B 1 160 ? -1.503 102.761 41.699 1.00 27.83 179 ARG B O 1
ATOM 3060 N N . PRO B 1 162 ? -0.568 105.180 44.740 1.00 23.84 181 PRO B N 1
ATOM 3061 C CA . PRO B 1 162 ? 0.792 105.321 45.268 1.00 23.39 181 PRO B CA 1
ATOM 3062 C C . PRO B 1 162 ? 1.006 104.591 46.598 1.00 22.78 181 PRO B C 1
ATOM 3063 O O . PRO B 1 162 ? 0.133 104.592 47.460 1.00 24.13 181 PRO B O 1
ATOM 3067 N N . GLY B 1 163 ? 2.157 103.953 46.738 1.00 21.64 182 GLY B N 1
ATOM 3068 C CA . GLY B 1 163 ? 2.441 103.119 47.895 1.00 23.32 182 GLY B CA 1
ATOM 3069 C C . GLY B 1 163 ? 2.280 101.642 47.575 1.00 22.92 182 GLY B C 1
ATOM 3070 O O . GLY B 1 163 ? 2.976 100.815 48.150 1.00 23.17 182 GLY B O 1
ATOM 3071 N N . GLU B 1 164 ? 1.366 101.312 46.663 1.00 21.91 183 GLU B N 1
ATOM 3072 C CA . GLU B 1 164 ? 1.115 99.924 46.269 1.00 22.96 183 GLU B CA 1
ATOM 3073 C C . GLU B 1 164 ? 1.965 99.568 45.063 1.00 24.08 183 GLU B C 1
ATOM 3074 O O . GLU B 1 164 ? 2.527 100.449 44.416 1.00 25.34 183 GLU B O 1
ATOM 3080 N N . TRP B 1 165 ? 2.052 98.275 44.760 1.00 24.25 184 TRP B N 1
ATOM 3081 C CA . TRP B 1 165 ? 2.951 97.793 43.715 1.00 23.35 184 TRP B CA 1
ATOM 3082 C C . TRP B 1 165 ? 2.197 97.461 42.443 1.00 23.61 184 TRP B C 1
ATOM 3083 O O . TRP B 1 165 ? 1.258 96.662 42.458 1.00 23.45 184 TRP B O 1
ATOM 3094 N N . ASN B 1 166 ? 2.622 98.081 41.343 1.00 23.21 185 ASN B N 1
ATOM 3095 C CA . ASN B 1 166 ? 2.076 97.786 40.027 1.00 21.06 185 ASN B CA 1
ATOM 3096 C C . ASN B 1 166 ? 2.895 96.707 39.358 1.00 20.68 185 ASN B C 1
ATOM 3097 O O . ASN B 1 166 ? 4.107 96.843 39.217 1.00 19.40 185 ASN B O 1
ATOM 3102 N N . VAL B 1 167 ? 2.222 95.633 38.947 1.00 18.92 186 VAL B N 1
ATOM 3103 C CA . VAL B 1 167 ? 2.883 94.446 38.453 1.00 17.89 186 VAL B CA 1
ATOM 3104 C C . VAL B 1 167 ? 2.805 94.381 36.933 1.00 19.22 186 VAL B C 1
ATOM 3105 O O . VAL B 1 167 ? 1.716 94.368 36.374 1.00 22.04 186 VAL B O 1
ATOM 3109 N N . TYR B 1 168 ? 3.961 94.330 36.271 1.00 16.91 187 TYR B N 1
ATOM 3110 C CA . TYR B 1 168 ? 4.021 94.091 34.834 1.00 17.50 187 TYR B CA 1
ATOM 3111 C C . TYR B 1 168 ? 4.479 92.658 34.537 1.00 17.70 187 TYR B C 1
ATOM 3112 O O . TYR B 1 168 ? 5.460 92.179 35.105 1.00 17.91 187 TYR B O 1
ATOM 3121 N N . ASP B 1 169 ? 3.752 91.995 33.653 1.00 18.54 188 ASP B N 1
ATOM 3122 C CA . ASP B 1 169 ? 4.216 90.798 32.973 1.00 19.21 188 ASP B CA 1
ATOM 3123 C C . ASP B 1 169 ? 4.229 91.104 31.473 1.00 18.52 188 ASP B C 1
ATOM 3124 O O . ASP B 1 169 ? 3.237 91.576 30.914 1.00 18.19 188 ASP B O 1
ATOM 3129 N N . ILE B 1 170 ? 5.372 90.858 30.842 1.00 18.12 189 ILE B N 1
ATOM 3130 C CA . ILE B 1 170 ? 5.623 91.279 29.473 1.00 18.22 189 ILE B CA 1
ATOM 3131 C C . ILE B 1 170 ? 6.119 90.099 28.654 1.00 19.24 189 ILE B C 1
ATOM 3132 O O . ILE B 1 170 ? 7.030 89.394 29.076 1.00 21.12 189 ILE B O 1
ATOM 3137 N N . ILE B 1 171 ? 5.501 89.876 27.495 1.00 20.13 190 ILE B N 1
ATOM 3138 C CA . ILE B 1 171 ? 5.940 88.844 26.566 1.00 20.02 190 ILE B CA 1
ATOM 3139 C C . ILE B 1 171 ? 6.321 89.536 25.267 1.00 20.45 190 ILE B C 1
ATOM 3140 O O . ILE B 1 171 ? 5.497 90.241 24.673 1.00 19.68 190 ILE B O 1
ATOM 3145 N N . TYR B 1 172 ? 7.562 89.327 24.829 1.00 20.74 191 TYR B N 1
ATOM 3146 C CA . TYR B 1 172 ? 8.138 90.082 23.713 1.00 20.06 191 TYR B CA 1
ATOM 3147 C C . TYR B 1 172 ? 8.735 89.175 22.650 1.00 20.27 191 TYR B C 1
ATOM 3148 O O . TYR B 1 172 ? 9.475 88.239 22.963 1.00 19.69 191 TYR B O 1
ATOM 3157 N N . THR B 1 173 ? 8.401 89.474 21.395 1.00 20.88 192 THR B N 1
ATOM 3158 C CA . THR B 1 173 ? 8.990 88.833 20.229 1.00 21.53 192 THR B CA 1
ATOM 3159 C C . THR B 1 173 ? 9.800 89.884 19.475 1.00 20.43 192 THR B C 1
ATOM 3160 O O . THR B 1 173 ? 9.269 90.933 19.095 1.00 20.62 192 THR B O 1
ATOM 3164 N N . ALA B 1 174 ? 11.084 89.608 19.283 1.00 19.15 193 ALA B N 1
ATOM 3165 C CA . ALA B 1 174 ? 11.997 90.556 18.643 1.00 22.35 193 ALA B CA 1
ATOM 3166 C C . ALA B 1 174 ? 11.738 90.627 17.149 1.00 21.00 193 ALA B C 1
ATOM 3167 O O . ALA B 1 174 ? 11.209 89.678 16.573 1.00 22.12 193 ALA B O 1
ATOM 3169 N N . PRO B 1 175 ? 12.093 91.759 16.517 1.00 20.30 194 PRO B N 1
ATOM 3170 C CA . PRO B 1 175 ? 11.930 91.871 15.070 1.00 20.58 194 PRO B CA 1
ATOM 3171 C C . PRO B 1 175 ? 13.043 91.152 14.339 1.00 22.66 194 PRO B C 1
ATOM 3172 O O . PRO B 1 175 ? 14.045 90.805 14.953 1.00 21.81 194 PRO B O 1
ATOM 3176 N N . THR B 1 176 ? 12.854 90.931 13.041 1.00 23.50 195 THR B N 1
ATOM 3177 C CA . THR B 1 176 ? 13.947 90.613 12.136 1.00 24.16 195 THR B CA 1
ATOM 3178 C C . THR B 1 176 ? 14.079 91.744 11.122 1.00 25.68 195 THR B C 1
ATOM 3179 O O . THR B 1 176 ? 13.097 92.425 10.809 1.00 26.31 195 THR B O 1
ATOM 3183 N N . PHE B 1 177 ? 15.287 91.946 10.609 1.00 23.31 196 PHE B N 1
ATOM 3184 C CA . PHE B 1 177 ? 15.555 93.033 9.672 1.00 24.44 196 PHE B CA 1
ATOM 3185 C C . PHE B 1 177 ? 16.040 92.501 8.333 1.00 25.11 196 PHE B C 1
ATOM 3186 O O . PHE B 1 177 ? 16.748 91.501 8.276 1.00 25.85 196 PHE B O 1
ATOM 3194 N N . LYS B 1 178 ? 15.662 93.184 7.259 1.00 27.38 197 LYS B N 1
ATOM 3195 C CA . LYS B 1 178 ? 16.186 92.878 5.933 1.00 28.86 197 LYS B CA 1
ATOM 3196 C C . LYS B 1 178 ? 17.584 93.456 5.782 1.00 30.13 197 LYS B C 1
ATOM 3197 O O . LYS B 1 178 ? 18.004 94.307 6.576 1.00 30.62 197 LYS B O 1
ATOM 3203 N N . GLU B 1 179 ? 18.290 93.003 4.744 1.00 30.59 198 GLU B N 1
ATOM 3204 C CA A GLU B 1 179 ? 19.658 93.452 4.479 0.50 32.56 198 GLU B CA 1
ATOM 3205 C CA B GLU B 1 179 ? 19.655 93.451 4.490 0.50 32.33 198 GLU B CA 1
ATOM 3206 C C . GLU B 1 179 ? 19.727 94.964 4.319 1.00 31.75 198 GLU B C 1
ATOM 3207 O O . GLU B 1 179 ? 20.686 95.578 4.729 1.00 29.74 198 GLU B O 1
ATOM 3218 N N . ASP B 1 180 ? 18.699 95.557 3.722 1.00 31.70 199 ASP B N 1
ATOM 3219 C CA . ASP B 1 180 ? 18.689 97.006 3.513 1.00 32.23 199 ASP B CA 1
ATOM 3220 C C . ASP B 1 180 ? 18.319 97.797 4.780 1.00 30.83 199 ASP B C 1
ATOM 3221 O O . ASP B 1 180 ? 18.214 99.010 4.723 1.00 31.27 199 ASP B O 1
ATOM 3226 N N . GLY B 1 181 ? 18.122 97.118 5.910 1.00 29.67 200 GLY B N 1
ATOM 3227 C CA . GLY B 1 181 ? 17.883 97.799 7.182 1.00 28.67 200 GLY B CA 1
ATOM 3228 C C . GLY B 1 181 ? 16.428 98.025 7.554 1.00 26.07 200 GLY B C 1
ATOM 3229 O O . GLY B 1 181 ? 16.139 98.430 8.679 1.00 27.35 200 GLY B O 1
ATOM 3230 N N . SER B 1 182 ? 15.510 97.757 6.631 1.00 25.45 201 SER B N 1
ATOM 3231 C CA . SER B 1 182 ? 14.075 97.838 6.926 1.00 24.67 201 SER B CA 1
ATOM 3232 C C . SER B 1 182 ? 13.604 96.617 7.718 1.00 26.39 201 SER B C 1
ATOM 3233 O O . SER B 1 182 ? 14.290 95.586 7.758 1.00 25.62 201 SER B O 1
ATOM 3236 N N . TYR B 1 183 ? 12.427 96.727 8.335 1.00 24.72 202 TYR B N 1
ATOM 3237 C CA . TYR B 1 183 ? 11.841 95.605 9.062 1.00 25.34 202 TYR B CA 1
ATOM 3238 C C . TYR B 1 183 ? 11.447 94.478 8.114 1.00 26.81 202 TYR B C 1
ATOM 3239 O O . TYR B 1 18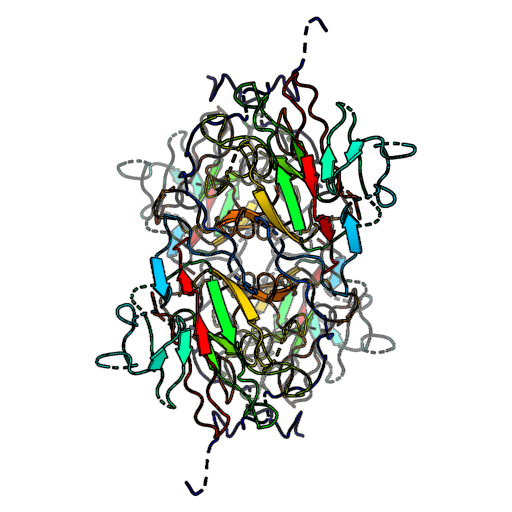3 ? 10.809 94.717 7.094 1.00 25.91 202 TYR B O 1
ATOM 3248 N N . ARG B 1 184 ? 11.852 93.258 8.454 1.00 26.57 203 ARG B N 1
ATOM 3249 C CA . ARG B 1 184 ? 11.345 92.063 7.803 1.00 26.67 203 ARG B CA 1
ATOM 3250 C C . ARG B 1 184 ? 10.110 91.589 8.564 1.00 27.04 203 ARG B C 1
ATOM 3251 O O . ARG B 1 184 ? 9.065 91.324 7.971 1.00 28.62 203 ARG B O 1
ATOM 3259 N N . THR B 1 185 ? 10.249 91.473 9.882 1.00 25.36 204 THR B N 1
ATOM 3260 C CA . THR B 1 185 ? 9.116 91.272 10.776 1.00 25.84 204 THR B CA 1
ATOM 3261 C C . THR B 1 185 ? 9.216 92.296 11.898 1.00 23.00 204 THR B C 1
ATOM 3262 O O . THR B 1 185 ? 10.298 92.551 12.416 1.00 22.39 204 THR B O 1
ATOM 3266 N N . HIS B 1 186 ? 8.085 92.873 12.270 1.00 22.89 205 HIS B N 1
ATOM 3267 C CA . HIS B 1 186 ? 8.047 93.847 13.348 1.00 23.26 205 HIS B CA 1
ATOM 3268 C C . HIS B 1 186 ? 8.075 93.150 14.696 1.00 22.00 205 HIS B C 1
ATOM 3269 O O . HIS B 1 186 ? 7.718 91.977 14.794 1.00 20.63 205 HIS B O 1
ATOM 3276 N N . PRO B 1 187 ? 8.486 93.871 15.750 1.00 22.08 206 PRO B N 1
ATOM 3277 C CA . PRO B 1 187 ? 8.397 93.279 17.070 1.00 20.86 206 PRO B CA 1
ATOM 3278 C C . PRO B 1 187 ? 6.946 93.229 17.514 1.00 22.16 206 PRO B C 1
ATOM 3279 O O . PRO B 1 187 ? 6.141 94.048 17.066 1.00 18.52 206 PRO B O 1
ATOM 3283 N N . THR B 1 188 ? 6.616 92.268 18.372 1.00 22.63 207 THR B N 1
ATOM 3284 C CA . THR B 1 188 ? 5.298 92.225 18.988 1.00 24.91 207 THR B CA 1
ATOM 3285 C C . THR B 1 188 ? 5.451 92.110 20.499 1.00 24.18 207 THR B C 1
ATOM 3286 O O . THR B 1 188 ? 6.460 91.599 20.998 1.00 23.56 207 THR B O 1
ATOM 3290 N N . VAL B 1 189 ? 4.458 92.603 21.224 1.00 22.34 208 VAL B N 1
ATOM 3291 C CA . VAL B 1 189 ? 4.526 92.625 22.677 1.00 21.99 208 VAL B CA 1
ATOM 3292 C C . VAL B 1 189 ? 3.134 92.487 23.300 1.00 21.33 208 VAL B C 1
ATOM 3293 O O . VAL B 1 189 ? 2.159 93.069 22.821 1.00 22.43 208 VAL B O 1
ATOM 3297 N N . THR B 1 190 ? 3.059 91.684 24.355 1.00 20.32 209 THR B N 1
ATOM 3298 C CA . THR B 1 190 ? 1.892 91.620 25.214 1.00 20.38 209 THR B CA 1
ATOM 3299 C C . THR B 1 190 ? 2.297 92.177 26.579 1.00 20.33 209 THR B C 1
ATOM 3300 O O . THR B 1 190 ? 3.362 91.838 27.094 1.00 19.94 209 THR B O 1
ATOM 3304 N N . VAL B 1 191 ? 1.460 93.051 27.135 1.00 20.73 210 VAL B N 1
ATOM 3305 C CA . VAL B 1 191 ? 1.723 93.685 28.427 1.00 21.60 210 VAL B CA 1
ATOM 3306 C C . VAL B 1 191 ? 0.513 93.483 29.328 1.00 22.50 210 VAL B C 1
ATOM 3307 O O . VAL B 1 191 ? -0.613 93.804 28.941 1.00 20.37 210 VAL B O 1
ATOM 3311 N N . ILE B 1 192 ? 0.759 92.956 30.525 1.00 19.27 211 ILE B N 1
ATOM 3312 C CA . ILE B 1 192 ? -0.283 92.722 31.509 1.00 17.76 211 ILE B CA 1
ATOM 3313 C C . ILE B 1 192 ? 0.079 93.506 32.768 1.00 17.85 211 ILE B C 1
ATOM 3314 O O . ILE B 1 192 ? 1.171 93.326 33.308 1.00 19.90 211 ILE B O 1
ATOM 3319 N N . GLN B 1 193 ? -0.828 94.365 33.234 1.00 17.08 212 GLN B N 1
ATOM 3320 C CA . GLN B 1 193 ? -0.603 95.150 34.438 1.00 16.87 212 GLN B CA 1
ATOM 3321 C C . GLN B 1 193 ? -1.603 94.783 35.523 1.00 17.90 212 GLN B C 1
ATOM 3322 O O . GLN B 1 193 ? -2.820 94.923 35.339 1.00 18.62 212 GLN B O 1
ATOM 3328 N N . ASN B 1 194 ? -1.084 94.346 36.664 1.00 17.67 213 ASN B N 1
ATOM 3329 C CA . ASN B 1 194 ? -1.922 93.910 37.785 1.00 19.12 213 ASN B CA 1
ATOM 3330 C C . ASN B 1 194 ? -2.989 92.925 37.323 1.00 20.22 213 ASN B C 1
ATOM 3331 O O . ASN B 1 194 ? -4.154 93.012 37.721 1.00 19.17 213 ASN B O 1
ATOM 3336 N N . GLY B 1 195 ? -2.570 92.003 36.457 1.00 19.82 214 GLY B N 1
ATOM 3337 C CA . GLY B 1 195 ? -3.444 90.969 35.920 1.00 19.80 214 GLY B CA 1
ATOM 3338 C C . GLY B 1 195 ? -4.335 91.387 34.755 1.00 19.87 214 GLY B C 1
ATOM 3339 O O . GLY B 1 195 ? -5.040 90.551 34.202 1.00 18.09 214 GLY B O 1
ATOM 3340 N N . VAL B 1 196 ? -4.312 92.670 34.393 1.00 20.00 215 VAL B N 1
ATOM 3341 C CA . VAL B 1 196 ? -5.153 93.198 33.324 1.00 18.92 215 VAL B CA 1
ATOM 3342 C C . VAL B 1 196 ? -4.336 93.388 32.047 1.00 18.66 215 VAL B C 1
ATOM 3343 O O . VAL B 1 196 ? -3.296 94.045 32.064 1.00 16.71 215 VAL B O 1
ATOM 3347 N N . VAL B 1 197 ? -4.817 92.833 30.936 1.00 19.98 216 VAL B N 1
ATOM 3348 C CA . VAL B 1 197 ? -4.129 92.974 29.646 1.00 19.71 216 VAL B CA 1
ATOM 3349 C C . VAL B 1 197 ? -4.239 94.402 29.136 1.00 19.45 216 VAL B C 1
ATOM 3350 O O . VAL B 1 197 ? -5.344 94.912 28.939 1.00 21.28 216 VAL B O 1
ATOM 3354 N N . LEU B 1 198 ? -3.088 95.024 28.903 1.00 18.21 217 LEU B N 1
ATOM 3355 C CA . LEU B 1 198 ? -3.011 96.402 28.418 1.00 18.82 217 LEU B CA 1
ATOM 3356 C C . LEU B 1 198 ? -2.564 96.470 26.949 1.00 18.44 217 LEU B C 1
ATOM 3357 O O . LEU B 1 198 ? -2.974 97.367 26.211 1.00 18.65 217 LEU B O 1
ATOM 3362 N N . GLN B 1 199 ? -1.691 95.544 26.549 1.00 17.71 218 GLN B N 1
ATOM 3363 C CA . GLN B 1 199 ? -1.298 95.379 25.160 1.00 16.99 218 GLN B CA 1
ATOM 3364 C C . GLN B 1 199 ? -1.486 93.924 24.800 1.00 15.91 218 GLN B C 1
ATOM 3365 O O . GLN B 1 199 ? -0.885 93.044 25.415 1.00 17.17 218 GLN B O 1
ATOM 3371 N N . ASN B 1 200 ? -2.359 93.670 23.833 1.00 18.10 219 ASN B N 1
ATOM 3372 C CA . ASN B 1 200 ? -2.676 92.311 23.406 1.00 19.50 219 ASN B CA 1
ATOM 3373 C C . ASN B 1 200 ? -2.009 91.974 22.070 1.00 19.62 219 ASN B C 1
ATOM 3374 O O . ASN B 1 200 ? -2.571 92.217 21.008 1.00 22.23 219 ASN B O 1
ATOM 3379 N N . HIS B 1 201 ? -0.814 91.402 22.138 1.00 20.96 220 HIS B N 1
ATOM 3380 C CA . HIS B 1 201 ? -0.025 91.078 20.941 1.00 21.50 220 HIS B CA 1
ATOM 3381 C C . HIS B 1 201 ? 0.047 92.272 20.000 1.00 21.74 220 HIS B C 1
ATOM 3382 O O . HIS B 1 201 ? -0.317 92.191 18.828 1.00 24.70 220 HIS B O 1
ATOM 3389 N N . THR B 1 202 ? 0.533 93.382 20.538 1.00 22.87 221 THR B N 1
ATOM 3390 C CA . THR B 1 202 ? 0.609 94.640 19.814 1.00 21.64 221 THR B CA 1
ATOM 3391 C C . THR B 1 202 ? 1.842 94.672 18.927 1.00 22.02 221 THR B C 1
ATOM 3392 O O . THR B 1 202 ? 2.937 94.337 19.371 1.00 23.06 221 THR B O 1
ATOM 3396 N N . THR B 1 203 ? 1.668 95.104 17.683 1.00 21.22 222 THR B N 1
ATOM 3397 C CA . THR B 1 203 ? 2.789 95.287 16.773 1.00 20.00 222 THR B CA 1
ATOM 3398 C C . THR B 1 203 ? 3.476 96.614 17.059 1.00 20.27 222 THR B C 1
ATOM 3399 O O . THR B 1 203 ? 2.829 97.658 17.148 1.00 21.48 222 THR B O 1
ATOM 3403 N N . ILE B 1 204 ? 4.795 96.562 17.204 1.00 20.27 223 ILE B N 1
ATOM 3404 C CA . ILE B 1 204 ? 5.598 97.758 17.411 1.00 19.75 223 ILE B CA 1
ATOM 3405 C C . ILE B 1 204 ? 6.031 98.278 16.045 1.00 19.71 223 ILE B C 1
ATOM 3406 O O . ILE B 1 204 ? 6.528 97.517 15.216 1.00 17.17 223 ILE B O 1
ATOM 3411 N N . LEU B 1 205 ? 5.852 99.581 15.824 1.00 22.20 224 LEU B N 1
ATOM 3412 C CA . LEU B 1 205 ? 6.052 100.191 14.499 1.00 23.14 224 LEU B CA 1
ATOM 3413 C C . LEU B 1 205 ? 7.475 100.645 14.244 1.00 21.69 224 LEU B C 1
ATOM 3414 O O . LEU B 1 205 ? 7.871 100.839 13.104 1.00 21.00 224 LEU B O 1
ATOM 3419 N N . GLY B 1 206 ? 8.249 100.793 15.313 1.00 22.88 225 GLY B N 1
ATOM 3420 C CA . GLY B 1 206 ? 9.611 101.304 15.233 1.00 22.07 225 GLY B CA 1
ATOM 3421 C C . GLY B 1 206 ? 9.986 101.860 16.588 1.00 21.93 225 GLY B C 1
ATOM 3422 O O . GLY B 1 206 ? 9.263 101.636 17.564 1.00 22.96 225 GLY B O 1
ATOM 3423 N N . THR B 1 207 ? 11.105 102.573 16.663 1.00 19.86 226 THR B N 1
ATOM 3424 C CA . THR B 1 207 ? 11.522 103.184 17.919 1.00 20.97 226 THR B CA 1
ATOM 3425 C C . THR B 1 207 ? 10.407 104.058 18.501 1.00 22.20 226 THR B C 1
ATOM 3426 O O . THR B 1 207 ? 9.660 104.697 17.762 1.00 21.81 226 THR B O 1
ATOM 3430 N N . THR B 1 208 ? 10.286 104.074 19.822 1.00 22.21 227 THR B N 1
ATOM 3431 C CA . THR B 1 208 ? 9.357 104.983 20.481 1.00 21.52 227 THR B CA 1
ATOM 3432 C C . THR B 1 208 ? 10.000 106.360 20.567 1.00 22.70 227 THR B C 1
ATOM 3433 O O . THR B 1 208 ? 11.155 106.482 20.972 1.00 22.08 227 THR B O 1
ATOM 3437 N N . GLU B 1 209 ? 9.269 107.384 20.140 1.00 22.96 228 GLU B N 1
ATOM 3438 C CA . GLU B 1 209 ? 9.836 108.720 19.975 1.00 23.27 228 GLU B CA 1
ATOM 3439 C C . GLU B 1 209 ? 8.941 109.780 20.584 1.00 23.86 228 GLU B C 1
ATOM 3440 O O . GLU B 1 209 ? 7.729 109.775 20.363 1.00 22.95 228 GLU B O 1
ATOM 3446 N N . TRP B 1 210 ? 9.547 110.698 21.333 1.00 24.11 229 TRP B N 1
ATOM 3447 C CA . TRP B 1 210 ? 8.849 111.865 21.873 1.00 24.89 229 TRP B CA 1
ATOM 3448 C C . TRP B 1 210 ? 8.474 112.828 20.757 1.00 24.86 229 TRP B C 1
ATOM 3449 O O . TRP B 1 210 ? 7.424 113.458 20.806 1.00 24.51 229 TRP B O 1
ATOM 3460 N N . ILE B 1 211 ? 9.344 112.933 19.758 1.00 25.54 230 ILE B N 1
ATOM 3461 C CA . ILE B 1 211 ? 9.124 113.820 18.628 1.00 25.04 230 ILE B CA 1
ATOM 3462 C C . ILE B 1 211 ? 9.162 113.029 17.326 1.00 24.61 230 ILE B C 1
ATOM 3463 O O . ILE B 1 211 ? 10.119 112.312 17.061 1.00 23.77 230 ILE B O 1
ATOM 3468 N N . GLY B 1 212 ? 8.108 113.169 16.522 1.00 24.92 231 GLY B N 1
ATOM 3469 C CA . GLY B 1 212 ? 8.077 112.597 15.189 1.00 25.59 231 GLY B CA 1
ATOM 3470 C C . GLY B 1 212 ? 7.582 111.162 15.117 1.00 26.10 231 GLY B C 1
ATOM 3471 O O . GLY B 1 212 ? 7.137 110.585 16.103 1.00 25.55 231 GLY B O 1
ATOM 3472 N N . PHE B 1 213 ? 7.668 110.595 13.922 1.00 28.18 232 PHE B N 1
ATOM 3473 C CA . PHE B 1 213 ? 7.207 109.239 13.663 1.00 27.83 232 PHE B CA 1
ATOM 3474 C C . PHE B 1 213 ? 8.209 108.223 14.193 1.00 26.28 232 PHE B C 1
ATOM 3475 O O . PHE B 1 213 ? 9.398 108.516 14.294 1.00 26.24 232 PHE B O 1
ATOM 3483 N N . PRO B 1 214 ? 7.732 107.011 14.533 1.00 25.80 233 PRO B N 1
ATOM 3484 C CA . PRO B 1 214 ? 8.652 105.948 14.912 1.00 23.53 233 PRO B CA 1
ATOM 3485 C C . PRO B 1 214 ? 9.738 105.755 13.862 1.00 23.92 233 PRO B C 1
ATOM 3486 O O . PRO B 1 214 ? 9.464 105.870 12.669 1.00 21.95 233 PRO B O 1
ATOM 3490 N N . GLN B 1 215 ? 10.961 105.470 14.305 1.00 26.06 234 GLN B N 1
ATOM 3491 C CA . GLN B 1 215 ? 12.074 105.285 13.380 1.00 26.96 234 GLN B CA 1
ATOM 3492 C C . GLN B 1 215 ? 12.427 103.807 13.204 1.00 26.92 234 GLN B C 1
ATOM 3493 O O . GLN B 1 215 ? 12.324 103.004 14.141 1.00 25.26 234 GLN B O 1
ATOM 3499 N N . VAL B 1 216 ? 12.833 103.469 11.985 1.00 28.20 235 VAL B N 1
ATOM 3500 C CA . VAL B 1 216 ? 13.275 102.130 11.634 1.00 28.21 235 VAL B CA 1
ATOM 3501 C C . VAL B 1 216 ? 14.798 102.097 11.695 1.00 30.31 235 VAL B C 1
ATOM 3502 O O . VAL B 1 216 ? 15.467 102.637 10.820 1.00 30.70 235 VAL B O 1
ATOM 3528 N N . HIS B 1 219 ? 18.824 96.675 14.432 1.00 25.45 238 HIS B N 1
ATOM 3529 C CA . HIS B 1 219 ? 19.518 96.290 15.647 1.00 24.16 238 HIS B CA 1
ATOM 3530 C C . HIS B 1 219 ? 19.420 94.787 15.824 1.00 24.01 238 HIS B C 1
ATOM 3531 O O . HIS B 1 219 ? 18.556 94.141 15.231 1.00 25.14 238 HIS B O 1
ATOM 3538 N N . GLY B 1 220 ? 20.312 94.241 16.639 1.00 23.51 239 GLY B N 1
ATOM 3539 C CA . GLY B 1 220 ? 20.233 92.854 17.053 1.00 23.32 239 GLY B CA 1
ATOM 3540 C C . GLY B 1 220 ? 19.715 92.783 18.474 1.00 21.45 239 GLY B C 1
ATOM 3541 O O . GLY B 1 220 ? 18.825 93.545 18.858 1.00 21.35 239 GLY B O 1
ATOM 3542 N N . ALA B 1 221 ? 20.278 91.871 19.255 1.00 21.54 240 ALA B N 1
ATOM 3543 C CA . ALA B 1 221 ? 19.936 91.739 20.668 1.00 21.25 240 ALA B CA 1
ATOM 3544 C C . ALA B 1 221 ? 20.215 93.039 21.411 1.00 20.87 240 ALA B C 1
ATOM 3545 O O . ALA B 1 221 ? 21.181 93.733 21.117 1.00 22.03 240 ALA B O 1
ATOM 3547 N N . GLY B 1 222 ? 19.375 93.354 22.386 1.00 20.75 241 GLY B N 1
ATOM 3548 C CA . GLY B 1 222 ? 19.545 94.565 23.168 1.00 20.29 241 GLY B CA 1
ATOM 3549 C C . GLY B 1 222 ? 19.209 94.365 24.636 1.00 19.88 241 GLY B C 1
ATOM 3550 O O . GLY B 1 222 ? 18.481 93.438 24.997 1.00 18.71 241 GLY B O 1
ATOM 3551 N N . PRO B 1 223 ? 19.745 95.240 25.497 1.00 20.13 242 PRO B N 1
ATOM 3552 C CA . PRO B 1 223 ? 19.458 95.142 26.919 1.00 20.27 242 PRO B CA 1
ATOM 3553 C C . PRO B 1 223 ? 18.062 95.646 27.247 1.00 19.79 242 PRO B C 1
ATOM 3554 O O . PRO B 1 223 ? 17.375 96.195 26.388 1.00 19.31 242 PRO B O 1
ATOM 3558 N N . ILE B 1 224 ? 17.649 95.441 28.489 1.00 21.28 243 ILE B N 1
ATOM 3559 C CA . ILE B 1 224 ? 16.492 96.120 29.030 1.00 23.27 243 ILE B CA 1
ATOM 3560 C C . ILE B 1 224 ? 17.014 97.404 29.652 1.00 22.50 243 ILE B C 1
ATOM 3561 O O . ILE B 1 224 ? 17.912 97.360 30.493 1.00 20.51 243 ILE B O 1
ATOM 3566 N N . ILE B 1 225 ? 16.478 98.540 29.222 1.00 20.10 244 ILE B N 1
ATOM 3567 C CA . ILE B 1 225 ? 16.854 99.825 29.795 1.00 21.24 244 ILE B CA 1
ATOM 3568 C C . ILE B 1 225 ? 15.706 100.362 30.639 1.00 21.61 244 ILE B C 1
ATOM 3569 O O . ILE B 1 225 ? 14.566 100.412 30.172 1.00 20.08 244 ILE B O 1
ATOM 3574 N N . LEU B 1 226 ? 16.016 100.753 31.877 1.00 20.81 245 LEU B N 1
ATOM 3575 C CA . LEU B 1 226 ? 15.061 101.427 32.745 1.00 20.31 245 LEU B CA 1
ATOM 3576 C C . LEU B 1 226 ? 15.323 102.935 32.718 1.00 21.15 245 LEU B C 1
ATOM 3577 O O . LEU B 1 226 ? 16.456 103.393 32.893 1.00 19.59 245 LEU B O 1
ATOM 3582 N N . GLN B 1 227 ? 14.259 103.696 32.495 1.00 20.53 246 GLN B N 1
ATOM 3583 C CA . GLN B 1 227 ? 14.360 105.116 32.206 1.00 21.47 246 GLN B CA 1
ATOM 3584 C C . GLN B 1 227 ? 14.430 105.979 33.464 1.00 23.09 246 GLN B C 1
ATOM 3585 O O . GLN B 1 227 ? 13.629 105.829 34.381 1.00 22.68 246 GLN B O 1
ATOM 3591 N N . SER B 1 228 ? 15.409 106.879 33.474 1.00 23.40 247 SER B N 1
ATOM 3592 C CA . SER B 1 228 ? 15.465 107.982 34.400 1.00 24.87 247 SER B CA 1
ATOM 3593 C C . SER B 1 228 ? 14.930 109.217 33.692 1.00 23.26 247 SER B C 1
ATOM 3594 O O . SER B 1 228 ? 15.647 109.854 32.936 1.00 23.26 247 SER B O 1
ATOM 3597 N N . HIS B 1 229 ? 13.661 109.538 33.920 1.00 25.32 248 HIS B N 1
ATOM 3598 C CA . HIS B 1 229 ? 13.017 110.669 33.260 1.00 28.27 248 HIS B CA 1
ATOM 3599 C C . HIS B 1 229 ? 13.255 111.919 34.102 1.00 30.45 248 HIS B C 1
ATOM 3600 O O . HIS B 1 229 ? 12.801 112.001 35.239 1.00 32.20 248 HIS B O 1
ATOM 3607 N N A GLY B 1 230 ? 13.953 112.897 33.536 0.50 34.68 249 GLY B N 1
ATOM 3608 N N B GLY B 1 230 ? 13.954 112.897 33.537 0.50 34.68 249 GLY B N 1
ATOM 3609 C CA A GLY B 1 230 ? 14.521 113.996 34.327 0.50 37.83 249 GLY B CA 1
ATOM 3610 C CA B GLY B 1 230 ? 14.522 113.995 34.329 0.50 37.83 249 GLY B CA 1
ATOM 3611 C C A GLY B 1 230 ? 13.589 115.092 34.830 0.50 38.76 249 GLY B C 1
ATOM 3612 C C B GLY B 1 230 ? 13.589 115.092 34.831 0.50 38.76 249 GLY B C 1
ATOM 3613 O O A GLY B 1 230 ? 14.054 116.179 35.175 0.50 42.15 249 GLY B O 1
ATOM 3614 O O B GLY B 1 230 ? 14.053 116.180 35.175 0.50 42.13 249 GLY B O 1
ATOM 3615 N N . ASP B 1 231 ? 12.288 114.820 34.902 1.00 36.27 250 ASP B N 1
ATOM 3616 C CA . ASP B 1 231 ? 11.347 115.741 35.542 1.00 32.64 250 ASP B CA 1
ATOM 3617 C C . ASP B 1 231 ? 11.580 115.728 37.063 1.00 33.22 250 ASP B C 1
ATOM 3618 O O . ASP B 1 231 ? 12.220 114.813 37.585 1.00 32.4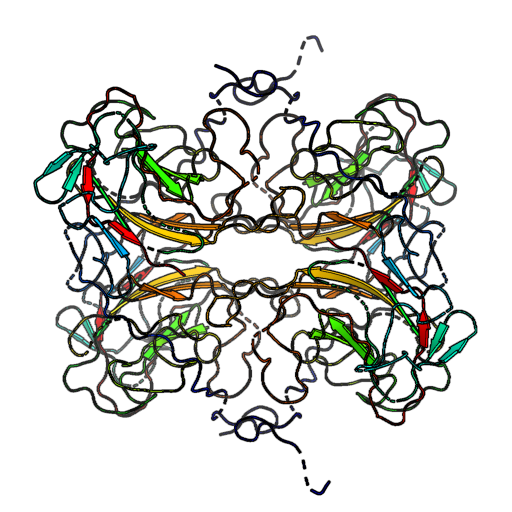9 250 ASP B O 1
ATOM 3623 N N . PRO B 1 232 ? 11.070 116.742 37.784 1.00 31.23 251 PRO B N 1
ATOM 3624 C CA . PRO B 1 232 ? 11.373 116.820 39.223 1.00 31.10 251 PRO B CA 1
ATOM 3625 C C . PRO B 1 232 ? 10.566 115.886 40.148 1.00 33.27 251 PRO B C 1
ATOM 3626 O O . PRO B 1 232 ? 10.799 115.897 41.359 1.00 35.17 251 PRO B O 1
ATOM 3630 N N . SER B 1 233 ? 9.656 115.074 39.615 1.00 29.16 252 SER B N 1
ATOM 3631 C CA . SER B 1 233 ? 8.832 114.224 40.485 1.00 30.16 252 SER B CA 1
ATOM 3632 C C . SER B 1 233 ? 9.676 113.221 41.293 1.00 29.24 252 SER B C 1
ATOM 3633 O O . SER B 1 233 ? 10.733 112.760 40.845 1.00 29.00 252 SER B O 1
ATOM 3636 N N . GLU B 1 234 ? 9.177 112.896 42.480 1.00 27.30 253 GLU B N 1
ATOM 3637 C CA . GLU B 1 234 ? 9.824 111.961 43.391 1.00 27.13 253 GLU B CA 1
ATOM 3638 C C . GLU B 1 234 ? 10.041 110.615 42.700 1.00 25.27 253 GLU B C 1
ATOM 3639 O O . GLU B 1 234 ? 9.165 110.160 41.967 1.00 25.39 253 GLU B O 1
ATOM 3645 N N . PRO B 1 235 ? 11.206 109.977 42.919 1.00 23.33 254 PRO B N 1
ATOM 3646 C CA . PRO B 1 235 ? 11.570 108.821 42.092 1.00 24.80 254 PRO B CA 1
ATOM 3647 C C . PRO B 1 235 ? 10.761 107.569 42.414 1.00 24.75 254 PRO B C 1
ATOM 3648 O O . PRO B 1 235 ? 10.383 107.363 43.562 1.00 25.77 254 PRO B O 1
ATOM 3652 N N . ILE B 1 236 ? 10.480 106.749 41.406 1.00 26.07 255 ILE B N 1
ATOM 3653 C CA . ILE B 1 236 ? 9.757 105.503 41.654 1.00 25.67 255 ILE B CA 1
ATOM 3654 C C . ILE B 1 236 ? 10.730 104.403 42.092 1.00 22.59 255 ILE B C 1
ATOM 3655 O O . ILE B 1 236 ? 11.938 104.521 41.911 1.00 21.51 255 ILE B O 1
ATOM 3660 N N . SER B 1 237 ? 10.186 103.348 42.685 1.00 22.70 256 SER B N 1
ATOM 3661 C CA . SER B 1 237 ? 10.983 102.215 43.133 1.00 22.37 256 SER B CA 1
ATOM 3662 C C . SER B 1 237 ? 10.585 100.936 42.398 1.00 21.57 256 SER B C 1
ATOM 3663 O O . SER B 1 237 ? 9.456 100.802 41.933 1.00 19.54 256 SER B O 1
ATOM 3666 N N . PHE B 1 238 ? 11.534 100.007 42.304 1.00 20.90 257 PHE B N 1
ATOM 3667 C CA . PHE B 1 238 ? 11.355 98.757 41.600 1.00 19.92 257 PHE B CA 1
ATOM 3668 C C . PHE B 1 238 ? 11.653 97.565 42.498 1.00 20.06 257 PHE B C 1
ATOM 3669 O O . PHE B 1 238 ? 12.439 97.671 43.437 1.00 20.42 257 PHE B O 1
ATOM 3677 N N . ARG B 1 239 ? 11.029 96.427 42.201 1.00 19.79 258 ARG B N 1
ATOM 3678 C CA . ARG B 1 239 ? 11.364 95.161 42.857 1.00 19.10 258 ARG B CA 1
ATOM 3679 C C . ARG B 1 239 ? 10.990 93.985 41.972 1.00 18.10 258 ARG B C 1
ATOM 3680 O O . ARG B 1 239 ? 10.283 94.149 40.975 1.00 17.02 258 ARG B O 1
ATOM 3688 N N . ASN B 1 240 ? 11.461 92.799 42.360 1.00 19.09 259 ASN B N 1
ATOM 3689 C CA . ASN B 1 240 ? 11.089 91.531 41.721 1.00 18.85 259 ASN B CA 1
ATOM 3690 C C . ASN B 1 240 ? 11.152 91.576 40.191 1.00 19.73 259 ASN B C 1
ATOM 3691 O O . ASN B 1 240 ? 10.126 91.518 39.505 1.00 18.72 259 ASN B O 1
ATOM 3696 N N . ILE B 1 241 ? 12.365 91.720 39.669 1.00 20.11 260 ILE B N 1
ATOM 3697 C CA . ILE B 1 241 ? 12.576 91.769 38.240 1.00 18.96 260 ILE B CA 1
ATOM 3698 C C . ILE B 1 241 ? 13.240 90.478 37.796 1.00 18.84 260 ILE B C 1
ATOM 3699 O O . ILE B 1 241 ? 14.324 90.134 38.273 1.00 20.07 260 ILE B O 1
ATOM 3704 N N . TRP B 1 242 ? 12.591 89.765 36.883 1.00 18.06 261 TRP B N 1
ATOM 3705 C CA . TRP B 1 242 ? 13.213 88.594 36.271 1.00 18.91 261 TRP B CA 1
ATOM 3706 C C . TRP B 1 242 ? 12.858 88.492 34.801 1.00 19.09 261 TRP B C 1
ATOM 3707 O O . TRP B 1 242 ? 11.900 89.101 34.332 1.00 19.95 261 TRP B O 1
ATOM 3718 N N . ILE B 1 243 ? 13.662 87.722 34.083 1.00 19.53 262 ILE B N 1
ATOM 3719 C CA . ILE B 1 243 ? 13.535 87.603 32.643 1.00 20.22 262 ILE B CA 1
ATOM 3720 C C . ILE B 1 243 ? 13.905 86.192 32.255 1.00 21.83 262 ILE B C 1
ATOM 3721 O O . ILE B 1 243 ? 14.829 85.605 32.823 1.00 20.16 262 ILE B O 1
ATOM 3726 N N . ARG B 1 244 ? 13.140 85.611 31.339 1.00 23.42 263 ARG B N 1
ATOM 3727 C CA . ARG B 1 244 ? 13.506 84.305 30.807 1.00 24.54 263 ARG B CA 1
ATOM 3728 C C . ARG B 1 244 ? 13.407 84.348 29.294 1.00 23.85 263 ARG B C 1
ATOM 3729 O O . ARG B 1 244 ? 12.469 84.913 28.727 1.00 20.32 263 ARG B O 1
ATOM 3737 N N . GLU B 1 245 ? 14.410 83.767 28.653 1.00 26.04 264 GLU B N 1
ATOM 3738 C CA . GLU B 1 245 ? 14.539 83.840 27.212 1.00 29.56 264 GLU B CA 1
ATOM 3739 C C . GLU B 1 245 ? 13.595 82.847 26.588 1.00 26.57 264 GLU B C 1
ATOM 3740 O O . GLU B 1 245 ? 13.352 81.780 27.148 1.00 28.20 264 GLU B O 1
ATOM 3746 N N . LEU B 1 246 ? 13.014 83.234 25.459 1.00 26.92 265 LEU B N 1
ATOM 3747 C CA . LEU B 1 246 ? 12.079 82.385 24.729 1.00 28.79 265 LEU B CA 1
ATOM 3748 C C . LEU B 1 246 ? 12.676 82.085 23.363 1.00 31.32 265 LEU B C 1
ATOM 3749 O O . LEU B 1 246 ? 13.694 82.683 22.996 1.00 28.85 265 LEU B O 1
ATOM 3760 N N . GLU C 1 8 ? -9.091 130.196 -1.481 1.00 38.96 27 GLU C N 1
ATOM 3761 C CA . GLU C 1 8 ? -8.145 129.761 -0.456 1.00 38.65 27 GLU C CA 1
ATOM 3762 C C . GLU C 1 8 ? -7.190 130.895 -0.111 1.00 35.75 27 GLU C C 1
ATOM 3763 O O . GLU C 1 8 ? -6.872 131.720 -0.968 1.00 35.83 27 GLU C O 1
ATOM 3769 N N . PHE C 1 9 ? -6.739 130.945 1.139 1.00 33.82 28 PHE C N 1
ATOM 3770 C CA . PHE C 1 9 ? -5.764 131.969 1.556 1.00 33.53 28 PHE C CA 1
ATOM 3771 C C . PHE C 1 9 ? -4.638 131.458 2.474 1.00 31.84 28 PHE C C 1
ATOM 3772 O O . PHE C 1 9 ? -3.775 132.235 2.874 1.00 30.12 28 PHE C O 1
ATOM 3799 N N . PRO C 1 12 ? -3.726 124.363 4.586 1.00 32.70 31 PRO C N 1
ATOM 3800 C CA . PRO C 1 12 ? -4.393 123.705 5.715 1.00 32.79 31 PRO C CA 1
ATOM 3801 C C . PRO C 1 12 ? -3.423 122.964 6.635 1.00 29.60 31 PRO C C 1
ATOM 3802 O O . PRO C 1 12 ? -2.363 122.506 6.195 1.00 30.49 31 PRO C O 1
ATOM 3806 N N . THR C 1 13 ? -3.783 122.885 7.909 1.00 27.16 32 THR C N 1
ATOM 3807 C CA . THR C 1 13 ? -3.016 122.117 8.888 1.00 28.38 32 THR C CA 1
ATOM 3808 C C . THR C 1 13 ? -3.961 121.195 9.651 1.00 27.17 32 THR C C 1
ATOM 3809 O O . THR C 1 13 ? -5.175 121.416 9.677 1.00 27.07 32 THR C O 1
ATOM 3813 N N . GLY C 1 14 ? -3.397 120.163 10.259 1.00 27.17 33 GLY C N 1
ATOM 3814 C CA . GLY C 1 14 ? -4.183 119.140 10.944 1.00 27.54 33 GLY C CA 1
ATOM 3815 C C . GLY C 1 14 ? -4.097 119.273 12.450 1.00 27.02 33 GLY C C 1
ATOM 3816 O O . GLY C 1 14 ? -3.867 120.364 12.978 1.00 25.46 33 GLY C O 1
ATOM 3817 N N . TYR C 1 15 ? -4.276 118.148 13.137 1.00 26.34 34 TYR C N 1
ATOM 3818 C CA . TYR C 1 15 ? -4.281 118.117 14.593 1.00 26.73 34 TYR C CA 1
ATOM 3819 C C . TYR C 1 15 ? -3.000 118.721 15.172 1.00 25.64 34 TYR C C 1
ATOM 3820 O O . TYR C 1 15 ? -1.887 118.334 14.793 1.00 24.77 34 TYR C O 1
ATOM 3829 N N . ALA C 1 16 ? -3.179 119.693 16.064 1.00 25.11 35 ALA C N 1
ATOM 3830 C CA . ALA C 1 16 ? -2.080 120.419 16.708 1.00 25.59 35 ALA C CA 1
ATOM 3831 C C . ALA C 1 16 ? -1.114 121.063 15.708 1.00 25.38 35 ALA C C 1
ATOM 3832 O O . ALA C 1 16 ? 0.059 121.271 16.015 1.00 23.60 35 ALA C O 1
ATOM 3834 N N . GLY C 1 17 ? -1.621 121.396 14.522 1.00 25.22 36 GLY C N 1
ATOM 3835 C CA . GLY C 1 17 ? -0.860 122.164 13.537 1.00 25.13 36 GLY C CA 1
ATOM 3836 C C . GLY C 1 17 ? 0.030 121.351 12.618 1.00 24.25 36 GLY C C 1
ATOM 3837 O O . GLY C 1 17 ? 0.838 121.913 11.891 1.00 23.38 36 GLY C O 1
ATOM 3838 N N . ILE C 1 18 ? -0.123 120.034 12.625 1.00 25.33 37 ILE C N 1
ATOM 3839 C CA . ILE C 1 18 ? 0.697 119.181 11.771 1.00 26.24 37 ILE C CA 1
ATOM 3840 C C . ILE C 1 18 ? 0.475 119.551 10.300 1.00 26.16 37 ILE C C 1
ATOM 3841 O O . ILE C 1 18 ? -0.654 119.840 9.891 1.00 27.86 37 ILE C O 1
ATOM 3846 N N . THR C 1 19 ? 1.565 119.562 9.532 1.00 25.07 38 THR C N 1
ATOM 3847 C CA . THR C 1 19 ? 1.550 119.943 8.121 1.00 26.10 38 THR C CA 1
ATOM 3848 C C . THR C 1 19 ? 1.783 118.716 7.248 1.00 25.51 38 THR C C 1
ATOM 3849 O O . THR C 1 19 ? 2.351 117.716 7.707 1.00 23.83 38 THR C O 1
ATOM 3853 N N . HIS C 1 20 ? 1.376 118.794 5.984 1.00 25.61 39 HIS C N 1
ATOM 3854 C CA . HIS C 1 20 ? 1.504 117.648 5.083 1.00 24.33 39 HIS C CA 1
ATOM 3855 C C . HIS C 1 20 ? 2.973 117.229 4.879 1.00 23.96 39 HIS C C 1
ATOM 3856 O O . HIS C 1 20 ? 3.255 116.043 4.711 1.00 24.84 39 HIS C O 1
ATOM 3863 N N . GLU C 1 21 ? 3.894 118.194 4.926 1.00 23.56 40 GLU C N 1
ATOM 3864 C CA . GLU C 1 21 ? 5.323 117.926 4.750 1.00 23.93 40 GLU C CA 1
ATOM 3865 C C . GLU C 1 21 ? 5.892 117.000 5.823 1.00 23.75 40 GLU C C 1
ATOM 3866 O O . GLU C 1 21 ? 6.849 116.272 5.568 1.00 21.69 40 GLU C O 1
ATOM 3880 N N . SER C 1 23 ? 4.811 114.382 7.020 1.00 23.14 42 SER C N 1
ATOM 3881 C CA . SER C 1 23 ? 4.621 112.966 6.715 1.00 22.72 42 SER C CA 1
ATOM 3882 C C . SER C 1 23 ? 5.081 112.631 5.293 1.00 22.21 42 SER C C 1
ATOM 3883 O O . SER C 1 23 ? 4.565 111.708 4.678 1.00 22.25 42 SER C O 1
ATOM 3886 N N . GLU C 1 24 ? 6.060 113.381 4.787 1.00 23.10 43 GLU C N 1
ATOM 3887 C CA . GLU C 1 24 ? 6.613 113.164 3.446 1.00 22.91 43 GLU C CA 1
ATOM 3888 C C . GLU C 1 24 ? 8.111 112.865 3.537 1.00 22.54 43 GLU C C 1
ATOM 3889 O O . GLU C 1 24 ? 8.906 113.740 3.853 1.00 23.40 43 GLU C O 1
ATOM 3895 N N . PHE C 1 25 ? 8.475 111.612 3.274 1.00 23.44 44 PHE C N 1
ATOM 3896 C CA . PHE C 1 25 ? 9.844 111.125 3.443 1.00 24.11 44 PHE C CA 1
ATOM 3897 C C . PHE C 1 25 ? 10.465 110.777 2.100 1.00 24.97 44 PHE C C 1
ATOM 3898 O O . PHE C 1 25 ? 9.767 110.358 1.181 1.00 24.25 44 PHE C O 1
ATOM 3906 N N . TYR C 1 26 ? 11.777 110.973 1.986 1.00 28.05 45 TYR C N 1
ATOM 3907 C CA . TYR C 1 26 ? 12.481 110.822 0.703 1.00 27.94 45 TYR C CA 1
ATOM 3908 C C . TYR C 1 26 ? 13.508 109.684 0.714 1.00 29.93 45 TYR C C 1
ATOM 3909 O O . TYR C 1 26 ? 14.264 109.518 -0.237 1.00 32.02 45 TYR C O 1
ATOM 3918 N N . GLU C 1 27 ? 13.492 108.896 1.785 1.00 32.05 46 GLU C N 1
ATOM 3919 C CA . GLU C 1 27 ? 14.311 107.707 1.933 1.00 35.05 46 GLU C CA 1
ATOM 3920 C C . GLU C 1 27 ? 13.584 106.734 2.855 1.00 29.04 46 GLU C C 1
ATOM 3921 O O . GLU C 1 27 ? 12.791 107.157 3.672 1.00 27.58 46 GLU C O 1
ATOM 3927 N N . PRO C 1 28 ? 13.845 105.425 2.734 1.00 28.79 47 PRO C N 1
ATOM 3928 C CA . PRO C 1 28 ? 14.697 104.779 1.740 1.00 29.19 47 PRO C CA 1
ATOM 3929 C C . PRO C 1 28 ? 14.036 104.757 0.360 1.00 30.79 47 PRO C C 1
ATOM 3930 O O . PRO C 1 28 ? 12.825 104.549 0.255 1.00 26.55 47 PRO C O 1
ATOM 3934 N N . VAL C 1 29 ? 14.842 104.969 -0.679 1.00 31.99 48 VAL C N 1
ATOM 3935 C CA . VAL C 1 29 ? 14.361 105.000 -2.053 1.00 31.46 48 VAL C CA 1
ATOM 3936 C C . VAL C 1 29 ? 14.175 103.581 -2.569 1.00 28.47 48 VAL C C 1
ATOM 3937 O O . VAL C 1 29 ? 15.121 102.805 -2.565 1.00 28.54 48 VAL C O 1
ATOM 3941 N N . PRO C 1 30 ? 12.955 103.228 -3.014 1.00 28.87 49 PRO C N 1
ATOM 3942 C CA . PRO C 1 30 ? 12.770 101.892 -3.587 1.00 27.71 49 PRO C CA 1
ATOM 3943 C C . PRO C 1 30 ? 13.580 101.705 -4.871 1.00 27.00 49 PRO C C 1
ATOM 3944 O O . PRO C 1 30 ? 13.649 102.632 -5.682 1.00 25.48 49 PRO C O 1
ATOM 3948 N N . PRO C 1 31 ? 14.190 100.518 -5.056 1.00 26.25 50 PRO C N 1
ATOM 3949 C CA . PRO C 1 31 ? 14.990 100.294 -6.263 1.00 26.24 50 PRO C CA 1
ATOM 3950 C C . PRO C 1 31 ? 14.136 100.308 -7.524 1.00 25.62 50 PRO C C 1
ATOM 3951 O O . PRO C 1 31 ? 12.996 99.840 -7.503 1.00 26.37 50 PRO C O 1
ATOM 3955 N N . VAL C 1 32 ? 14.691 100.858 -8.597 1.00 25.39 51 VAL C N 1
ATOM 3956 C CA . VAL C 1 32 ? 14.043 100.864 -9.897 1.00 25.61 51 VAL C CA 1
ATOM 3957 C C . VAL C 1 32 ? 14.241 99.509 -10.563 1.00 26.37 51 VAL C C 1
ATOM 3958 O O . VAL C 1 32 ? 15.370 99.056 -10.740 1.00 26.67 51 VAL C O 1
ATOM 3962 N N . VAL C 1 33 ? 13.131 98.877 -10.926 1.00 26.82 52 VAL C N 1
ATOM 3963 C CA . VAL C 1 33 ? 13.126 97.594 -11.612 1.00 27.63 52 VAL C CA 1
ATOM 3964 C C . VAL C 1 33 ? 12.399 97.747 -12.927 1.00 27.25 52 VAL C C 1
ATOM 3965 O O . VAL C 1 33 ? 11.314 98.328 -12.971 1.00 28.42 52 VAL C O 1
ATOM 3969 N N . THR C 1 34 ? 13.011 97.280 -14.008 1.00 27.29 53 THR C N 1
ATOM 3970 C CA . THR C 1 34 ? 12.336 97.235 -15.294 1.00 26.76 53 THR C CA 1
ATOM 3971 C C . THR C 1 34 ? 11.580 95.919 -15.349 1.00 25.74 53 THR C C 1
ATOM 3972 O O . THR C 1 34 ? 12.201 94.854 -15.372 1.00 26.61 53 THR C O 1
ATOM 3976 N N . PRO C 1 35 ? 10.237 95.977 -15.345 1.00 24.81 54 PRO C N 1
ATOM 3977 C CA . PRO C 1 35 ? 9.473 94.734 -15.340 1.00 24.77 54 PRO C CA 1
ATOM 3978 C C . PRO C 1 35 ? 9.562 94.005 -16.674 1.00 24.34 54 PRO C C 1
ATOM 3979 O O . PRO C 1 35 ? 9.933 94.603 -17.675 1.00 25.76 54 PRO C O 1
ATOM 3983 N N . GLY C 1 36 ? 9.233 92.717 -16.676 1.00 24.88 55 GLY C N 1
ATOM 3984 C CA . GLY C 1 36 ? 9.181 91.936 -17.909 1.00 26.40 55 GLY C CA 1
ATOM 3985 C C . GLY C 1 36 ? 7.930 92.252 -18.717 1.00 28.16 55 GLY C C 1
ATOM 3986 O O . GLY C 1 36 ? 7.186 93.179 -18.379 1.00 24.80 55 GLY C O 1
ATOM 3987 N N . THR C 1 37 ? 7.704 91.465 -19.772 1.00 30.03 56 THR C N 1
ATOM 3988 C CA . THR C 1 37 ? 6.542 91.609 -20.642 1.00 32.86 56 THR C CA 1
ATOM 3989 C C . THR C 1 37 ? 5.614 90.414 -20.462 1.00 31.85 56 THR C C 1
ATOM 3990 O O . THR C 1 37 ? 5.906 89.500 -19.701 1.00 34.91 56 THR C O 1
ATOM 3994 N N . ASP C 1 38 ? 4.484 90.437 -21.158 1.00 36.46 57 ASP C N 1
ATOM 3995 C CA . ASP C 1 38 ? 3.513 89.347 -21.091 1.00 36.09 57 ASP C CA 1
ATOM 3996 C C . ASP C 1 38 ? 3.848 88.298 -22.136 1.00 37.94 57 ASP C C 1
ATOM 3997 O O . ASP C 1 38 ? 4.037 88.611 -23.310 1.00 43.72 57 ASP C O 1
ATOM 4002 N N . LEU C 1 39 ? 3.910 87.050 -21.694 1.00 34.99 58 LEU C N 1
ATOM 4003 C CA . LEU C 1 39 ? 4.131 85.921 -22.568 1.00 31.68 58 LEU C CA 1
ATOM 4004 C C . LEU C 1 39 ? 2.788 85.372 -23.057 1.00 30.77 58 LEU C C 1
ATOM 4005 O O . LEU C 1 39 ? 1.889 85.137 -22.253 1.00 28.29 58 LEU C O 1
ATOM 4021 N N . GLY C 1 41 ? -0.299 83.423 -23.875 1.00 25.99 60 GLY C N 1
ATOM 4022 C CA . GLY C 1 41 ? -0.831 82.242 -23.191 1.00 24.68 60 GLY C CA 1
ATOM 4023 C C . GLY C 1 41 ? -0.307 82.031 -21.777 1.00 25.05 60 GLY C C 1
ATOM 4024 O O . GLY C 1 41 ? -0.625 81.029 -21.137 1.00 23.02 60 GLY C O 1
ATOM 4025 N N . GLY C 1 42 ? 0.489 82.975 -21.277 1.00 25.84 61 GLY C N 1
ATOM 4026 C CA . GLY C 1 42 ? 1.123 82.842 -19.963 1.00 24.82 61 GLY C CA 1
ATOM 4027 C C . GLY C 1 42 ? 0.986 84.101 -19.137 1.00 24.81 61 GLY C C 1
ATOM 4028 O O . GLY C 1 42 ? -0.054 84.758 -19.161 1.00 26.34 61 GLY C O 1
ATOM 4029 N N . GLY C 1 43 ? 2.047 84.426 -18.401 1.00 24.91 62 GLY C N 1
ATOM 4030 C CA . GLY C 1 43 ? 2.087 85.601 -17.552 1.00 23.07 62 GLY C CA 1
ATOM 4031 C C . GLY C 1 43 ? 3.329 86.434 -17.785 1.00 23.37 62 GLY C C 1
ATOM 4032 O O . GLY C 1 43 ? 3.846 86.511 -18.904 1.00 25.22 62 GLY C O 1
ATOM 4033 N N . PHE C 1 44 ? 3.801 87.080 -16.727 1.00 23.38 63 PHE C N 1
ATOM 4034 C CA . PHE C 1 44 ? 4.926 88.001 -16.838 1.00 22.71 63 PHE C CA 1
ATOM 4035 C C . PHE C 1 44 ? 6.247 87.269 -17.000 1.00 22.35 63 PHE C C 1
ATOM 4036 O O . PHE C 1 44 ? 6.496 86.271 -16.332 1.00 22.12 63 PHE C O 1
ATOM 4044 N N . THR C 1 45 ? 7.094 87.775 -17.893 1.00 23.83 64 THR C N 1
ATOM 4045 C CA . THR C 1 45 ? 8.482 87.328 -17.987 1.00 23.29 64 THR C CA 1
ATOM 4046 C C . THR C 1 45 ? 9.304 88.025 -16.895 1.00 24.24 64 THR C C 1
ATOM 4047 O O . THR C 1 45 ? 8.773 88.837 -16.129 1.00 21.84 64 THR C O 1
ATOM 4051 N N . ALA C 1 46 ? 10.590 87.692 -16.811 1.00 24.88 65 ALA C N 1
ATOM 4052 C CA . ALA C 1 46 ? 11.423 88.103 -15.678 1.00 27.14 65 ALA C CA 1
ATOM 4053 C C . ALA C 1 46 ? 11.675 89.614 -15.641 1.00 28.17 65 ALA C C 1
ATOM 4054 O O . ALA C 1 46 ? 12.029 90.201 -16.654 1.00 29.57 65 ALA C O 1
ATOM 4056 N N . PRO C 1 47 ? 11.482 90.244 -14.469 1.00 28.03 66 PRO C N 1
ATOM 4057 C CA . PRO C 1 47 ? 11.911 91.633 -14.298 1.00 28.05 66 PRO C CA 1
ATOM 4058 C C . PRO C 1 47 ? 13.428 91.720 -14.216 1.00 28.25 66 PRO C C 1
ATOM 4059 O O . PRO C 1 47 ? 14.093 90.692 -14.067 1.00 29.72 66 PRO C O 1
ATOM 4063 N N . SER C 1 48 ? 13.960 92.938 -14.321 1.00 27.31 67 SER C N 1
ATOM 4064 C CA . SER C 1 48 ? 15.398 93.158 -14.503 1.00 27.20 67 SER C CA 1
ATOM 4065 C C . SER C 1 48 ? 16.259 92.681 -13.327 1.00 28.90 67 SER C C 1
ATOM 4066 O O . SER C 1 48 ? 17.412 92.323 -13.525 1.00 30.55 67 SER C O 1
ATOM 4069 N N . ASP C 1 49 ? 15.693 92.649 -12.122 1.00 29.46 68 ASP C N 1
ATOM 4070 C CA . ASP C 1 49 ? 16.425 92.194 -10.937 1.00 28.65 68 ASP C CA 1
ATOM 4071 C C . ASP C 1 49 ? 16.175 90.718 -10.592 1.00 30.41 68 ASP C C 1
ATOM 4072 O O . ASP C 1 49 ? 16.640 90.232 -9.564 1.00 30.17 68 ASP C O 1
ATOM 4077 N N . ALA C 1 50 ? 15.442 90.003 -11.438 1.00 30.47 69 ALA C N 1
ATOM 4078 C CA . ALA C 1 50 ? 15.134 88.598 -11.168 1.00 26.16 69 ALA C CA 1
ATOM 4079 C C . ALA C 1 50 ? 16.249 87.689 -11.661 1.00 25.04 69 ALA C C 1
ATOM 4080 O O . ALA C 1 50 ? 16.939 88.003 -12.630 1.00 24.67 69 ALA C O 1
ATOM 4082 N N . ILE C 1 51 ? 16.401 86.549 -10.998 1.00 25.93 70 ILE C N 1
ATOM 4083 C CA . ILE C 1 51 ? 17.240 85.473 -11.498 1.00 26.14 70 ILE C CA 1
ATOM 4084 C C . ILE C 1 51 ? 16.414 84.643 -12.479 1.00 25.36 70 ILE C C 1
ATOM 4085 O O . ILE C 1 51 ? 15.354 84.146 -12.125 1.00 25.29 70 ILE C O 1
ATOM 4090 N N . VAL C 1 52 ? 16.889 84.521 -13.717 1.00 27.11 71 VAL C N 1
ATOM 4091 C CA . VAL C 1 52 ? 16.202 83.724 -14.726 1.00 27.00 71 VAL C CA 1
ATOM 4092 C C . VAL C 1 52 ? 16.587 82.260 -14.563 1.00 28.34 71 VAL C C 1
ATOM 4093 O O . VAL C 1 52 ? 17.710 81.878 -14.883 1.00 31.88 71 VAL C O 1
ATOM 4097 N N . LEU C 1 53 ? 15.659 81.443 -14.074 1.00 25.47 72 LEU C N 1
ATOM 4098 C CA . LEU C 1 53 ? 15.923 80.017 -13.875 1.00 26.31 72 LEU C CA 1
ATOM 4099 C C . LEU C 1 53 ? 15.688 79.204 -15.157 1.00 25.49 72 LEU C C 1
ATOM 4100 O O . LEU C 1 53 ? 16.320 78.163 -15.367 1.00 22.89 72 LEU C O 1
ATOM 4105 N N . PHE C 1 54 ? 14.767 79.672 -15.997 1.00 24.51 73 PHE C N 1
ATOM 4106 C CA . PHE C 1 54 ? 14.592 79.105 -17.328 1.00 24.56 73 PHE C CA 1
ATOM 4107 C C . PHE C 1 54 ? 13.847 80.073 -18.226 1.00 26.34 73 PHE C C 1
ATOM 4108 O O . PHE C 1 54 ? 12.790 80.586 -17.845 1.00 24.98 73 PHE C O 1
ATOM 4116 N N . ASP C 1 55 ? 14.403 80.339 -19.406 1.00 26.25 74 ASP C N 1
ATOM 4117 C CA . ASP C 1 55 ? 13.688 81.118 -20.415 1.00 26.64 74 ASP C CA 1
ATOM 4118 C C . ASP C 1 55 ? 13.851 80.523 -21.819 1.00 26.53 74 ASP C C 1
ATOM 4119 O O . ASP C 1 55 ? 13.745 81.240 -22.808 1.00 26.97 74 ASP C O 1
ATOM 4124 N N . GLY C 1 56 ? 14.100 79.216 -21.890 1.00 25.79 75 GLY C N 1
ATOM 4125 C CA . GLY C 1 56 ? 14.057 78.494 -23.151 1.00 25.53 75 GLY C CA 1
ATOM 4126 C C . GLY C 1 56 ? 15.360 77.889 -23.630 1.00 26.60 75 GLY C C 1
ATOM 4127 O O . GLY C 1 56 ? 15.348 77.074 -24.543 1.00 26.96 75 GLY C O 1
ATOM 4139 N N . ASP C 1 58 ? 18.425 76.538 -21.674 1.00 27.73 77 ASP C N 1
ATOM 4140 C CA . ASP C 1 58 ? 19.053 75.384 -21.032 1.00 27.08 77 ASP C CA 1
ATOM 4141 C C . ASP C 1 58 ? 18.692 75.315 -19.552 1.00 25.50 77 ASP C C 1
ATOM 4142 O O . ASP C 1 58 ? 17.997 76.193 -19.037 1.00 25.06 77 ASP C O 1
ATOM 4147 N N . LEU C 1 59 ? 19.184 74.275 -18.881 1.00 24.86 78 LEU C N 1
ATOM 4148 C CA . LEU C 1 59 ? 18.985 74.094 -17.446 1.00 25.25 78 LEU C CA 1
ATOM 4149 C C . LEU C 1 59 ? 20.280 74.318 -16.640 1.00 25.89 78 LEU C C 1
ATOM 4150 O O . LEU C 1 59 ? 20.509 73.684 -15.607 1.00 27.18 78 LEU C O 1
ATOM 4155 N N . SER C 1 60 ? 21.098 75.266 -17.086 1.00 24.35 79 SER C N 1
ATOM 4156 C CA . SER C 1 60 ? 22.377 75.546 -16.432 1.00 24.73 79 SER C CA 1
ATOM 4157 C C . SER C 1 60 ? 22.216 76.107 -15.010 1.00 25.23 79 SER C C 1
ATOM 4158 O O . SER C 1 60 ? 23.154 76.062 -14.221 1.00 27.38 79 SER C O 1
ATOM 4161 N N . ALA C 1 61 ? 21.037 76.637 -14.682 1.00 24.10 80 ALA C N 1
ATOM 4162 C CA . ALA C 1 61 ? 20.746 77.083 -13.319 1.00 24.29 80 ALA C CA 1
ATOM 4163 C C . ALA C 1 61 ? 20.315 75.935 -12.398 1.00 24.43 80 ALA C C 1
ATOM 4164 O O . ALA C 1 61 ? 20.072 76.155 -11.207 1.00 24.91 80 ALA C O 1
ATOM 4166 N N . TRP C 1 62 ? 20.227 74.721 -12.943 1.00 23.62 81 TRP C N 1
ATOM 4167 C CA . TRP C 1 62 ? 19.707 73.575 -12.211 1.00 22.51 81 TRP C CA 1
ATOM 4168 C C . TRP C 1 62 ? 20.724 72.453 -12.118 1.00 24.37 81 TRP C C 1
ATOM 4169 O O . TRP C 1 62 ? 21.714 72.428 -12.842 1.00 26.64 81 TRP C O 1
ATOM 4180 N N . GLU C 1 63 ? 20.448 71.513 -11.224 1.00 24.81 82 GLU C N 1
ATOM 4181 C CA . GLU C 1 63 ? 21.247 70.309 -11.066 1.00 26.02 82 GLU C CA 1
ATOM 4182 C C . GLU C 1 63 ? 20.332 69.168 -10.671 1.00 26.84 82 GLU C C 1
ATOM 4183 O O . GLU C 1 63 ? 19.245 69.398 -10.144 1.00 26.02 82 GLU C O 1
ATOM 4189 N N . SER C 1 64 ? 20.765 67.937 -10.920 1.00 27.99 83 SER C N 1
ATOM 4190 C CA . SER C 1 64 ? 20.067 66.776 -10.385 1.00 28.67 83 SER C CA 1
ATOM 4191 C C . SER C 1 64 ? 20.198 66.770 -8.869 1.00 28.00 83 SER C C 1
ATOM 4192 O O . SER C 1 64 ? 21.241 67.146 -8.341 1.00 26.91 83 SER C O 1
ATOM 4195 N N . VAL C 1 65 ? 19.152 66.338 -8.172 1.00 26.54 84 VAL C N 1
ATOM 4196 C CA . VAL C 1 65 ? 19.243 66.143 -6.725 1.00 30.18 84 VAL C CA 1
ATOM 4197 C C . VAL C 1 65 ? 20.256 65.043 -6.383 1.00 31.63 84 VAL C C 1
ATOM 4198 O O . VAL C 1 65 ? 20.789 65.019 -5.281 1.00 34.17 84 VAL C O 1
ATOM 4213 N N . GLY C 1 67 ? 23.096 64.903 -7.759 1.00 35.51 86 GLY C N 1
ATOM 4214 C CA . GLY C 1 67 ? 24.386 65.477 -8.131 1.00 34.52 86 GLY C CA 1
ATOM 4215 C C . GLY C 1 67 ? 24.569 65.447 -9.639 1.00 33.69 86 GLY C C 1
ATOM 4216 O O . GLY C 1 67 ? 24.081 64.540 -10.310 1.00 32.41 86 GLY C O 1
ATOM 4217 N N . GLY C 1 68 ? 25.275 66.442 -10.166 1.00 32.70 87 GLY C N 1
ATOM 4218 C CA . GLY C 1 68 ? 25.521 66.547 -11.598 1.00 32.79 87 GLY C CA 1
ATOM 4219 C C . GLY C 1 68 ? 24.445 67.330 -12.326 1.00 31.61 87 GLY C C 1
ATOM 4220 O O . GLY C 1 68 ? 23.541 67.891 -11.706 1.00 31.11 87 GLY C O 1
ATOM 4221 N N . ALA C 1 69 ? 24.544 67.347 -13.653 1.00 32.32 88 ALA C N 1
ATOM 4222 C CA . ALA C 1 69 ? 23.658 68.140 -14.504 1.00 31.83 88 ALA C CA 1
ATOM 4223 C C . ALA C 1 69 ? 22.186 67.751 -14.357 1.00 32.00 88 ALA C C 1
ATOM 4224 O O . ALA C 1 69 ? 21.855 66.599 -14.075 1.00 31.97 88 ALA C O 1
ATOM 4226 N N . ALA C 1 70 ? 21.305 68.729 -14.536 1.00 31.10 89 ALA C N 1
ATOM 4227 C CA . ALA C 1 70 ? 19.877 68.469 -14.580 1.00 32.26 89 ALA C CA 1
ATOM 4228 C C . ALA C 1 70 ? 19.563 67.914 -15.958 1.00 32.51 89 ALA C C 1
ATOM 4229 O O . ALA C 1 70 ? 19.735 68.607 -16.952 1.00 35.21 89 ALA C O 1
ATOM 4231 N N . GLU C 1 71 ? 19.119 66.663 -16.015 1.00 32.49 90 GLU C N 1
ATOM 4232 C CA . GLU C 1 71 ? 18.946 65.968 -17.290 1.00 33.77 90 GLU C CA 1
ATOM 4233 C C . GLU C 1 71 ? 17.477 65.803 -17.654 1.00 31.90 90 GLU C C 1
ATOM 4234 O O . GLU C 1 71 ? 17.056 64.728 -18.084 1.00 33.29 90 GLU C O 1
ATOM 4240 N N . TRP C 1 72 ? 16.700 66.870 -17.485 1.00 28.84 91 TRP C N 1
ATOM 4241 C CA . TRP C 1 72 ? 15.373 66.942 -18.087 1.00 26.78 91 TRP C CA 1
ATOM 4242 C C . TRP C 1 72 ? 15.540 67.503 -19.495 1.00 26.03 91 TRP C C 1
ATOM 4243 O O . TRP C 1 72 ? 16.569 68.084 -19.809 1.00 27.20 91 TRP C O 1
ATOM 4254 N N . ASP C 1 73 ? 14.541 67.311 -20.343 1.00 27.60 92 ASP C N 1
ATOM 4255 C CA . ASP C 1 73 ? 14.715 67.516 -21.786 1.00 29.34 92 ASP C CA 1
ATOM 4256 C C . ASP C 1 73 ? 14.271 68.901 -22.238 1.00 25.93 92 ASP C C 1
ATOM 4257 O O . ASP C 1 73 ? 13.099 69.251 -22.122 1.00 24.24 92 ASP C O 1
ATOM 4262 N N . VAL C 1 74 ? 15.228 69.671 -22.760 1.00 24.31 93 VAL C N 1
ATOM 4263 C CA . VAL C 1 74 ? 14.997 71.038 -23.227 1.00 24.37 93 VAL C CA 1
ATOM 4264 C C . VAL C 1 74 ? 14.736 71.030 -24.721 1.00 23.82 93 VAL C C 1
ATOM 4265 O O . VAL C 1 74 ? 15.535 70.493 -25.481 1.00 23.14 93 VAL C O 1
ATOM 4269 N N . HIS C 1 75 ? 13.621 71.626 -25.137 1.00 23.77 94 HIS C N 1
ATOM 4270 C CA . HIS C 1 75 ? 13.215 71.644 -26.551 1.00 25.43 94 HIS C CA 1
ATOM 4271 C C . HIS C 1 75 ? 12.120 72.670 -26.755 1.00 25.19 94 HIS C C 1
ATOM 4272 O O . HIS C 1 75 ? 11.310 72.885 -25.862 1.00 26.44 94 HIS C O 1
ATOM 4279 N N . ASP C 1 76 ? 12.110 73.314 -27.915 1.00 25.18 95 ASP C N 1
ATOM 4280 C CA . ASP C 1 76 ? 11.022 74.210 -28.303 1.00 25.66 95 ASP C CA 1
ATOM 4281 C C . ASP C 1 76 ? 10.711 75.282 -27.261 1.00 25.56 95 ASP C C 1
ATOM 4282 O O . ASP C 1 76 ? 9.556 75.674 -27.107 1.00 23.71 95 ASP C O 1
ATOM 4287 N N . GLY C 1 77 ? 11.733 75.751 -26.551 1.00 25.04 96 GLY C N 1
ATOM 4288 C CA . GLY C 1 77 ? 11.555 76.799 -25.550 1.00 23.53 96 GLY C CA 1
ATOM 4289 C C . GLY C 1 77 ? 10.940 76.343 -24.240 1.00 22.12 96 GLY C C 1
ATOM 4290 O O . GLY C 1 77 ? 10.574 77.169 -23.415 1.00 22.20 96 GLY C O 1
ATOM 4291 N N . VAL C 1 78 ? 10.796 75.034 -24.054 1.00 21.96 97 VAL C N 1
ATOM 4292 C CA . VAL C 1 78 ? 10.273 74.475 -22.809 1.00 21.53 97 VAL C CA 1
ATOM 4293 C C . VAL C 1 78 ? 11.230 73.398 -22.327 1.00 22.00 97 VAL C C 1
ATOM 4294 O O . VAL C 1 78 ? 12.143 73.012 -23.051 1.00 23.75 97 VAL C O 1
ATOM 4298 N N . PHE C 1 79 ? 11.033 72.914 -21.108 1.00 22.03 98 PHE C N 1
ATOM 4299 C CA . PHE C 1 79 ? 11.691 71.671 -20.714 1.00 24.11 98 PHE C CA 1
ATOM 4300 C C . PHE C 1 79 ? 10.676 70.691 -20.137 1.00 25.36 98 PHE C C 1
ATOM 4301 O O . PHE C 1 79 ? 9.675 71.082 -19.540 1.00 23.16 98 PHE C O 1
ATOM 4309 N N . THR C 1 80 ? 10.949 69.411 -20.355 1.00 26.65 99 THR C N 1
ATOM 4310 C CA . THR C 1 80 ? 10.007 68.357 -20.071 1.00 26.76 99 THR C CA 1
ATOM 4311 C C . THR C 1 80 ? 10.627 67.383 -19.079 1.00 26.94 99 THR C C 1
ATOM 4312 O O . THR C 1 80 ? 11.785 67.000 -19.213 1.00 25.55 99 THR C O 1
ATOM 4316 N N . VAL C 1 81 ? 9.833 66.987 -18.088 1.00 26.29 100 VAL C N 1
ATOM 4317 C CA . VAL C 1 81 ? 10.264 66.048 -17.070 1.00 25.93 100 VAL C CA 1
ATOM 4318 C C . VAL C 1 81 ? 10.698 64.726 -17.704 1.00 25.71 100 VAL C C 1
ATOM 4319 O O . VAL C 1 81 ? 10.017 64.203 -18.584 1.00 25.87 100 VAL C O 1
ATOM 4323 N N . ASN C 1 82 ? 11.842 64.209 -17.265 1.00 25.42 101 ASN C N 1
ATOM 4324 C CA . ASN C 1 82 ? 12.254 62.858 -17.588 1.00 26.36 101 ASN C CA 1
ATOM 4325 C C . ASN C 1 82 ? 12.222 62.057 -16.297 1.00 26.27 101 ASN C C 1
ATOM 4326 O O . ASN C 1 82 ? 13.108 62.187 -15.451 1.00 24.71 101 ASN C O 1
ATOM 4331 N N . LYS C 1 83 ? 11.187 61.236 -16.147 1.00 25.84 102 LYS C N 1
ATOM 4332 C CA . LYS C 1 83 ? 10.948 60.536 -14.889 1.00 25.95 102 LYS C CA 1
ATOM 4333 C C . LYS C 1 83 ? 12.030 59.508 -14.556 1.00 27.95 102 LYS C C 1
ATOM 4334 O O . LYS C 1 83 ? 12.221 59.178 -13.387 1.00 28.08 102 LYS C O 1
ATOM 4362 N N . GLY C 1 86 ? 14.769 61.567 -12.291 1.00 27.54 105 GLY C N 1
ATOM 4363 C CA . GLY C 1 86 ? 14.458 62.024 -10.934 1.00 28.28 105 GLY C CA 1
ATOM 4364 C C . GLY C 1 86 ? 14.364 63.543 -10.805 1.00 28.84 105 GLY C C 1
ATOM 4365 O O . GLY C 1 86 ? 14.372 64.254 -11.812 1.00 30.33 105 GLY C O 1
ATOM 4366 N N . ASP C 1 87 ? 14.271 64.031 -9.564 1.00 26.93 106 ASP C N 1
ATOM 4367 C CA . ASP C 1 87 ? 14.044 65.458 -9.289 1.00 27.87 106 ASP C CA 1
ATOM 4368 C C . ASP C 1 87 ? 15.233 66.312 -9.698 1.00 27.14 106 ASP C C 1
ATOM 4369 O O . ASP C 1 87 ? 16.378 65.860 -9.645 1.00 25.92 106 ASP C O 1
ATOM 4374 N N . ILE C 1 88 ? 14.959 67.550 -10.090 1.00 24.06 107 ILE C N 1
ATOM 4375 C CA . ILE C 1 88 ? 16.014 68.537 -10.309 1.00 24.29 107 ILE C CA 1
ATOM 4376 C C . ILE C 1 88 ? 15.775 69.713 -9.368 1.00 22.96 107 ILE C C 1
ATOM 4377 O O . ILE C 1 88 ? 14.657 69.917 -8.888 1.00 23.25 107 ILE C O 1
ATOM 4382 N N . GLN C 1 89 ? 16.833 70.460 -9.080 1.00 21.58 108 GLN C N 1
ATOM 4383 C CA . GLN C 1 89 ? 16.740 71.583 -8.165 1.00 24.08 108 GLN C CA 1
ATOM 4384 C C . GLN C 1 89 ? 17.647 72.719 -8.597 1.00 23.41 108 GLN C C 1
ATOM 4385 O O . GLN C 1 89 ? 18.606 72.501 -9.341 1.00 23.64 108 GLN C O 1
ATOM 4391 N N . THR C 1 90 ? 17.338 73.920 -8.126 1.00 21.78 109 THR C N 1
ATOM 4392 C CA . THR C 1 90 ? 18.179 75.079 -8.403 1.00 23.14 109 THR C CA 1
ATOM 4393 C C . THR C 1 90 ? 19.534 74.923 -7.726 1.00 25.09 109 THR C C 1
ATOM 4394 O O . THR C 1 90 ? 19.611 74.425 -6.601 1.00 23.92 109 THR C O 1
ATOM 4409 N N . GLN C 1 92 ? 21.218 77.420 -6.835 1.00 28.26 111 GLN C N 1
ATOM 4410 C CA . GLN C 1 92 ? 21.172 78.461 -5.825 1.00 27.71 111 GLN C CA 1
ATOM 4411 C C . GLN C 1 92 ? 20.119 78.158 -4.749 1.00 27.57 111 GLN C C 1
ATOM 4412 O O . GLN C 1 92 ? 19.112 77.502 -5.022 1.00 24.53 111 GLN C O 1
ATOM 4429 N N . PHE C 1 94 ? 17.632 79.725 -1.481 1.00 23.18 113 PHE C N 1
ATOM 4430 C CA . PHE C 1 94 ? 16.818 80.914 -1.264 1.00 24.04 113 PHE C CA 1
ATOM 4431 C C . PHE C 1 94 ? 16.175 80.950 0.115 1.00 23.96 113 PHE C C 1
ATOM 4432 O O . PHE C 1 94 ? 15.993 79.907 0.759 1.00 24.44 113 PHE C O 1
ATOM 4440 N N . ASN C 1 95 ? 15.816 82.159 0.547 1.00 23.24 114 ASN C N 1
ATOM 4441 C CA . ASN C 1 95 ? 15.035 82.364 1.766 1.00 23.40 114 ASN C CA 1
ATOM 4442 C C . ASN C 1 95 ? 13.664 82.951 1.444 1.00 22.50 114 ASN C C 1
ATOM 4443 O O . ASN C 1 95 ? 12.747 82.187 1.155 1.00 21.93 114 ASN C O 1
ATOM 4448 N N . ASP C 1 96 ? 13.518 84.279 1.504 1.00 21.30 115 ASP C N 1
ATOM 4449 C CA . ASP C 1 96 ? 12.279 84.923 1.098 1.00 22.99 115 ASP C CA 1
ATOM 4450 C C . ASP C 1 96 ? 12.370 85.207 -0.382 1.00 24.10 115 ASP C C 1
ATOM 4451 O O . ASP C 1 96 ? 13.411 85.652 -0.866 1.00 22.30 115 ASP C O 1
ATOM 4456 N N . PHE C 1 97 ? 11.289 84.960 -1.110 1.00 22.42 116 PHE C N 1
ATOM 4457 C CA . PHE C 1 97 ? 11.315 85.200 -2.545 1.00 22.38 116 PHE C CA 1
ATOM 4458 C C . PHE C 1 97 ? 9.932 85.312 -3.164 1.00 20.82 116 PHE C C 1
ATOM 4459 O O . PHE C 1 97 ? 8.931 84.872 -2.601 1.00 22.08 116 PHE C O 1
ATOM 4467 N N . GLN C 1 98 ? 9.929 85.885 -4.355 1.00 21.17 117 GLN C N 1
ATOM 4468 C CA . GLN C 1 98 ? 8.808 85.842 -5.265 1.00 22.22 117 GLN C CA 1
ATOM 4469 C C . GLN C 1 98 ? 9.247 85.013 -6.460 1.00 21.59 117 GLN C C 1
ATOM 4470 O O . GLN C 1 98 ? 10.373 85.146 -6.919 1.00 21.93 117 GLN C O 1
ATOM 4484 N N . HIS C 1 100 ? 7.999 82.876 -10.302 1.00 20.55 119 HIS C N 1
ATOM 4485 C CA . HIS C 1 100 ? 7.078 82.668 -11.408 1.00 20.48 119 HIS C CA 1
ATOM 4486 C C . HIS C 1 100 ? 7.426 81.356 -12.097 1.00 21.54 119 HIS C C 1
ATOM 4487 O O . HIS C 1 100 ? 8.596 81.047 -12.290 1.00 19.39 119 HIS C O 1
ATOM 4494 N N . ILE C 1 101 ? 6.409 80.578 -12.458 1.00 22.42 120 ILE C N 1
ATOM 4495 C CA . ILE C 1 101 ? 6.622 79.300 -13.139 1.00 21.59 120 ILE C CA 1
ATOM 4496 C C . ILE C 1 101 ? 5.354 78.902 -13.893 1.00 21.80 120 ILE C C 1
ATOM 4497 O O . ILE C 1 101 ? 4.245 78.993 -13.367 1.00 20.34 120 ILE C O 1
ATOM 4502 N N . GLU C 1 102 ? 5.536 78.456 -15.130 1.00 22.65 121 GLU C N 1
ATOM 4503 C CA . GLU C 1 102 ? 4.434 78.046 -15.985 1.00 21.73 121 GLU C CA 1
ATOM 4504 C C . GLU C 1 102 ? 4.609 76.590 -16.353 1.00 20.93 121 GLU C C 1
ATOM 4505 O O . GLU C 1 102 ? 5.734 76.127 -16.565 1.00 20.90 121 GLU C O 1
ATOM 4511 N N . TRP C 1 103 ? 3.500 75.860 -16.401 1.00 20.84 122 TRP C N 1
ATOM 4512 C CA . TRP C 1 103 ? 3.548 74.423 -16.663 1.00 21.43 122 TRP C CA 1
ATOM 4513 C C . TRP C 1 103 ? 2.374 73.944 -17.512 1.00 21.71 122 TRP C C 1
ATOM 4514 O O . TRP C 1 103 ? 1.255 74.458 -17.413 1.00 22.07 122 TRP C O 1
ATOM 4525 N N . GLN C 1 104 ? 2.659 72.947 -18.341 1.00 20.73 123 GLN C N 1
ATOM 4526 C CA . GLN C 1 104 ? 1.721 72.453 -19.334 1.00 21.88 123 GLN C CA 1
ATOM 4527 C C . GLN C 1 104 ? 1.502 70.965 -19.178 1.00 21.94 123 GLN C C 1
ATOM 4528 O O . GLN C 1 104 ? 2.454 70.184 -19.224 1.00 24.37 123 GLN C O 1
ATOM 4534 N N . VAL C 1 105 ? 0.245 70.574 -19.008 1.00 23.20 124 VAL C N 1
ATOM 4535 C CA . VAL C 1 105 ? -0.133 69.172 -19.082 1.00 23.81 124 VAL C CA 1
ATOM 4536 C C . VAL C 1 105 ? -0.260 68.830 -20.563 1.00 24.07 124 VAL C C 1
ATOM 4537 O O . VAL C 1 105 ? -0.944 69.538 -21.298 1.00 23.46 124 VAL C O 1
ATOM 4541 N N . PRO C 1 106 ? 0.411 67.758 -21.021 1.00 25.55 125 PRO C N 1
ATOM 4542 C CA . PRO C 1 106 ? 0.379 67.465 -22.459 1.00 25.64 125 PRO C CA 1
ATOM 4543 C C . PRO C 1 106 ? -1.015 67.021 -22.912 1.00 25.99 125 PRO C C 1
ATOM 4544 O O . PRO C 1 106 ? -1.766 66.453 -22.120 1.00 23.82 125 PRO C O 1
ATOM 4548 N N . THR C 1 107 ? -1.348 67.280 -24.173 1.00 26.10 126 THR C N 1
ATOM 4549 C CA . THR C 1 107 ? -2.692 66.995 -24.686 1.00 24.68 126 THR C CA 1
ATOM 4550 C C . THR C 1 107 ? -3.016 65.501 -24.667 1.00 24.49 126 THR C C 1
ATOM 4551 O O . THR C 1 107 ? -4.186 65.132 -24.627 1.00 24.41 126 THR C O 1
ATOM 4555 N N . ASN C 1 108 ? -1.988 64.651 -24.700 1.00 23.21 127 ASN C N 1
ATOM 4556 C CA . ASN C 1 108 ? -2.176 63.200 -24.662 1.00 24.20 127 ASN C CA 1
ATOM 4557 C C . ASN C 1 108 ? -2.065 62.598 -23.246 1.00 25.63 127 ASN C C 1
ATOM 4558 O O . ASN C 1 108 ? -1.849 61.395 -23.089 1.00 27.75 127 ASN C O 1
ATOM 4563 N N . ILE C 1 109 ? -2.225 63.439 -22.225 1.00 25.39 128 ILE C N 1
ATOM 4564 C CA . ILE C 1 109 ? -2.185 63.007 -20.828 1.00 24.87 128 ILE C CA 1
ATOM 4565 C C . ILE C 1 109 ? -3.151 61.856 -20.542 1.00 26.09 128 ILE C C 1
ATOM 4566 O O . ILE C 1 109 ? -4.249 61.791 -21.096 1.00 26.02 128 ILE C O 1
ATOM 4571 N N . THR C 1 110 ? -2.719 60.944 -19.683 1.00 25.63 129 THR C N 1
ATOM 4572 C CA . THR C 1 110 ? -3.576 59.889 -19.162 1.00 26.11 129 THR C CA 1
ATOM 4573 C C . THR C 1 110 ? -3.371 59.795 -17.658 1.00 26.66 129 THR C C 1
ATOM 4574 O O . THR C 1 110 ? -2.422 60.370 -17.118 1.00 25.54 129 THR C O 1
ATOM 4578 N N . GLY C 1 111 ? -4.251 59.049 -16.995 1.00 26.48 130 GLY C N 1
ATOM 4579 C CA . GLY C 1 111 ? -4.129 58.804 -15.561 1.00 27.85 130 GLY C CA 1
ATOM 4580 C C . GLY C 1 111 ? -5.237 59.440 -14.750 1.00 28.45 130 GLY C C 1
ATOM 4581 O O . GLY C 1 111 ? -6.004 60.261 -15.256 1.00 26.59 130 GLY C O 1
ATOM 4582 N N . GLU C 1 112 ? -5.304 59.062 -13.478 1.00 29.56 131 GLU C N 1
ATOM 4583 C CA . GLU C 1 112 ? -6.341 59.542 -12.580 1.00 29.96 131 GLU C CA 1
ATOM 4584 C C . GLU C 1 112 ? -5.761 59.981 -11.252 1.00 27.43 131 GLU C C 1
ATOM 4585 O O . GLU C 1 112 ? -4.694 59.530 -10.848 1.00 23.87 131 GLU C O 1
ATOM 4591 N N . SER C 1 113 ? -6.505 60.852 -10.575 1.00 27.20 132 SER C N 1
ATOM 4592 C CA . SER C 1 113 ? -6.172 61.318 -9.239 1.00 25.04 132 SER C CA 1
ATOM 4593 C C . SER C 1 113 ? -4.726 61.813 -9.187 1.00 23.67 132 SER C C 1
ATOM 4594 O O . SER C 1 113 ? -4.332 62.628 -10.023 1.00 26.07 132 SER C O 1
ATOM 4597 N N . GLN C 1 114 ? -3.937 61.321 -8.235 1.00 23.19 133 GLN C N 1
ATOM 4598 C CA . GLN C 1 114 ? -2.551 61.765 -8.065 1.00 23.04 133 GLN C CA 1
ATOM 4599 C C . GLN C 1 114 ? -1.594 61.259 -9.149 1.00 24.36 133 GLN C C 1
ATOM 4600 O O . GLN C 1 114 ? -0.436 61.684 -9.178 1.00 24.11 133 GLN C O 1
ATOM 4606 N N . SER C 1 115 ? -2.064 60.386 -10.042 1.00 22.37 134 SER C N 1
ATOM 4607 C CA . SER C 1 115 ? -1.207 59.822 -11.086 1.00 23.99 134 SER C CA 1
ATOM 4608 C C . SER C 1 115 ? -1.475 60.430 -12.465 1.00 23.72 134 SER C C 1
ATOM 4609 O O . SER C 1 115 ? -1.362 59.746 -13.476 1.00 25.69 134 SER C O 1
ATOM 4612 N N . ARG C 1 116 ? -1.814 61.716 -12.501 1.00 22.69 135 ARG C N 1
ATOM 4613 C CA . ARG C 1 116 ? -2.134 62.393 -13.746 1.00 22.58 135 ARG C CA 1
ATOM 4614 C C . ARG C 1 116 ? -1.471 63.768 -13.800 1.00 22.00 135 ARG C C 1
ATOM 4615 O O . ARG C 1 116 ? -2.042 64.760 -13.351 1.00 21.18 135 ARG C O 1
ATOM 4623 N N . GLY C 1 117 ? -0.267 63.818 -14.362 1.00 20.85 136 GLY C N 1
ATOM 4624 C CA . GLY C 1 117 ? 0.464 65.070 -14.477 1.00 21.08 136 GLY C CA 1
ATOM 4625 C C . GLY C 1 117 ? 0.960 65.606 -13.144 1.00 20.52 136 GLY C C 1
ATOM 4626 O O . GLY C 1 117 ? 0.966 66.818 -12.920 1.00 19.33 136 GLY C O 1
ATOM 4627 N N . ASN C 1 118 ? 1.387 64.702 -12.264 1.00 20.74 137 ASN C N 1
ATOM 4628 C CA . ASN C 1 118 ? 1.873 65.076 -10.936 1.00 20.31 137 ASN C CA 1
ATOM 4629 C C . ASN C 1 118 ? 3.314 65.558 -10.986 1.00 22.00 137 ASN C C 1
ATOM 4630 O O . ASN C 1 118 ? 4.206 64.832 -11.428 1.00 21.39 137 ASN C O 1
ATOM 4635 N N . SER C 1 119 ? 3.524 66.799 -10.554 1.00 22.49 138 SER C N 1
ATOM 4636 C CA . SER C 1 119 ? 4.848 67.306 -10.237 1.00 21.19 138 SER C CA 1
ATOM 4637 C C . SER C 1 119 ? 4.694 68.145 -8.980 1.00 22.02 138 SER C C 1
ATOM 4638 O O . SER C 1 119 ? 3.781 67.909 -8.190 1.00 22.87 138 SER C O 1
ATOM 4641 N N . GLY C 1 120 ? 5.560 69.128 -8.786 1.00 23.28 139 GLY C N 1
ATOM 4642 C CA . GLY C 1 120 ? 5.439 70.006 -7.634 1.00 23.28 139 GLY C CA 1
ATOM 4643 C C . GLY C 1 120 ? 6.632 70.902 -7.462 1.00 24.12 139 GLY C C 1
ATOM 4644 O O . GLY C 1 120 ? 7.710 70.626 -7.993 1.00 25.56 139 GLY C O 1
ATOM 4645 N N . ILE C 1 121 ? 6.421 71.996 -6.741 1.00 24.09 140 ILE C N 1
ATOM 4646 C CA . ILE C 1 121 ? 7.469 72.957 -6.447 1.00 23.91 140 ILE C CA 1
ATOM 4647 C C . ILE C 1 121 ? 7.735 72.906 -4.948 1.00 22.10 140 ILE C C 1
ATOM 4648 O O . ILE C 1 121 ? 6.897 73.343 -4.155 1.00 21.65 140 ILE C O 1
ATOM 4653 N N . PHE C 1 122 ? 8.885 72.362 -4.563 1.00 21.90 141 PHE C N 1
ATOM 4654 C CA . PHE C 1 122 ? 9.273 72.298 -3.155 1.00 23.08 141 PHE C CA 1
ATOM 4655 C C . PHE C 1 122 ? 10.013 73.563 -2.760 1.00 23.67 141 PHE C C 1
ATOM 4656 O O . PHE C 1 122 ? 11.164 73.773 -3.155 1.00 22.59 141 PHE C O 1
ATOM 4664 N N . LEU C 1 123 ? 9.340 74.392 -1.967 1.00 23.48 142 LEU C N 1
ATOM 4665 C CA . LEU C 1 123 ? 9.871 75.681 -1.531 1.00 22.83 142 LEU C CA 1
ATOM 4666 C C . LEU C 1 123 ? 10.942 75.456 -0.473 1.00 22.45 142 LEU C C 1
ATOM 4667 O O . LEU C 1 123 ? 10.691 74.786 0.528 1.00 22.76 142 LEU C O 1
ATOM 4672 N N . GLN C 1 124 ? 12.138 75.994 -0.723 1.00 20.99 143 GLN C N 1
ATOM 4673 C CA . GLN C 1 124 ? 13.349 75.693 0.058 1.00 21.45 143 GLN C CA 1
ATOM 4674 C C . GLN C 1 124 ? 13.613 74.186 0.182 1.00 21.24 143 GLN C C 1
ATOM 4675 O O . GLN C 1 124 ? 14.284 73.749 1.104 1.00 21.81 143 GLN C O 1
ATOM 4681 N N . GLY C 1 125 ? 13.096 73.406 -0.762 1.00 21.33 144 GLY C N 1
ATOM 4682 C CA . GLY C 1 125 ? 13.262 71.955 -0.759 1.00 24.01 144 GLY C CA 1
ATOM 4683 C C . GLY C 1 125 ? 12.424 71.212 0.266 1.00 26.06 144 GLY C C 1
ATOM 4684 O O . GLY C 1 125 ? 12.564 70.004 0.390 1.00 27.95 144 GLY C O 1
ATOM 4693 N N . TYR C 1 127 ? 8.744 72.267 1.248 1.00 22.69 146 TYR C N 1
ATOM 4694 C CA . TYR C 1 127 ? 7.302 72.505 1.280 1.00 22.29 146 TYR C CA 1
ATOM 4695 C C . TYR C 1 127 ? 6.697 72.486 -0.125 1.00 21.40 146 TYR C C 1
ATOM 4696 O O . TYR C 1 127 ? 6.860 73.441 -0.889 1.00 22.63 146 TYR C O 1
ATOM 4705 N N . GLU C 1 128 ? 5.980 71.416 -0.462 1.00 20.46 147 GLU C N 1
ATOM 4706 C CA . GLU C 1 128 ? 5.479 71.239 -1.830 1.00 21.90 147 GLU C CA 1
ATOM 4707 C C . GLU C 1 128 ? 4.227 72.061 -2.130 1.00 20.67 147 GLU C C 1
ATOM 4708 O O . GLU C 1 128 ? 3.211 71.932 -1.450 1.00 20.51 147 GLU C O 1
ATOM 4714 N N . VAL C 1 129 ? 4.319 72.889 -3.166 1.00 19.41 148 VAL C N 1
ATOM 4715 C CA . VAL C 1 129 ? 3.151 73.424 -3.839 1.00 19.63 148 VAL C CA 1
ATOM 4716 C C . VAL C 1 129 ? 2.815 72.433 -4.942 1.00 19.79 148 VAL C C 1
ATOM 4717 O O . VAL C 1 129 ? 3.585 72.265 -5.888 1.00 19.96 148 VAL C O 1
ATOM 4721 N N . GLN C 1 130 ? 1.673 71.765 -4.810 1.00 20.70 149 GLN C N 1
ATOM 4722 C CA . GLN C 1 130 ? 1.313 70.668 -5.701 1.00 21.48 149 GLN C CA 1
ATOM 4723 C C . GLN C 1 130 ? 1.093 71.139 -7.136 1.00 20.79 149 GLN C C 1
ATOM 4724 O O . GLN C 1 130 ? 0.499 72.189 -7.377 1.00 21.25 149 GLN C O 1
ATOM 4730 N N . VAL C 1 131 ? 1.610 70.348 -8.070 1.00 20.65 150 VAL C N 1
ATOM 4731 C CA . VAL C 1 131 ? 1.300 70.476 -9.478 1.00 21.89 150 VAL C CA 1
ATOM 4732 C C . VAL C 1 131 ? 0.634 69.176 -9.923 1.00 22.64 150 VAL C C 1
ATOM 4733 O O . VAL C 1 131 ? 1.127 68.085 -9.635 1.00 23.00 150 VAL C O 1
ATOM 4737 N N . LEU C 1 132 ? -0.505 69.299 -10.600 1.00 24.38 151 LEU C N 1
ATOM 4738 C CA . LEU C 1 132 ? -1.312 68.144 -10.984 1.00 24.57 151 LEU C CA 1
ATOM 4739 C C . LEU C 1 132 ? -2.330 68.558 -12.033 1.00 25.90 151 LEU C C 1
ATOM 4740 O O . LEU C 1 132 ? -2.790 69.706 -12.038 1.00 26.24 151 LEU C O 1
ATOM 4745 N N . ASP C 1 133 ? -2.683 67.639 -12.930 1.00 23.88 152 ASP C N 1
ATOM 4746 C CA . ASP C 1 133 ? -3.776 67.906 -13.851 1.00 24.36 152 ASP C CA 1
ATOM 4747 C C . ASP C 1 133 ? -5.108 67.663 -13.156 1.00 23.79 152 ASP C C 1
ATOM 4748 O O . ASP C 1 133 ? -5.572 66.526 -13.072 1.00 23.67 152 ASP C O 1
ATOM 4753 N N . CYS C 1 134 ? -5.731 68.739 -12.686 1.00 23.37 153 CYS C N 1
ATOM 4754 C CA . CYS C 1 134 ? -7.045 68.640 -12.063 1.00 25.55 153 CYS C CA 1
ATOM 4755 C C . CYS C 1 134 ? -8.153 69.204 -12.969 1.00 26.55 153 CYS C C 1
ATOM 4756 O O . CYS C 1 134 ? -9.227 69.595 -12.492 1.00 26.88 153 CYS C O 1
ATOM 4759 N N . TYR C 1 135 ? -7.888 69.227 -14.277 1.00 25.44 154 TYR C N 1
ATOM 4760 C CA . TYR C 1 135 ? -8.915 69.553 -15.250 1.00 26.51 154 TYR C CA 1
ATOM 4761 C C . TYR C 1 135 ? -9.754 68.303 -15.490 1.00 26.55 154 TYR C C 1
ATOM 4762 O O . TYR C 1 135 ? -9.304 67.359 -16.146 1.00 25.39 154 TYR C O 1
ATOM 4771 N N . ASN C 1 136 ? -10.968 68.295 -14.938 1.00 26.79 155 ASN C N 1
ATOM 4772 C CA . ASN C 1 136 ? -11.845 67.119 -14.968 1.00 27.99 155 ASN C CA 1
ATOM 4773 C C . ASN C 1 136 ? -11.146 65.858 -14.442 1.00 27.12 155 ASN C C 1
ATOM 4774 O O . ASN C 1 136 ? -11.222 64.790 -15.045 1.00 24.46 155 ASN C O 1
ATOM 4779 N N . ASN C 1 137 ? -10.458 66.002 -13.314 1.00 27.18 156 ASN C N 1
ATOM 4780 C CA . ASN C 1 137 ? -9.810 64.877 -12.652 1.00 26.43 156 ASN C CA 1
ATOM 4781 C C . ASN C 1 137 ? -9.905 65.055 -11.143 1.00 26.84 156 ASN C C 1
ATOM 4782 O O . ASN C 1 137 ? -9.086 65.762 -10.546 1.00 27.99 156 ASN C O 1
ATOM 4787 N N . PRO C 1 138 ? -10.916 64.439 -10.519 1.00 26.89 157 PRO C N 1
ATOM 4788 C CA . PRO C 1 138 ? -11.021 64.567 -9.064 1.00 26.98 157 PRO C CA 1
ATOM 4789 C C . PRO C 1 138 ? -9.895 63.832 -8.319 1.00 24.34 157 PRO C C 1
ATOM 4790 O O . PRO C 1 138 ? -9.331 62.863 -8.827 1.00 21.37 157 PRO C O 1
ATOM 4794 N N . THR C 1 139 ? -9.564 64.335 -7.136 1.00 22.94 158 THR C N 1
ATOM 4795 C CA . THR C 1 139 ? -8.589 63.707 -6.258 1.00 22.00 158 THR C CA 1
ATOM 4796 C C . THR C 1 139 ? -8.868 64.196 -4.839 1.00 21.92 158 THR C C 1
ATOM 4797 O O . THR C 1 139 ? -9.842 64.922 -4.615 1.00 24.68 158 THR C O 1
ATOM 4801 N N . TYR C 1 140 ? -8.041 63.806 -3.876 1.00 22.01 159 TYR C N 1
ATOM 4802 C CA . TYR C 1 140 ? -8.235 64.319 -2.512 1.00 22.37 159 TYR C CA 1
ATOM 4803 C C . TYR C 1 140 ? -7.892 65.807 -2.503 1.00 21.82 159 TYR C C 1
ATOM 4804 O O . TYR C 1 140 ? -6.859 66.223 -3.047 1.00 21.54 159 TYR C O 1
ATOM 4813 N N . VAL C 1 141 ? -8.780 66.597 -1.904 1.00 20.15 160 VAL C N 1
ATOM 4814 C CA . VAL C 1 141 ? -8.769 68.050 -2.100 1.00 20.45 160 VAL C CA 1
ATOM 4815 C C . VAL C 1 141 ? -7.579 68.723 -1.429 1.00 20.06 160 VAL C C 1
ATOM 4816 O O . VAL C 1 141 ? -7.090 69.739 -1.916 1.00 20.25 160 VAL C O 1
ATOM 4820 N N . ASN C 1 142 ? -7.107 68.154 -0.321 1.00 21.12 161 ASN C N 1
ATOM 4821 C CA . ASN C 1 142 ? -5.924 68.691 0.356 1.00 20.60 161 ASN C CA 1
ATOM 4822 C C . ASN C 1 142 ? -4.624 68.336 -0.368 1.00 20.85 161 ASN C C 1
ATOM 4823 O O . ASN C 1 142 ? -3.553 68.749 0.057 1.00 22.28 161 ASN C O 1
ATOM 4828 N N . GLY C 1 143 ? -4.716 67.572 -1.459 1.00 22.44 162 GLY C N 1
ATOM 4829 C CA . GLY C 1 143 ? -3.555 67.267 -2.294 1.00 21.03 162 GLY C CA 1
ATOM 4830 C C . GLY C 1 143 ? -3.745 67.576 -3.770 1.00 21.45 162 GLY C C 1
ATOM 4831 O O . GLY C 1 143 ? -2.986 67.081 -4.608 1.00 21.59 162 GLY C O 1
ATOM 4832 N N . GLN C 1 144 ? -4.742 68.393 -4.104 1.00 20.79 163 GLN C N 1
ATOM 4833 C CA . GLN C 1 144 ? -4.975 68.746 -5.495 1.00 21.47 163 GLN C CA 1
ATOM 4834 C C . GLN C 1 144 ? -4.113 69.952 -5.892 1.00 20.54 163 GLN C C 1
ATOM 4835 O O . GLN C 1 144 ? -3.325 70.453 -5.094 1.00 21.71 163 GLN C O 1
ATOM 4841 N N . THR C 1 145 ? -4.255 70.386 -7.139 1.00 19.96 164 THR C N 1
ATOM 4842 C CA . THR C 1 145 ? -3.414 71.425 -7.707 1.00 20.69 164 THR C CA 1
ATOM 4843 C C . THR C 1 145 ? -3.411 72.689 -6.858 1.00 21.65 164 THR C C 1
ATOM 4844 O O . THR C 1 145 ? -4.467 73.188 -6.479 1.00 22.81 164 THR C O 1
ATOM 4848 N N . GLY C 1 146 ? -2.223 73.206 -6.563 1.00 20.38 165 GLY C N 1
ATOM 4849 C CA . GLY C 1 146 ? -2.094 74.443 -5.795 1.00 19.28 165 GLY C CA 1
ATOM 4850 C C . GLY C 1 146 ? -2.255 74.290 -4.293 1.00 18.13 165 GLY C C 1
ATOM 4851 O O . GLY C 1 146 ? -2.164 75.267 -3.559 1.00 18.16 165 GLY C O 1
ATOM 4852 N N . SER C 1 147 ? -2.473 73.064 -3.830 1.00 18.35 166 SER C N 1
ATOM 4853 C CA . SER C 1 147 ? -2.467 72.789 -2.408 1.00 19.03 166 SER C CA 1
ATOM 4854 C C . SER C 1 147 ? -1.055 72.961 -1.885 1.00 19.26 166 SER C C 1
ATOM 4855 O O . SER C 1 147 ? -0.089 72.820 -2.643 1.00 19.08 166 SER C O 1
ATOM 4858 N N . ILE C 1 148 ? -0.938 73.316 -0.610 1.00 19.00 167 ILE C N 1
ATOM 4859 C CA . ILE C 1 148 ? 0.282 73.043 0.134 1.00 20.24 167 ILE C CA 1
ATOM 4860 C C . ILE C 1 148 ? 0.078 71.596 0.563 1.00 20.82 167 ILE C C 1
ATOM 4861 O O . ILE C 1 148 ? -0.768 71.303 1.409 1.00 18.28 167 ILE C O 1
ATOM 4866 N N . TYR C 1 149 ? 0.833 70.698 -0.065 1.00 21.52 168 TYR C N 1
ATOM 4867 C CA . TYR C 1 149 ? 0.449 69.290 -0.171 1.00 21.55 168 TYR C CA 1
ATOM 4868 C C . TYR C 1 149 ? 0.045 68.665 1.171 1.00 23.13 168 TYR C C 1
ATOM 4869 O O . TYR C 1 149 ? 0.851 68.568 2.102 1.00 21.87 168 TYR C O 1
ATOM 4878 N N . LYS C 1 150 ? -1.229 68.264 1.234 1.00 22.69 169 LYS C N 1
ATOM 4879 C CA . LYS C 1 150 ? -1.854 67.591 2.393 1.00 22.22 169 LYS C CA 1
ATOM 4880 C C . LYS C 1 150 ? -1.940 68.440 3.668 1.00 22.74 169 LYS C C 1
ATOM 4881 O O . LYS C 1 150 ? -2.121 67.909 4.763 1.00 27.15 169 LYS C O 1
ATOM 4887 N N . GLN C 1 151 ? -1.821 69.757 3.523 1.00 20.64 170 GLN C N 1
ATOM 4888 C CA . GLN C 1 151 ? -1.964 70.669 4.653 1.00 22.74 170 GLN C CA 1
ATOM 4889 C C . GLN C 1 151 ? -3.091 71.657 4.424 1.00 23.25 170 GLN C C 1
ATOM 4890 O O . GLN C 1 151 ? -3.958 71.805 5.275 1.00 23.15 170 GLN C O 1
ATOM 4896 N N . SER C 1 152 ? -3.047 72.343 3.280 1.00 24.76 171 SER C N 1
ATOM 4897 C CA . SER C 1 152 ? -3.936 73.458 2.989 1.00 23.82 171 SER C CA 1
ATOM 4898 C C . SER C 1 152 ? -4.614 73.286 1.641 1.00 24.19 171 SER C C 1
ATOM 4899 O O . SER C 1 152 ? -3.956 73.281 0.601 1.00 22.07 171 SER C O 1
ATOM 4902 N N . ILE C 1 153 ? -5.940 73.161 1.683 1.00 24.23 172 ILE C N 1
ATOM 4903 C CA . ILE C 1 153 ? -6.770 73.017 0.497 1.00 22.60 172 ILE C CA 1
ATOM 4904 C C . ILE C 1 153 ? -6.764 74.337 -0.271 1.00 21.92 172 ILE C C 1
ATOM 4905 O O . ILE C 1 153 ? -6.910 75.404 0.331 1.00 21.07 172 ILE C O 1
ATOM 4910 N N . PRO C 1 154 ? -6.568 74.281 -1.598 1.00 18.95 173 PRO C N 1
ATOM 4911 C CA . PRO C 1 154 ? -6.573 75.523 -2.360 1.00 18.91 173 PRO C CA 1
ATOM 4912 C C . PRO C 1 154 ? -7.961 76.152 -2.406 1.00 20.15 173 PRO C C 1
ATOM 4913 O O . PRO C 1 154 ? -8.970 75.450 -2.324 1.00 21.64 173 PRO C O 1
ATOM 4917 N N . LEU C 1 155 ? -8.001 77.471 -2.555 1.00 21.08 174 LEU C N 1
ATOM 4918 C CA . LEU C 1 155 ? -9.259 78.214 -2.536 1.00 22.85 174 LEU C CA 1
ATOM 4919 C C . LEU C 1 155 ? -10.112 77.972 -3.781 1.00 22.74 174 LEU C C 1
ATOM 4920 O O . LEU C 1 155 ? -11.304 78.254 -3.781 1.00 27.56 174 LEU C O 1
ATOM 4925 N N . ALA C 1 156 ? -9.506 77.461 -4.845 1.00 21.94 175 ALA C N 1
ATOM 4926 C CA . ALA C 1 156 ? -10.245 77.179 -6.060 1.00 22.20 175 ALA C CA 1
ATOM 4927 C C . ALA C 1 156 ? -9.531 76.145 -6.915 1.00 22.83 175 ALA C C 1
ATOM 4928 O O . ALA C 1 156 ? -8.371 75.814 -6.673 1.00 19.58 175 ALA C O 1
ATOM 4930 N N . ASN C 1 157 ? -10.254 75.644 -7.912 1.00 23.34 176 ASN C N 1
ATOM 4931 C CA . ASN C 1 157 ? -9.676 74.897 -9.018 1.00 22.28 176 ASN C CA 1
ATOM 4932 C C . ASN C 1 157 ? -9.671 75.810 -10.227 1.00 21.67 176 ASN C C 1
ATOM 4933 O O . ASN C 1 157 ? -10.723 76.083 -10.801 1.00 23.94 176 ASN C O 1
ATOM 4938 N N . ALA C 1 158 ? -8.495 76.322 -10.585 1.00 21.52 177 ALA C N 1
ATOM 4939 C CA . ALA C 1 158 ? -8.367 77.307 -11.666 1.00 21.49 177 ALA C CA 1
ATOM 4940 C C . ALA C 1 158 ? -7.591 76.748 -12.855 1.00 20.78 177 ALA C C 1
ATOM 4941 O O . ALA C 1 158 ? -6.849 77.471 -13.527 1.00 20.57 177 ALA C O 1
ATOM 4951 N N . ARG C 1 160 ? -6.357 75.324 -16.395 1.00 20.69 179 ARG C N 1
ATOM 4952 C CA . ARG C 1 160 ? -6.541 75.372 -17.838 1.00 21.07 179 ARG C CA 1
ATOM 4953 C C . ARG C 1 160 ? -6.366 73.965 -18.378 1.00 22.81 179 ARG C C 1
ATOM 4954 O O . ARG C 1 160 ? -5.682 73.139 -17.762 1.00 22.72 179 ARG C O 1
ATOM 4973 N N . PRO C 1 162 ? -5.459 70.593 -20.832 1.00 25.02 181 PRO C N 1
ATOM 4974 C CA . PRO C 1 162 ? -4.179 70.125 -21.367 1.00 26.70 181 PRO C CA 1
ATOM 4975 C C . PRO C 1 162 ? -3.817 70.806 -22.688 1.00 25.18 181 PRO C C 1
ATOM 4976 O O . PRO C 1 162 ? -4.675 71.002 -23.544 1.00 27.70 181 PRO C O 1
ATOM 4980 N N . GLY C 1 163 ? -2.545 71.146 -22.846 1.00 24.21 182 GLY C N 1
ATOM 4981 C CA . GLY C 1 163 ? -2.081 71.869 -24.019 1.00 23.03 182 GLY C CA 1
ATOM 4982 C C . GLY C 1 163 ? -1.863 73.330 -23.698 1.00 23.76 182 GLY C C 1
ATOM 4983 O O . GLY C 1 163 ? -0.984 73.960 -24.277 1.00 24.32 182 GLY C O 1
ATOM 4984 N N . GLU C 1 164 ? -2.661 73.870 -22.776 1.00 23.11 183 GLU C N 1
ATOM 4985 C CA . GLU C 1 164 ? -2.545 75.267 -22.373 1.00 24.41 183 GLU C CA 1
ATOM 4986 C C . GLU C 1 164 ? -1.617 75.392 -21.172 1.00 22.99 183 GLU C C 1
ATOM 4987 O O . GLU C 1 164 ? -1.266 74.396 -20.545 1.00 23.84 183 GLU C O 1
ATOM 4993 N N . TRP C 1 165 ? -1.195 76.614 -20.877 1.00 22.03 184 TRP C N 1
ATOM 4994 C CA . TRP C 1 165 ? -0.175 76.850 -19.863 1.00 23.47 184 TRP C CA 1
ATOM 4995 C C . TRP C 1 165 ? -0.795 77.365 -18.573 1.00 24.93 184 TRP C C 1
ATOM 4996 O O . TRP C 1 165 ? -1.518 78.364 -18.583 1.00 24.54 184 TRP C O 1
ATOM 5007 N N . ASN C 1 166 ? -0.510 76.663 -17.476 1.00 22.93 185 ASN C N 1
ATOM 5008 C CA . ASN C 1 166 ? -0.958 77.075 -16.149 1.00 23.34 185 ASN C CA 1
ATOM 5009 C C . ASN C 1 166 ? 0.112 77.918 -15.487 1.00 22.49 185 ASN C C 1
ATOM 5010 O O . ASN C 1 166 ? 1.258 77.489 -15.375 1.00 24.59 185 ASN C O 1
ATOM 5015 N N . VAL C 1 167 ? -0.266 79.119 -15.078 1.00 22.54 186 VAL C N 1
ATOM 5016 C CA . VAL C 1 167 ? 0.682 80.120 -14.613 1.00 21.91 186 VAL C CA 1
ATOM 5017 C C . VAL C 1 167 ? 0.649 80.207 -13.099 1.00 20.50 186 VAL C C 1
ATOM 5018 O O . VAL C 1 167 ? -0.400 80.472 -12.522 1.00 18.88 186 VAL C O 1
ATOM 5022 N N . TYR C 1 168 ? 1.794 79.973 -12.461 1.00 21.15 187 TYR C N 1
ATOM 5023 C CA . TYR C 1 168 ? 1.927 80.169 -11.023 1.00 21.58 187 TYR C CA 1
ATOM 5024 C C . TYR C 1 168 ? 2.719 81.437 -10.731 1.00 22.60 187 TYR C C 1
ATOM 5025 O O . TYR C 1 168 ? 3.782 81.667 -11.319 1.00 23.98 187 TYR C O 1
ATOM 5034 N N . ASP C 1 169 ? 2.190 82.251 -9.822 1.00 22.94 188 ASP C N 1
ATOM 5035 C CA . ASP C 1 169 ? 2.958 83.307 -9.167 1.00 22.95 188 ASP C CA 1
ATOM 5036 C C . ASP C 1 169 ? 2.925 83.016 -7.676 1.00 23.84 188 ASP C C 1
ATOM 5037 O O . ASP C 1 169 ? 1.857 82.798 -7.104 1.00 23.83 188 ASP C O 1
ATOM 5042 N N . ILE C 1 170 ? 4.106 82.984 -7.063 1.00 21.96 189 ILE C N 1
ATOM 5043 C CA . ILE C 1 170 ? 4.276 82.498 -5.699 1.00 21.13 189 ILE C CA 1
ATOM 5044 C C . ILE C 1 170 ? 5.070 83.517 -4.886 1.00 21.54 189 ILE C C 1
ATOM 5045 O O . ILE C 1 170 ? 6.119 83.975 -5.331 1.00 21.32 189 ILE C O 1
ATOM 5050 N N . ILE C 1 171 ? 4.546 83.884 -3.721 1.00 20.56 190 ILE C N 1
ATOM 5051 C CA . ILE C 1 171 ? 5.234 84.783 -2.808 1.00 20.99 190 ILE C CA 1
ATOM 5052 C C . ILE C 1 171 ? 5.455 84.020 -1.515 1.00 20.94 190 ILE C C 1
ATOM 5053 O O . ILE C 1 171 ? 4.494 83.538 -0.916 1.00 26.17 190 ILE C O 1
ATOM 5058 N N . TYR C 1 172 ? 6.715 83.920 -1.095 1.00 19.17 191 TYR C N 1
ATOM 5059 C CA . TYR C 1 172 ? 7.112 83.047 -0.002 1.00 19.71 191 TYR C CA 1
ATOM 5060 C C . TYR C 1 172 ? 7.944 83.780 1.043 1.00 20.65 191 TYR C C 1
ATOM 5061 O O . TYR C 1 172 ? 8.893 84.498 0.712 1.00 19.67 191 TYR C O 1
ATOM 5070 N N . THR C 1 173 ? 7.572 83.578 2.302 1.00 21.01 192 THR C N 1
ATOM 5071 C CA . THR C 1 173 ? 8.319 84.057 3.443 1.00 21.90 192 THR C CA 1
ATOM 5072 C C . THR C 1 173 ? 8.856 82.840 4.184 1.00 22.01 192 THR C C 1
ATOM 5073 O O . THR C 1 173 ? 8.092 81.963 4.582 1.00 22.49 192 THR C O 1
ATOM 5077 N N . ALA C 1 174 ? 10.176 82.791 4.353 1.00 22.48 193 ALA C N 1
ATOM 5078 C CA . ALA C 1 174 ? 10.842 81.661 4.993 1.00 21.95 193 ALA C CA 1
ATOM 5079 C C . ALA C 1 174 ? 10.600 81.670 6.497 1.00 21.81 193 ALA C C 1
ATOM 5080 O O . ALA C 1 174 ? 10.330 82.722 7.072 1.00 21.23 193 ALA C O 1
ATOM 5082 N N . PRO C 1 175 ? 10.679 80.491 7.136 1.00 20.65 194 PRO C N 1
ATOM 5083 C CA . PRO C 1 175 ? 10.502 80.423 8.572 1.00 20.98 194 PRO C CA 1
ATOM 5084 C C . PRO C 1 175 ? 11.772 80.842 9.290 1.00 20.79 194 PRO C C 1
ATOM 5085 O O . PRO C 1 175 ? 12.819 80.945 8.659 1.00 19.18 194 PRO C O 1
ATOM 5089 N N . THR C 1 176 ? 11.655 81.111 10.589 1.00 21.48 195 THR C N 1
ATOM 5090 C CA . THR C 1 176 ? 12.801 81.173 11.482 1.00 21.04 195 THR C CA 1
ATOM 5091 C C . THR C 1 176 ? 12.663 80.053 12.507 1.00 21.94 195 THR C C 1
ATOM 5092 O O . THR C 1 176 ? 11.555 79.632 12.824 1.00 23.63 195 THR C O 1
ATOM 5096 N N . PHE C 1 177 ? 13.789 79.569 13.017 1.00 24.20 196 PHE C N 1
ATOM 5097 C CA . PHE C 1 177 ? 13.794 78.447 13.950 1.00 24.80 196 PHE C CA 1
ATOM 5098 C C . PHE C 1 177 ? 14.411 78.841 15.279 1.00 25.67 196 PHE C C 1
ATOM 5099 O O . PHE C 1 177 ? 15.337 79.646 15.330 1.00 25.90 196 PHE C O 1
ATOM 5107 N N . LYS C 1 178 ? 13.886 78.271 16.356 1.00 27.35 197 LYS C N 1
ATOM 5108 C CA . LYS C 1 178 ? 14.473 78.447 17.677 1.00 28.25 197 LYS C CA 1
ATOM 5109 C C . LYS C 1 178 ? 15.687 77.537 17.820 1.00 30.61 197 LYS C C 1
ATOM 5110 O O . LYS C 1 178 ? 15.875 76.612 17.031 1.00 28.61 197 LYS C O 1
ATOM 5116 N N . GLU C 1 179 ? 16.490 77.810 18.844 1.00 32.69 198 GLU C N 1
ATOM 5117 C CA . GLU C 1 179 ? 17.683 77.033 19.168 1.00 39.27 198 GLU C CA 1
ATOM 5118 C C . GLU C 1 179 ? 17.387 75.532 19.277 1.00 34.09 198 GLU C C 1
ATOM 5119 O O . GLU C 1 179 ? 18.150 74.670 18.789 1.00 35.91 198 GLU C O 1
ATOM 5125 N N . ASP C 1 180 ? 16.254 75.220 19.890 1.00 30.64 199 ASP C N 1
ATOM 5126 C CA . ASP C 1 180 ? 15.888 73.829 20.104 1.00 31.34 199 ASP C CA 1
ATOM 5127 C C . ASP C 1 180 ? 15.323 73.157 18.841 1.00 29.40 199 ASP C C 1
ATOM 5128 O O . ASP C 1 180 ? 14.911 72.012 18.903 1.00 30.81 199 ASP C O 1
ATOM 5133 N N . GLY C 1 181 ? 15.300 73.859 17.711 1.00 27.81 200 GLY C N 1
ATOM 5134 C CA . GLY C 1 181 ? 14.899 73.258 16.441 1.00 27.13 200 GLY C CA 1
ATOM 5135 C C . GLY C 1 181 ? 13.430 73.415 16.083 1.00 27.08 200 GLY C C 1
ATOM 5136 O O . GLY C 1 181 ? 13.041 73.088 14.961 1.00 29.06 200 GLY C O 1
ATOM 5137 N N . SER C 1 182 ? 12.615 73.908 17.014 1.00 25.26 201 SER C N 1
ATOM 5138 C CA . SER C 1 182 ? 11.205 74.171 16.737 1.00 26.34 201 SER C CA 1
ATOM 5139 C C . SER C 1 182 ? 11.037 75.470 15.956 1.00 25.64 201 SER C C 1
ATOM 5140 O O . SER C 1 182 ? 11.958 76.291 15.888 1.00 25.74 201 SER C O 1
ATOM 5143 N N . TYR C 1 183 ? 9.867 75.649 15.355 1.00 24.32 202 TYR C N 1
ATOM 5144 C CA . TYR C 1 183 ? 9.577 76.867 14.614 1.00 25.06 202 TYR C CA 1
ATOM 5145 C C . TYR C 1 183 ? 9.491 78.048 15.553 1.00 24.97 202 TYR C C 1
ATOM 5146 O O . TYR C 1 183 ? 8.811 77.984 16.572 1.00 24.11 202 TYR C O 1
ATOM 5155 N N . ARG C 1 184 ? 10.174 79.130 15.195 1.00 24.71 203 ARG C N 1
ATOM 5156 C CA . ARG C 1 184 ? 9.969 80.424 15.836 1.00 23.50 203 ARG C CA 1
ATOM 5157 C C . ARG C 1 184 ? 8.872 81.174 15.083 1.00 24.25 203 ARG C C 1
ATOM 5158 O O . ARG C 1 184 ? 7.929 81.689 15.682 1.00 23.69 203 ARG C O 1
ATOM 5166 N N . THR C 1 185 ? 9.026 81.255 13.765 1.00 22.36 204 THR C N 1
ATOM 5167 C CA . THR C 1 185 ? 7.970 81.725 12.885 1.00 23.38 204 THR C CA 1
ATOM 5168 C C . THR C 1 185 ? 7.803 80.711 11.771 1.00 23.62 204 THR C C 1
ATOM 5169 O O . THR C 1 185 ? 8.787 80.188 11.247 1.00 25.27 204 THR C O 1
ATOM 5173 N N . HIS C 1 186 ? 6.557 80.415 11.428 1.00 24.26 205 HIS C N 1
ATOM 5174 C CA . HIS C 1 186 ? 6.269 79.465 10.366 1.00 25.56 205 HIS C CA 1
ATOM 5175 C C . HIS C 1 186 ? 6.449 80.127 9.015 1.00 24.06 205 HIS C C 1
ATOM 5176 O O . HIS C 1 186 ? 6.391 81.351 8.913 1.00 23.16 205 HIS C O 1
ATOM 5183 N N . PRO C 1 187 ? 6.674 79.322 7.968 1.00 21.76 206 PRO C N 1
ATOM 5184 C CA . PRO C 1 187 ? 6.708 79.914 6.643 1.00 20.93 206 PRO C CA 1
ATOM 5185 C C . PRO C 1 187 ? 5.310 80.312 6.220 1.00 20.28 206 PRO C C 1
ATOM 5186 O O . PRO C 1 187 ? 4.332 79.716 6.679 1.00 20.85 206 PRO C O 1
ATOM 5190 N N . THR C 1 188 ? 5.211 81.321 5.366 1.00 20.02 207 THR C N 1
ATOM 5191 C CA . THR C 1 188 ? 3.931 81.684 4.771 1.00 20.59 207 THR C CA 1
ATOM 5192 C C . THR C 1 188 ? 4.079 81.735 3.257 1.00 20.02 207 THR C C 1
ATOM 5193 O O . THR C 1 188 ? 5.173 81.989 2.741 1.00 18.44 207 THR C O 1
ATOM 5197 N N . VAL C 1 189 ? 2.976 81.497 2.552 1.00 19.13 208 VAL C N 1
ATOM 5198 C CA . VAL C 1 189 ? 3.003 81.464 1.098 1.00 18.84 208 VAL C CA 1
ATOM 5199 C C . VAL C 1 189 ? 1.678 81.943 0.497 1.00 19.25 208 VAL C C 1
ATOM 5200 O O . VAL C 1 189 ? 0.600 81.622 0.997 1.00 19.92 208 VAL C O 1
ATOM 5204 N N . THR C 1 190 ? 1.786 82.743 -0.558 1.00 18.56 209 THR C N 1
ATOM 5205 C CA . THR C 1 190 ? 0.655 83.088 -1.394 1.00 19.69 209 THR C CA 1
ATOM 5206 C C . THR C 1 190 ? 0.886 82.449 -2.755 1.00 20.51 209 THR C C 1
ATOM 5207 O O . THR C 1 190 ? 1.990 82.515 -3.292 1.00 21.45 209 THR C O 1
ATOM 5211 N N . VAL C 1 191 ? -0.151 81.805 -3.291 1.00 21.96 210 VAL C N 1
ATOM 5212 C CA . VAL C 1 191 ? -0.078 81.136 -4.583 1.00 21.29 210 VAL C CA 1
ATOM 5213 C C . VAL C 1 191 ? -1.219 81.616 -5.467 1.00 20.58 210 VAL C C 1
ATOM 5214 O O . VAL C 1 191 ? -2.380 81.585 -5.059 1.00 19.89 210 VAL C O 1
ATOM 5218 N N . ILE C 1 192 ? -0.877 82.060 -6.672 1.00 19.80 211 ILE C N 1
ATOM 5219 C CA . ILE C 1 192 ? -1.846 82.545 -7.640 1.00 19.90 211 ILE C CA 1
ATOM 5220 C C . ILE C 1 192 ? -1.716 81.712 -8.905 1.00 21.02 211 ILE C C 1
ATOM 5221 O O . ILE C 1 192 ? -0.626 81.610 -9.456 1.00 23.55 211 ILE C O 1
ATOM 5226 N N . GLN C 1 193 ? -2.814 81.094 -9.343 1.00 22.08 212 GLN C N 1
ATOM 5227 C CA . GLN C 1 193 ? -2.808 80.271 -10.546 1.00 22.75 212 GLN C CA 1
ATOM 5228 C C . GLN C 1 193 ? -3.711 80.865 -11.617 1.00 22.93 212 GLN C C 1
ATOM 5229 O O . GLN C 1 193 ? -4.919 81.035 -11.406 1.00 21.68 212 GLN C O 1
ATOM 5235 N N . ASN C 1 194 ? -3.121 81.164 -12.766 1.00 21.75 213 ASN C N 1
ATOM 5236 C CA . ASN C 1 194 ? -3.844 81.799 -13.865 1.00 24.11 213 ASN C CA 1
ATOM 5237 C C . ASN C 1 194 ? -4.633 83.016 -13.386 1.00 24.76 213 ASN C C 1
ATOM 5238 O O . ASN C 1 194 ? -5.791 83.220 -13.768 1.00 26.83 213 ASN C O 1
ATOM 5243 N N . GLY C 1 195 ? -3.984 83.812 -12.541 1.00 24.44 214 GLY C N 1
ATOM 5244 C CA . GLY C 1 195 ? -4.575 85.026 -11.999 1.00 25.49 214 GLY C CA 1
ATOM 5245 C C . GLY C 1 195 ? -5.529 84.835 -10.828 1.00 26.35 214 GLY C C 1
ATOM 5246 O O . GLY C 1 195 ? -5.991 85.823 -10.258 1.00 25.55 214 GLY C O 1
ATOM 5247 N N . VAL C 1 196 ? -5.805 83.582 -10.454 1.00 22.54 215 VAL C N 1
ATOM 5248 C CA . VAL C 1 196 ? -6.718 83.269 -9.361 1.00 21.67 215 VAL C CA 1
ATOM 5249 C C . VAL C 1 196 ? -5.949 82.891 -8.095 1.00 22.27 215 VAL C C 1
ATOM 5250 O O . VAL C 1 196 ? -5.101 82.001 -8.127 1.00 22.51 215 VAL C O 1
ATOM 5254 N N . VAL C 1 197 ? -6.257 83.552 -6.978 1.00 22.49 216 VAL C N 1
ATOM 5255 C CA . VAL C 1 197 ? -5.599 83.253 -5.704 1.00 22.10 216 VAL C CA 1
ATOM 5256 C C . VAL C 1 197 ? -6.049 81.887 -5.186 1.00 21.64 216 VAL C C 1
ATOM 5257 O O . VAL C 1 197 ? -7.240 81.661 -4.963 1.00 21.10 216 VAL C O 1
ATOM 5261 N N . LEU C 1 198 ? -5.078 81.005 -4.969 1.00 19.79 217 LEU C N 1
ATOM 5262 C CA . LEU C 1 198 ? -5.331 79.651 -4.476 1.00 20.61 217 LEU C CA 1
ATOM 5263 C C . LEU C 1 198 ? -4.890 79.479 -3.021 1.00 19.15 217 LEU C C 1
ATOM 5264 O O . LEU C 1 198 ? -5.491 78.705 -2.275 1.00 18.40 217 LEU C O 1
ATOM 5269 N N . GLN C 1 199 ? -3.813 80.164 -2.642 1.00 18.30 218 GLN C N 1
ATOM 5270 C CA . GLN C 1 199 ? -3.366 80.227 -1.258 1.00 18.81 218 GLN C CA 1
ATOM 5271 C C . GLN C 1 199 ? -3.199 81.694 -0.911 1.00 19.02 218 GLN C C 1
ATOM 5272 O O . GLN C 1 199 ? -2.397 82.394 -1.534 1.00 17.32 218 GLN C O 1
ATOM 5278 N N . ASN C 1 200 ? -3.956 82.149 0.081 1.00 20.28 219 ASN C N 1
ATOM 5279 C CA . ASN C 1 200 ? -3.915 83.540 0.507 1.00 23.51 219 ASN C CA 1
ATOM 5280 C C . ASN C 1 200 ? -3.155 83.705 1.828 1.00 23.06 219 ASN C C 1
ATOM 5281 O O . ASN C 1 200 ? -3.739 83.615 2.898 1.00 20.58 219 ASN C O 1
ATOM 5286 N N . HIS C 1 201 ? -1.857 83.968 1.731 1.00 21.06 220 HIS C N 1
ATOM 5287 C CA . HIS C 1 201 ? -0.996 84.094 2.901 1.00 21.11 220 HIS C CA 1
ATOM 5288 C C . HIS C 1 201 ? -1.209 82.915 3.854 1.00 21.10 220 HIS C C 1
ATOM 5289 O O . HIS C 1 201 ? -1.513 83.094 5.036 1.00 20.09 220 HIS C O 1
ATOM 5296 N N . THR C 1 202 ? -1.014 81.714 3.317 1.00 20.40 221 THR C N 1
ATOM 5297 C CA . THR C 1 202 ? -1.235 80.472 4.043 1.00 20.64 221 THR C CA 1
ATOM 5298 C C . THR C 1 202 ? -0.030 80.136 4.897 1.00 20.55 221 THR C C 1
ATOM 5299 O O . THR C 1 202 ? 1.104 80.219 4.442 1.00 20.56 221 THR C O 1
ATOM 5303 N N . THR C 1 203 ? -0.281 79.766 6.144 1.00 21.58 222 THR C N 1
ATOM 5304 C CA . THR C 1 203 ? 0.782 79.335 7.038 1.00 23.51 222 THR C CA 1
ATOM 5305 C C . THR C 1 203 ? 1.124 77.878 6.757 1.00 22.89 222 THR C C 1
ATOM 5306 O O . THR C 1 203 ? 0.236 77.030 6.681 1.00 22.33 222 THR C O 1
ATOM 5310 N N . ILE C 1 204 ? 2.413 77.604 6.592 1.00 22.14 223 ILE C N 1
ATOM 5311 C CA . ILE C 1 204 ? 2.894 76.254 6.368 1.00 20.84 223 ILE C CA 1
ATOM 5312 C C . ILE C 1 204 ? 3.220 75.642 7.727 1.00 23.29 223 ILE C C 1
ATOM 5313 O O . ILE C 1 204 ? 3.887 76.269 8.551 1.00 23.76 223 ILE C O 1
ATOM 5318 N N . LEU C 1 205 ? 2.723 74.427 7.964 1.00 25.92 224 LEU C N 1
ATOM 5319 C CA . LEU C 1 205 ? 2.776 73.799 9.290 1.00 26.44 224 LEU C CA 1
ATOM 5320 C C . LEU C 1 205 ? 4.055 73.017 9.526 1.00 26.32 224 LEU C C 1
ATOM 5321 O O . LEU C 1 205 ? 4.403 72.735 10.664 1.00 27.85 224 LEU C O 1
ATOM 5326 N N . GLY C 1 206 ? 4.750 72.680 8.451 1.00 22.86 225 GLY C N 1
ATOM 5327 C CA . GLY C 1 206 ? 5.944 71.850 8.517 1.00 22.61 225 GLY C CA 1
ATOM 5328 C C . GLY C 1 206 ? 6.153 71.217 7.158 1.00 21.30 225 GLY C C 1
ATOM 5329 O O . GLY C 1 206 ? 5.489 71.603 6.190 1.00 22.52 225 GLY C O 1
ATOM 5330 N N . THR C 1 207 ? 7.062 70.252 7.070 1.00 20.50 226 THR C N 1
ATOM 5331 C CA . THR C 1 207 ? 7.305 69.553 5.810 1.00 20.36 226 THR C CA 1
ATOM 5332 C C . THR C 1 207 ? 6.001 68.971 5.254 1.00 20.74 226 THR C C 1
ATOM 5333 O O . THR C 1 207 ? 5.129 68.542 6.014 1.00 20.29 226 THR C O 1
ATOM 5337 N N . THR C 1 208 ? 5.850 68.995 3.934 1.00 20.55 227 THR C N 1
ATOM 5338 C CA . THR C 1 208 ? 4.720 68.343 3.296 1.00 20.64 227 THR C CA 1
ATOM 5339 C C . THR C 1 208 ? 5.017 66.849 3.225 1.00 21.50 227 THR C C 1
ATOM 5340 O O . THR C 1 208 ? 6.099 66.445 2.796 1.00 23.79 227 THR C O 1
ATOM 5344 N N . GLU C 1 209 ? 4.066 66.037 3.671 1.00 21.56 228 GLU C N 1
ATOM 5345 C CA . GLU C 1 209 ? 4.288 64.598 3.834 1.00 21.60 228 GLU C CA 1
ATOM 5346 C C . GLU C 1 209 ? 3.142 63.788 3.239 1.00 20.51 228 GLU C C 1
ATOM 5347 O O . GLU C 1 209 ? 1.969 64.095 3.469 1.00 19.37 228 GLU C O 1
ATOM 5353 N N . TRP C 1 210 ? 3.491 62.751 2.481 1.00 20.55 229 TRP C N 1
ATOM 5354 C CA . TRP C 1 210 ? 2.521 61.799 1.954 1.00 20.72 229 TRP C CA 1
ATOM 5355 C C . TRP C 1 210 ? 1.931 60.957 3.082 1.00 21.27 229 TRP C C 1
ATOM 5356 O O . TRP C 1 210 ? 0.758 60.598 3.044 1.00 20.10 229 TRP C O 1
ATOM 5367 N N . ILE C 1 211 ? 2.753 60.647 4.082 1.00 21.61 230 ILE C N 1
ATOM 5368 C CA . ILE C 1 211 ? 2.327 59.841 5.222 1.00 22.13 230 ILE C CA 1
ATOM 5369 C C . ILE C 1 211 ? 2.581 60.602 6.512 1.00 24.04 230 ILE C C 1
ATOM 5370 O O . ILE C 1 211 ? 3.697 61.058 6.759 1.00 24.00 230 ILE C O 1
ATOM 5375 N N . GLY C 1 212 ? 1.543 60.725 7.336 1.00 24.72 231 GLY C N 1
ATOM 5376 C CA . GLY C 1 212 ? 1.683 61.288 8.670 1.00 23.75 231 GLY C CA 1
ATOM 5377 C C . GLY C 1 212 ? 1.573 62.796 8.744 1.00 24.94 231 GLY C C 1
ATOM 5378 O O . GLY C 1 212 ? 1.268 63.472 7.757 1.00 26.87 231 GLY C O 1
ATOM 5379 N N . PHE C 1 213 ? 1.826 63.320 9.938 1.00 26.29 232 PHE C N 1
ATOM 5380 C CA . PHE C 1 213 ? 1.718 64.746 10.211 1.00 25.83 232 PHE C CA 1
ATOM 5381 C C . PHE C 1 213 ? 2.921 65.494 9.655 1.00 24.20 232 PHE C C 1
ATOM 5382 O O . PHE C 1 213 ? 4.001 64.919 9.519 1.00 22.77 232 PHE C O 1
ATOM 5390 N N . PRO C 1 214 ? 2.743 66.787 9.328 1.00 23.78 233 PRO C N 1
ATOM 5391 C CA . PRO C 1 214 ? 3.885 67.585 8.895 1.00 23.40 233 PRO C CA 1
ATOM 5392 C C . PRO C 1 214 ? 5.010 67.522 9.920 1.00 23.93 233 PRO C C 1
ATOM 5393 O O . PRO C 1 214 ? 4.734 67.477 11.123 1.00 23.19 233 PRO C O 1
ATOM 5397 N N . GLN C 1 215 ? 6.256 67.500 9.459 1.00 21.77 234 GLN C N 1
ATOM 5398 C CA A GLN C 1 215 ? 7.391 67.406 10.367 0.50 22.29 234 GLN C CA 1
ATOM 5399 C CA B GLN C 1 215 ? 7.395 67.399 10.362 0.50 22.40 234 GLN C CA 1
ATOM 5400 C C . GLN C 1 215 ? 8.094 68.749 10.526 1.00 23.12 234 GLN C C 1
ATOM 5401 O O . GLN C 1 215 ? 8.174 69.547 9.580 1.00 21.60 234 GLN C O 1
ATOM 5412 N N . VAL C 1 216 ? 8.584 68.990 11.736 1.00 24.43 235 VAL C N 1
ATOM 5413 C CA . VAL C 1 216 ? 9.337 70.186 12.073 1.00 28.30 235 VAL C CA 1
ATOM 5414 C C . VAL C 1 216 ? 10.824 69.859 12.002 1.00 28.00 235 VAL C C 1
ATOM 5415 O O . VAL C 1 216 ? 11.346 69.159 12.864 1.00 27.25 235 VAL C O 1
ATOM 5441 N N . HIS C 1 219 ? 15.999 74.101 9.162 1.00 26.61 238 HIS C N 1
ATOM 5442 C CA . HIS C 1 219 ? 16.759 74.299 7.942 1.00 24.71 238 HIS C CA 1
ATOM 5443 C C . HIS C 1 219 ? 17.036 75.780 7.751 1.00 26.35 238 HIS C C 1
ATOM 5444 O O . HIS C 1 219 ? 16.372 76.628 8.350 1.00 25.52 238 HIS C O 1
ATOM 5451 N N . GLY C 1 220 ? 18.017 76.083 6.911 1.00 26.71 239 GLY C N 1
ATOM 5452 C CA . GLY C 1 220 ? 18.273 77.446 6.470 1.00 25.20 239 GLY C CA 1
ATOM 5453 C C . GLY C 1 220 ? 17.771 77.618 5.053 1.00 24.43 239 GLY C C 1
ATOM 5454 O O . GLY C 1 220 ? 16.720 77.085 4.688 1.00 23.83 239 GLY C O 1
ATOM 5455 N N . ALA C 1 221 ? 18.530 78.354 4.252 1.00 23.47 240 ALA C N 1
ATOM 5456 C CA . ALA C 1 221 ? 18.211 78.551 2.841 1.00 23.54 240 ALA C CA 1
ATOM 5457 C C . ALA C 1 221 ? 18.156 77.222 2.097 1.00 22.69 240 ALA C C 1
ATOM 5458 O O . ALA C 1 221 ? 18.926 76.316 2.381 1.00 24.70 240 ALA C O 1
ATOM 5460 N N . GLY C 1 222 ? 17.242 77.115 1.142 1.00 21.83 241 GLY C N 1
ATOM 5461 C CA . GLY C 1 222 ? 17.091 75.898 0.365 1.00 23.45 241 GLY C CA 1
ATOM 5462 C C . GLY C 1 222 ? 16.785 76.164 -1.099 1.00 24.10 241 GLY C C 1
ATOM 5463 O O . GLY C 1 222 ? 16.297 77.241 -1.453 1.00 25.79 241 GLY C O 1
ATOM 5464 N N . PRO C 1 223 ? 17.057 75.176 -1.961 1.00 25.06 242 PRO C N 1
ATOM 5465 C CA . PRO C 1 223 ? 16.792 75.340 -3.379 1.00 25.23 242 PRO C CA 1
ATOM 5466 C C . PRO C 1 223 ? 15.309 75.193 -3.683 1.00 24.60 242 PRO C C 1
ATOM 5467 O O . PRO C 1 223 ? 14.525 74.831 -2.807 1.00 24.17 242 PRO C O 1
ATOM 5471 N N . ILE C 1 224 ? 14.936 75.492 -4.917 1.00 25.12 243 ILE C N 1
ATOM 5472 C CA . ILE C 1 224 ? 13.637 75.116 -5.436 1.00 26.10 243 ILE C CA 1
ATOM 5473 C C . ILE C 1 224 ? 13.817 73.741 -6.061 1.00 24.74 243 ILE C C 1
ATOM 5474 O O . ILE C 1 224 ? 14.680 73.562 -6.914 1.00 26.16 243 ILE C O 1
ATOM 5479 N N . ILE C 1 225 ? 13.029 72.769 -5.618 1.00 23.63 244 ILE C N 1
ATOM 5480 C CA . ILE C 1 225 ? 13.065 71.433 -6.189 1.00 23.20 244 ILE C CA 1
ATOM 5481 C C . ILE C 1 225 ? 11.802 71.195 -7.005 1.00 23.32 244 ILE C C 1
ATOM 5482 O O . ILE C 1 225 ? 10.694 71.435 -6.519 1.00 23.47 244 ILE C O 1
ATOM 5487 N N . LEU C 1 226 ? 11.980 70.730 -8.240 1.00 22.44 245 LEU C N 1
ATOM 5488 C CA . LEU C 1 226 ? 10.871 70.321 -9.090 1.00 22.32 245 LEU C CA 1
ATOM 5489 C C . LEU C 1 226 ? 10.756 68.800 -9.057 1.00 23.18 245 LEU C C 1
ATOM 5490 O O . LEU C 1 226 ? 11.734 68.076 -9.272 1.00 20.83 245 LEU C O 1
ATOM 5495 N N . GLN C 1 227 ? 9.544 68.329 -8.809 1.00 23.79 246 GLN C N 1
ATOM 5496 C CA . GLN C 1 227 ? 9.298 66.920 -8.532 1.00 24.89 246 GLN C CA 1
ATOM 5497 C C . GLN C 1 227 ? 9.131 66.070 -9.799 1.00 22.68 246 GLN C C 1
ATOM 5498 O O . GLN C 1 227 ? 8.374 66.418 -10.704 1.00 25.73 246 GLN C O 1
ATOM 5504 N N . SER C 1 228 ? 9.858 64.961 -9.839 1.00 23.63 247 SER C N 1
ATOM 5505 C CA . SER C 1 228 ? 9.620 63.884 -10.778 1.00 24.65 247 SER C CA 1
ATOM 5506 C C . SER C 1 228 ? 8.811 62.804 -10.068 1.00 25.27 247 SER C C 1
ATOM 5507 O O . SER C 1 228 ? 9.357 62.014 -9.309 1.00 26.79 247 SER C O 1
ATOM 5510 N N . HIS C 1 229 ? 7.501 62.808 -10.281 1.00 28.54 248 HIS C N 1
ATOM 5511 C CA . HIS C 1 229 ? 6.602 61.871 -9.620 1.00 29.05 248 HIS C CA 1
ATOM 5512 C C . HIS C 1 229 ? 6.506 60.607 -10.478 1.00 31.39 248 HIS C C 1
ATOM 5513 O O . HIS C 1 229 ? 6.007 60.646 -11.599 1.00 36.37 248 HIS C O 1
ATOM 5520 N N . GLY C 1 230 ? 6.974 59.483 -9.948 1.00 33.30 249 GLY C N 1
ATOM 5521 C CA . GLY C 1 230 ? 7.226 58.288 -10.764 1.00 34.72 249 GLY C CA 1
ATOM 5522 C C . GLY C 1 230 ? 6.055 57.461 -11.284 1.00 35.23 249 GLY C C 1
ATOM 5523 O O . GLY C 1 230 ? 6.238 56.292 -11.630 1.00 36.06 249 GLY C O 1
ATOM 5524 N N . ASP C 1 231 ? 4.852 58.032 -11.304 1.00 32.21 250 ASP C N 1
ATOM 5525 C CA . ASP C 1 231 ? 3.699 57.367 -11.904 1.00 29.51 250 ASP C CA 1
ATOM 5526 C C . ASP C 1 231 ? 3.878 57.336 -13.426 1.00 27.28 250 ASP C C 1
ATOM 5527 O O . ASP C 1 231 ? 4.712 58.066 -13.955 1.00 27.35 250 ASP C O 1
ATOM 5532 N N . PRO C 1 232 ? 3.108 56.487 -14.132 1.00 25.89 251 PRO C N 1
ATOM 5533 C CA . PRO C 1 232 ? 3.338 56.332 -15.576 1.00 26.73 251 PRO C CA 1
ATOM 5534 C C . PRO C 1 232 ? 2.765 57.450 -16.481 1.00 25.35 251 PRO C C 1
ATOM 5535 O O . PRO C 1 232 ? 2.957 57.388 -17.687 1.00 24.36 251 PRO C O 1
ATOM 5539 N N . SER C 1 233 ? 2.106 58.462 -15.925 1.00 24.32 252 SER C N 1
ATOM 5540 C CA . SER C 1 233 ? 1.499 59.498 -16.769 1.00 24.26 252 SER C CA 1
ATOM 5541 C C . SER C 1 233 ? 2.549 60.252 -17.589 1.00 25.61 252 SER C C 1
ATOM 5542 O O . SER C 1 233 ? 3.698 60.439 -17.161 1.00 25.80 252 SER C O 1
ATOM 5545 N N . GLU C 1 234 ? 2.126 60.685 -18.769 1.00 26.71 253 GLU C N 1
ATOM 5546 C CA . GLU C 1 234 ? 2.965 61.442 -19.686 1.00 28.42 253 GLU C CA 1
ATOM 5547 C C . GLU C 1 234 ? 3.524 62.693 -18.991 1.00 26.24 253 GLU C C 1
ATOM 5548 O O . GLU C 1 234 ? 2.805 63.344 -18.240 1.00 26.28 253 GLU C O 1
ATOM 5554 N N . PRO C 1 235 ? 4.803 63.026 -19.235 1.00 26.13 254 PRO C N 1
ATOM 5555 C CA . PRO C 1 235 ? 5.459 64.045 -18.411 1.00 26.57 254 PRO C CA 1
ATOM 5556 C C . PRO C 1 235 ? 4.973 65.450 -18.706 1.00 26.51 254 PRO C C 1
ATOM 5557 O O . PRO C 1 235 ? 4.645 65.754 -19.850 1.00 28.17 254 PRO C O 1
ATOM 5561 N N . ILE C 1 236 ? 4.927 66.306 -17.686 1.00 25.54 255 ILE C N 1
ATOM 5562 C CA . ILE C 1 236 ? 4.536 67.695 -17.917 1.00 24.36 255 ILE C CA 1
ATOM 5563 C C . ILE C 1 236 ? 5.741 68.520 -18.381 1.00 23.61 255 ILE C C 1
ATOM 5564 O O . ILE C 1 236 ? 6.894 68.107 -18.229 1.00 24.61 255 ILE C O 1
ATOM 5569 N N . SER C 1 237 ? 5.462 69.680 -18.962 1.00 22.59 256 SER C N 1
ATOM 5570 C CA . SER C 1 237 ? 6.512 70.583 -19.424 1.00 24.40 256 SER C CA 1
ATOM 5571 C C . SER C 1 237 ? 6.468 71.913 -18.672 1.00 25.65 256 SER C C 1
ATOM 5572 O O . SER C 1 237 ? 5.415 72.330 -18.194 1.00 26.26 256 SER C O 1
ATOM 5575 N N . PHE C 1 238 ? 7.620 72.572 -18.591 1.00 24.75 257 PHE C N 1
ATOM 5576 C CA . PHE C 1 238 ? 7.766 73.834 -17.887 1.00 23.50 257 PHE C CA 1
ATOM 5577 C C . PHE C 1 238 ? 8.330 74.924 -18.802 1.00 24.16 257 PHE C C 1
ATOM 5578 O O . PHE C 1 238 ? 9.051 74.627 -19.754 1.00 24.23 257 PHE C O 1
ATOM 5586 N N . ARG C 1 239 ? 8.012 76.180 -18.498 1.00 21.93 258 ARG C N 1
ATOM 5587 C CA . ARG C 1 239 ? 8.631 77.320 -19.164 1.00 21.68 258 ARG C CA 1
ATOM 5588 C C . ARG C 1 239 ? 8.567 78.554 -18.279 1.00 21.41 258 ARG C C 1
ATOM 5589 O O . ARG C 1 239 ? 7.876 78.566 -17.260 1.00 21.82 258 ARG C O 1
ATOM 5597 N N . ASN C 1 240 ? 9.303 79.588 -18.680 1.00 21.38 259 ASN C N 1
ATOM 5598 C CA . ASN C 1 240 ? 9.273 80.901 -18.034 1.00 21.44 259 ASN C CA 1
ATOM 5599 C C . ASN C 1 240 ? 9.353 80.826 -16.503 1.00 22.43 259 ASN C C 1
ATOM 5600 O O . ASN C 1 240 ? 8.401 81.162 -15.800 1.00 20.22 259 ASN C O 1
ATOM 5605 N N . ILE C 1 241 ? 10.505 80.383 -16.005 1.00 21.61 260 ILE C N 1
ATOM 5606 C CA . ILE C 1 241 ? 10.735 80.302 -14.576 1.00 21.95 260 ILE C CA 1
ATOM 5607 C C . ILE C 1 241 ? 11.702 81.403 -14.160 1.00 22.56 260 ILE C C 1
ATOM 5608 O O . ILE C 1 241 ? 12.829 81.469 -14.660 1.00 22.64 260 ILE C O 1
ATOM 5613 N N . TRP C 1 242 ? 11.264 82.263 -13.246 1.00 20.28 261 TRP C N 1
ATOM 5614 C CA . TRP C 1 242 ? 12.164 83.235 -12.645 1.00 21.16 261 TRP C CA 1
ATOM 5615 C C . TRP C 1 242 ? 11.872 83.412 -11.163 1.00 21.48 261 TRP C C 1
ATOM 5616 O O . TRP C 1 242 ? 10.801 83.065 -10.677 1.00 19.42 261 TRP C O 1
ATOM 5627 N N . ILE C 1 243 ? 12.858 83.945 -10.459 1.00 22.58 262 ILE C N 1
ATOM 5628 C CA . ILE C 1 243 ? 12.783 84.103 -9.021 1.00 24.70 262 ILE C CA 1
ATOM 5629 C C . ILE C 1 243 ? 13.483 85.401 -8.657 1.00 25.18 262 ILE C C 1
ATOM 5630 O O . ILE C 1 243 ? 14.523 85.738 -9.233 1.00 25.34 262 ILE C O 1
ATOM 5635 N N . ARG C 1 244 ? 12.903 86.147 -7.728 1.00 26.92 263 ARG C N 1
ATOM 5636 C CA . ARG C 1 244 ? 13.594 87.319 -7.195 1.00 26.43 263 ARG C CA 1
ATOM 5637 C C . ARG C 1 244 ? 13.513 87.311 -5.686 1.00 27.03 263 ARG C C 1
ATOM 5638 O O . ARG C 1 244 ? 12.485 86.984 -5.097 1.00 23.95 263 ARG C O 1
ATOM 5646 N N . GLU C 1 245 ? 14.644 87.618 -5.065 1.00 31.91 264 GLU C N 1
ATOM 5647 C CA . GLU C 1 245 ? 14.773 87.508 -3.629 1.00 30.43 264 GLU C CA 1
ATOM 5648 C C . GLU C 1 245 ? 14.083 88.706 -3.009 1.00 30.02 264 GLU 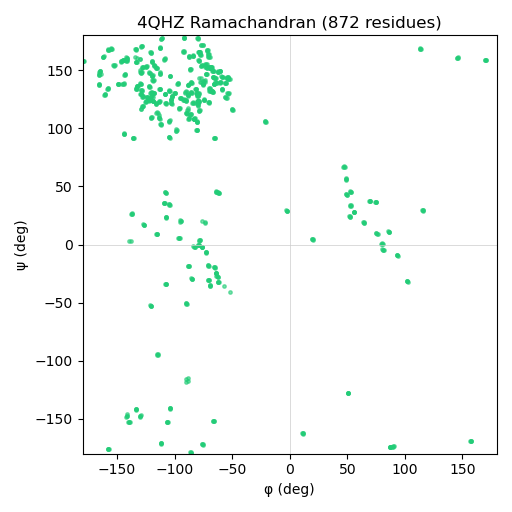C C 1
ATOM 5649 O O . GLU C 1 245 ? 14.152 89.801 -3.546 1.00 30.26 264 GLU C O 1
ATOM 5655 N N . LEU C 1 246 ? 13.374 88.475 -1.911 1.00 28.54 265 LEU C N 1
ATOM 5656 C CA . LEU C 1 246 ? 12.738 89.538 -1.148 1.00 30.17 265 LEU C CA 1
ATOM 5657 C C . LEU C 1 246 ? 13.481 89.729 0.178 1.00 31.70 265 LEU C C 1
ATOM 5658 O O . LEU C 1 246 ? 14.365 88.938 0.542 1.00 31.95 265 LEU C O 1
ATOM 5669 N N . GLU D 1 8 ? 9.013 45.180 -3.298 1.00 47.94 27 GLU D N 1
ATOM 5670 C CA . GLU D 1 8 ? 8.048 45.605 -2.286 1.00 46.37 27 GLU D CA 1
ATOM 5671 C C . GLU D 1 8 ? 7.162 44.432 -1.867 1.00 43.94 27 GLU D C 1
ATOM 5672 O O . GLU D 1 8 ? 6.866 43.554 -2.682 1.00 43.27 27 GLU D O 1
ATOM 5678 N N . PHE D 1 9 ? 6.741 44.418 -0.603 1.00 40.47 28 PHE D N 1
ATOM 5679 C CA . PHE D 1 9 ? 5.804 43.388 -0.115 1.00 38.82 28 PHE D CA 1
ATOM 5680 C C . PHE D 1 9 ? 4.705 43.897 0.835 1.00 36.89 28 PHE D C 1
ATOM 5681 O O . PHE D 1 9 ? 3.878 43.116 1.286 1.00 36.00 28 PHE D O 1
ATOM 5705 N N . PRO D 1 12 ? 3.803 51.006 2.705 1.00 36.76 31 PRO D N 1
ATOM 5706 C CA . PRO D 1 12 ? 4.571 51.685 3.751 1.00 33.78 31 PRO D CA 1
ATOM 5707 C C . PRO D 1 12 ? 3.662 52.435 4.720 1.00 31.07 31 PRO D C 1
ATOM 5708 O O . PRO D 1 12 ? 2.597 52.914 4.331 1.00 30.97 31 PRO D O 1
ATOM 5712 N N . THR D 1 13 ? 4.090 52.520 5.970 1.00 29.71 32 THR D N 1
ATOM 5713 C CA . THR D 1 13 ? 3.347 53.205 7.015 1.00 29.58 32 THR D CA 1
ATOM 5714 C C . THR D 1 13 ? 4.284 54.102 7.826 1.00 27.72 32 THR D C 1
ATOM 5715 O O . THR D 1 13 ? 5.499 53.924 7.814 1.00 26.59 32 THR D O 1
ATOM 5719 N N . GLY D 1 14 ? 3.703 55.059 8.542 1.00 26.76 33 GLY D N 1
ATOM 5720 C CA . GLY D 1 14 ? 4.470 56.040 9.300 1.00 25.61 33 GLY D CA 1
ATOM 5721 C C . GLY D 1 14 ? 4.412 55.790 10.794 1.00 26.56 33 GLY D C 1
ATOM 5722 O O . GLY D 1 14 ? 4.220 54.658 11.242 1.00 25.06 33 GLY D O 1
ATOM 5723 N N . TYR D 1 15 ? 4.561 56.861 11.564 1.00 27.16 34 TYR D N 1
ATOM 5724 C CA . TYR D 1 15 ? 4.567 56.779 13.019 1.00 28.37 34 TYR D CA 1
ATOM 5725 C C . TYR D 1 15 ? 3.308 56.087 13.552 1.00 28.81 34 TYR D C 1
ATOM 5726 O O . TYR D 1 15 ? 2.184 56.476 13.221 1.00 28.01 34 TYR D O 1
ATOM 5735 N N . ALA D 1 16 ? 3.520 55.054 14.366 1.00 30.53 35 ALA D N 1
ATOM 5736 C CA . ALA D 1 16 ? 2.443 54.252 14.967 1.00 31.29 35 ALA D CA 1
ATOM 5737 C C . ALA D 1 16 ? 1.494 53.649 13.929 1.00 30.23 35 ALA D C 1
ATOM 5738 O O . ALA D 1 16 ? 0.322 53.407 14.214 1.00 30.91 35 ALA D O 1
ATOM 5740 N N . GLY D 1 17 ? 2.012 53.411 12.727 1.00 29.21 36 GLY D N 1
ATOM 5741 C CA . GLY D 1 17 ? 1.273 52.711 11.693 1.00 28.36 36 GLY D CA 1
ATOM 5742 C C . GLY D 1 17 ? 0.358 53.569 10.842 1.00 27.11 36 GLY D C 1
ATOM 5743 O O . GLY D 1 17 ? -0.463 53.036 10.098 1.00 26.96 36 GLY D O 1
ATOM 5744 N N . ILE D 1 18 ? 0.480 54.891 10.935 1.00 26.92 37 ILE D N 1
ATOM 5745 C CA . ILE D 1 18 ? -0.387 55.781 10.158 1.00 26.98 37 ILE D CA 1
ATOM 5746 C C . ILE D 1 18 ? -0.177 55.526 8.669 1.00 25.88 37 ILE D C 1
ATOM 5747 O O . ILE D 1 18 ? 0.948 55.302 8.233 1.00 25.20 37 ILE D O 1
ATOM 5752 N N . THR D 1 19 ? -1.276 55.537 7.911 1.00 26.91 38 THR D N 1
ATOM 5753 C CA . THR D 1 19 ? -1.272 55.260 6.474 1.00 26.60 38 THR D CA 1
ATOM 5754 C C . THR D 1 19 ? -1.540 56.527 5.690 1.00 25.74 38 THR D C 1
ATOM 5755 O O . THR D 1 19 ? -2.115 57.483 6.220 1.00 25.75 38 THR D O 1
ATOM 5759 N N . HIS D 1 20 ? -1.157 56.535 4.414 1.00 26.11 39 HIS D N 1
ATOM 5760 C CA . HIS D 1 20 ? -1.305 57.742 3.592 1.00 25.96 39 HIS D CA 1
ATOM 5761 C C . HIS D 1 20 ? -2.781 58.156 3.429 1.00 25.04 39 HIS D C 1
ATOM 5762 O O . HIS D 1 20 ? -3.077 59.348 3.353 1.00 22.93 39 HIS D O 1
ATOM 5769 N N . GLU D 1 21 ? -3.686 57.176 3.416 1.00 25.79 40 GLU D N 1
ATOM 5770 C CA . GLU D 1 21 ? -5.125 57.441 3.280 1.00 27.21 40 GLU D CA 1
ATOM 5771 C C . GLU D 1 21 ? -5.691 58.276 4.431 1.00 24.91 40 GLU D C 1
ATOM 5772 O O . GLU D 1 21 ? -6.651 59.022 4.239 1.00 23.32 40 GLU D O 1
ATOM 5786 N N . SER D 1 23 ? -4.590 60.809 5.805 1.00 22.84 42 SER D N 1
ATOM 5787 C CA . SER D 1 23 ? -4.433 62.255 5.576 1.00 23.13 42 SER D CA 1
ATOM 5788 C C . SER D 1 23 ? -4.912 62.681 4.186 1.00 22.29 42 SER D C 1
ATOM 5789 O O . SER D 1 23 ? -4.427 63.661 3.636 1.00 22.42 42 SER D O 1
ATOM 5792 N N . GLU D 1 24 ? -5.888 61.964 3.643 1.00 22.89 43 GLU D N 1
ATOM 5793 C CA . GLU D 1 24 ? -6.461 62.274 2.335 1.00 23.56 43 GLU D CA 1
ATOM 5794 C C . GLU D 1 24 ? -7.961 62.552 2.460 1.00 24.55 43 GLU D C 1
ATOM 5795 O O . GLU D 1 24 ? -8.751 61.647 2.719 1.00 25.76 43 GLU D O 1
ATOM 5801 N N . PHE D 1 25 ? -8.341 63.814 2.274 1.00 25.38 44 PHE D N 1
ATOM 5802 C CA . PHE D 1 25 ? -9.716 64.265 2.486 1.00 26.05 44 PHE D CA 1
ATOM 5803 C C . PHE D 1 25 ? -10.350 64.669 1.167 1.00 25.71 44 PHE D C 1
ATOM 5804 O O . PHE D 1 25 ? -9.662 65.153 0.278 1.00 28.39 44 PHE D O 1
ATOM 5812 N N . TYR D 1 26 ? -11.658 64.473 1.050 1.00 26.24 45 TYR D N 1
ATOM 5813 C CA . TYR D 1 26 ? -12.371 64.706 -0.213 1.00 28.24 45 TYR D CA 1
ATOM 5814 C C . TYR D 1 26 ? -13.404 65.845 -0.130 1.00 29.31 45 TYR D C 1
ATOM 5815 O O . TYR D 1 26 ? -14.168 66.067 -1.064 1.00 32.72 45 TYR D O 1
ATOM 5824 N N . GLU D 1 27 ? -13.383 66.574 0.981 1.00 31.26 46 GLU D N 1
ATOM 5825 C CA . GLU D 1 27 ? -14.200 67.770 1.184 1.00 34.68 46 GLU D CA 1
ATOM 5826 C C . GLU D 1 27 ? -13.474 68.677 2.157 1.00 29.58 46 GLU D C 1
ATOM 5827 O O . GLU D 1 27 ? -12.702 68.195 2.970 1.00 30.03 46 GLU D O 1
ATOM 5833 N N . PRO D 1 28 ? -13.723 69.993 2.099 1.00 30.47 47 PRO D N 1
ATOM 5834 C CA . PRO D 1 28 ? -14.588 70.695 1.155 1.00 29.76 47 PRO D CA 1
ATOM 5835 C C . PRO D 1 28 ? -13.947 70.808 -0.224 1.00 29.55 47 PRO D C 1
ATOM 5836 O O . PRO D 1 28 ? -12.737 71.034 -0.330 1.00 27.17 47 PRO D O 1
ATOM 5840 N N . VAL D 1 29 ? -14.765 70.644 -1.264 1.00 29.68 48 VAL D N 1
ATOM 5841 C CA . VAL D 1 29 ? -14.302 70.686 -2.644 1.00 28.30 48 VAL D CA 1
ATOM 5842 C C . VAL D 1 29 ? -14.132 72.138 -3.076 1.00 26.37 48 VAL D C 1
ATOM 5843 O O . VAL D 1 29 ? -15.087 72.897 -3.026 1.00 26.66 48 VAL D O 1
ATOM 5847 N N . PRO D 1 30 ? -12.920 72.531 -3.504 1.00 24.38 49 PRO D N 1
ATOM 5848 C CA . PRO D 1 30 ? -12.755 73.888 -4.030 1.00 25.05 49 PRO D CA 1
ATOM 5849 C C . PRO D 1 30 ? -13.584 74.122 -5.300 1.00 25.15 49 PRO D C 1
ATOM 5850 O O . PRO D 1 30 ? -13.659 73.231 -6.147 1.00 22.41 49 PRO D O 1
ATOM 5854 N N . PRO D 1 31 ? -14.211 75.306 -5.420 1.00 25.49 50 PRO D N 1
ATOM 5855 C CA . PRO D 1 31 ? -15.038 75.574 -6.603 1.00 27.12 50 PRO D CA 1
ATOM 5856 C C . PRO D 1 31 ? -14.204 75.617 -7.876 1.00 25.85 50 PRO D C 1
ATOM 5857 O O . PRO D 1 31 ? -13.061 76.078 -7.850 1.00 25.80 50 PRO D O 1
ATOM 5861 N N . VAL D 1 32 ? -14.777 75.114 -8.964 1.00 26.56 51 VAL D N 1
ATOM 5862 C CA . VAL D 1 32 ? -14.139 75.165 -10.272 1.00 27.84 51 VAL D CA 1
ATOM 5863 C C . VAL D 1 32 ? -14.335 76.547 -10.870 1.00 27.88 51 VAL D C 1
ATOM 5864 O O . VAL D 1 32 ? -15.465 77.014 -11.007 1.00 30.36 51 VAL D O 1
ATOM 5868 N N . VAL D 1 33 ? -13.225 77.194 -11.208 1.00 26.84 52 VAL D N 1
ATOM 5869 C CA . VAL D 1 33 ? -13.227 78.503 -11.832 1.00 27.64 52 VAL D CA 1
ATOM 5870 C C . VAL D 1 33 ? -12.534 78.404 -13.178 1.00 27.52 52 VAL D C 1
ATOM 5871 O O . VAL D 1 33 ? -11.453 77.831 -13.276 1.00 28.70 52 VAL D O 1
ATOM 5875 N N . THR D 1 34 ? -13.167 78.928 -14.221 1.00 27.28 53 THR D N 1
ATOM 5876 C CA . THR D 1 34 ? -12.522 79.048 -15.516 1.00 27.31 53 THR D CA 1
ATOM 5877 C C . THR D 1 34 ? -11.760 80.370 -15.514 1.00 26.87 53 THR D C 1
ATOM 5878 O O . THR D 1 34 ? -12.378 81.440 -15.476 1.00 24.31 53 THR D O 1
ATOM 5882 N N . PRO D 1 35 ? -10.416 80.305 -15.521 1.00 25.20 54 PRO D N 1
ATOM 5883 C CA . PRO D 1 35 ? -9.648 81.548 -15.479 1.00 24.23 54 PRO D CA 1
ATOM 5884 C C . PRO D 1 35 ? -9.771 82.344 -16.775 1.00 24.25 54 PRO D C 1
ATOM 5885 O O . PRO D 1 35 ? -10.157 81.795 -17.802 1.00 21.68 54 PRO D O 1
ATOM 5889 N N . GLY D 1 36 ? -9.439 83.631 -16.716 1.00 25.18 55 GLY D N 1
ATOM 5890 C CA . GLY D 1 36 ? -9.393 84.468 -17.909 1.00 27.84 55 GLY D CA 1
ATOM 5891 C C . GLY D 1 36 ? -8.155 84.186 -18.745 1.00 29.55 55 GLY D C 1
ATOM 5892 O O . GLY D 1 36 ? -7.410 83.243 -18.465 1.00 30.71 55 GLY D O 1
ATOM 5893 N N . THR D 1 37 ? -7.941 85.008 -19.770 1.00 30.99 56 THR D N 1
ATOM 5894 C CA . THR D 1 37 ? -6.788 84.889 -20.664 1.00 31.96 56 THR D CA 1
ATOM 5895 C C . THR D 1 37 ? -5.849 86.067 -20.443 1.00 31.89 56 THR D C 1
ATOM 5896 O O . THR D 1 37 ? -6.136 86.959 -19.642 1.00 32.48 56 THR D O 1
ATOM 5900 N N . ASP D 1 38 ? -4.727 86.061 -21.152 1.00 32.88 57 ASP D N 1
ATOM 5901 C CA . ASP D 1 38 ? -3.751 87.140 -21.060 1.00 31.78 57 ASP D CA 1
ATOM 5902 C C . ASP D 1 38 ? -4.090 88.239 -22.051 1.00 33.15 57 ASP D C 1
ATOM 5903 O O . ASP D 1 38 ? -4.302 87.982 -23.231 1.00 32.87 57 ASP D O 1
ATOM 5908 N N . LEU D 1 39 ? -4.145 89.465 -21.545 1.00 30.68 58 LEU D N 1
ATOM 5909 C CA . LEU D 1 39 ? -4.377 90.636 -22.355 1.00 33.04 58 LEU D CA 1
ATOM 5910 C C . LEU D 1 39 ? -3.032 91.189 -22.828 1.00 32.91 58 LEU D C 1
ATOM 5911 O O . LEU D 1 39 ? -2.133 91.407 -22.019 1.00 32.79 58 LEU D O 1
ATOM 5927 N N . GLY D 1 41 ? 0.056 93.188 -23.586 1.00 28.14 60 GLY D N 1
ATOM 5928 C CA . GLY D 1 41 ? 0.574 94.353 -22.877 1.00 27.43 60 GLY D CA 1
ATOM 5929 C C . GLY D 1 41 ? 0.058 94.508 -21.449 1.00 25.97 60 GLY D C 1
ATOM 5930 O O . GLY D 1 41 ? 0.373 95.488 -20.781 1.00 24.84 60 GLY D O 1
ATOM 5931 N N . GLY D 1 42 ? -0.729 93.543 -20.978 1.00 25.85 61 GLY D N 1
ATOM 5932 C CA . GLY D 1 42 ? -1.354 93.619 -19.658 1.00 25.45 61 GLY D CA 1
ATOM 5933 C C . GLY D 1 42 ? -1.204 92.324 -18.887 1.00 26.10 61 GLY D C 1
ATOM 5934 O O . GLY D 1 42 ? -0.158 91.672 -18.949 1.00 27.05 61 GLY D O 1
ATOM 5935 N N . GLY D 1 43 ? -2.257 91.960 -18.157 1.00 25.33 62 GLY D N 1
ATOM 5936 C CA . GLY D 1 43 ? -2.282 90.743 -17.361 1.00 23.10 62 GLY D CA 1
ATOM 5937 C C . GLY D 1 43 ? -3.519 89.909 -17.615 1.00 23.80 62 GLY D C 1
ATOM 5938 O O . GLY D 1 43 ? -4.057 89.893 -18.723 1.00 25.46 62 GLY D O 1
ATOM 5939 N N . PHE D 1 44 ? -3.984 89.224 -16.577 1.00 24.10 63 PHE D N 1
ATOM 5940 C CA . PHE D 1 44 ? -5.114 88.318 -16.708 1.00 24.44 63 PHE D CA 1
ATOM 5941 C C . PHE D 1 44 ? -6.443 89.059 -16.815 1.00 25.28 63 PHE D C 1
ATOM 5942 O O . PHE D 1 44 ? -6.674 90.028 -16.104 1.00 27.45 63 PHE D O 1
ATOM 5950 N N . THR D 1 45 ? -7.301 88.599 -17.720 1.00 25.13 64 THR D N 1
ATOM 5951 C CA . THR D 1 45 ? -8.686 89.053 -17.778 1.00 26.22 64 THR D CA 1
ATOM 5952 C C . THR D 1 45 ? -9.488 88.316 -16.704 1.00 24.53 64 THR D C 1
ATOM 5953 O O . THR D 1 45 ? -8.950 87.468 -15.993 1.00 26.64 64 THR D O 1
ATOM 5957 N N . ALA D 1 46 ? -10.767 88.649 -16.580 1.00 24.90 65 ALA D N 1
ATOM 5958 C CA . ALA D 1 46 ? -11.580 88.176 -15.455 1.00 23.43 65 ALA D CA 1
ATOM 5959 C C . ALA D 1 46 ? -11.825 86.673 -15.491 1.00 23.72 65 ALA D C 1
ATOM 5960 O O . ALA D 1 46 ? -12.218 86.130 -16.524 1.00 25.53 65 ALA D O 1
ATOM 5962 N N . PRO D 1 47 ? -11.613 85.992 -14.352 1.00 24.07 66 PRO D N 1
ATOM 5963 C CA . PRO D 1 47 ? -12.055 84.596 -14.238 1.00 24.90 66 PRO D CA 1
ATOM 5964 C C . PRO D 1 47 ? -13.571 84.506 -14.133 1.00 24.64 66 PRO D C 1
ATOM 5965 O O . PRO D 1 47 ? -14.236 85.519 -13.919 1.00 23.13 66 PRO D O 1
ATOM 5969 N N . SER D 1 48 ? -14.102 83.298 -14.293 1.00 27.44 67 SER D N 1
ATOM 5970 C CA . SER D 1 48 ? -15.548 83.089 -14.450 1.00 28.53 67 SER D CA 1
ATOM 5971 C C . SER D 1 48 ? -16.379 83.510 -13.235 1.00 27.91 67 SER D C 1
ATOM 5972 O O . SER D 1 48 ? -17.547 83.868 -13.388 1.00 29.61 67 SER D O 1
ATOM 5975 N N . ASP D 1 49 ? -15.784 83.485 -12.045 1.00 25.66 68 ASP D N 1
ATOM 5976 C CA . ASP D 1 49 ? -16.494 83.868 -10.819 1.00 27.27 68 ASP D CA 1
ATOM 5977 C C . ASP D 1 49 ? -16.243 85.322 -10.402 1.00 26.75 68 ASP D C 1
ATOM 5978 O O . ASP D 1 49 ? -16.688 85.750 -9.341 1.00 27.45 68 ASP D O 1
ATOM 5983 N N . ALA D 1 50 ? -15.538 86.083 -11.232 1.00 26.07 69 ALA D N 1
ATOM 5984 C CA . ALA D 1 50 ? -15.222 87.468 -10.903 1.00 25.62 69 ALA D CA 1
ATOM 5985 C C . ALA D 1 50 ? -16.346 88.397 -11.331 1.00 26.13 69 ALA D C 1
ATOM 5986 O O . ALA D 1 50 ? -17.058 88.121 -12.297 1.00 29.75 69 ALA D O 1
ATOM 5988 N N . ILE D 1 51 ? -16.488 89.505 -10.614 1.00 25.34 70 ILE D N 1
ATOM 5989 C CA . ILE D 1 51 ? -17.341 90.600 -11.044 1.00 25.70 70 ILE D CA 1
ATOM 5990 C C . ILE D 1 51 ? -16.540 91.481 -11.997 1.00 25.67 70 ILE D C 1
ATOM 5991 O O . ILE D 1 51 ? -15.461 91.959 -11.642 1.00 24.23 70 ILE D O 1
ATOM 5996 N N . VAL D 1 52 ? -17.035 91.655 -13.216 1.00 25.95 71 VAL D N 1
ATOM 5997 C CA . VAL D 1 52 ? -16.355 92.491 -14.201 1.00 27.46 71 VAL D CA 1
ATOM 5998 C C . VAL D 1 52 ? -16.732 93.946 -13.967 1.00 29.65 71 VAL D C 1
ATOM 5999 O O . VAL D 1 52 ? -17.859 94.340 -14.245 1.00 32.46 71 VAL D O 1
ATOM 6003 N N . LEU D 1 53 ? -15.790 94.746 -13.467 1.00 27.85 72 LEU D N 1
ATOM 6004 C CA . LEU D 1 53 ? -16.054 96.163 -13.195 1.00 25.84 72 LEU D CA 1
ATOM 6005 C C . LEU D 1 53 ? -15.836 97.020 -14.436 1.00 25.66 72 LEU D C 1
ATOM 6006 O O . LEU D 1 53 ? -16.469 98.073 -14.595 1.00 25.35 72 LEU D O 1
ATOM 6011 N N . PHE D 1 54 ? -14.936 96.579 -15.309 1.00 25.51 73 PHE D N 1
ATOM 6012 C CA . PHE D 1 54 ? -14.784 97.197 -16.619 1.00 27.35 73 PHE D CA 1
ATOM 6013 C C . PHE D 1 54 ? -14.060 96.265 -17.569 1.00 28.08 73 PHE D C 1
ATOM 6014 O O . PHE D 1 54 ? -12.990 95.753 -17.239 1.00 27.53 73 PHE D O 1
ATOM 6022 N N . ASP D 1 55 ? -14.638 96.054 -18.749 1.00 29.42 74 ASP D N 1
ATOM 6023 C CA . ASP D 1 55 ? -13.936 95.324 -19.809 1.00 29.76 74 ASP D CA 1
ATOM 6024 C C . ASP D 1 55 ? -14.115 95.983 -21.180 1.00 28.79 74 ASP D C 1
ATOM 6025 O O . ASP D 1 55 ? -14.033 95.314 -22.205 1.00 29.23 74 ASP D O 1
ATOM 6030 N N . GLY D 1 56 ? -14.356 97.292 -21.193 1.00 29.09 75 GLY D N 1
ATOM 6031 C CA . GLY D 1 56 ? -14.343 98.066 -22.432 1.00 29.58 75 GLY D CA 1
ATOM 6032 C C . GLY D 1 56 ? -15.662 98.688 -22.858 1.00 31.45 75 GLY D C 1
ATOM 6033 O O . GLY D 1 56 ? -15.669 99.557 -23.728 1.00 32.74 75 GLY D O 1
ATOM 6045 N N . ASP D 1 58 ? -18.699 99.961 -20.773 1.00 32.29 77 ASP D N 1
ATOM 6046 C CA . ASP D 1 58 ? -19.316 101.083 -20.069 1.00 31.64 77 ASP D CA 1
ATOM 6047 C C . ASP D 1 58 ? -18.934 101.091 -18.600 1.00 31.95 77 ASP D C 1
ATOM 6048 O O . ASP D 1 58 ? -18.221 100.189 -18.132 1.00 30.95 77 ASP D O 1
ATOM 6053 N N . LEU D 1 59 ? -19.413 102.104 -17.878 1.00 31.56 78 LEU D N 1
ATOM 6054 C CA . LEU D 1 59 ? -19.183 102.219 -16.437 1.00 32.28 78 LEU D CA 1
ATOM 6055 C C . LEU D 1 59 ? -20.457 101.954 -15.617 1.00 32.92 78 LEU D C 1
ATOM 6056 O O . LEU D 1 59 ? -20.669 102.546 -14.554 1.00 32.70 78 LEU D O 1
ATOM 6061 N N . SER D 1 60 ? -21.283 101.024 -16.089 1.00 32.98 79 SER D N 1
ATOM 6062 C CA . SER D 1 60 ? -22.552 100.716 -15.423 1.00 34.31 79 SER D CA 1
ATOM 6063 C C . SER D 1 60 ? -22.365 100.102 -14.025 1.00 33.00 79 SER D C 1
ATOM 6064 O O . SER D 1 60 ? -23.290 100.109 -13.222 1.00 33.02 79 SER D O 1
ATOM 6067 N N . ALA D 1 61 ? -21.179 99.562 -13.742 1.00 31.35 80 ALA D N 1
ATOM 6068 C CA . ALA D 1 61 ? -20.866 99.054 -12.407 1.00 30.90 80 ALA D CA 1
ATOM 6069 C C . ALA D 1 61 ? -20.427 100.160 -11.446 1.00 31.08 80 ALA D C 1
ATOM 6070 O O . ALA D 1 61 ? -20.165 99.889 -10.276 1.00 30.97 80 ALA D O 1
ATOM 6072 N N . TRP D 1 62 ? -20.343 101.396 -11.940 1.00 30.38 81 TRP D N 1
ATOM 6073 C CA . TRP D 1 62 ? -19.815 102.512 -11.168 1.00 28.93 81 TRP D CA 1
ATOM 6074 C C . TRP D 1 62 ? -20.833 103.626 -11.007 1.00 30.13 81 TRP D C 1
ATOM 6075 O O . TRP D 1 62 ? -21.831 103.686 -11.719 1.00 30.06 81 TRP D O 1
ATOM 6086 N N . GLU D 1 63 ? -20.541 104.524 -10.077 1.00 30.34 82 GLU D N 1
ATOM 6087 C CA . GLU D 1 63 ? -21.336 105.722 -9.852 1.00 32.30 82 GLU D CA 1
ATOM 6088 C C . GLU D 1 63 ? -20.413 106.847 -9.421 1.00 30.78 82 GLU D C 1
ATOM 6089 O O . GLU D 1 63 ? -19.311 106.592 -8.935 1.00 28.53 82 GLU D O 1
ATOM 6095 N N . SER D 1 64 ? -20.846 108.088 -9.610 1.00 32.20 83 SER D N 1
ATOM 6096 C CA . SER D 1 64 ? -20.135 109.228 -9.044 1.00 33.37 83 SER D CA 1
ATOM 6097 C C . SER D 1 64 ? -20.244 109.171 -7.530 1.00 34.10 83 SER D C 1
ATOM 6098 O O . SER D 1 64 ? -21.273 108.765 -7.000 1.00 33.92 83 SER D O 1
ATOM 6101 N N . VAL D 1 65 ? -19.184 109.571 -6.834 1.00 35.69 84 VAL D N 1
ATOM 6102 C CA . VAL D 1 65 ? -19.249 109.696 -5.375 1.00 38.18 84 VAL D CA 1
ATOM 6103 C C . VAL D 1 65 ? -20.259 110.778 -4.968 1.00 42.43 84 VAL D C 1
ATOM 6104 O O . VAL D 1 65 ? -20.768 110.756 -3.854 1.00 45.20 84 VAL D O 1
ATOM 6119 N N . GLY D 1 67 ? -23.111 110.973 -6.280 1.00 42.80 86 GLY D N 1
ATOM 6120 C CA . GLY D 1 67 ? -24.408 110.415 -6.660 1.00 41.38 86 GLY D CA 1
ATOM 6121 C C . GLY D 1 67 ? -24.622 110.520 -8.161 1.00 40.24 86 GLY D C 1
ATOM 6122 O O . GLY D 1 67 ? -24.142 111.459 -8.801 1.00 39.75 86 GLY D O 1
ATOM 6123 N N . GLY D 1 68 ? -25.345 109.556 -8.723 1.00 38.38 87 GLY D N 1
ATOM 6124 C CA . GLY D 1 68 ? -25.610 109.522 -10.157 1.00 37.93 87 GLY D CA 1
ATOM 6125 C C . GLY D 1 68 ? -24.541 108.768 -10.935 1.00 38.07 87 GLY D C 1
ATOM 6126 O O . GLY D 1 68 ? -23.631 108.170 -10.352 1.00 37.02 87 GLY D O 1
ATOM 6127 N N . ALA D 1 69 ? -24.660 108.808 -12.259 1.00 38.12 88 ALA D N 1
ATOM 6128 C CA . ALA D 1 69 ? -23.795 108.047 -13.159 1.00 37.49 88 ALA D CA 1
ATOM 6129 C C . ALA D 1 69 ? -22.322 108.430 -13.028 1.00 36.05 88 ALA D C 1
ATOM 6130 O O . ALA D 1 69 ? -21.983 109.563 -12.694 1.00 37.20 88 ALA D O 1
ATOM 6132 N N . ALA D 1 70 ? -21.450 107.462 -13.271 1.00 36.03 89 ALA D N 1
ATOM 6133 C CA . ALA D 1 70 ? -20.023 107.719 -13.322 1.00 35.79 89 ALA D CA 1
ATOM 6134 C C . ALA D 1 70 ? -19.729 108.332 -14.673 1.00 35.55 89 ALA D C 1
ATOM 6135 O O . ALA D 1 70 ? -19.919 107.681 -15.694 1.00 37.76 89 ALA D O 1
ATOM 6137 N N . GLU D 1 71 ? -19.279 109.582 -14.680 1.00 35.30 90 GLU D N 1
ATOM 6138 C CA . GLU D 1 71 ? -19.129 110.331 -15.926 1.00 36.15 90 GLU D CA 1
ATOM 6139 C C . GLU D 1 71 ? -17.668 110.511 -16.306 1.00 36.14 90 GLU D C 1
ATOM 6140 O O . GLU D 1 71 ? -17.254 111.603 -16.692 1.00 39.34 90 GLU D O 1
ATOM 6146 N N . TRP D 1 72 ? -16.891 109.438 -16.201 1.00 32.86 91 TRP D N 1
ATOM 6147 C CA . TRP D 1 72 ? -15.577 109.394 -16.831 1.00 31.80 91 TRP D CA 1
ATOM 6148 C C . TRP D 1 72 ? -15.770 108.893 -18.259 1.00 32.38 91 TRP D C 1
ATOM 6149 O O . TRP D 1 72 ? -16.807 108.327 -18.577 1.00 34.92 91 TRP D O 1
ATOM 6160 N N . ASP D 1 73 ? -14.784 109.119 -19.120 1.00 32.39 92 ASP D N 1
ATOM 6161 C CA . ASP D 1 73 ? -14.982 108.981 -20.564 1.00 32.98 92 ASP D CA 1
ATOM 6162 C C . ASP D 1 73 ? -14.544 107.617 -21.091 1.00 32.69 92 ASP D C 1
ATOM 6163 O O . ASP D 1 73 ? -13.370 107.265 -21.003 1.00 31.26 92 ASP D O 1
ATOM 6168 N N . VAL D 1 74 ? -15.510 106.866 -21.619 1.00 33.13 93 VAL D N 1
ATOM 6169 C CA . VAL D 1 74 ? -15.292 105.524 -22.147 1.00 34.13 93 VAL D CA 1
ATOM 6170 C C . VAL D 1 74 ? -15.062 105.605 -23.649 1.00 35.69 93 VAL D C 1
ATOM 6171 O O . VAL D 1 74 ? -15.879 106.175 -24.364 1.00 37.01 93 VAL D O 1
ATOM 6175 N N . HIS D 1 75 ? -13.952 105.039 -24.116 1.00 33.74 94 HIS D N 1
ATOM 6176 C CA . HIS D 1 75 ? -13.575 105.083 -25.525 1.00 33.34 94 HIS D CA 1
ATOM 6177 C C . HIS D 1 75 ? -12.487 104.071 -25.800 1.00 32.67 94 HIS D C 1
ATOM 6178 O O . HIS D 1 75 ? -11.653 103.815 -24.938 1.00 34.14 94 HIS D O 1
ATOM 6185 N N . ASP D 1 76 ? -12.506 103.483 -26.989 1.00 32.53 95 ASP D N 1
ATOM 6186 C CA . ASP D 1 76 ? -11.425 102.607 -27.448 1.00 32.52 95 ASP D CA 1
ATOM 6187 C C . ASP D 1 76 ? -11.082 101.482 -26.473 1.00 30.97 95 ASP D C 1
ATOM 6188 O O . ASP D 1 76 ? -9.923 101.094 -26.356 1.00 29.99 95 ASP D O 1
ATOM 6193 N N . GLY D 1 77 ? -12.087 100.973 -25.764 1.00 29.43 96 GLY D N 1
ATOM 6194 C CA . GLY D 1 77 ? -11.886 99.893 -24.812 1.00 27.36 96 GLY D CA 1
ATOM 6195 C C . GLY D 1 77 ? -11.226 100.291 -23.501 1.00 25.96 96 GLY D C 1
ATOM 6196 O O . GLY D 1 77 ? -10.859 99.423 -22.709 1.00 23.13 96 GLY D O 1
ATOM 6197 N N . VAL D 1 78 ? -11.083 101.593 -23.259 1.00 25.41 97 VAL D N 1
ATOM 6198 C CA . VAL D 1 78 ? -10.549 102.096 -21.992 1.00 24.12 97 VAL D CA 1
ATOM 6199 C C . VAL D 1 78 ? -11.504 103.141 -21.433 1.00 25.64 97 VAL D C 1
ATOM 6200 O O . VAL D 1 78 ? -12.436 103.555 -22.123 1.00 27.68 97 VAL D O 1
ATOM 6204 N N . PHE D 1 79 ? -11.285 103.570 -20.194 1.00 24.87 98 PHE D N 1
ATOM 6205 C CA . PHE D 1 79 ? -11.937 104.793 -19.725 1.00 25.64 98 PHE D CA 1
ATOM 6206 C C . PHE D 1 79 ? -10.916 105.751 -19.112 1.00 26.01 98 PHE D C 1
ATOM 6207 O O . PHE D 1 79 ? -9.902 105.335 -18.571 1.00 25.32 98 PHE D O 1
ATOM 6215 N N . THR D 1 80 ? -11.191 107.040 -19.268 1.00 28.36 99 THR D N 1
ATOM 6216 C CA . THR D 1 80 ? -10.237 108.082 -18.966 1.00 28.76 99 THR D CA 1
ATOM 6217 C C . THR D 1 80 ? -10.836 109.013 -17.927 1.00 28.97 99 THR D C 1
ATOM 6218 O O . THR D 1 80 ? -12.004 109.390 -18.018 1.00 30.21 99 THR D O 1
ATOM 6222 N N . VAL D 1 81 ? -10.024 109.365 -16.935 1.00 29.42 100 VAL D N 1
ATOM 6223 C CA . VAL D 1 81 ? -10.442 110.252 -15.863 1.00 30.01 100 VAL D CA 1
ATOM 6224 C C . VAL D 1 81 ? -10.894 111.595 -16.432 1.00 30.86 100 VAL D C 1
ATOM 6225 O O . VAL D 1 81 ? -10.226 112.158 -17.302 1.00 29.99 100 VAL D O 1
ATOM 6229 N N . ASN D 1 82 ? -12.035 112.086 -15.956 1.00 30.89 101 ASN D N 1
ATOM 6230 C CA . ASN D 1 82 ? -12.454 113.456 -16.210 1.00 32.60 101 ASN D CA 1
ATOM 6231 C C . ASN D 1 82 ? -12.396 114.200 -14.884 1.00 33.20 101 ASN D C 1
ATOM 6232 O O . ASN D 1 82 ? -13.261 114.032 -14.023 1.00 31.19 101 ASN D O 1
ATOM 6237 N N . LYS D 1 83 ? -11.355 115.008 -14.717 1.00 33.53 102 LYS D N 1
ATOM 6238 C CA . LYS D 1 83 ? -11.096 115.660 -13.427 1.00 36.58 102 LYS D CA 1
ATOM 6239 C C . LYS D 1 83 ? -12.179 116.670 -13.026 1.00 35.71 102 LYS D C 1
ATOM 6240 O O . LYS D 1 83 ? -12.343 116.953 -11.846 1.00 37.51 102 LYS D O 1
ATOM 6268 N N . GLY D 1 86 ? -14.858 114.521 -10.809 1.00 31.65 105 GLY D N 1
ATOM 6269 C CA . GLY D 1 86 ? -14.522 114.003 -9.481 1.00 29.10 105 GLY D CA 1
ATOM 6270 C C . GLY D 1 86 ? -14.427 112.479 -9.426 1.00 29.08 105 GLY D C 1
ATOM 6271 O O . GLY D 1 86 ? -14.461 111.810 -10.460 1.00 26.70 105 GLY D O 1
ATOM 6272 N N . ASP D 1 87 ? -14.311 111.935 -8.211 1.00 28.19 106 ASP D N 1
ATOM 6273 C CA . ASP D 1 87 ? -14.093 110.499 -8.002 1.00 27.99 106 ASP D CA 1
ATOM 6274 C C . ASP D 1 87 ? -15.291 109.666 -8.425 1.00 26.31 106 ASP D C 1
ATOM 6275 O O . ASP D 1 87 ? -16.432 110.110 -8.332 1.00 27.31 106 ASP D O 1
ATOM 6280 N N . ILE D 1 88 ? -15.027 108.447 -8.875 1.00 25.73 107 ILE D N 1
ATOM 6281 C CA . ILE D 1 88 ? -16.082 107.473 -9.112 1.00 25.33 107 ILE D CA 1
ATOM 6282 C C . ILE D 1 88 ? -15.833 106.259 -8.228 1.00 26.37 107 ILE D C 1
ATOM 6283 O O . ILE D 1 88 ? -14.703 106.023 -7.786 1.00 28.45 107 ILE D O 1
ATOM 6288 N N . GLN D 1 89 ? -16.887 105.496 -7.961 1.00 26.47 108 GLN D N 1
ATOM 6289 C CA . GLN D 1 89 ? -16.780 104.327 -7.093 1.00 26.34 108 GLN D CA 1
ATOM 6290 C C . GLN D 1 89 ? -17.696 103.217 -7.551 1.00 25.13 108 GLN D C 1
ATOM 6291 O O . GLN D 1 89 ? -18.665 103.460 -8.273 1.00 25.39 108 GLN D O 1
ATOM 6297 N N . THR D 1 90 ? -17.377 101.992 -7.142 1.00 25.67 109 THR D N 1
ATOM 6298 C CA . THR D 1 90 ? -18.218 100.843 -7.464 1.00 26.14 109 THR D CA 1
ATOM 6299 C C . THR D 1 90 ? -19.563 100.969 -6.756 1.00 26.75 109 THR D C 1
ATOM 6300 O O . THR D 1 90 ? -19.625 101.413 -5.612 1.00 26.19 109 THR D O 1
ATOM 6315 N N . GLN D 1 92 ? -21.234 98.427 -5.953 1.00 30.12 111 GLN D N 1
ATOM 6316 C CA . GLN D 1 92 ? -21.174 97.340 -4.993 1.00 30.02 111 GLN D CA 1
ATOM 6317 C C . GLN D 1 92 ? -20.104 97.596 -3.929 1.00 27.95 111 GLN D C 1
ATOM 6318 O O . GLN D 1 92 ? -19.101 98.271 -4.188 1.00 26.75 111 GLN D O 1
ATOM 6335 N N . PHE D 1 94 ? -17.562 95.890 -0.770 1.00 25.89 113 PHE D N 1
ATOM 6336 C CA . PHE D 1 94 ? -16.738 94.691 -0.627 1.00 27.75 113 PHE D CA 1
ATOM 6337 C C . PHE D 1 94 ? -16.061 94.603 0.732 1.00 28.55 113 PHE D C 1
ATOM 6338 O O . PHE D 1 94 ? -15.885 95.612 1.419 1.00 28.30 113 PHE D O 1
ATOM 6346 N N . ASN D 1 95 ? -15.693 93.377 1.103 1.00 28.42 114 ASN D N 1
ATOM 6347 C CA . ASN D 1 95 ? -14.903 93.116 2.302 1.00 27.63 114 ASN D CA 1
ATOM 6348 C C . ASN D 1 95 ? -13.539 92.546 1.935 1.00 24.50 114 ASN D C 1
ATOM 6349 O O . ASN D 1 95 ? -12.632 93.317 1.649 1.00 25.20 114 ASN D O 1
ATOM 6354 N N . ASP D 1 96 ? -13.392 91.221 1.932 1.00 23.36 115 ASP D N 1
ATOM 6355 C CA . ASP D 1 96 ? -12.161 90.594 1.461 1.00 23.55 115 ASP D CA 1
ATOM 6356 C C . ASP D 1 96 ? -12.277 90.382 -0.036 1.00 24.01 115 ASP D C 1
ATOM 6357 O O . ASP D 1 96 ? -13.323 89.955 -0.520 1.00 22.39 115 ASP D O 1
ATOM 6362 N N . PHE D 1 97 ? -11.206 90.656 -0.771 1.00 23.04 116 PHE D N 1
ATOM 6363 C CA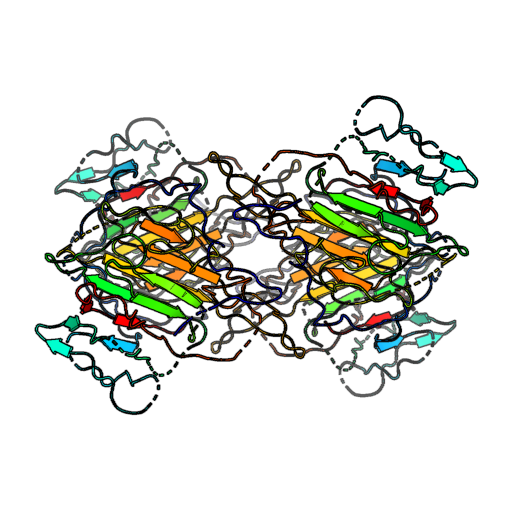 . PHE D 1 97 ? -11.253 90.482 -2.214 1.00 23.19 116 PHE D CA 1
ATOM 6364 C C . PHE D 1 97 ? -9.878 90.408 -2.864 1.00 22.49 116 PHE D C 1
ATOM 6365 O O . PHE D 1 97 ? -8.864 90.813 -2.293 1.00 20.57 116 PHE D O 1
ATOM 6373 N N . GLN D 1 98 ? -9.890 89.879 -4.076 1.00 22.79 117 GLN D N 1
ATOM 6374 C CA . GLN D 1 98 ? -8.785 89.958 -4.996 1.00 24.86 117 GLN D CA 1
ATOM 6375 C C . GLN D 1 98 ? -9.242 90.836 -6.145 1.00 25.33 117 GLN D C 1
ATOM 6376 O O . GLN D 1 98 ? -10.383 90.726 -6.591 1.00 26.37 117 GLN D O 1
ATOM 6390 N N . HIS D 1 100 ? -8.069 93.136 -9.904 1.00 22.28 119 HIS D N 1
ATOM 6391 C CA . HIS D 1 100 ? -7.172 93.404 -11.020 1.00 21.72 119 HIS D CA 1
ATOM 6392 C C . HIS D 1 100 ? -7.532 94.747 -11.642 1.00 22.49 119 HIS D C 1
ATOM 6393 O O . HIS D 1 100 ? -8.705 95.062 -11.795 1.00 22.27 119 HIS D O 1
ATOM 6400 N N . ILE D 1 101 ? -6.524 95.548 -11.975 1.00 22.55 120 ILE D N 1
ATOM 6401 C CA . ILE D 1 101 ? -6.748 96.862 -12.591 1.00 21.99 120 ILE D CA 1
ATOM 6402 C C . ILE D 1 101 ? -5.496 97.312 -13.351 1.00 23.19 120 ILE D C 1
ATOM 6403 O O . ILE D 1 101 ? -4.369 97.179 -12.854 1.00 22.08 120 ILE D O 1
ATOM 6408 N N . GLU D 1 102 ? -5.702 97.795 -14.574 1.00 22.92 121 GLU D N 1
ATOM 6409 C CA . GLU D 1 102 ? -4.610 98.232 -15.433 1.00 24.29 121 GLU D CA 1
ATOM 6410 C C . GLU D 1 102 ? -4.788 99.707 -15.737 1.00 24.80 121 GLU D C 1
ATOM 6411 O O . GLU D 1 102 ? -5.912 100.173 -15.903 1.00 23.88 121 GLU D O 1
ATOM 6417 N N . TRP D 1 103 ? -3.680 100.440 -15.764 1.00 24.04 122 TRP D N 1
ATOM 6418 C CA . TRP D 1 103 ? -3.727 101.883 -15.961 1.00 24.99 122 TRP D CA 1
ATOM 6419 C C . TRP D 1 103 ? -2.560 102.397 -16.806 1.00 24.53 122 TRP D C 1
ATOM 6420 O O . TRP D 1 103 ? -1.441 101.879 -16.748 1.00 24.68 122 TRP D O 1
ATOM 6431 N N . GLN D 1 104 ? -2.852 103.433 -17.578 1.00 25.48 123 GLN D N 1
ATOM 6432 C CA . GLN D 1 104 ? -1.934 103.967 -18.565 1.00 26.48 123 GLN D CA 1
ATOM 6433 C C . GLN D 1 104 ? -1.717 105.452 -18.349 1.00 26.77 123 GLN D C 1
ATOM 6434 O O . GLN D 1 104 ? -2.672 106.231 -18.351 1.00 26.20 123 GLN D O 1
ATOM 6440 N N . VAL D 1 105 ? -0.459 105.835 -18.162 1.00 25.68 124 VAL D N 1
ATOM 6441 C CA . VAL D 1 105 ? -0.079 107.236 -18.180 1.00 27.41 124 VAL D CA 1
ATOM 6442 C C . VAL D 1 105 ? 0.036 107.647 -19.650 1.00 28.13 124 VAL D C 1
ATOM 6443 O O . VAL D 1 105 ? 0.705 106.971 -20.427 1.00 26.34 124 VAL D O 1
ATOM 6447 N N . PRO D 1 106 ? -0.630 108.743 -20.047 1.00 29.32 125 PRO D N 1
ATOM 6448 C CA . PRO D 1 106 ? -0.624 109.097 -21.471 1.00 31.58 125 PRO D CA 1
ATOM 6449 C C . PRO D 1 106 ? 0.757 109.565 -21.926 1.00 32.64 125 PRO D C 1
ATOM 6450 O O . PRO D 1 106 ? 1.519 110.093 -21.121 1.00 30.49 125 PRO D O 1
ATOM 6454 N N . THR D 1 107 ? 1.071 109.362 -23.205 1.00 34.81 126 THR D N 1
ATOM 6455 C CA . THR D 1 107 ? 2.404 109.672 -23.726 1.00 36.01 126 THR D CA 1
ATOM 6456 C C . THR D 1 107 ? 2.736 111.166 -23.651 1.00 36.19 126 THR D C 1
ATOM 6457 O O . THR D 1 107 ? 3.905 111.529 -23.597 1.00 39.61 126 THR D O 1
ATOM 6461 N N . ASN D 1 108 ? 1.713 112.018 -23.635 1.00 35.28 127 ASN D N 1
ATOM 6462 C CA . ASN D 1 108 ? 1.908 113.463 -23.518 1.00 35.76 127 ASN D CA 1
ATOM 6463 C C . ASN D 1 108 ? 1.817 113.990 -22.068 1.00 34.48 127 ASN D C 1
ATOM 6464 O O . ASN D 1 108 ? 1.585 115.180 -21.847 1.00 34.31 127 ASN D O 1
ATOM 6469 N N . ILE D 1 109 ? 1.989 113.101 -21.092 1.00 31.42 128 ILE D N 1
ATOM 6470 C CA . ILE D 1 109 ? 1.958 113.467 -19.670 1.00 30.08 128 ILE D CA 1
ATOM 6471 C C . ILE D 1 109 ? 2.924 114.604 -19.341 1.00 29.02 128 ILE D C 1
ATOM 6472 O O . ILE D 1 109 ? 4.009 114.700 -19.904 1.00 30.16 128 ILE D O 1
ATOM 6477 N N . THR D 1 110 ? 2.495 115.480 -18.446 1.00 29.69 129 THR D N 1
ATOM 6478 C CA . THR D 1 110 ? 3.354 116.512 -17.887 1.00 31.45 129 THR D CA 1
ATOM 6479 C C . THR D 1 110 ? 3.169 116.540 -16.380 1.00 30.55 129 THR D C 1
ATOM 6480 O O . THR D 1 110 ? 2.231 115.933 -15.851 1.00 31.13 129 THR D O 1
ATOM 6484 N N . GLY D 1 111 ? 4.060 117.251 -15.696 1.00 29.63 130 GLY D N 1
ATOM 6485 C CA . GLY D 1 111 ? 3.969 117.426 -14.251 1.00 30.06 130 GLY D CA 1
ATOM 6486 C C . GLY D 1 111 ? 5.093 116.758 -13.490 1.00 30.53 130 GLY D C 1
ATOM 6487 O O . GLY D 1 111 ? 5.840 115.957 -14.044 1.00 30.22 130 GLY D O 1
ATOM 6488 N N . GLU D 1 112 ? 5.192 117.087 -12.205 1.00 31.27 131 GLU D N 1
ATOM 6489 C CA . GLU D 1 112 ? 6.238 116.561 -11.343 1.00 31.62 131 GLU D CA 1
ATOM 6490 C C . GLU D 1 112 ? 5.678 116.063 -10.019 1.00 28.86 131 GLU D C 1
ATOM 6491 O O . GLU D 1 112 ? 4.613 116.502 -9.578 1.00 25.41 131 GLU D O 1
ATOM 6497 N N . SER D 1 113 ? 6.431 115.162 -9.391 1.00 26.24 132 SER D N 1
ATOM 6498 C CA . SER D 1 113 ? 6.119 114.636 -8.070 1.00 25.47 132 SER D CA 1
ATOM 6499 C C . SER D 1 113 ? 4.669 114.137 -8.017 1.00 25.73 132 SER D C 1
ATOM 6500 O O . SER D 1 113 ? 4.259 113.368 -8.889 1.00 24.05 132 SER D O 1
ATOM 6503 N N . GLN D 1 114 ? 3.890 114.596 -7.033 1.00 26.48 133 GLN D N 1
ATOM 6504 C CA . GLN D 1 114 ? 2.508 114.145 -6.859 1.00 26.39 133 GLN D CA 1
ATOM 6505 C C . GLN D 1 114 ? 1.535 114.694 -7.910 1.00 26.14 133 GLN D C 1
ATOM 6506 O O . GLN D 1 114 ? 0.378 114.276 -7.943 1.00 26.73 133 GLN D O 1
ATOM 6512 N N . SER D 1 115 ? 1.992 115.603 -8.770 1.00 26.78 134 SER D N 1
ATOM 6513 C CA . SER D 1 115 ? 1.121 116.212 -9.777 1.00 27.84 134 SER D CA 1
ATOM 6514 C C . SER D 1 115 ? 1.367 115.666 -11.187 1.00 27.22 134 SER D C 1
ATOM 6515 O O . SER D 1 115 ? 1.235 116.391 -12.168 1.00 27.47 134 SER D O 1
ATOM 6518 N N . ARG D 1 116 ? 1.701 114.382 -11.283 1.00 27.17 135 ARG D N 1
ATOM 6519 C CA . ARG D 1 116 ? 2.003 113.756 -12.573 1.00 25.70 135 ARG D CA 1
ATOM 6520 C C . ARG D 1 116 ? 1.342 112.388 -12.681 1.00 25.21 135 ARG D C 1
ATOM 6521 O O . ARG D 1 116 ? 1.915 111.383 -12.278 1.00 22.81 135 ARG D O 1
ATOM 6529 N N . GLY D 1 117 ? 0.126 112.365 -13.228 1.00 26.41 136 GLY D N 1
ATOM 6530 C CA . GLY D 1 117 ? -0.615 111.126 -13.385 1.00 26.36 136 GLY D CA 1
ATOM 6531 C C . GLY D 1 117 ? -1.086 110.533 -12.070 1.00 26.35 136 GLY D C 1
ATOM 6532 O O . GLY D 1 117 ? -1.090 109.308 -11.899 1.00 27.35 136 GLY D O 1
ATOM 6533 N N . ASN D 1 118 ? -1.490 111.396 -11.144 1.00 27.02 137 ASN D N 1
ATOM 6534 C CA . ASN D 1 118 ? -1.955 110.963 -9.827 1.00 26.96 137 ASN D CA 1
ATOM 6535 C C . ASN D 1 118 ? -3.395 110.480 -9.874 1.00 27.23 137 ASN D C 1
ATOM 6536 O O . ASN D 1 118 ? -4.297 111.225 -10.262 1.00 28.28 137 ASN D O 1
ATOM 6541 N N . SER D 1 119 ? -3.595 109.224 -9.494 1.00 26.09 138 SER D N 1
ATOM 6542 C CA . SER D 1 119 ? -4.911 108.699 -9.179 1.00 26.42 138 SER D CA 1
ATOM 6543 C C . SER D 1 119 ? -4.734 107.795 -7.968 1.00 27.40 138 SER D C 1
ATOM 6544 O O . SER D 1 119 ? -3.811 107.997 -7.177 1.00 28.25 138 SER D O 1
ATOM 6547 N N . GLY D 1 120 ? -5.597 106.802 -7.808 1.00 26.49 139 GLY D N 1
ATOM 6548 C CA . GLY D 1 120 ? -5.462 105.879 -6.694 1.00 25.47 139 GLY D CA 1
ATOM 6549 C C . GLY D 1 120 ? -6.663 104.977 -6.545 1.00 25.84 139 GLY D C 1
ATOM 6550 O O . GLY D 1 120 ? -7.745 105.278 -7.043 1.00 23.94 139 GLY D O 1
ATOM 6551 N N . ILE D 1 121 ? -6.445 103.853 -5.875 1.00 26.17 140 ILE D N 1
ATOM 6552 C CA . ILE D 1 121 ? -7.484 102.885 -5.603 1.00 27.26 140 ILE D CA 1
ATOM 6553 C C . ILE D 1 121 ? -7.719 102.869 -4.096 1.00 27.04 140 ILE D C 1
ATOM 6554 O O . ILE D 1 121 ? -6.869 102.395 -3.342 1.00 26.47 140 ILE D O 1
ATOM 6559 N N . PHE D 1 122 ? -8.860 103.405 -3.661 1.00 25.64 141 PHE D N 1
ATOM 6560 C CA . PHE D 1 122 ? -9.225 103.406 -2.243 1.00 25.14 141 PHE D CA 1
ATOM 6561 C C . PHE D 1 122 ? -9.961 102.120 -1.891 1.00 25.08 141 PHE D C 1
ATOM 6562 O O . PHE D 1 122 ? -11.117 101.922 -2.286 1.00 23.37 141 PHE D O 1
ATOM 6570 N N . LEU D 1 123 ? -9.276 101.252 -1.152 1.00 24.74 142 LEU D N 1
ATOM 6571 C CA . LEU D 1 123 ? -9.798 99.941 -0.779 1.00 25.96 142 LEU D CA 1
ATOM 6572 C C . LEU D 1 123 ? -10.853 100.119 0.302 1.00 24.12 142 LEU D C 1
ATOM 6573 O O . LEU D 1 123 ? -10.587 100.740 1.333 1.00 25.42 142 LEU D O 1
ATOM 6578 N N . GLN D 1 124 ? -12.052 99.597 0.042 1.00 22.35 143 GLN D N 1
ATOM 6579 C CA . GLN D 1 124 ? -13.252 99.860 0.859 1.00 23.28 143 GLN D CA 1
ATOM 6580 C C . GLN D 1 124 ? -13.510 101.355 1.060 1.00 23.24 143 GLN D C 1
ATOM 6581 O O . GLN D 1 124 ? -14.172 101.752 2.017 1.00 25.07 143 GLN D O 1
ATOM 6587 N N . GLY D 1 125 ? -13.002 102.179 0.145 1.00 23.50 144 GLY D N 1
ATOM 6588 C CA . GLY D 1 125 ? -13.180 103.629 0.219 1.00 24.21 144 GLY D CA 1
ATOM 6589 C C . GLY D 1 125 ? -12.332 104.323 1.273 1.00 25.48 144 GLY D C 1
ATOM 6590 O O . GLY D 1 125 ? -12.468 105.526 1.449 1.00 27.71 144 GLY D O 1
ATOM 6599 N N . TYR D 1 127 ? -8.633 103.220 2.143 1.00 21.43 146 TYR D N 1
ATOM 6600 C CA . TYR D 1 127 ? -7.184 102.980 2.139 1.00 20.78 146 TYR D CA 1
ATOM 6601 C C . TYR D 1 127 ? -6.596 103.062 0.724 1.00 20.69 146 TYR D C 1
ATOM 6602 O O . TYR D 1 127 ? -6.775 102.151 -0.080 1.00 20.67 146 TYR D O 1
ATOM 6611 N N . GLU D 1 128 ? -5.893 104.151 0.422 1.00 21.80 147 GLU D N 1
ATOM 6612 C CA . GLU D 1 128 ? -5.414 104.390 -0.944 1.00 22.00 147 GLU D CA 1
ATOM 6613 C C . GLU D 1 128 ? -4.172 103.580 -1.299 1.00 22.64 147 GLU D C 1
ATOM 6614 O O . GLU D 1 128 ? -3.142 103.681 -0.629 1.00 24.02 147 GLU D O 1
ATOM 6620 N N . VAL D 1 129 ? -4.280 102.804 -2.373 1.00 22.22 148 VAL D N 1
ATOM 6621 C CA . VAL D 1 129 ? -3.120 102.302 -3.091 1.00 22.07 148 VAL D CA 1
ATOM 6622 C C . VAL D 1 129 ? -2.803 103.337 -4.156 1.00 22.07 148 VAL D C 1
ATOM 6623 O O . VAL D 1 129 ? -3.588 103.556 -5.078 1.00 20.67 148 VAL D O 1
ATOM 6627 N N . GLN D 1 130 ? -1.658 103.998 -4.013 1.00 23.88 149 GLN D N 1
ATOM 6628 C CA . GLN D 1 130 ? -1.315 105.139 -4.858 1.00 22.25 149 GLN D CA 1
ATOM 6629 C C . GLN D 1 130 ? -1.110 104.733 -6.316 1.00 21.41 149 GLN D C 1
ATOM 6630 O O . GLN D 1 130 ? -0.526 103.692 -6.610 1.00 20.22 149 GLN D O 1
ATOM 6636 N N . VAL D 1 131 ? -1.632 105.567 -7.209 1.00 22.79 150 VAL D N 1
ATOM 6637 C CA . VAL D 1 131 ? -1.351 105.501 -8.631 1.00 22.54 150 VAL D CA 1
ATOM 6638 C C . VAL D 1 131 ? -0.695 106.823 -9.017 1.00 25.18 150 VAL D C 1
ATOM 6639 O O . VAL D 1 131 ? -1.188 107.897 -8.671 1.00 25.38 150 VAL D O 1
ATOM 6643 N N . LEU D 1 132 ? 0.431 106.734 -9.711 1.00 26.24 151 LEU D N 1
ATOM 6644 C CA . LEU D 1 132 ? 1.222 107.900 -10.056 1.00 26.82 151 LEU D CA 1
ATOM 6645 C C . LEU D 1 132 ? 2.223 107.532 -11.140 1.00 27.41 151 LEU D C 1
ATOM 6646 O O . LEU D 1 132 ? 2.689 106.386 -11.203 1.00 27.29 151 LEU D O 1
ATOM 6651 N N . ASP D 1 133 ? 2.566 108.489 -11.994 1.00 28.15 152 ASP D N 1
ATOM 6652 C CA . ASP D 1 133 ? 3.650 108.262 -12.946 1.00 29.13 152 ASP D CA 1
ATOM 6653 C C . ASP D 1 133 ? 4.993 108.478 -12.266 1.00 27.39 152 ASP D C 1
ATOM 6654 O O . ASP D 1 133 ? 5.453 109.609 -12.133 1.00 28.51 152 ASP D O 1
ATOM 6659 N N . CYS D 1 134 ? 5.625 107.388 -11.854 1.00 26.25 153 CYS D N 1
ATOM 6660 C CA . CYS D 1 134 ? 6.947 107.462 -11.242 1.00 26.09 153 CYS D CA 1
ATOM 6661 C C . CYS D 1 134 ? 8.037 106.940 -12.186 1.00 26.05 153 CYS D C 1
ATOM 6662 O O . CYS D 1 134 ? 9.117 106.523 -11.744 1.00 25.49 153 CYS D O 1
ATOM 6665 N N . TYR D 1 135 ? 7.754 106.970 -13.488 1.00 25.55 154 TYR D N 1
ATOM 6666 C CA . TYR D 1 135 ? 8.769 106.681 -14.492 1.00 27.11 154 TYR D CA 1
ATOM 6667 C C . TYR D 1 135 ? 9.606 107.944 -14.682 1.00 28.60 154 TYR D C 1
ATOM 6668 O O . TYR D 1 135 ? 9.145 108.916 -15.284 1.00 28.84 154 TYR D O 1
ATOM 6677 N N . ASN D 1 136 ? 10.825 107.933 -14.142 1.00 29.79 155 ASN D N 1
ATOM 6678 C CA . ASN D 1 136 ? 11.697 109.112 -14.130 1.00 30.50 155 ASN D CA 1
ATOM 6679 C C . ASN D 1 136 ? 11.006 110.343 -13.538 1.00 31.77 155 ASN D C 1
ATOM 6680 O O . ASN D 1 136 ? 11.077 111.441 -14.092 1.00 31.63 155 ASN D O 1
ATOM 6685 N N . ASN D 1 137 ? 10.331 110.144 -12.412 1.00 30.25 156 ASN D N 1
ATOM 6686 C CA . ASN D 1 137 ? 9.687 111.233 -11.689 1.00 31.35 156 ASN D CA 1
ATOM 6687 C C . ASN D 1 137 ? 9.800 110.990 -10.185 1.00 29.80 156 ASN D C 1
ATOM 6688 O O . ASN D 1 137 ? 8.999 110.261 -9.617 1.00 28.70 156 ASN D O 1
ATOM 6693 N N . PRO D 1 138 ? 10.817 111.584 -9.542 1.00 33.77 157 PRO D N 1
ATOM 6694 C CA . PRO D 1 138 ? 10.951 111.377 -8.100 1.00 31.04 157 PRO D CA 1
ATOM 6695 C C . PRO D 1 138 ? 9.843 112.081 -7.314 1.00 29.02 157 PRO D C 1
ATOM 6696 O O . PRO D 1 138 ? 9.275 113.080 -7.773 1.00 28.21 157 PRO D O 1
ATOM 6700 N N . THR D 1 139 ? 9.527 111.534 -6.150 1.00 25.96 158 THR D N 1
ATOM 6701 C CA . THR D 1 139 ? 8.566 112.125 -5.231 1.00 23.98 158 THR D CA 1
ATOM 6702 C C . THR D 1 139 ? 8.866 111.577 -3.848 1.00 23.51 158 THR D C 1
ATOM 6703 O O . THR D 1 139 ? 9.847 110.841 -3.673 1.00 22.33 158 THR D O 1
ATOM 6707 N N . TYR D 1 140 ? 8.048 111.916 -2.857 1.00 23.12 159 TYR D N 1
ATOM 6708 C CA . TYR D 1 140 ? 8.264 111.344 -1.523 1.00 23.93 159 TYR D CA 1
ATOM 6709 C C . TYR D 1 140 ? 7.915 109.865 -1.569 1.00 23.67 159 TYR D C 1
ATOM 6710 O O . TYR D 1 140 ? 6.884 109.472 -2.118 1.00 22.96 159 TYR D O 1
ATOM 6719 N N . VAL D 1 141 ? 8.816 109.048 -1.024 1.00 25.13 160 VAL D N 1
ATOM 6720 C CA . VAL D 1 141 ? 8.809 107.604 -1.292 1.00 25.98 160 VAL D CA 1
ATOM 6721 C C . VAL D 1 141 ? 7.634 106.893 -0.631 1.00 25.70 160 VAL D C 1
ATOM 6722 O O . VAL D 1 141 ? 7.140 105.896 -1.158 1.00 25.86 160 VAL D O 1
ATOM 6726 N N . ASN D 1 142 ? 7.182 107.409 0.510 1.00 24.41 161 ASN D N 1
ATOM 6727 C CA . ASN D 1 142 ? 6.010 106.838 1.179 1.00 23.93 161 ASN D CA 1
ATOM 6728 C C . ASN D 1 142 ? 4.694 107.230 0.488 1.00 22.74 161 ASN D C 1
ATOM 6729 O O . ASN D 1 142 ? 3.633 106.798 0.912 1.00 21.79 161 ASN D O 1
ATOM 6734 N N . GLY D 1 143 ? 4.772 108.048 -0.561 1.00 22.33 162 GLY D N 1
ATOM 6735 C CA . GLY D 1 143 ? 3.596 108.396 -1.358 1.00 23.88 162 GLY D CA 1
ATOM 6736 C C . GLY D 1 143 ? 3.758 108.148 -2.850 1.00 24.69 162 GLY D C 1
ATOM 6737 O O . GLY D 1 143 ? 2.991 108.680 -3.655 1.00 23.01 162 GLY D O 1
ATOM 6738 N N . GLN D 1 144 ? 4.749 107.347 -3.234 1.00 25.72 163 GLN D N 1
ATOM 6739 C CA . GLN D 1 144 ? 4.963 107.062 -4.653 1.00 26.58 163 GLN D CA 1
ATOM 6740 C C . GLN D 1 144 ? 4.088 105.883 -5.098 1.00 25.45 163 GLN D C 1
ATOM 6741 O O . GLN D 1 144 ? 3.324 105.329 -4.306 1.00 23.55 163 GLN D O 1
ATOM 6747 N N . THR D 1 145 ? 4.208 105.514 -6.368 1.00 26.44 164 THR D N 1
ATOM 6748 C CA . THR D 1 145 ? 3.374 104.481 -6.970 1.00 25.75 164 THR D CA 1
ATOM 6749 C C . THR D 1 145 ? 3.392 103.173 -6.181 1.00 25.92 164 THR D C 1
ATOM 6750 O O . THR D 1 145 ? 4.452 102.662 -5.839 1.00 25.78 164 THR D O 1
ATOM 6754 N N . GLY D 1 146 ? 2.211 102.640 -5.889 1.00 25.68 165 GLY D N 1
ATOM 6755 C CA . GLY D 1 146 ? 2.098 101.373 -5.177 1.00 24.06 165 GLY D CA 1
ATOM 6756 C C . GLY D 1 146 ? 2.259 101.464 -3.674 1.00 22.55 165 GLY D C 1
ATOM 6757 O O . GLY D 1 146 ? 2.193 100.449 -2.981 1.00 22.88 165 GLY D O 1
ATOM 6758 N N . SER D 1 147 ? 2.475 102.671 -3.155 1.00 22.47 166 SER D N 1
ATOM 6759 C CA . SER D 1 147 ? 2.501 102.876 -1.721 1.00 21.88 166 SER D CA 1
ATOM 6760 C C . SER D 1 147 ? 1.106 102.682 -1.179 1.00 21.38 166 SER D C 1
ATOM 6761 O O . SER D 1 147 ? 0.131 102.851 -1.914 1.00 21.64 166 SER D O 1
ATOM 6764 N N . ILE D 1 148 ? 1.013 102.267 0.083 1.00 21.78 167 ILE D N 1
ATOM 6765 C CA . ILE D 1 148 ? -0.186 102.499 0.852 1.00 22.86 167 ILE D CA 1
ATOM 6766 C C . ILE D 1 148 ? 0.026 103.920 1.346 1.00 22.36 167 ILE D C 1
ATOM 6767 O O . ILE D 1 148 ? 0.880 104.174 2.195 1.00 23.49 167 ILE D O 1
ATOM 6772 N N . TYR D 1 149 ? -0.740 104.845 0.779 1.00 22.22 168 TYR D N 1
ATOM 6773 C CA . TYR D 1 149 ? -0.359 106.264 0.739 1.00 21.16 168 TYR D CA 1
ATOM 6774 C C . TYR D 1 149 ? 0.065 106.829 2.096 1.00 21.32 168 TYR D C 1
ATOM 6775 O O . TYR D 1 149 ? -0.725 106.877 3.044 1.00 18.50 168 TYR D O 1
ATOM 6784 N N . LYS D 1 150 ? 1.340 107.227 2.155 1.00 23.13 169 LYS D N 1
ATOM 6785 C CA . LYS D 1 150 ? 1.985 107.837 3.331 1.00 23.32 169 LYS D CA 1
ATOM 6786 C C . LYS D 1 150 ? 2.092 106.928 4.564 1.00 25.14 169 LYS D C 1
ATOM 6787 O O . LYS D 1 150 ? 2.290 107.406 5.681 1.00 31.28 169 LYS D O 1
ATOM 6793 N N . GLN D 1 151 ? 1.969 105.620 4.363 1.00 25.00 170 GLN D N 1
ATOM 6794 C CA . GLN D 1 151 ? 2.134 104.651 5.447 1.00 24.80 170 GLN D CA 1
ATOM 6795 C C . GLN D 1 151 ? 3.245 103.654 5.159 1.00 25.63 170 GLN D C 1
ATOM 6796 O O . GLN D 1 151 ? 4.130 103.472 5.988 1.00 25.72 170 GLN D O 1
ATOM 6802 N N . SER D 1 152 ? 3.177 103.026 3.980 1.00 23.62 171 SER D N 1
ATOM 6803 C CA A SER D 1 152 ? 4.067 101.933 3.619 0.60 23.05 171 SER D CA 1
ATOM 6804 C CA B SER D 1 152 ? 4.048 101.915 3.612 0.40 22.57 171 SER D CA 1
ATOM 6805 C C . SER D 1 152 ? 4.724 102.163 2.266 1.00 22.59 171 SER D C 1
ATOM 6806 O O . SER D 1 152 ? 4.052 102.232 1.239 1.00 21.68 171 SER D O 1
ATOM 6811 N N . ILE D 1 153 ? 6.048 102.290 2.286 1.00 23.05 172 ILE D N 1
ATOM 6812 C CA . ILE D 1 153 ? 6.848 102.506 1.103 1.00 22.28 172 ILE D CA 1
ATOM 6813 C C . ILE D 1 153 ? 6.833 101.227 0.275 1.00 24.34 172 ILE D C 1
ATOM 6814 O O . ILE D 1 153 ? 7.006 100.136 0.823 1.00 23.25 172 ILE D O 1
ATOM 6819 N N . PRO D 1 154 ? 6.630 101.346 -1.048 1.00 23.67 173 PRO D N 1
ATOM 6820 C CA . PRO D 1 154 ? 6.624 100.142 -1.868 1.00 23.89 173 PRO D CA 1
ATOM 6821 C C . PRO D 1 154 ? 8.010 99.516 -1.971 1.00 25.65 173 PRO D C 1
ATOM 6822 O O . PRO D 1 154 ? 9.025 100.221 -1.875 1.00 26.79 173 PRO D O 1
ATOM 6826 N N . LEU D 1 155 ? 8.047 98.204 -2.176 1.00 24.42 174 LEU D N 1
ATOM 6827 C CA . LEU D 1 155 ? 9.306 97.460 -2.219 1.00 24.47 174 LEU D CA 1
ATOM 6828 C C . LEU D 1 155 ? 10.139 97.759 -3.466 1.00 24.51 174 LEU D C 1
ATOM 6829 O O . LEU D 1 155 ? 11.335 97.488 -3.496 1.00 25.76 174 LEU D O 1
ATOM 6834 N N . ALA D 1 156 ? 9.515 98.313 -4.494 1.00 23.17 175 ALA D N 1
ATOM 6835 C CA . ALA D 1 156 ? 10.236 98.655 -5.710 1.00 23.85 175 ALA D CA 1
ATOM 6836 C C . ALA D 1 156 ? 9.502 99.723 -6.501 1.00 24.10 175 ALA D C 1
ATOM 6837 O O . ALA D 1 156 ? 8.351 100.046 -6.216 1.00 23.32 175 ALA D O 1
ATOM 6839 N N . ASN D 1 157 ? 10.205 100.273 -7.481 1.00 25.26 176 ASN D N 1
ATOM 6840 C CA . ASN D 1 157 ? 9.613 101.064 -8.528 1.00 26.25 176 ASN D CA 1
ATOM 6841 C C . ASN D 1 157 ? 9.599 100.198 -9.786 1.00 27.59 176 ASN D C 1
ATOM 6842 O O . ASN D 1 157 ? 10.643 99.964 -10.386 1.00 29.21 176 ASN D O 1
ATOM 6847 N N . ALA D 1 158 ? 8.419 99.706 -10.162 1.00 26.73 177 ALA D N 1
ATOM 6848 C CA . ALA D 1 158 ? 8.279 98.773 -11.284 1.00 25.23 177 ALA D CA 1
ATOM 6849 C C . ALA D 1 158 ? 7.480 99.389 -12.424 1.00 25.37 177 ALA D C 1
ATOM 6850 O O . ALA D 1 158 ? 6.721 98.701 -13.117 1.00 25.03 177 ALA D O 1
ATOM 6860 N N . ARG D 1 160 ? 6.194 100.950 -15.874 1.00 23.98 179 ARG D N 1
ATOM 6861 C CA . ARG D 1 160 ? 6.354 100.982 -17.321 1.00 25.28 179 ARG D CA 1
ATOM 6862 C C . ARG D 1 160 ? 6.173 102.418 -17.788 1.00 26.81 179 ARG D C 1
ATOM 6863 O O . ARG D 1 160 ? 5.492 103.217 -17.124 1.00 27.53 179 ARG D O 1
ATOM 6882 N N . PRO D 1 162 ? 5.215 105.904 -20.060 1.00 30.30 181 PRO D N 1
ATOM 6883 C CA . PRO D 1 162 ? 3.935 106.395 -20.563 1.00 31.12 181 PRO D CA 1
ATOM 6884 C C . PRO D 1 162 ? 3.556 105.788 -21.922 1.00 30.74 181 PRO D C 1
ATOM 6885 O O . PRO D 1 162 ? 4.404 105.623 -22.790 1.00 30.29 181 PRO D O 1
ATOM 6889 N N . GLY D 1 163 ? 2.280 105.459 -22.084 1.00 32.44 182 GLY D N 1
ATOM 6890 C CA . GLY D 1 163 ? 1.799 104.778 -23.283 1.00 31.58 182 GLY D CA 1
ATOM 6891 C C . GLY D 1 163 ? 1.596 103.301 -23.039 1.00 30.65 182 GLY D C 1
ATOM 6892 O O . GLY D 1 163 ? 0.705 102.697 -23.628 1.00 28.92 182 GLY D O 1
ATOM 6893 N N . GLU D 1 164 ? 2.403 102.720 -22.150 1.00 29.98 183 GLU D N 1
ATOM 6894 C CA . GLU D 1 164 ? 2.289 101.305 -21.803 1.00 28.78 183 GLU D CA 1
ATOM 6895 C C . GLU D 1 164 ? 1.365 101.128 -20.598 1.00 26.86 183 GLU D C 1
ATOM 6896 O O . GLU D 1 164 ? 1.036 102.085 -19.911 1.00 26.30 183 GLU D O 1
ATOM 6902 N N . TRP D 1 165 ? 0.951 99.892 -20.351 1.00 27.90 184 TRP D N 1
ATOM 6903 C CA . TRP D 1 165 ? -0.042 99.604 -19.324 1.00 26.10 184 TRP D CA 1
ATOM 6904 C C . TRP D 1 165 ? 0.601 99.037 -18.075 1.00 25.80 184 TRP D C 1
ATOM 6905 O O . TRP D 1 165 ? 1.315 98.035 -18.136 1.00 27.13 184 TRP D O 1
ATOM 6916 N N . ASN D 1 166 ? 0.339 99.693 -16.943 1.00 24.01 185 ASN D N 1
ATOM 6917 C CA . ASN D 1 166 ? 0.790 99.213 -15.648 1.00 24.38 185 ASN D CA 1
ATOM 6918 C C . ASN D 1 166 ? -0.278 98.340 -15.018 1.00 24.28 185 ASN D C 1
ATOM 6919 O O . ASN D 1 166 ? -1.414 98.765 -14.850 1.00 23.81 185 ASN D O 1
ATOM 6924 N N . VAL D 1 167 ? 0.105 97.122 -14.664 1.00 24.57 186 VAL D N 1
ATOM 6925 C CA . VAL D 1 167 ? -0.830 96.106 -14.208 1.00 23.94 186 VAL D CA 1
ATOM 6926 C C . VAL D 1 167 ? -0.773 95.957 -12.697 1.00 23.23 186 VAL D C 1
ATOM 6927 O O . VAL D 1 167 ? 0.285 95.668 -12.150 1.00 22.48 186 VAL D O 1
ATOM 6931 N N . TYR D 1 168 ? -1.906 96.162 -12.030 1.00 23.84 187 TYR D N 1
ATOM 6932 C CA . TYR D 1 168 ? -2.017 95.891 -10.598 1.00 23.39 187 TYR D CA 1
ATOM 6933 C C . TYR D 1 168 ? -2.808 94.610 -10.359 1.00 23.48 187 TYR D C 1
ATOM 6934 O O . TYR D 1 168 ? -3.877 94.411 -10.941 1.00 26.61 187 TYR D O 1
ATOM 6943 N N . ASP D 1 169 ? -2.269 93.754 -9.502 1.00 23.18 188 ASP D N 1
ATOM 6944 C CA . ASP D 1 169 ? -3.016 92.675 -8.879 1.00 22.30 188 ASP D CA 1
ATOM 6945 C C . ASP D 1 169 ? -2.954 92.904 -7.374 1.00 22.31 188 ASP D C 1
ATOM 6946 O O . ASP D 1 169 ? -1.879 93.083 -6.808 1.00 23.80 188 ASP D O 1
ATOM 6951 N N . ILE D 1 170 ? -4.121 92.913 -6.743 1.00 22.86 189 ILE D N 1
ATOM 6952 C CA . ILE D 1 170 ? -4.265 93.321 -5.359 1.00 23.71 189 ILE D CA 1
ATOM 6953 C C . ILE D 1 170 ? -5.035 92.251 -4.594 1.00 24.37 189 ILE D C 1
ATOM 6954 O O . ILE D 1 170 ? -6.099 91.825 -5.031 1.00 25.36 189 ILE D O 1
ATOM 6959 N N . ILE D 1 171 ? -4.495 91.831 -3.455 1.00 22.76 190 ILE D N 1
ATOM 6960 C CA . ILE D 1 171 ? -5.172 90.898 -2.565 1.00 21.44 190 ILE D CA 1
ATOM 6961 C C . ILE D 1 171 ? -5.375 91.607 -1.235 1.00 19.76 190 ILE D C 1
ATOM 6962 O O . ILE D 1 171 ? -4.409 92.063 -0.625 1.00 20.42 190 ILE D O 1
ATOM 6967 N N . TYR D 1 172 ? -6.625 91.687 -0.792 1.00 20.41 191 TYR D N 1
ATOM 6968 C CA . TYR D 1 172 ? -7.007 92.514 0.351 1.00 19.59 191 TYR D CA 1
ATOM 6969 C C . TYR D 1 172 ? -7.812 91.722 1.378 1.00 19.77 191 TYR D C 1
ATOM 6970 O O . TYR D 1 172 ? -8.773 91.030 1.036 1.00 21.23 191 TYR D O 1
ATOM 6979 N N . THR D 1 173 ? -7.416 91.858 2.638 1.00 20.33 192 THR D N 1
ATOM 6980 C CA . THR D 1 173 ? -8.156 91.332 3.768 1.00 21.44 192 THR D CA 1
ATOM 6981 C C . THR D 1 173 ? -8.691 92.525 4.562 1.00 22.19 192 THR D C 1
ATOM 6982 O O . THR D 1 173 ? -7.922 93.386 4.992 1.00 21.34 192 THR D O 1
ATOM 6986 N N . ALA D 1 174 ? -10.006 92.567 4.751 1.00 22.25 193 ALA D N 1
ATOM 6987 C CA . ALA D 1 174 ? -10.657 93.671 5.457 1.00 22.84 193 ALA D CA 1
ATOM 6988 C C . ALA D 1 174 ? -10.379 93.594 6.955 1.00 23.78 193 ALA D C 1
ATOM 6989 O O . ALA D 1 174 ? -10.112 92.515 7.482 1.00 22.32 193 ALA D O 1
ATOM 6991 N N . PRO D 1 175 ? -10.451 94.740 7.648 1.00 23.35 194 PRO D N 1
ATOM 6992 C CA . PRO D 1 175 ? -10.269 94.727 9.088 1.00 22.96 194 PRO D CA 1
ATOM 6993 C C . PRO D 1 175 ? -11.526 94.262 9.797 1.00 23.76 194 PRO D C 1
ATOM 6994 O O . PRO D 1 175 ? -12.588 94.198 9.185 1.00 28.18 194 PRO D O 1
ATOM 6998 N N . THR D 1 176 ? -11.395 93.932 11.075 1.00 24.29 195 THR D N 1
ATOM 6999 C CA . THR D 1 176 ? -12.536 93.828 11.978 1.00 24.91 195 THR D CA 1
ATOM 7000 C C . THR D 1 176 ? -12.386 94.901 13.053 1.00 25.42 195 THR D C 1
ATOM 7001 O O . THR D 1 176 ? -11.267 95.305 13.384 1.00 23.58 195 THR D O 1
ATOM 7005 N N . PHE D 1 177 ? -13.508 95.360 13.592 1.00 25.12 196 PHE D N 1
ATOM 7006 C CA . PHE D 1 177 ? -13.501 96.433 14.579 1.00 25.55 196 PHE D CA 1
ATOM 7007 C C . PHE D 1 177 ? -14.102 95.970 15.898 1.00 27.02 196 PHE D C 1
ATOM 7008 O O . PHE D 1 177 ? -15.029 95.163 15.915 1.00 26.17 196 PHE D O 1
ATOM 7016 N N . LYS D 1 178 ? -13.560 96.482 17.000 1.00 29.22 197 LYS D N 1
ATOM 7017 C CA . LYS D 1 178 ? -14.134 96.244 18.317 1.00 30.87 197 LYS D CA 1
ATOM 7018 C C . LYS D 1 178 ? -15.342 97.137 18.518 1.00 31.53 197 LYS D C 1
ATOM 7019 O O . LYS D 1 178 ? -15.551 98.102 17.773 1.00 30.71 197 LYS D O 1
ATOM 7025 N N . GLU D 1 179 ? -16.130 96.813 19.537 1.00 35.20 198 GLU D N 1
ATOM 7026 C CA . GLU D 1 179 ? -17.345 97.567 19.847 1.00 38.71 198 GLU D CA 1
ATOM 7027 C C . GLU D 1 179 ? -17.048 99.035 20.093 1.00 35.44 198 GLU D C 1
ATOM 7028 O O . GLU D 1 179 ? -17.836 99.886 19.724 1.00 35.31 198 GLU D O 1
ATOM 7034 N N . ASP D 1 180 ? -15.903 99.332 20.699 1.00 34.81 199 ASP D N 1
ATOM 7035 C CA . ASP D 1 180 ? -15.541 100.721 20.977 1.00 33.38 199 ASP D CA 1
ATOM 7036 C C . ASP D 1 180 ? -14.995 101.462 19.747 1.00 30.65 199 ASP D C 1
ATOM 7037 O O . ASP D 1 180 ? -14.592 102.609 19.861 1.00 31.93 199 ASP D O 1
ATOM 7042 N N . GLY D 1 181 ? -14.980 100.819 18.583 1.00 30.38 200 GLY D N 1
ATOM 7043 C CA . GLY D 1 181 ? -14.586 101.487 17.339 1.00 28.74 200 GLY D CA 1
ATOM 7044 C C . GLY D 1 181 ? -13.125 101.346 16.946 1.00 27.22 200 GLY D C 1
ATOM 7045 O O . GLY D 1 181 ? -12.746 101.739 15.844 1.00 25.36 200 GLY D O 1
ATOM 7046 N N . SER D 1 182 ? -12.293 100.815 17.845 1.00 26.69 201 SER D N 1
ATOM 7047 C CA . SER D 1 182 ? -10.883 100.566 17.537 1.00 24.94 201 SER D CA 1
ATOM 7048 C C . SER D 1 182 ? -10.726 99.308 16.685 1.00 24.34 201 SER D C 1
ATOM 7049 O O . SER D 1 182 ? -11.643 98.489 16.600 1.00 22.83 201 SER D O 1
ATOM 7052 N N . TYR D 1 183 ? -9.560 99.157 16.063 1.00 23.58 202 TYR D N 1
ATOM 7053 C CA . TYR D 1 183 ? -9.270 97.974 15.269 1.00 23.96 202 TYR D CA 1
ATOM 7054 C C . TYR D 1 183 ? -9.165 96.740 16.151 1.00 24.28 202 TYR D C 1
ATOM 7055 O O . TYR D 1 183 ? -8.483 96.757 17.170 1.00 22.77 202 TYR D O 1
ATOM 7064 N N . ARG D 1 184 ? -9.853 95.677 15.751 1.00 25.01 203 ARG D N 1
ATOM 7065 C CA . ARG D 1 184 ? -9.651 94.356 16.330 1.00 25.73 203 ARG D CA 1
ATOM 7066 C C . ARG D 1 184 ? -8.566 93.639 15.525 1.00 25.80 203 ARG D C 1
ATOM 7067 O O . ARG D 1 184 ? -7.615 93.101 16.087 1.00 27.23 203 ARG D O 1
ATOM 7075 N N . THR D 1 185 ? -8.729 93.632 14.206 1.00 25.50 204 THR D N 1
ATOM 7076 C CA . THR D 1 185 ? -7.684 93.212 13.288 1.00 23.79 204 THR D CA 1
ATOM 7077 C C . THR D 1 185 ? -7.536 94.283 12.222 1.00 23.06 204 THR D C 1
ATOM 7078 O O . THR D 1 185 ? -8.525 94.826 11.741 1.00 22.43 204 THR D O 1
ATOM 7082 N N . HIS D 1 186 ? -6.298 94.600 11.876 1.00 22.40 205 HIS D N 1
ATOM 7083 C CA . HIS D 1 186 ? -6.025 95.598 10.860 1.00 24.27 205 HIS D CA 1
ATOM 7084 C C . HIS D 1 186 ? -6.219 95.003 9.478 1.00 23.26 205 HIS D C 1
ATOM 7085 O O . HIS D 1 186 ? -6.159 93.782 9.315 1.00 25.95 205 HIS D O 1
ATOM 7092 N N . PRO D 1 187 ? -6.455 95.857 8.477 1.00 20.99 206 PRO D N 1
ATOM 7093 C CA . PRO D 1 187 ? -6.505 95.332 7.127 1.00 21.55 206 PRO D CA 1
ATOM 7094 C C . PRO D 1 187 ? -5.110 94.951 6.663 1.00 21.77 206 PRO D C 1
ATOM 7095 O O . PRO D 1 187 ? -4.129 95.519 7.139 1.00 21.85 206 PRO D O 1
ATOM 7099 N N . THR D 1 188 ? -5.023 93.984 5.758 1.00 22.70 207 THR D N 1
ATOM 7100 C CA . THR D 1 188 ? -3.752 93.645 5.129 1.00 23.94 207 THR D CA 1
ATOM 7101 C C . THR D 1 188 ? -3.926 93.653 3.619 1.00 23.49 207 THR D C 1
ATOM 7102 O O . THR D 1 188 ? -5.027 93.433 3.109 1.00 23.41 207 THR D O 1
ATOM 7106 N N . VAL D 1 189 ? -2.840 93.922 2.912 1.00 21.69 208 VAL D N 1
ATOM 7107 C CA . VAL D 1 189 ? -2.891 94.030 1.462 1.00 21.44 208 VAL D CA 1
ATOM 7108 C C . VAL D 1 189 ? -1.574 93.583 0.822 1.00 20.43 208 VAL D C 1
ATOM 7109 O O . VAL D 1 189 ? -0.491 93.886 1.317 1.00 20.56 208 VAL D O 1
ATOM 7113 N N . THR D 1 190 ? -1.693 92.836 -0.270 1.00 20.28 209 THR D N 1
ATOM 7114 C CA . THR D 1 190 ? -0.570 92.531 -1.141 1.00 19.85 209 THR D CA 1
ATOM 7115 C C . THR D 1 190 ? -0.817 93.218 -2.474 1.00 20.46 209 THR D C 1
ATOM 7116 O O . THR D 1 190 ? -1.940 93.195 -2.986 1.00 25.10 209 THR D O 1
ATOM 7120 N N . VAL D 1 191 ? 0.211 93.881 -2.997 1.00 20.20 210 VAL D N 1
ATOM 7121 C CA . VAL D 1 191 ? 0.106 94.625 -4.248 1.00 22.18 210 VAL D CA 1
ATOM 7122 C C . VAL D 1 191 ? 1.229 94.189 -5.168 1.00 22.36 210 VAL D C 1
ATOM 7123 O O . VAL D 1 191 ? 2.396 94.206 -4.780 1.00 24.32 210 VAL D O 1
ATOM 7127 N N . ILE D 1 192 ? 0.866 93.800 -6.382 1.00 23.73 211 ILE D N 1
ATOM 7128 C CA . ILE D 1 192 ? 1.819 93.362 -7.387 1.00 23.63 211 ILE D CA 1
ATOM 7129 C C . ILE D 1 192 ? 1.667 94.256 -8.609 1.00 24.43 211 ILE D C 1
ATOM 7130 O O . ILE D 1 192 ? 0.563 94.379 -9.144 1.00 26.16 211 ILE D O 1
ATOM 7135 N N . GLN D 1 193 ? 2.757 94.890 -9.039 1.00 23.02 212 GLN D N 1
ATOM 7136 C CA . GLN D 1 193 ? 2.730 95.767 -10.206 1.00 22.18 212 GLN D CA 1
ATOM 7137 C C . GLN D 1 193 ? 3.612 95.215 -11.317 1.00 21.58 212 GLN D C 1
ATOM 7138 O O . GLN D 1 193 ? 4.825 95.041 -11.137 1.00 22.61 212 GLN D O 1
ATOM 7144 N N . ASN D 1 194 ? 2.999 94.968 -12.471 1.00 21.12 213 ASN D N 1
ATOM 7145 C CA . ASN D 1 194 ? 3.700 94.391 -13.612 1.00 21.97 213 ASN D CA 1
ATOM 7146 C C . ASN D 1 194 ? 4.498 93.152 -13.207 1.00 20.69 213 ASN D C 1
ATOM 7147 O O . ASN D 1 194 ? 5.648 92.969 -13.617 1.00 19.86 213 ASN D O 1
ATOM 7152 N N . GLY D 1 195 ? 3.869 92.324 -12.377 1.00 20.99 214 GLY D N 1
ATOM 7153 C CA . GLY D 1 195 ? 4.466 91.084 -11.905 1.00 22.99 214 GLY D CA 1
ATOM 7154 C C . GLY D 1 195 ? 5.431 91.222 -10.739 1.00 22.74 214 GLY D C 1
ATOM 7155 O O . GLY D 1 195 ? 5.914 90.211 -10.231 1.00 23.21 214 GLY D O 1
ATOM 7156 N N . VAL D 1 196 ? 5.717 92.456 -10.315 1.00 21.43 215 VAL D N 1
ATOM 7157 C CA . VAL D 1 196 ? 6.653 92.712 -9.227 1.00 20.63 215 VAL D CA 1
ATOM 7158 C C . VAL D 1 196 ? 5.900 93.028 -7.938 1.00 21.16 215 VAL D C 1
ATOM 7159 O O . VAL D 1 196 ? 5.063 93.929 -7.914 1.00 22.20 215 VAL D O 1
ATOM 7163 N N . VAL D 1 197 ? 6.232 92.327 -6.855 1.00 22.16 216 VAL D N 1
ATOM 7164 C CA . VAL D 1 197 ? 5.599 92.575 -5.554 1.00 24.10 216 VAL D CA 1
ATOM 7165 C C . VAL D 1 197 ? 6.059 93.909 -4.977 1.00 23.48 216 VAL D C 1
ATOM 7166 O O . VAL D 1 197 ? 7.252 94.125 -4.770 1.00 23.14 216 VAL D O 1
ATOM 7170 N N . LEU D 1 198 ? 5.094 94.784 -4.706 1.00 23.01 217 LEU D N 1
ATOM 7171 C CA . LEU D 1 198 ? 5.355 96.120 -4.156 1.00 22.19 217 LEU D CA 1
ATOM 7172 C C . LEU D 1 198 ? 4.929 96.233 -2.687 1.00 20.53 217 LEU D C 1
ATOM 7173 O O . LEU D 1 198 ? 5.544 96.957 -1.912 1.00 20.49 217 LEU D O 1
ATOM 7178 N N . GLN D 1 199 ? 3.861 95.531 -2.322 1.00 21.58 218 GLN D N 1
ATOM 7179 C CA . GLN D 1 199 ? 3.440 95.394 -0.937 1.00 21.53 218 GLN D CA 1
ATOM 7180 C C . GLN D 1 199 ? 3.276 93.914 -0.653 1.00 21.10 218 GLN D C 1
ATOM 7181 O O . GLN D 1 199 ? 2.473 93.242 -1.297 1.00 19.06 218 GLN D O 1
ATOM 7187 N N . ASN D 1 200 ? 4.052 93.414 0.304 1.00 23.92 219 ASN D N 1
ATOM 7188 C CA . ASN D 1 200 ? 4.023 92.002 0.658 1.00 23.29 219 ASN D CA 1
ATOM 7189 C C . ASN D 1 200 ? 3.285 91.769 1.979 1.00 21.36 219 ASN D C 1
ATOM 7190 O O . ASN D 1 200 ? 3.884 91.806 3.046 1.00 20.14 219 ASN D O 1
ATOM 7195 N N . HIS D 1 201 ? 1.985 91.507 1.888 1.00 21.96 220 HIS D N 1
ATOM 7196 C CA . HIS D 1 201 ? 1.136 91.323 3.069 1.00 23.35 220 HIS D CA 1
ATOM 7197 C C . HIS D 1 201 ? 1.357 92.450 4.075 1.00 21.39 220 HIS D C 1
ATOM 7198 O O . HIS D 1 201 ? 1.682 92.221 5.240 1.00 22.43 220 HIS D O 1
ATOM 7205 N N . THR D 1 202 ? 1.165 93.671 3.596 1.00 20.85 221 THR D N 1
ATOM 7206 C CA . THR D 1 202 ? 1.395 94.873 4.377 1.00 21.50 221 THR D CA 1
ATOM 7207 C C . THR D 1 202 ? 0.202 95.160 5.273 1.00 21.09 221 THR D C 1
ATOM 7208 O O . THR D 1 202 ? -0.940 95.124 4.829 1.00 23.15 221 THR D O 1
ATOM 7212 N N . THR D 1 203 ? 0.472 95.469 6.535 1.00 21.30 222 THR D N 1
ATOM 7213 C CA . THR D 1 203 ? -0.575 95.865 7.462 1.00 20.17 222 THR D CA 1
ATOM 7214 C C . THR D 1 203 ? -0.919 97.339 7.238 1.00 21.82 222 THR D C 1
ATOM 7215 O O . THR D 1 203 ? -0.031 98.201 7.209 1.00 19.90 222 THR D O 1
ATOM 7219 N N . ILE D 1 204 ? -2.209 97.618 7.091 1.00 21.55 223 ILE D N 1
ATOM 7220 C CA . ILE D 1 204 ? -2.696 98.988 6.964 1.00 21.78 223 ILE D CA 1
ATOM 7221 C C . ILE D 1 204 ? -2.990 99.528 8.367 1.00 22.25 223 ILE D C 1
ATOM 7222 O O . ILE D 1 204 ? -3.653 98.870 9.168 1.00 20.31 223 ILE D O 1
ATOM 7227 N N . LEU D 1 205 ? -2.484 100.727 8.657 1.00 24.44 224 LEU D N 1
ATOM 7228 C CA . LEU D 1 205 ? -2.525 101.291 10.012 1.00 25.93 224 LEU D CA 1
ATOM 7229 C C . LEU D 1 205 ? -3.804 102.062 10.304 1.00 24.58 224 LEU D C 1
ATOM 7230 O O . LEU D 1 205 ? -4.138 102.295 11.461 1.00 22.91 224 LEU D O 1
ATOM 7235 N N . GLY D 1 206 ? -4.514 102.450 9.254 1.00 25.15 225 GLY D N 1
ATOM 7236 C CA . GLY D 1 206 ? -5.711 103.270 9.378 1.00 24.31 225 GLY D CA 1
ATOM 7237 C C . GLY D 1 206 ? -5.940 103.971 8.057 1.00 22.71 225 GLY D C 1
ATOM 7238 O O . GLY D 1 206 ? -5.291 103.642 7.066 1.00 21.91 225 GLY D O 1
ATOM 7239 N N . THR D 1 207 ? -6.849 104.943 8.035 1.00 23.71 226 THR D N 1
ATOM 7240 C CA . THR D 1 207 ? -7.101 105.704 6.819 1.00 23.45 226 THR D CA 1
ATOM 7241 C C . THR D 1 207 ? -5.803 106.301 6.269 1.00 21.37 226 THR D C 1
ATOM 7242 O O . THR D 1 207 ? -4.928 106.704 7.029 1.00 22.46 226 THR D O 1
ATOM 7246 N N . THR D 1 208 ? -5.682 106.349 4.947 1.00 21.76 227 THR D N 1
ATOM 7247 C CA . THR D 1 208 ? -4.568 107.046 4.320 1.00 22.49 227 THR D CA 1
ATOM 7248 C C . THR D 1 208 ? -4.865 108.545 4.339 1.00 23.71 227 THR D C 1
ATOM 7249 O O . THR D 1 208 ? -5.947 108.969 3.944 1.00 24.18 227 THR D O 1
ATOM 7253 N N . GLU D 1 209 ? -3.902 109.334 4.808 1.00 23.21 228 GLU D N 1
ATOM 7254 C CA . GLU D 1 209 ? -4.115 110.757 5.049 1.00 22.92 228 GLU D CA 1
ATOM 7255 C C . GLU D 1 209 ? -2.982 111.603 4.479 1.00 23.56 228 GLU D C 1
ATOM 7256 O O . GLU D 1 209 ? -1.807 111.276 4.650 1.00 23.24 228 GLU D O 1
ATOM 7262 N N . TRP D 1 210 ? -3.343 112.679 3.787 1.00 23.78 229 TRP D N 1
ATOM 7263 C CA . TRP D 1 210 ? -2.380 113.657 3.280 1.00 23.33 229 TRP D CA 1
ATOM 7264 C C . TRP D 1 210 ? -1.776 114.433 4.433 1.00 22.65 229 TRP D C 1
ATOM 7265 O O . TRP D 1 210 ? -0.600 114.790 4.394 1.00 23.47 229 TRP D O 1
ATOM 7276 N N . ILE D 1 211 ? -2.585 114.691 5.460 1.00 22.90 230 ILE D N 1
ATOM 7277 C CA . ILE D 1 211 ? -2.139 115.426 6.636 1.00 24.08 230 ILE D CA 1
ATOM 7278 C C . ILE D 1 211 ? -2.372 114.605 7.898 1.00 24.54 230 ILE D C 1
ATOM 7279 O O . ILE D 1 211 ? -3.486 114.142 8.142 1.00 26.25 230 ILE D O 1
ATOM 7284 N N . GLY D 1 212 ? -1.322 114.437 8.696 1.00 23.09 231 GLY D N 1
ATOM 7285 C CA . GLY D 1 212 ? -1.442 113.815 10.006 1.00 24.18 231 GLY D CA 1
ATOM 7286 C C . GLY D 1 212 ? -1.336 112.304 10.009 1.00 24.82 231 GLY D C 1
ATOM 7287 O O . GLY D 1 212 ? -1.035 111.679 8.987 1.00 24.62 231 GLY D O 1
ATOM 7288 N N . PHE D 1 213 ? -1.569 111.721 11.183 1.00 25.60 232 PHE D N 1
ATOM 7289 C CA . PHE D 1 213 ? -1.449 110.281 11.378 1.00 24.80 232 PHE D CA 1
ATOM 7290 C C . PHE D 1 213 ? -2.654 109.561 10.790 1.00 24.84 232 PHE D C 1
ATOM 7291 O O . PHE D 1 213 ? -3.739 110.146 10.689 1.00 23.80 232 PHE D O 1
ATOM 7299 N N . PRO D 1 214 ? -2.481 108.285 10.409 1.00 23.02 233 PRO D N 1
ATOM 7300 C CA . PRO D 1 214 ? -3.633 107.508 9.942 1.00 23.14 233 PRO D CA 1
ATOM 7301 C C . PRO D 1 214 ? -4.740 107.505 10.980 1.00 22.44 233 PRO D C 1
ATOM 7302 O O . PRO D 1 214 ? -4.451 107.498 12.171 1.00 21.96 233 PRO D O 1
ATOM 7306 N N . GLN D 1 215 ? -5.994 107.552 10.538 1.00 22.89 234 GLN D N 1
ATOM 7307 C CA . GLN D 1 215 ? -7.113 107.613 11.469 1.00 24.04 234 GLN D CA 1
ATOM 7308 C C . GLN D 1 215 ? -7.815 106.271 11.570 1.00 23.58 234 GLN D C 1
ATOM 7309 O O . GLN D 1 215 ? -7.916 105.529 10.590 1.00 24.90 234 GLN D O 1
ATOM 7315 N N . VAL D 1 216 ? -8.292 105.976 12.773 1.00 25.14 235 VAL D N 1
ATOM 7316 C CA . VAL D 1 216 ? -9.056 104.776 13.058 1.00 26.85 235 VAL D CA 1
ATOM 7317 C C . VAL D 1 216 ? -10.542 105.120 13.019 1.00 27.83 235 VAL D C 1
ATOM 7318 O O . VAL D 1 216 ? -11.052 105.766 13.927 1.00 30.52 235 VAL D O 1
ATOM 7344 N N . HIS D 1 219 ? -15.769 101.027 10.056 1.00 27.83 238 HIS D N 1
ATOM 7345 C CA . HIS D 1 219 ? -16.543 100.897 8.836 1.00 27.79 238 HIS D CA 1
ATOM 7346 C C . HIS D 1 219 ? -16.824 99.433 8.585 1.00 27.95 238 HIS D C 1
ATOM 7347 O O . HIS D 1 219 ? -16.146 98.557 9.126 1.00 26.46 238 HIS D O 1
ATOM 7354 N N . GLY D 1 220 ? -17.827 99.175 7.756 1.00 28.94 239 GLY D N 1
ATOM 7355 C CA . GLY D 1 220 ? -18.094 97.836 7.266 1.00 29.25 239 GLY D CA 1
ATOM 7356 C C . GLY D 1 220 ? -17.614 97.730 5.830 1.00 28.84 239 GLY D C 1
ATOM 7357 O O . GLY D 1 220 ? -16.555 98.253 5.478 1.00 24.82 239 GLY D O 1
ATOM 7358 N N . ALA D 1 221 ? -18.388 97.027 5.007 1.00 28.18 240 ALA D N 1
ATOM 7359 C CA . ALA D 1 221 ? -18.075 96.872 3.591 1.00 27.09 240 ALA D CA 1
ATOM 7360 C C . ALA D 1 221 ? -18.027 98.227 2.909 1.00 27.12 240 ALA D C 1
ATOM 7361 O O . ALA D 1 221 ? -18.783 99.127 3.252 1.00 28.78 240 ALA D O 1
ATOM 7363 N N . GLY D 1 222 ? -17.135 98.371 1.940 1.00 26.66 241 GLY D N 1
ATOM 7364 C CA . GLY D 1 222 ? -16.997 99.630 1.223 1.00 27.48 241 GLY D CA 1
ATOM 7365 C C . GLY D 1 222 ? -16.732 99.425 -0.253 1.00 27.79 241 GLY D C 1
ATOM 7366 O O . GLY D 1 222 ? -16.226 98.371 -0.665 1.00 26.61 241 GLY D O 1
ATOM 7367 N N . PRO D 1 223 ? -17.032 100.447 -1.063 1.00 28.32 242 PRO D N 1
ATOM 7368 C CA . PRO D 1 223 ? -16.758 100.354 -2.488 1.00 27.30 242 PRO D CA 1
ATOM 7369 C C . PRO D 1 223 ? -15.271 100.510 -2.806 1.00 26.87 242 PRO D C 1
ATOM 7370 O O . PRO D 1 223 ? -14.472 100.838 -1.933 1.00 24.36 242 PRO D O 1
ATOM 7374 N N . ILE D 1 224 ? -14.916 100.270 -4.062 1.00 26.18 243 ILE D N 1
ATOM 7375 C CA . ILE D 1 224 ? -13.628 100.672 -4.580 1.00 26.10 243 ILE D CA 1
ATOM 7376 C C . ILE D 1 224 ? -13.819 102.074 -5.136 1.00 25.73 243 ILE D C 1
ATOM 7377 O O . ILE D 1 224 ? -14.699 102.295 -5.974 1.00 24.39 243 ILE D O 1
ATOM 7382 N N . ILE D 1 225 ? -13.022 103.024 -4.660 1.00 25.42 244 ILE D N 1
ATOM 7383 C CA . ILE D 1 225 ? -13.067 104.395 -5.179 1.00 26.76 244 ILE D CA 1
ATOM 7384 C C . ILE D 1 225 ? -11.817 104.677 -6.008 1.00 25.86 244 ILE D C 1
ATOM 7385 O O . ILE D 1 225 ? -10.703 104.412 -5.553 1.00 26.22 244 ILE D O 1
ATOM 7390 N N . LEU D 1 226 ? -12.017 105.185 -7.225 1.00 25.60 245 LEU D N 1
ATOM 7391 C CA . LEU D 1 226 ? -10.925 105.633 -8.075 1.00 25.61 245 LEU D CA 1
ATOM 7392 C C . LEU D 1 226 ? -10.806 107.150 -7.984 1.00 26.91 245 LEU D C 1
ATOM 7393 O O . LEU D 1 226 ? -11.788 107.879 -8.134 1.00 26.92 245 LEU D O 1
ATOM 7398 N N . GLN D 1 227 ? -9.587 107.615 -7.743 1.00 27.12 246 GLN D N 1
ATOM 7399 C CA . GLN D 1 227 ? -9.336 109.001 -7.400 1.00 27.66 246 GLN D CA 1
ATOM 7400 C C . GLN D 1 227 ? -9.193 109.903 -8.622 1.00 29.84 246 GLN D C 1
ATOM 7401 O O . GLN D 1 227 ? -8.448 109.600 -9.556 1.00 31.38 246 GLN D O 1
ATOM 7407 N N . SER D 1 228 ? -9.920 111.015 -8.594 1.00 29.93 247 SER D N 1
ATOM 7408 C CA . SER D 1 228 ? -9.695 112.132 -9.490 1.00 30.91 247 SER D CA 1
ATOM 7409 C C . SER D 1 228 ? -8.876 113.176 -8.738 1.00 30.90 247 SER D C 1
ATOM 7410 O O . SER D 1 228 ? -9.415 113.934 -7.937 1.00 29.07 247 SER D O 1
ATOM 7413 N N . HIS D 1 229 ? -7.571 113.189 -8.980 1.00 31.88 248 HIS D N 1
ATOM 7414 C CA . HIS D 1 229 ? -6.669 114.103 -8.298 1.00 33.24 248 HIS D CA 1
ATOM 7415 C C . HIS D 1 229 ? -6.582 115.403 -9.106 1.00 35.18 248 HIS D C 1
ATOM 7416 O O . HIS D 1 229 ? -6.103 115.412 -10.232 1.00 34.85 248 HIS D O 1
ATOM 7423 N N . GLY D 1 230 ? -7.042 116.502 -8.520 1.00 39.29 249 GLY D N 1
ATOM 7424 C CA . GLY D 1 230 ? -7.304 117.737 -9.272 1.00 39.51 249 GLY D CA 1
ATOM 7425 C C . GLY D 1 230 ? -6.137 118.584 -9.759 1.00 39.21 249 GLY D C 1
ATOM 7426 O O . GLY D 1 230 ? -6.318 119.767 -10.044 1.00 42.00 249 GLY D O 1
ATOM 7427 N N . ASP D 1 231 ? -4.940 118.009 -9.833 1.00 36.74 250 ASP D N 1
ATOM 7428 C CA . ASP D 1 231 ? -3.796 118.700 -10.427 1.00 34.45 250 ASP D CA 1
ATOM 7429 C C . ASP D 1 231 ? -4.004 118.801 -11.940 1.00 33.61 250 ASP D C 1
ATOM 7430 O O . ASP D 1 231 ? -4.844 118.097 -12.488 1.00 34.50 250 ASP D O 1
ATOM 7435 N N . PRO D 1 232 ? -3.240 119.668 -12.619 1.00 34.77 251 PRO D N 1
ATOM 7436 C CA . PRO D 1 232 ? -3.496 119.888 -14.053 1.00 35.17 251 PRO D CA 1
ATOM 7437 C C . PRO D 1 232 ? -2.942 118.820 -15.010 1.00 33.61 251 PRO D C 1
ATOM 7438 O O . PRO D 1 232 ? -3.143 118.942 -16.210 1.00 35.75 251 PRO D O 1
ATOM 7442 N N . SER D 1 233 ? -2.277 117.782 -14.512 1.00 33.54 252 SER D N 1
ATOM 7443 C CA . SER D 1 233 ? -1.685 116.789 -15.410 1.00 32.23 252 SER D CA 1
ATOM 7444 C C . SER D 1 233 ? -2.748 116.073 -16.252 1.00 32.37 252 SER D C 1
ATOM 7445 O O . SER D 1 233 ? -3.885 115.866 -15.816 1.00 31.84 252 SER D O 1
ATOM 7448 N N . GLU D 1 234 ? -2.341 115.689 -17.457 1.00 31.96 253 GLU D N 1
ATOM 7449 C CA . GLU D 1 234 ? -3.190 114.972 -18.394 1.00 32.71 253 GLU D CA 1
ATOM 7450 C C . GLU D 1 234 ? -3.739 113.697 -17.744 1.00 30.65 253 GLU D C 1
ATOM 7451 O O . GLU D 1 234 ? -3.008 113.007 -17.039 1.00 31.30 253 GLU D O 1
ATOM 7457 N N . PRO D 1 235 ? -5.027 113.384 -17.973 1.00 30.02 254 PRO D N 1
ATOM 7458 C CA . PRO D 1 235 ? -5.667 112.314 -17.197 1.00 30.09 254 PRO D CA 1
ATOM 7459 C C . PRO D 1 235 ? -5.190 110.920 -17.571 1.00 28.70 254 PRO D C 1
ATOM 7460 O O . PRO D 1 235 ? -4.873 110.667 -18.728 1.00 28.88 254 PRO D O 1
ATOM 7464 N N . ILE D 1 236 ? -5.133 110.022 -16.594 1.00 29.89 255 ILE D N 1
ATOM 7465 C CA . ILE D 1 236 ? -4.739 108.641 -16.891 1.00 31.22 255 ILE D CA 1
ATOM 7466 C C . ILE D 1 236 ? -5.956 107.839 -17.367 1.00 28.77 255 ILE D C 1
ATOM 7467 O O . ILE D 1 236 ? -7.100 108.244 -17.171 1.00 27.17 255 ILE D O 1
ATOM 7472 N N . SER D 1 237 ? -5.690 106.706 -18.005 1.00 27.33 256 SER D N 1
ATOM 7473 C CA . SER D 1 237 ? -6.740 105.828 -18.491 1.00 27.07 256 SER D CA 1
ATOM 7474 C C . SER D 1 237 ? -6.674 104.462 -17.815 1.00 25.86 256 SER D C 1
ATOM 7475 O O . SER D 1 237 ? -5.613 104.035 -17.365 1.00 27.02 256 SER D O 1
ATOM 7478 N N . PHE D 1 238 ? -7.821 103.792 -17.755 1.00 24.97 257 PHE D N 1
ATOM 7479 C CA . PHE D 1 238 ? -7.960 102.502 -17.099 1.00 24.19 257 PHE D CA 1
ATOM 7480 C C . PHE D 1 238 ? -8.549 101.461 -18.045 1.00 23.81 257 PHE D C 1
ATOM 7481 O O . PHE D 1 238 ? -9.278 101.800 -18.965 1.00 23.41 257 PHE D O 1
ATOM 7489 N N . ARG D 1 239 ? -8.225 100.196 -17.805 1.00 23.39 258 ARG D N 1
ATOM 7490 C CA . ARG D 1 239 ? -8.858 99.083 -18.500 1.00 24.86 258 ARG D CA 1
ATOM 7491 C C . ARG D 1 239 ? -8.792 97.811 -17.659 1.00 23.14 258 ARG D C 1
ATOM 7492 O O . ARG D 1 239 ? -8.070 97.756 -16.667 1.00 24.53 258 ARG D O 1
ATOM 7500 N N . ASN D 1 240 ? -9.543 96.800 -18.082 1.00 23.95 259 ASN D N 1
ATOM 7501 C CA . ASN D 1 240 ? -9.491 95.455 -17.508 1.00 24.65 259 ASN D CA 1
ATOM 7502 C C . ASN D 1 240 ? -9.541 95.459 -15.982 1.00 24.61 259 ASN D C 1
ATOM 7503 O O . ASN D 1 240 ? -8.564 95.112 -15.312 1.00 22.87 259 ASN D O 1
ATOM 7508 N N . ILE D 1 241 ? -10.682 95.877 -15.447 1.00 24.92 260 ILE D N 1
ATOM 7509 C CA . ILE D 1 241 ? -10.884 95.905 -14.009 1.00 25.75 260 ILE D CA 1
ATOM 7510 C C . ILE D 1 241 ? -11.849 94.793 -13.613 1.00 25.64 260 ILE D C 1
ATOM 7511 O O . ILE D 1 241 ? -12.978 94.747 -14.095 1.00 26.19 260 ILE D O 1
ATOM 7516 N N . TRP D 1 242 ? -11.394 93.896 -12.745 1.00 23.72 261 TRP D N 1
ATOM 7517 C CA . TRP D 1 242 ? -12.277 92.888 -12.178 1.00 23.97 261 TRP D CA 1
ATOM 7518 C C . TRP D 1 242 ? -11.954 92.636 -10.715 1.00 23.69 261 TRP D C 1
ATOM 7519 O O . TRP D 1 242 ? -10.875 92.961 -10.237 1.00 23.21 261 TRP D O 1
ATOM 7530 N N . ILE D 1 243 ? -12.927 92.072 -10.020 1.00 24.20 262 ILE D N 1
ATOM 7531 C CA . ILE D 1 243 ? -12.832 91.853 -8.602 1.00 24.52 262 ILE D CA 1
ATOM 7532 C C . ILE D 1 243 ? -13.525 90.539 -8.287 1.00 26.53 262 ILE D C 1
ATOM 7533 O O . ILE D 1 243 ? -14.577 90.234 -8.850 1.00 25.32 262 ILE D O 1
ATOM 7538 N N . ARG D 1 244 ? -12.925 89.747 -7.407 1.00 26.87 263 ARG D N 1
ATOM 7539 C CA . ARG D 1 244 ? -13.603 88.560 -6.914 1.00 28.85 263 ARG D CA 1
ATOM 7540 C C . ARG D 1 244 ? -13.500 88.508 -5.400 1.00 28.35 263 ARG D C 1
ATOM 7541 O O . ARG D 1 244 ? -12.461 88.805 -4.816 1.00 26.75 263 ARG D O 1
ATOM 7549 N N . GLU D 1 245 ? -14.619 88.174 -4.777 1.00 31.56 264 GLU D N 1
ATOM 7550 C CA . GLU D 1 245 ? -14.722 88.207 -3.336 1.00 36.83 264 GLU D CA 1
ATOM 7551 C C . GLU D 1 245 ? -14.017 86.985 -2.781 1.00 36.77 264 GLU D C 1
ATOM 7552 O O . GLU D 1 245 ? -14.090 85.911 -3.364 1.00 33.79 264 GLU D O 1
ATOM 7558 N N . LEU D 1 246 ? -13.290 87.175 -1.687 1.00 35.16 265 LEU D N 1
ATOM 7559 C CA . LEU D 1 246 ? -12.636 86.084 -0.982 1.00 35.06 265 LEU D CA 1
ATOM 7560 C C . LEU D 1 246 ? -13.356 85.833 0.349 1.00 36.45 265 LEU D C 1
ATOM 7561 O O . LEU D 1 246 ? -14.236 86.598 0.761 1.00 33.84 265 LEU D O 1
#

Secondary structure (DSSP, 8-state):
---GGG---------SPPPB-----B----B---TTSEEEE----TT-EE---B--PEEETTEEE-----EE----SB--EEEE--TT----GGGSS-EEEETT--EEEE---TT----GGGSTT-BTTTB--S-B----SEEEEEEEEE--EE-TTSSEEE--EEEEEETTEEEEEEEEP-SS--SSSS-----S---EE----SSSPPPEEE-EEE-B-/---GGG---------SPPPB-----B----B---TTSEEEE----TT-EE---B--PEEETTEEE-----EE----SB--EEEE--TT----GGGSS-EEEETT--EEEE---TT----GGGSTT-BTTTB--S-B----SEEEEEEEEE--EE-TTSSEEE--EEEEEETTEEEEEEEEP-SS--SSSSPP---S---EE----SSSPPPEEE-EEE-B-/-----GGG---------SPPPB-----B----B---TTSEEEE----TT-EE---B--PEEETTEEE-----EE----SB--EEEE--TT----GGGSS-EEEETT--EEEE---TT----GGGSTT-BTTTB--S-B----SEEEEEEEEE--EE-TTSSEEE--EEEEEETTEEEEEEEEP-SS--SSSSPP---S---EE----SSSPPPEEE-EEE-B-/-----GGG---------SPPPB-----B----B---TTSEEEE----TT-EE---B--PEEETTEEE-----EE----SB--EEEE--TT----GGGSS-EEEETT--EEEE---TT----GGGSTT-BTTTB--S-B----SEEEEEEEEE--EE-TTSSEEE--EEEEEETTEEEEEEEEP-SS--SSSS-----S---EE----SSSPPPEEE-EEE-B-

Organism: Parabacteroides distasonis (strain ATCC 8503 / DSM 20701 / CIP 104284 / JCM 5825 / NCTC 11152) (NCBI:txid435591)

Sequence (888 aa):
PTGYAGITHESEFYEPVPPVVTPGTDLGGGFTAPSDAIVLFDGDLSAWESVGGAAEWDVHDGVFTVNKGDIQTQFNDFQHIEWQVPTNITGESQSRGNSGIFLQGYEVQVLDCYNNPTYVNGQTGSIYKQSSIPLANARPGEWNVYDIIYTAPTFKEEDGSYRTHPTVTVIQNGVVLQNHTTILGTTEWIGFPQVHGAGPIILQSHGDPSEPISFRNIWIRELPTGYAGITHESEFYEPVPPVVTPGTDLGGGFTAPSDAIVLFDGDLSAWESVGGAAEWDVHDGVFTVNKGDIQTQFNDFQHIEWQVPTNITGESQSRGNSGIFLQGYEVQVLDCYNNPTYVNGQTGSIYKQSIPLANARPGEWNVYDIIYTAPTFKEEDGSYRTHPTVTVIQNGVVLQNHTTILGTTEWIGFPQVHGAGPIILQSHGGDPSEPISFRNIWIRELEFPTGYAGITHESEFYEPVPPVVTPGTDLGGGFTAPSDAIVLFDGDLSAWESVGGAAEWDVHDGVFTVNKGDIQTQFNDFQHIEWQVPTNITGESQSRGNSGIFLQGYEVQVLDCYNNPTYVNGQTGSIYKQSIPLANARPGEWNVYDIIYTAPTFKEDGSYRTHPTVTVIQNGVVLQNHTTILGTTEWIGFPQQVHGAGPIILQSHGDPSEPISFRNIWIRELEFPTGYAGITHESEFYEPVPPVVTPGTDLGGGFTAPSDAIVLFDGDLSAWESVGGAAEWDVHDGVFTVNKGDIQTQFNDFQHIEWQVPTNITGESQSRGNSGIFLQGYEVQVLDCYNNPTYVNGQTGSIYKQSSIPLANARPGEWNVYDIIYTAPTFKEDGSYRTHPTVTVIQNGVVLQNHTTILGTTEWIGFPQVHGAGPIILQSHGDPSEPISFRNIWIREL